Protein AF-A0A950IDM9-F1 (afdb_monomer)

Secondary structure (DSSP, 8-state):
-PPPHHHHHHHHHHHHHHHHHHHHHHHHHTS-HHHHHHGGG-B-HHHHHHHHHHHHS-TTHHHHHHHHHHHHTGGGGHHHHTTHHHHHHIIIIIHHHHHHH--SSTTHHHHHHS-HHHHHHHHHHHHHIIIIIIHHHHHHHHHHHHHHHHHHHH---HHHHHHHHHHHHHHHTTS--HHHHHHHHHHHHHHHHHHHHHHHHHHHHHHTSHHHHHHHHHHHHHHHHHTT---TT-SS--TT-TTS-HHHHHHIIIIIHHHS--TT--TTS-HHHHHHHHTBSSHHHHHHHHHHHHHIIIIISHHHHHHHHHHHHHH-TT--B-TTSSB-GGGHHHHHHHHHS-HHHHHHHHHHHHHHHHHHHHHHHHHHHHIIIIIIIIIII-SS--HHHHHHHHHHHHHHHHHHHHHHHTT---HHHHHHHHHHHTTTHHHHHHHHHH-TT--HHHHHHHHHHHHHHHHHHHHS-SS-TT-TTHHHHHHHHHHHHHHHHHHHHHHHSPPPPHHHHHHHHHHH---SGGGHHHHTTSTT-----HHHHHHHHHHHHHHHHHHHHHHHHHHTT-HHHHHHHHHHHHHHHHHHHHHHHHTS---HHHHHHHHTTS-S---S-TT-SSEEEEEES-EEEEETTEEEEEPTT-EEEPPTT-EEEE-TT-EEEEE-TTS-EEEE-TT-EEEEEEEE-SSS-EEEEEEEEEEEEEE-----SSS-SEEEE-SSEEEEESSEEEEEEEETTEEEEEEEEESSTTSPEEEEE-SSSSTT-EEEE-TTEEEEEEEETTEEEEEEEEPPHHHHHTTGGG-S---HHHHHHHHHHHHHTTSPPPTTS--

pLDDT: mean 84.62, std 14.33, range [27.47, 98.56]

Solvent-accessible surface area (backbone atoms only — not comparable to full-atom values): 41173 Å² total; per-residue (Å²): 92,87,77,50,74,67,15,53,50,46,32,51,49,51,50,50,51,50,50,50,47,16,57,58,37,41,77,67,24,78,81,46,72,53,34,24,70,30,43,62,30,58,39,52,27,71,47,37,12,38,23,50,33,23,38,65,48,27,49,29,52,50,27,36,50,7,28,30,31,63,74,47,10,55,22,36,48,49,83,58,58,35,31,52,59,17,30,35,42,18,23,58,74,23,22,40,46,53,34,52,58,66,56,92,46,74,58,55,44,38,61,51,63,28,58,69,70,53,15,54,49,33,33,33,53,47,18,47,46,48,28,44,55,54,36,25,54,53,44,9,37,41,48,42,35,49,24,53,47,38,29,66,44,63,66,36,56,64,68,64,29,45,52,49,54,52,51,57,50,62,66,56,74,78,61,48,26,39,56,23,52,38,52,47,26,42,57,42,34,54,49,35,53,51,43,40,44,53,48,18,53,38,33,32,53,72,58,64,29,64,70,42,44,58,57,58,43,48,61,57,28,53,56,33,41,74,73,35,37,40,54,42,85,30,78,60,68,39,68,74,11,48,79,40,27,50,68,32,48,50,38,34,74,72,42,43,20,47,20,14,43,46,95,85,20,32,26,50,52,39,66,76,49,42,50,38,25,41,13,17,54,41,44,67,31,12,24,51,10,43,44,51,19,48,37,42,56,63,29,62,58,47,53,30,36,49,43,24,17,59,32,24,52,66,77,36,73,85,52,37,71,38,100,87,73,44,71,31,53,36,44,32,44,54,51,49,46,72,77,55,51,56,73,84,50,46,18,52,42,53,37,24,42,51,44,13,41,49,45,30,50,50,50,47,41,52,52,19,14,45,25,45,32,54,44,31,36,33,65,73,73,48,75,86,65,54,72,70,53,52,55,53,49,24,53,52,43,34,52,51,46,51,52,52,10,52,60,48,23,78,74,56,88,51,53,55,59,52,49,56,48,43,35,22,32,35,8,23,32,13,55,57,49,42,38,55,66,38,29,63,59,56,36,38,59,23,53,45,43,11,53,52,40,4,41,52,47,20,49,43,41,72,74,66,55,83,48,50,86,84,43,51,47,31,71,42,51,42,28,51,54,11,25,52,54,11,44,53,50,16,50,53,42,34,73,75,43,79,65,61,56,64,70,40,48,44,55,33,41,72,57,43,30,60,43,63,76,43,35,54,83,50,49,76,77,41,89,85,61,44,91,57,52,68,69,58,31,49,54,39,30,56,26,42,48,39,24,34,52,16,36,28,51,7,52,49,29,41,71,71,67,40,51,72,62,8,51,52,26,37,49,45,13,51,52,21,47,50,52,43,51,50,60,53,42,78,76,54,80,87,73,70,66,65,60,58,55,52,57,70,65,73,72,65,89,79,63,99,65,91,63,37,80,29,37,39,30,23,68,31,50,48,30,34,39,33,54,88,93,45,76,49,76,42,55,62,72,39,68,45,68,44,43,69,60,24,36,38,40,23,34,78,84,6,28,35,35,38,42,40,86,78,70,22,37,40,38,36,35,43,56,16,36,38,31,37,61,43,77,46,94,54,106,63,56,44,38,37,37,36,45,74,36,28,36,38,40,39,41,40,66,60,79,84,72,98,64,65,37,33,35,43,35,44,85,49,30,38,37,35,37,52,17,29,31,35,38,42,38,34,58,90,59,32,42,38,42,40,32,59,43,45,80,44,81,91,58,59,34,40,37,31,27,69,44,51,77,60,57,67,46,71,48,77,41,46,67,45,26,23,39,45,34,36,58,54,98,56,35,68,49,72,49,80,48,68,62,44,65,75,66,52,58,78,51,56,86,73,74,70,90,92,52,72,64,64,50,54,52,53,56,49,52,58,52,57,74,69,53,81,87,64,93,89,66,87,132

Structure (mmCIF, N/CA/C/O backbone):
data_AF-A0A950IDM9-F1
#
_entry.id   AF-A0A950IDM9-F1
#
loop_
_atom_site.group_PDB
_atom_site.id
_atom_site.type_symbol
_atom_site.label_atom_id
_atom_site.label_alt_id
_atom_site.label_comp_id
_atom_site.label_asym_id
_atom_site.label_entity_id
_atom_site.label_seq_id
_atom_site.pdbx_PDB_ins_code
_atom_site.Cartn_x
_atom_site.Cartn_y
_atom_site.Cartn_z
_atom_site.occupancy
_atom_site.B_iso_or_equiv
_atom_site.auth_seq_id
_atom_site.auth_comp_id
_atom_site.auth_asym_id
_atom_site.auth_atom_id
_atom_site.pdbx_PDB_model_num
ATOM 1 N N . MET A 1 1 ? 24.814 12.265 -7.233 1.00 74.56 1 MET A N 1
ATOM 2 C CA . MET A 1 1 ? 24.294 12.995 -8.412 1.00 74.56 1 MET A CA 1
ATOM 3 C C . MET A 1 1 ? 24.211 14.490 -8.111 1.00 74.56 1 MET A C 1
ATOM 5 O O . MET A 1 1 ? 23.792 14.846 -7.018 1.00 74.56 1 MET A O 1
ATOM 9 N N . ALA A 1 2 ? 24.593 15.370 -9.041 1.00 73.69 2 ALA A N 1
ATOM 10 C CA . ALA A 1 2 ? 24.375 16.811 -8.876 1.00 73.69 2 ALA A CA 1
ATOM 11 C C . ALA A 1 2 ? 22.932 17.178 -9.269 1.00 73.69 2 ALA A C 1
ATOM 13 O O . ALA A 1 2 ? 22.480 16.802 -10.351 1.00 73.69 2 ALA A O 1
ATOM 14 N N . LEU A 1 3 ? 22.216 17.890 -8.394 1.00 81.38 3 LEU A N 1
ATOM 15 C CA . LEU A 1 3 ? 20.917 18.484 -8.717 1.00 81.38 3 LEU A CA 1
ATOM 16 C C . LEU A 1 3 ? 21.143 19.775 -9.506 1.00 81.38 3 LEU A C 1
ATOM 18 O O . LEU A 1 3 ? 21.951 20.615 -9.106 1.00 81.38 3 LEU A O 1
ATOM 22 N N . SER A 1 4 ? 20.434 19.940 -10.61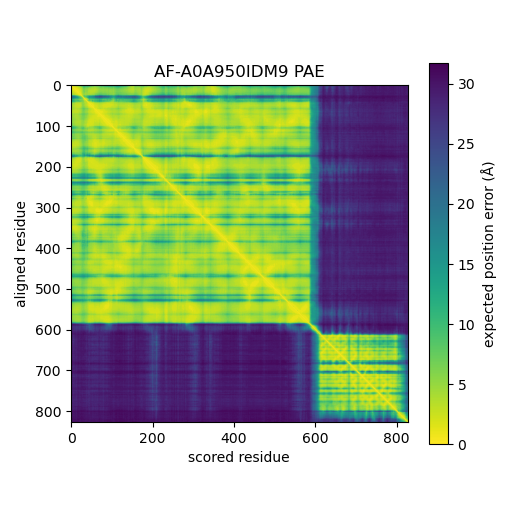9 1.00 86.81 4 SER A N 1
ATOM 23 C CA . SER A 1 4 ? 20.464 21.192 -11.375 1.00 86.81 4 SER A CA 1
ATOM 24 C C . SER A 1 4 ? 19.738 22.313 -10.611 1.00 86.81 4 SER A C 1
ATOM 26 O O . SER A 1 4 ? 18.906 22.039 -9.741 1.00 86.81 4 SER A O 1
ATOM 28 N N . PRO A 1 5 ? 19.972 23.596 -10.943 1.00 88.62 5 PRO A N 1
ATOM 29 C CA . PRO A 1 5 ? 19.190 24.695 -10.375 1.00 88.62 5 PRO A CA 1
ATOM 30 C C . PRO A 1 5 ? 17.678 24.535 -10.596 1.00 88.62 5 PRO A C 1
ATOM 32 O O . PRO A 1 5 ? 16.890 24.896 -9.724 1.00 88.62 5 PRO A O 1
ATOM 35 N N . LEU A 1 6 ? 17.276 23.943 -11.729 1.00 88.00 6 LEU A N 1
ATOM 36 C CA . LEU A 1 6 ? 15.880 23.616 -12.015 1.00 88.00 6 LEU A CA 1
ATOM 37 C C . LEU A 1 6 ? 15.341 22.562 -11.040 1.00 88.00 6 LEU A C 1
ATOM 39 O O . LEU A 1 6 ? 14.243 22.727 -10.517 1.00 88.00 6 LEU A O 1
ATOM 43 N N . ASP A 1 7 ? 16.122 21.522 -10.744 1.00 87.38 7 ASP A N 1
ATOM 44 C CA . ASP A 1 7 ? 15.729 20.488 -9.782 1.00 87.38 7 ASP A CA 1
ATOM 45 C C . ASP A 1 7 ? 15.487 21.072 -8.392 1.00 87.38 7 ASP A C 1
ATOM 47 O O . ASP A 1 7 ? 14.482 20.771 -7.747 1.00 87.38 7 ASP A O 1
ATOM 51 N N . ILE A 1 8 ? 16.391 21.947 -7.949 1.00 88.38 8 ILE A N 1
ATOM 52 C CA . ILE A 1 8 ? 16.271 22.641 -6.666 1.00 88.38 8 ILE A CA 1
ATOM 53 C C . ILE A 1 8 ? 15.031 23.542 -6.673 1.00 88.38 8 ILE A C 1
ATOM 55 O O . ILE A 1 8 ? 14.255 23.511 -5.719 1.00 88.38 8 ILE A O 1
ATOM 59 N N . ALA A 1 9 ? 14.801 24.299 -7.750 1.00 89.94 9 ALA A N 1
ATOM 60 C CA . ALA A 1 9 ? 13.622 25.150 -7.885 1.00 89.94 9 ALA A CA 1
ATOM 61 C C . ALA A 1 9 ? 12.314 24.345 -7.808 1.00 89.94 9 ALA A C 1
ATOM 63 O O . ALA A 1 9 ? 11.381 24.769 -7.127 1.00 89.94 9 ALA A O 1
ATOM 64 N N . VAL A 1 10 ? 12.254 23.162 -8.432 1.00 89.56 10 VAL A N 1
ATOM 65 C CA . VAL A 1 10 ? 11.094 22.255 -8.359 1.00 89.56 10 VAL A CA 1
ATOM 66 C C . VAL A 1 10 ? 10.861 21.763 -6.931 1.00 89.56 10 VAL A C 1
ATOM 68 O O . VAL A 1 10 ? 9.726 21.795 -6.453 1.00 89.56 10 VAL A O 1
ATOM 71 N N . VAL A 1 11 ? 11.918 21.355 -6.222 1.00 88.12 11 VAL A N 1
ATOM 72 C CA . VAL A 1 11 ? 11.815 20.933 -4.815 1.00 88.12 11 VAL A CA 1
ATOM 73 C C . VAL A 1 11 ? 11.315 22.086 -3.937 1.00 88.12 11 VAL A C 1
ATOM 75 O O . VAL A 1 11 ? 10.381 21.905 -3.156 1.00 88.12 11 VAL A O 1
ATOM 78 N N . VAL A 1 12 ? 11.877 23.288 -4.093 1.00 89.06 12 VAL A N 1
ATOM 79 C CA . VAL A 1 12 ? 11.458 24.486 -3.343 1.00 89.06 12 VAL A CA 1
ATOM 80 C C . VAL A 1 12 ? 10.000 24.840 -3.635 1.00 89.06 12 VAL A C 1
ATOM 82 O O . VAL A 1 12 ? 9.232 25.075 -2.700 1.00 89.06 12 VAL A O 1
ATOM 85 N N . LEU A 1 13 ? 9.588 24.825 -4.906 1.00 90.06 13 LEU A N 1
ATOM 86 C CA . LEU A 1 13 ? 8.205 25.078 -5.309 1.00 90.06 13 LEU A CA 1
ATOM 87 C C . LEU A 1 13 ? 7.248 24.049 -4.697 1.00 90.06 13 LEU A C 1
ATOM 89 O O . LEU A 1 13 ? 6.192 24.419 -4.187 1.00 90.06 13 LEU A O 1
ATOM 93 N N . PHE A 1 14 ? 7.629 22.771 -4.687 1.00 87.44 14 PHE A N 1
ATOM 94 C CA . PHE A 1 14 ? 6.850 21.717 -4.045 1.00 87.44 14 PHE A CA 1
ATOM 95 C C . PHE A 1 14 ? 6.633 22.001 -2.549 1.00 87.44 14 PHE A C 1
ATOM 97 O O . PHE A 1 14 ? 5.497 21.932 -2.067 1.00 87.44 14 PHE A O 1
ATOM 104 N N . PHE A 1 15 ? 7.679 22.378 -1.807 1.00 85.06 15 PHE A N 1
ATOM 105 C CA . PHE A 1 15 ? 7.534 22.769 -0.400 1.00 85.06 15 PHE A CA 1
ATOM 106 C C . PHE A 1 15 ? 6.670 24.019 -0.230 1.00 85.06 15 PHE A C 1
ATOM 108 O O . PHE A 1 15 ? 5.808 24.041 0.649 1.00 85.06 15 PHE A O 1
ATOM 115 N N . ALA A 1 16 ? 6.850 25.031 -1.082 1.00 87.81 16 ALA A N 1
ATOM 116 C CA . ALA A 1 16 ? 6.069 26.263 -1.040 1.00 87.81 16 ALA A CA 1
ATOM 117 C C . ALA A 1 16 ? 4.569 26.003 -1.262 1.00 87.81 16 ALA A C 1
ATOM 119 O O . ALA A 1 16 ? 3.741 26.565 -0.547 1.00 87.81 16 ALA A O 1
ATOM 120 N N . ILE A 1 17 ? 4.212 25.105 -2.188 1.00 88.00 17 ILE A N 1
ATOM 121 C CA . ILE A 1 17 ? 2.821 24.693 -2.431 1.00 88.00 17 ILE A CA 1
ATOM 122 C C . ILE A 1 17 ? 2.241 23.990 -1.198 1.00 88.00 17 ILE A C 1
ATOM 124 O O . ILE A 1 17 ? 1.163 24.363 -0.734 1.00 88.00 17 ILE A O 1
ATOM 128 N N . ASN A 1 18 ? 2.952 23.009 -0.629 1.00 83.50 18 ASN A N 1
ATOM 129 C CA . ASN A 1 18 ? 2.478 22.295 0.565 1.00 83.50 18 ASN A CA 1
ATOM 130 C C . ASN A 1 18 ? 2.300 23.241 1.759 1.00 83.50 18 ASN A C 1
ATOM 132 O O . ASN A 1 18 ? 1.276 23.195 2.443 1.00 83.50 18 ASN A O 1
ATOM 136 N N . LEU A 1 19 ? 3.267 24.134 1.976 1.00 83.25 19 LEU A N 1
ATOM 137 C CA . LEU A 1 19 ? 3.205 25.154 3.015 1.00 83.25 19 LEU A CA 1
ATOM 138 C C . LEU A 1 19 ? 2.025 26.108 2.791 1.00 83.25 19 LEU A C 1
ATOM 140 O O . LEU A 1 19 ? 1.273 26.387 3.723 1.00 83.25 19 LEU A O 1
ATOM 144 N N . GLY A 1 20 ? 1.826 26.571 1.555 1.00 85.69 20 GLY A N 1
ATOM 145 C CA . GLY A 1 20 ? 0.717 27.446 1.179 1.00 85.69 20 GLY A CA 1
ATOM 146 C C . GLY A 1 20 ? -0.648 26.820 1.468 1.00 85.69 20 GLY A C 1
ATOM 147 O O . GLY A 1 20 ? -1.512 27.479 2.047 1.00 85.69 20 GLY A O 1
ATOM 148 N N . ILE A 1 21 ? -0.823 25.534 1.152 1.00 84.19 21 ILE A N 1
ATOM 149 C CA . ILE A 1 21 ? -2.041 24.772 1.473 1.00 84.19 21 ILE A CA 1
ATOM 150 C C . ILE A 1 21 ? -2.223 24.662 2.989 1.00 84.19 21 ILE A C 1
ATOM 152 O O . ILE A 1 21 ? -3.313 24.933 3.499 1.00 84.19 21 ILE A O 1
ATOM 156 N N . GLY A 1 22 ? -1.151 24.339 3.718 1.00 78.69 22 GLY A N 1
ATOM 157 C CA . GLY A 1 22 ? -1.169 24.278 5.177 1.00 78.69 22 GLY A CA 1
ATOM 158 C C . GLY A 1 22 ? -1.623 25.579 5.825 1.00 78.69 22 GLY A C 1
ATOM 159 O O . GLY A 1 22 ? -2.523 25.576 6.669 1.00 78.69 22 GLY A O 1
ATOM 160 N N . LEU A 1 23 ? -1.068 26.706 5.379 1.00 81.44 23 LEU A N 1
ATOM 161 C CA . LEU A 1 23 ? -1.433 28.039 5.858 1.00 81.44 23 LEU A CA 1
ATOM 162 C C . LEU A 1 23 ? -2.858 28.441 5.452 1.00 81.44 23 LEU A C 1
ATOM 164 O O . LEU A 1 23 ? -3.564 29.073 6.242 1.00 81.44 23 LEU A O 1
ATOM 168 N N . TRP A 1 24 ? -3.305 28.063 4.252 1.00 82.12 24 TRP A N 1
ATOM 169 C CA . TRP A 1 24 ? -4.666 28.327 3.783 1.00 82.12 24 TRP A CA 1
ATOM 170 C C . TRP A 1 24 ? -5.703 27.646 4.679 1.00 82.12 24 TRP A C 1
ATOM 172 O O . TRP A 1 24 ? -6.623 28.298 5.178 1.00 82.12 24 TRP A O 1
ATOM 182 N N . PHE A 1 25 ? -5.545 26.344 4.928 1.00 76.25 25 PHE A N 1
ATOM 183 C CA . PHE A 1 25 ? -6.496 25.577 5.737 1.00 76.25 25 PHE A CA 1
ATOM 184 C C . PHE A 1 25 ? -6.369 25.849 7.242 1.00 76.25 25 PHE A C 1
ATOM 186 O O . PHE A 1 25 ? -7.366 25.733 7.960 1.00 76.25 25 PHE A O 1
ATOM 193 N N . ALA A 1 26 ? -5.205 26.304 7.721 1.00 68.19 26 ALA A N 1
ATOM 194 C CA . ALA A 1 26 ? -5.020 26.736 9.109 1.00 68.19 26 ALA A CA 1
ATOM 195 C C . ALA A 1 26 ? -5.969 27.881 9.517 1.00 68.19 26 ALA A C 1
ATOM 197 O O . ALA A 1 26 ? -6.395 27.949 10.670 1.00 68.19 26 ALA A O 1
ATOM 198 N N . ARG A 1 27 ? -6.369 28.747 8.571 1.00 64.38 27 ARG A N 1
ATOM 199 C CA . ARG A 1 27 ? -7.307 29.862 8.815 1.00 64.38 27 ARG A CA 1
ATOM 200 C C . ARG A 1 27 ? -8.738 29.404 9.137 1.00 64.38 27 ARG A C 1
ATOM 202 O O . ARG A 1 27 ? -9.500 30.168 9.723 1.00 64.38 27 ARG A O 1
ATOM 209 N N . GLY A 1 28 ? -9.111 28.173 8.770 1.00 58.16 28 GLY A N 1
ATOM 210 C CA . GLY A 1 28 ? -10.451 27.612 8.986 1.00 58.16 28 GLY A CA 1
ATOM 211 C C . GLY A 1 28 ? -10.545 26.561 10.099 1.00 58.16 28 GLY A C 1
ATOM 212 O O . GLY A 1 28 ? -11.626 26.366 10.652 1.00 58.16 28 GLY A O 1
ATOM 213 N N . SER A 1 29 ? -9.435 25.904 10.452 1.00 54.28 29 SER A N 1
ATOM 214 C CA . SER A 1 29 ? -9.416 24.703 11.307 1.00 54.28 29 SER A CA 1
ATOM 215 C C . SER A 1 29 ? -9.444 24.955 12.820 1.00 54.28 29 SER A C 1
ATOM 217 O O . SER A 1 29 ? -9.597 24.010 13.583 1.00 54.28 29 SER A O 1
ATOM 219 N N . GLY A 1 30 ? -9.291 26.202 13.278 1.00 54.12 30 GLY A N 1
ATOM 220 C CA . GLY A 1 30 ? -9.226 26.540 14.711 1.00 54.12 30 GLY A CA 1
ATOM 221 C C . GLY A 1 30 ? -10.576 26.700 15.425 1.00 54.12 30 GLY A C 1
ATOM 222 O O . GLY A 1 30 ? -10.595 27.098 16.584 1.00 54.12 30 GLY A O 1
ATOM 223 N N . LYS A 1 31 ? -11.708 26.456 14.749 1.00 56.03 31 LYS A N 1
ATOM 224 C CA . LYS A 1 31 ? -13.041 26.819 15.269 1.00 56.03 31 LYS A CA 1
ATOM 225 C C . LYS A 1 31 ? -13.604 25.835 16.305 1.00 56.03 31 LYS A C 1
ATOM 227 O O . LYS A 1 31 ? -14.348 26.269 17.177 1.00 56.03 31 LYS A O 1
ATOM 232 N N . ASN A 1 32 ? -13.267 24.543 16.231 1.00 63.88 32 ASN A N 1
ATOM 233 C CA . ASN A 1 32 ? -13.561 23.535 17.261 1.00 63.88 32 ASN A CA 1
ATOM 234 C C . ASN A 1 32 ? -12.676 22.270 17.069 1.00 63.88 32 ASN A C 1
ATOM 236 O O . ASN A 1 32 ? -12.057 22.090 16.019 1.00 63.88 32 ASN A O 1
ATOM 240 N N . ILE A 1 33 ? -12.621 21.384 18.075 1.00 59.75 33 ILE A N 1
ATOM 241 C CA . ILE A 1 33 ? -11.788 20.157 18.084 1.00 59.75 33 ILE A CA 1
ATOM 242 C C . ILE A 1 33 ? -12.168 19.172 16.959 1.00 59.75 33 ILE A C 1
ATOM 244 O O . ILE A 1 33 ? -11.288 18.555 16.356 1.00 59.75 33 ILE A O 1
ATOM 248 N N . GLY A 1 34 ? -13.460 19.028 16.650 1.00 56.38 34 GLY A N 1
ATOM 249 C CA . GLY A 1 34 ? -13.947 18.147 15.582 1.00 56.38 34 GLY A CA 1
ATOM 250 C C . GLY A 1 34 ? -13.526 18.618 14.187 1.00 56.38 34 GLY A C 1
ATOM 251 O O . GLY A 1 34 ? -13.164 17.808 13.334 1.00 56.38 34 GLY A O 1
ATOM 252 N N . GLU A 1 35 ? -13.483 19.926 13.967 1.00 63.25 35 GLU A N 1
ATOM 253 C CA . GLU A 1 35 ? -12.983 20.544 12.741 1.00 63.25 35 GLU A CA 1
ATOM 254 C C . GLU A 1 35 ? -11.470 20.359 12.591 1.00 63.25 35 GLU A C 1
ATOM 256 O O . GLU A 1 35 ? -10.993 20.103 11.483 1.00 63.25 35 GLU A O 1
ATOM 261 N N . TYR A 1 36 ? -10.720 20.431 13.696 1.00 61.34 36 TYR A N 1
ATOM 262 C CA . TYR A 1 36 ? -9.267 20.275 13.681 1.00 61.34 36 TYR A CA 1
ATOM 263 C C . TYR A 1 36 ? -8.819 18.831 13.426 1.00 61.34 36 TYR A C 1
ATOM 265 O O . TYR A 1 36 ? -7.934 18.623 12.598 1.00 61.34 36 TYR A O 1
ATOM 273 N N . PHE A 1 37 ? -9.425 17.838 14.092 1.00 62.28 37 PHE A N 1
ATOM 274 C CA . PHE A 1 37 ? -8.994 16.434 13.999 1.00 62.28 37 PHE A CA 1
ATOM 275 C C . PHE A 1 37 ? -9.761 15.596 12.973 1.00 62.28 37 PHE A C 1
ATOM 277 O O . PHE A 1 37 ? -9.208 14.612 12.483 1.00 62.28 37 PHE A O 1
ATOM 284 N N . LEU A 1 38 ? -11.021 15.940 12.672 1.00 64.50 38 LEU A N 1
ATOM 285 C CA . LEU A 1 38 ? -11.913 15.125 11.831 1.00 64.50 38 LEU A CA 1
ATOM 286 C C . LEU A 1 38 ? -12.442 15.843 10.598 1.00 64.50 38 LEU A C 1
ATOM 288 O O . LEU A 1 38 ? -13.308 15.293 9.911 1.00 64.50 38 LEU A O 1
ATOM 292 N N . SER A 1 39 ? -12.010 17.079 10.335 1.00 68.94 39 SER A N 1
ATOM 293 C CA . SER A 1 39 ? -12.541 17.854 9.212 1.00 68.94 39 SER A CA 1
ATOM 294 C C . SER A 1 39 ? -14.072 18.030 9.275 1.00 68.94 39 SER A C 1
ATOM 296 O O . SER A 1 39 ? -14.753 18.044 8.247 1.00 68.94 39 SER A O 1
ATOM 298 N N . GLY A 1 40 ? -14.644 18.085 10.486 1.00 70.44 40 GLY A N 1
ATOM 299 C CA . GLY A 1 40 ? -16.097 18.165 10.689 1.00 70.44 40 GLY A CA 1
ATOM 300 C C . GLY A 1 40 ? -16.860 16.910 10.233 1.00 70.44 40 GLY A C 1
ATOM 301 O O . GLY A 1 40 ? -18.071 16.960 10.039 1.00 70.44 40 GLY A O 1
ATOM 302 N N . ARG A 1 41 ? -16.165 15.780 10.021 1.00 81.69 41 ARG A N 1
ATOM 303 C CA . ARG A 1 41 ? -16.716 14.530 9.463 1.00 81.69 41 ARG A CA 1
ATOM 304 C C . ARG A 1 41 ? -17.452 14.730 8.140 1.00 81.69 41 ARG A C 1
ATOM 306 O O . ARG A 1 41 ? -18.527 14.178 7.927 1.00 81.69 41 ARG A O 1
ATOM 313 N N . SER A 1 42 ? -16.887 15.557 7.271 1.00 85.44 42 SER A N 1
ATOM 314 C CA . SER A 1 42 ? -17.486 15.928 5.985 1.00 85.44 42 SER A CA 1
ATOM 315 C C . SER A 1 42 ? -16.619 15.533 4.787 1.00 85.44 42 SER A C 1
ATOM 317 O O . SER A 1 42 ? -16.972 15.828 3.644 1.00 85.44 42 SER A O 1
ATOM 319 N N . ALA A 1 43 ? -15.506 14.829 5.026 1.00 86.81 43 ALA A N 1
ATOM 320 C CA . ALA A 1 43 ? -14.564 14.479 3.978 1.00 86.81 43 ALA A CA 1
ATOM 321 C C . ALA A 1 43 ? -15.171 13.438 3.008 1.00 86.81 43 ALA A C 1
ATOM 323 O O . ALA A 1 43 ? -15.755 12.439 3.453 1.00 86.81 43 ALA A O 1
ATOM 324 N N . PRO A 1 44 ? -15.070 13.656 1.682 1.00 90.88 44 PRO A N 1
ATOM 325 C CA . PRO A 1 44 ? -15.589 12.725 0.688 1.00 90.88 44 PRO A CA 1
ATOM 326 C C . PRO A 1 44 ? -14.701 11.478 0.573 1.00 90.88 44 PRO A C 1
ATOM 328 O O . PRO A 1 44 ? -13.492 11.543 0.802 1.00 90.88 44 PRO A O 1
ATOM 331 N N . TRP A 1 45 ? -15.295 10.356 0.154 1.00 92.81 45 TRP A N 1
ATOM 332 C CA . TRP A 1 45 ? -14.630 9.045 0.127 1.00 92.81 45 TRP A CA 1
ATOM 333 C C . TRP A 1 45 ? -13.330 9.013 -0.690 1.00 92.81 45 TRP A C 1
ATOM 335 O O . TRP A 1 45 ? -12.375 8.337 -0.316 1.00 92.81 45 TRP A O 1
ATOM 345 N N . TRP A 1 46 ? -13.276 9.743 -1.809 1.00 92.31 46 TRP A N 1
ATOM 346 C CA . TRP A 1 46 ? -12.110 9.746 -2.694 1.00 92.31 46 TRP A CA 1
ATOM 347 C C . TRP A 1 46 ? -10.923 10.450 -2.037 1.00 92.31 46 TRP A C 1
ATOM 349 O O . TRP A 1 46 ? -9.781 10.048 -2.243 1.00 92.31 46 TRP A O 1
ATOM 359 N N . LEU A 1 47 ? -11.183 11.459 -1.202 1.00 91.38 47 LEU A N 1
ATOM 360 C CA . LEU A 1 47 ? -10.146 12.216 -0.514 1.00 91.38 47 LEU A CA 1
ATOM 361 C C . LEU A 1 47 ? -9.615 11.441 0.695 1.00 91.38 47 LEU A C 1
ATOM 363 O O . LEU A 1 47 ? -8.403 11.305 0.851 1.00 91.38 47 LEU A O 1
ATOM 367 N N . THR A 1 48 ? -10.507 10.881 1.522 1.00 91.62 48 THR A N 1
ATOM 368 C CA . THR A 1 48 ? -10.099 10.057 2.672 1.00 91.62 48 THR A CA 1
ATOM 369 C C . THR A 1 48 ? -9.392 8.786 2.218 1.00 91.62 48 THR A C 1
ATOM 371 O O . THR A 1 48 ? -8.334 8.464 2.754 1.00 91.62 48 THR A O 1
ATOM 374 N N . GLY A 1 49 ? -9.914 8.115 1.188 1.00 93.75 49 GLY A N 1
ATOM 375 C CA . GLY A 1 49 ? -9.290 6.942 0.585 1.00 93.75 49 GLY A CA 1
ATOM 376 C C . GLY A 1 49 ? -7.923 7.257 -0.025 1.00 93.75 49 GLY A C 1
ATOM 377 O O . GLY A 1 49 ? -6.956 6.568 0.285 1.00 93.75 49 GLY A O 1
ATOM 378 N N . THR A 1 50 ? -7.788 8.339 -0.806 1.00 93.31 50 THR A N 1
ATOM 379 C CA . THR A 1 50 ? -6.476 8.734 -1.359 1.00 93.31 50 THR A CA 1
ATOM 380 C C . THR A 1 50 ? -5.482 9.084 -0.259 1.00 93.31 50 THR A C 1
ATOM 382 O O . THR A 1 50 ? -4.329 8.680 -0.345 1.00 93.31 50 THR A O 1
ATOM 385 N N . SER A 1 51 ? -5.913 9.763 0.807 1.00 90.88 51 SER A N 1
ATOM 386 C CA . SER A 1 51 ? -5.038 10.064 1.942 1.00 90.88 51 SER A CA 1
ATOM 387 C C . SER A 1 51 ? -4.546 8.796 2.653 1.00 90.88 51 SER A C 1
ATOM 389 O O . SER A 1 51 ? -3.368 8.716 2.988 1.00 90.88 51 SER A O 1
ATOM 391 N N . MET A 1 52 ? -5.379 7.754 2.800 1.00 92.06 52 MET A N 1
ATOM 392 C CA . MET A 1 52 ? -4.915 6.452 3.318 1.00 92.06 52 MET A CA 1
ATOM 393 C C . MET A 1 52 ? -3.809 5.854 2.425 1.00 92.06 52 MET A C 1
ATOM 395 O O . MET A 1 52 ? -2.793 5.355 2.919 1.00 92.06 52 MET A O 1
ATOM 399 N N . VAL A 1 53 ? -3.973 5.935 1.099 1.00 92.31 53 VAL A N 1
ATOM 400 C CA . VAL A 1 53 ? -2.968 5.447 0.137 1.00 92.31 53 VAL A CA 1
ATOM 401 C C . VAL A 1 53 ? -1.698 6.297 0.201 1.00 92.31 53 VAL A C 1
ATOM 403 O O . VAL A 1 53 ? -0.602 5.752 0.223 1.00 92.31 53 VAL A O 1
ATOM 406 N N . ALA A 1 54 ? -1.826 7.621 0.278 1.00 90.88 54 ALA A N 1
ATOM 407 C CA . ALA A 1 54 ? -0.709 8.559 0.314 1.00 90.88 54 ALA A CA 1
ATOM 408 C C . ALA A 1 54 ? 0.185 8.368 1.546 1.00 90.88 54 ALA A C 1
ATOM 410 O O . ALA A 1 54 ? 1.408 8.419 1.416 1.00 90.88 54 ALA A O 1
ATOM 411 N N . THR A 1 55 ? -0.427 8.124 2.710 1.00 89.56 55 THR A N 1
ATOM 412 C CA . THR A 1 55 ? 0.276 7.863 3.974 1.00 89.56 55 THR A CA 1
ATOM 413 C C . THR A 1 55 ? 0.972 6.510 3.972 1.00 89.56 55 THR A C 1
ATOM 415 O O . THR A 1 55 ? 2.079 6.388 4.480 1.00 89.56 55 THR A O 1
ATOM 418 N N . THR A 1 56 ? 0.353 5.485 3.380 1.00 91.12 56 THR A N 1
ATOM 419 C CA . THR A 1 56 ? 1.007 4.174 3.241 1.00 91.12 56 THR A CA 1
ATOM 420 C C . THR A 1 56 ? 2.035 4.148 2.113 1.00 91.12 56 THR A C 1
ATOM 422 O O . THR A 1 56 ? 2.874 3.251 2.084 1.00 91.12 56 THR A O 1
ATOM 425 N N . PHE A 1 57 ? 1.978 5.078 1.150 1.00 92.25 57 PHE A N 1
ATOM 426 C CA . PHE A 1 57 ? 2.996 5.295 0.113 1.00 92.25 57 PHE A CA 1
ATOM 427 C C . PHE A 1 57 ? 4.163 6.073 0.724 1.00 92.25 57 PHE A C 1
ATOM 429 O O . PHE A 1 57 ? 4.437 7.231 0.391 1.00 92.25 57 PHE A O 1
ATOM 436 N N . ALA A 1 58 ? 4.822 5.391 1.652 1.00 91.19 58 ALA A N 1
ATOM 437 C CA . ALA A 1 58 ? 5.967 5.866 2.391 1.00 91.19 58 ALA A CA 1
ATOM 438 C C . ALA A 1 58 ? 7.262 5.644 1.598 1.00 91.19 58 ALA A C 1
ATOM 440 O O . ALA A 1 58 ? 7.315 4.839 0.665 1.00 91.19 58 ALA A O 1
ATOM 441 N N . VAL A 1 59 ? 8.303 6.395 1.951 1.00 93.31 59 VAL A N 1
ATOM 442 C CA . VAL A 1 59 ? 9.584 6.420 1.226 1.00 93.31 59 VAL A CA 1
ATOM 443 C C . VAL A 1 59 ? 10.333 5.080 1.271 1.00 93.31 59 VAL A C 1
ATOM 445 O O . VAL A 1 59 ? 11.103 4.773 0.369 1.00 93.31 59 VAL A O 1
ATOM 448 N N . ASP A 1 60 ? 10.071 4.262 2.285 1.00 93.31 60 ASP A N 1
ATOM 449 C CA . ASP A 1 60 ? 10.640 2.932 2.494 1.00 93.31 60 ASP A CA 1
ATOM 450 C C . ASP A 1 60 ? 10.010 1.857 1.607 1.00 93.31 60 ASP A C 1
ATOM 452 O O . ASP A 1 60 ? 10.688 0.915 1.206 1.00 93.31 60 ASP A O 1
ATOM 456 N N . THR A 1 61 ? 8.732 2.007 1.250 1.00 93.56 61 THR A N 1
ATOM 457 C CA . THR A 1 61 ? 7.986 0.957 0.540 1.00 93.56 61 THR A CA 1
ATOM 458 C C . THR A 1 61 ? 8.581 0.554 -0.819 1.00 93.56 61 THR A C 1
ATOM 460 O O . THR A 1 61 ? 8.699 -0.652 -1.044 1.00 93.56 61 THR A O 1
ATOM 463 N N . PRO A 1 62 ? 9.039 1.464 -1.708 1.00 95.12 62 PRO A N 1
ATOM 464 C CA . PRO A 1 62 ? 9.655 1.059 -2.973 1.00 95.12 62 PRO A CA 1
ATOM 465 C C . PRO A 1 62 ? 11.001 0.349 -2.768 1.00 95.12 62 PRO A C 1
ATOM 467 O O . PRO A 1 62 ? 11.323 -0.581 -3.506 1.00 95.12 62 PRO A O 1
ATOM 470 N N . LEU A 1 63 ? 11.769 0.759 -1.751 1.00 94.75 63 LEU A N 1
ATOM 471 C CA . LEU A 1 63 ? 13.060 0.162 -1.395 1.00 94.75 63 LEU A CA 1
ATOM 472 C C . LEU A 1 63 ? 12.861 -1.256 -0.844 1.00 94.75 63 LEU A C 1
ATOM 474 O O . LEU A 1 63 ? 13.511 -2.188 -1.309 1.00 94.75 63 LEU A O 1
ATOM 478 N N . ALA A 1 64 ? 11.906 -1.439 0.073 1.00 93.94 64 ALA A N 1
ATOM 479 C CA . ALA A 1 64 ? 11.555 -2.748 0.622 1.00 93.94 64 ALA A CA 1
ATOM 480 C C . ALA A 1 64 ? 11.053 -3.707 -0.466 1.00 93.94 64 ALA A C 1
ATOM 482 O O . ALA A 1 64 ? 11.532 -4.834 -0.560 1.00 93.94 64 ALA A O 1
ATOM 483 N N . VAL A 1 65 ? 10.140 -3.249 -1.335 1.00 95.94 65 VAL A N 1
ATOM 484 C CA . VAL A 1 65 ? 9.645 -4.042 -2.475 1.00 95.94 65 VAL A CA 1
ATOM 485 C C . VAL A 1 65 ? 10.783 -4.423 -3.415 1.00 95.94 65 VAL A C 1
ATOM 487 O O . VAL A 1 65 ? 10.836 -5.563 -3.871 1.00 95.94 65 VAL A O 1
ATOM 490 N N . THR A 1 66 ? 11.729 -3.514 -3.650 1.00 95.94 66 THR A N 1
ATOM 491 C CA . THR A 1 66 ? 12.909 -3.817 -4.465 1.00 95.94 66 THR A CA 1
ATOM 492 C C . THR A 1 66 ? 13.801 -4.861 -3.809 1.00 95.94 66 THR A C 1
ATOM 494 O O . THR A 1 66 ? 14.188 -5.817 -4.474 1.00 95.94 66 THR A O 1
ATOM 497 N N . GLY A 1 67 ? 14.022 -4.765 -2.496 1.00 93.94 67 GLY A N 1
ATOM 498 C CA . GLY A 1 67 ? 14.718 -5.792 -1.724 1.00 93.94 67 GLY A CA 1
ATOM 499 C C . GLY A 1 67 ? 14.033 -7.161 -1.801 1.00 93.94 67 GLY A C 1
ATOM 500 O O . GLY A 1 67 ? 14.699 -8.165 -2.042 1.00 93.94 67 GLY A O 1
ATOM 501 N N . PHE A 1 68 ? 12.704 -7.216 -1.663 1.00 93.44 68 PHE A N 1
ATOM 502 C CA . PHE A 1 68 ? 11.948 -8.472 -1.748 1.00 93.44 68 PHE A CA 1
ATOM 503 C C . PHE A 1 68 ? 12.019 -9.106 -3.136 1.00 93.44 68 PHE A C 1
ATOM 505 O O . PHE A 1 68 ? 12.210 -10.317 -3.232 1.00 93.44 68 PHE A O 1
ATOM 512 N N . VAL A 1 69 ? 11.891 -8.301 -4.195 1.00 95.06 69 VAL A N 1
ATOM 513 C CA . VAL A 1 69 ? 11.973 -8.785 -5.580 1.00 95.06 69 VAL A CA 1
ATOM 514 C C . VAL A 1 69 ? 13.386 -9.228 -5.930 1.00 95.06 69 VAL A C 1
ATOM 516 O O . VAL A 1 69 ? 13.549 -10.264 -6.567 1.00 95.06 69 VAL A O 1
ATOM 519 N N . ALA A 1 70 ? 14.403 -8.499 -5.475 1.00 92.25 70 ALA A N 1
ATOM 520 C CA . ALA A 1 70 ? 15.786 -8.879 -5.711 1.00 92.25 70 ALA A CA 1
ATOM 521 C C . ALA A 1 70 ? 16.154 -10.201 -5.020 1.00 92.25 70 ALA A C 1
ATOM 523 O O . ALA A 1 70 ? 16.886 -11.009 -5.581 1.00 92.25 70 ALA A O 1
ATOM 524 N N . GLN A 1 71 ? 15.629 -10.431 -3.813 1.00 88.75 71 GLN A N 1
ATOM 525 C CA . GLN A 1 71 ? 15.921 -11.638 -3.039 1.00 88.75 71 GLN A CA 1
ATOM 526 C C . GLN A 1 71 ? 15.089 -12.852 -3.452 1.00 88.75 71 GLN A C 1
ATOM 528 O O . GLN A 1 71 ? 15.592 -13.959 -3.345 1.00 88.75 71 GLN A O 1
ATOM 533 N N . ASN A 1 72 ? 13.821 -12.664 -3.834 1.00 89.56 72 ASN A N 1
ATOM 534 C CA . ASN A 1 72 ? 12.838 -13.755 -3.918 1.00 89.56 72 ASN A CA 1
ATOM 535 C C . ASN A 1 72 ? 11.865 -13.623 -5.108 1.00 89.56 72 ASN A C 1
ATOM 537 O O . ASN A 1 72 ? 10.829 -14.294 -5.154 1.00 89.56 72 ASN A O 1
ATOM 541 N N . GLY A 1 73 ? 12.131 -12.706 -6.041 1.00 92.69 73 GLY A N 1
ATOM 542 C CA . GLY A 1 73 ? 11.244 -12.423 -7.164 1.00 92.69 73 GLY A CA 1
ATOM 543 C C . GLY A 1 73 ? 9.924 -11.752 -6.784 1.00 92.69 73 GLY A C 1
ATOM 544 O O . GLY A 1 73 ? 9.708 -11.294 -5.659 1.00 92.69 73 GLY A O 1
ATOM 545 N N . ILE A 1 74 ? 8.991 -11.706 -7.739 1.00 95.62 74 ILE A N 1
ATOM 546 C CA . ILE A 1 74 ? 7.655 -11.116 -7.555 1.00 95.62 74 ILE A CA 1
ATOM 547 C C . ILE A 1 74 ? 6.952 -11.740 -6.340 1.00 95.62 74 ILE A C 1
ATOM 549 O O . ILE A 1 74 ? 6.369 -11.011 -5.531 1.00 95.62 74 ILE A O 1
ATOM 553 N N . ALA A 1 75 ? 7.069 -13.060 -6.174 1.00 93.50 75 ALA A N 1
ATOM 554 C CA . ALA A 1 75 ? 6.498 -13.814 -5.064 1.00 93.50 75 ALA A CA 1
ATOM 555 C C . ALA A 1 75 ? 6.972 -13.333 -3.680 1.00 93.50 75 ALA A C 1
ATOM 557 O O . ALA A 1 75 ? 6.203 -13.439 -2.723 1.00 93.50 75 ALA A O 1
ATOM 558 N N . GLY A 1 76 ? 8.163 -12.733 -3.559 1.00 92.25 76 GLY A N 1
ATOM 559 C CA . GLY A 1 76 ? 8.653 -12.132 -2.311 1.00 92.25 76 GLY A CA 1
ATOM 560 C C . GLY A 1 76 ? 7.680 -11.124 -1.684 1.00 92.25 76 GLY A C 1
ATOM 561 O O . GLY A 1 76 ? 7.626 -10.963 -0.463 1.00 92.25 76 GLY A O 1
ATOM 562 N N . ASN A 1 77 ? 6.828 -10.498 -2.502 1.00 94.94 77 ASN A N 1
ATOM 563 C CA . ASN A 1 77 ? 5.805 -9.562 -2.041 1.00 94.94 77 ASN A CA 1
ATOM 564 C C . ASN A 1 77 ? 4.686 -10.208 -1.214 1.00 94.94 77 ASN A C 1
ATOM 566 O O . ASN A 1 77 ? 3.964 -9.489 -0.523 1.00 94.94 77 ASN A O 1
ATOM 570 N N . TRP A 1 78 ? 4.564 -11.540 -1.180 1.00 93.56 78 TRP A N 1
ATOM 571 C CA . TRP A 1 78 ? 3.631 -12.217 -0.272 1.00 93.56 78 TRP A CA 1
ATOM 572 C C . TRP A 1 78 ? 3.891 -11.935 1.204 1.00 93.56 78 TRP A C 1
ATOM 574 O O . TRP A 1 78 ? 2.961 -12.077 2.002 1.00 93.56 78 TRP A O 1
ATOM 584 N N . LEU A 1 79 ? 5.077 -11.418 1.556 1.00 89.25 79 LEU A N 1
ATOM 585 C CA . LEU A 1 79 ? 5.349 -10.894 2.892 1.00 89.25 79 LEU A CA 1
ATOM 586 C C . LEU A 1 79 ? 4.310 -9.846 3.335 1.00 89.25 79 LEU A C 1
ATOM 588 O O . LEU A 1 79 ? 3.915 -9.829 4.500 1.00 89.25 79 LEU A O 1
ATOM 592 N N . TRP A 1 80 ? 3.829 -9.017 2.404 1.00 92.06 80 TRP A N 1
ATOM 593 C CA . TRP A 1 80 ? 2.858 -7.956 2.681 1.00 92.06 80 TRP A CA 1
ATOM 594 C C . TRP A 1 80 ? 1.554 -8.085 1.881 1.00 92.06 80 TRP A C 1
ATOM 596 O O . TRP A 1 80 ? 0.515 -7.650 2.370 1.00 92.06 80 TRP A O 1
ATOM 606 N N . TRP A 1 81 ? 1.543 -8.731 0.707 1.00 95.25 81 TRP A N 1
ATOM 607 C CA . TRP A 1 81 ? 0.315 -8.950 -0.074 1.00 95.25 81 TRP A CA 1
ATOM 608 C C . TRP A 1 81 ? -0.743 -9.751 0.683 1.00 95.25 81 TRP A C 1
ATOM 610 O O . TRP A 1 81 ? -1.925 -9.459 0.536 1.00 95.25 81 TRP A O 1
ATOM 620 N N . ASN A 1 82 ? -0.342 -10.685 1.555 1.00 93.75 82 ASN A N 1
ATOM 621 C CA . ASN A 1 82 ? -1.285 -11.433 2.394 1.00 93.75 82 ASN A CA 1
ATOM 622 C C . ASN A 1 82 ? -2.173 -10.507 3.259 1.00 93.75 82 ASN A C 1
ATOM 624 O O . ASN A 1 82 ? -3.339 -10.816 3.506 1.00 93.75 82 ASN A O 1
ATOM 628 N N . MET A 1 83 ? -1.662 -9.329 3.641 1.00 94.19 83 MET A N 1
ATOM 629 C CA . MET A 1 83 ? -2.375 -8.350 4.467 1.00 94.19 83 MET A CA 1
ATOM 630 C C . MET A 1 83 ? -3.580 -7.725 3.749 1.00 94.19 83 MET A C 1
ATOM 632 O O . MET A 1 83 ? -4.444 -7.146 4.411 1.00 94.19 83 MET A O 1
ATOM 636 N N . ALA A 1 84 ? -3.717 -7.914 2.428 1.00 95.12 84 ALA A N 1
ATOM 637 C CA . ALA A 1 84 ? -4.919 -7.532 1.689 1.00 95.12 84 ALA A CA 1
ATOM 638 C C . ALA A 1 84 ? -6.182 -8.183 2.273 1.00 95.12 84 ALA A C 1
ATOM 640 O O . ALA A 1 84 ? -7.241 -7.559 2.296 1.00 95.12 84 ALA A O 1
ATOM 641 N N . ALA A 1 85 ? -6.074 -9.396 2.825 1.00 94.81 85 ALA A N 1
ATOM 642 C CA . ALA A 1 85 ? -7.182 -10.046 3.521 1.00 94.81 85 ALA A CA 1
ATOM 643 C C . ALA A 1 85 ? -7.641 -9.265 4.762 1.00 94.81 85 ALA A C 1
ATOM 645 O O . ALA A 1 85 ? -8.846 -9.086 4.953 1.00 94.81 85 ALA A O 1
ATOM 646 N N . SER A 1 86 ? -6.704 -8.725 5.548 1.00 94.38 86 SER A N 1
ATOM 647 C CA . SER A 1 86 ? -6.991 -7.864 6.708 1.00 94.38 86 SER A CA 1
ATOM 648 C C . SER A 1 86 ? -7.613 -6.535 6.289 1.00 94.38 86 SER A C 1
ATOM 650 O O . SER A 1 86 ? -8.624 -6.085 6.840 1.00 94.38 86 SER A O 1
ATOM 652 N N . GLY A 1 87 ? -7.045 -5.918 5.254 1.00 94.19 87 GLY A N 1
ATOM 653 C CA . GLY A 1 87 ? -7.526 -4.651 4.728 1.00 94.19 87 GLY A CA 1
ATOM 654 C C . GLY A 1 87 ? -8.942 -4.753 4.156 1.00 94.19 87 GLY A C 1
ATOM 655 O O . GLY A 1 87 ? -9.799 -3.938 4.500 1.00 94.19 87 GLY A O 1
ATOM 656 N N . ILE A 1 88 ? -9.241 -5.800 3.380 1.00 95.38 88 ILE A N 1
ATOM 657 C CA . ILE A 1 88 ? -10.594 -6.069 2.868 1.00 95.38 88 ILE A CA 1
ATOM 658 C C . ILE A 1 88 ? -11.549 -6.495 3.988 1.00 95.38 88 ILE A C 1
ATOM 660 O O . ILE A 1 88 ? -12.728 -6.138 3.947 1.00 95.38 88 ILE A O 1
ATOM 664 N N . LEU A 1 89 ? -11.066 -7.169 5.039 1.00 94.50 89 LEU A N 1
ATOM 665 C CA . LEU A 1 89 ? -11.880 -7.427 6.233 1.00 94.50 89 LEU A CA 1
ATOM 666 C C . LEU A 1 89 ? -12.300 -6.098 6.881 1.00 94.50 89 LEU A C 1
ATOM 668 O O . LEU A 1 89 ? -13.468 -5.909 7.220 1.00 94.50 89 LEU A O 1
ATOM 672 N N . THR A 1 90 ? -11.375 -5.137 6.963 1.00 94.88 90 THR A N 1
ATOM 673 C CA . THR A 1 90 ? -11.638 -3.775 7.456 1.00 94.88 90 THR A CA 1
ATOM 674 C C . THR A 1 90 ? -12.722 -3.061 6.653 1.00 94.88 90 THR A C 1
ATOM 676 O O . THR A 1 90 ? -13.585 -2.421 7.256 1.00 94.88 90 THR A O 1
ATOM 679 N N . VAL A 1 91 ? -12.745 -3.218 5.325 1.00 94.62 91 VAL A N 1
ATOM 680 C CA . VAL A 1 91 ? -13.764 -2.610 4.450 1.00 94.62 91 VAL A CA 1
ATOM 681 C C . VAL A 1 91 ? -15.180 -3.008 4.867 1.00 94.62 91 VAL A C 1
ATOM 683 O O . VAL A 1 91 ? -16.009 -2.135 5.117 1.00 94.62 91 VAL A O 1
ATOM 686 N N . PHE A 1 92 ? -15.459 -4.310 4.937 1.00 93.75 92 PHE A N 1
ATOM 687 C CA . PHE A 1 92 ? -16.840 -4.801 5.002 1.00 93.75 92 PHE A CA 1
ATOM 688 C C . PHE A 1 92 ? -17.326 -5.111 6.416 1.00 93.75 92 PHE A C 1
ATOM 690 O O . PHE A 1 92 ? -18.527 -5.052 6.666 1.00 93.75 92 PHE A O 1
ATOM 697 N N . PHE A 1 93 ? -16.418 -5.385 7.355 1.00 92.81 93 PHE A N 1
ATOM 698 C CA . PHE A 1 93 ? -16.786 -5.708 8.736 1.00 92.81 93 PHE A CA 1
ATOM 699 C C . PHE A 1 93 ? -16.596 -4.540 9.703 1.00 92.81 93 PHE A C 1
ATOM 701 O O . PHE A 1 93 ? -17.208 -4.543 10.767 1.00 92.81 93 PHE A O 1
ATOM 708 N N . PHE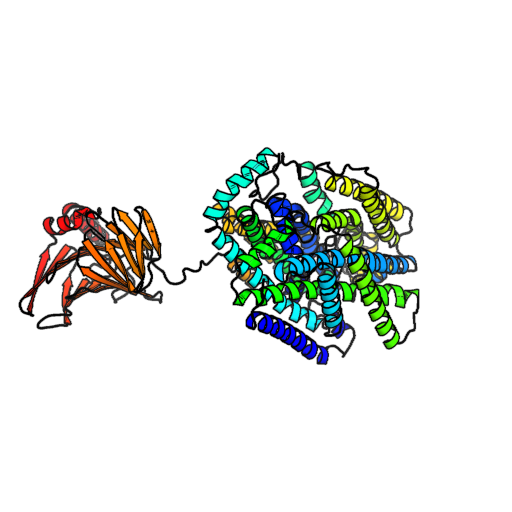 A 1 94 ? -15.750 -3.553 9.393 1.00 94.00 94 PHE A N 1
ATOM 709 C CA . PHE A 1 94 ? -15.328 -2.578 10.407 1.00 94.00 94 PHE A CA 1
ATOM 710 C C . PHE A 1 94 ? -15.503 -1.118 9.998 1.00 94.00 94 PHE A C 1
ATOM 712 O O . PHE A 1 94 ? -15.798 -0.302 10.867 1.00 94.00 94 PHE A O 1
ATOM 719 N N . ALA A 1 95 ? -15.373 -0.754 8.719 1.00 94.25 95 ALA A N 1
ATOM 720 C CA . ALA A 1 95 ? -15.410 0.650 8.298 1.00 94.25 95 ALA A CA 1
ATOM 721 C C . ALA A 1 95 ? -16.721 1.360 8.693 1.00 94.25 95 ALA A C 1
ATOM 723 O O . ALA A 1 95 ? -16.687 2.470 9.234 1.00 94.25 95 ALA A O 1
ATOM 724 N N . ALA A 1 96 ? -17.868 0.698 8.511 1.00 93.06 96 ALA A N 1
ATOM 725 C CA . ALA A 1 96 ? -19.164 1.217 8.953 1.00 93.06 96 ALA A CA 1
ATOM 726 C C . ALA A 1 96 ? -19.238 1.349 10.485 1.00 93.06 96 ALA A C 1
ATOM 728 O O . ALA A 1 96 ? -19.588 2.414 10.993 1.00 93.06 96 ALA A O 1
ATOM 729 N N . LEU A 1 97 ? -18.818 0.320 11.232 1.00 93.88 97 LEU A N 1
ATOM 730 C CA . LEU A 1 97 ? -18.842 0.315 12.702 1.00 93.88 97 LEU A CA 1
ATOM 731 C C . LEU A 1 97 ? -17.943 1.404 13.305 1.00 93.88 97 LEU A C 1
ATOM 733 O O . LEU A 1 97 ? -18.346 2.115 14.230 1.00 93.88 97 LEU A O 1
ATOM 737 N N . TRP A 1 98 ? -16.745 1.587 12.746 1.00 93.62 98 TRP A N 1
ATOM 738 C CA . TRP A 1 98 ? -15.831 2.668 13.104 1.00 93.62 98 TRP A CA 1
ATOM 739 C C . TRP A 1 98 ? -16.480 4.031 12.884 1.00 93.62 98 TRP A C 1
ATOM 741 O O . TRP A 1 98 ? -16.473 4.866 13.793 1.00 93.62 98 TRP A O 1
ATOM 751 N N . ARG A 1 99 ? -17.106 4.251 11.721 1.00 93.06 99 ARG A N 1
ATOM 752 C CA . ARG A 1 99 ? -17.794 5.512 11.423 1.00 93.06 99 ARG A CA 1
ATOM 753 C C . ARG A 1 99 ? -19.000 5.761 12.337 1.00 93.06 99 ARG A C 1
ATOM 755 O O . ARG A 1 99 ? -19.212 6.912 12.740 1.00 93.06 99 ARG A O 1
ATOM 762 N N . ARG A 1 100 ? -19.752 4.709 12.674 1.00 92.75 100 ARG A N 1
ATOM 763 C CA . ARG A 1 100 ? -20.949 4.734 13.534 1.00 92.75 100 ARG A CA 1
ATOM 764 C C . ARG A 1 100 ? -20.624 4.990 15.004 1.00 92.75 100 ARG A C 1
ATOM 766 O O . ARG A 1 100 ? -21.380 5.673 15.692 1.00 92.75 100 ARG A O 1
ATOM 773 N N . SER A 1 101 ? -19.474 4.503 15.480 1.00 92.69 101 SER A N 1
ATOM 774 C CA . SER A 1 101 ? -19.026 4.699 16.868 1.00 92.69 101 SER A CA 1
ATOM 775 C C . SER A 1 101 ? -19.010 6.181 17.272 1.00 92.69 101 SER A C 1
ATOM 777 O O . SER A 1 101 ? -19.426 6.540 18.376 1.00 92.69 101 SER A O 1
ATOM 779 N N . GLY A 1 102 ? -18.628 7.063 16.341 1.00 87.44 102 GLY A N 1
ATOM 780 C CA . GLY A 1 102 ? -18.567 8.507 16.555 1.00 87.44 102 GLY A CA 1
ATOM 781 C C . GLY A 1 102 ? -17.439 8.949 17.490 1.00 87.44 102 GLY A C 1
ATOM 782 O O . GLY A 1 102 ? -17.498 10.070 17.994 1.00 87.44 102 GLY A O 1
ATOM 783 N N . VAL A 1 103 ? -16.430 8.101 17.697 1.00 86.38 103 VAL A N 1
ATOM 784 C CA . VAL A 1 103 ? -15.209 8.440 18.444 1.00 86.38 103 VAL A CA 1
ATOM 785 C C . VAL A 1 103 ? -14.336 9.432 17.666 1.00 86.38 103 VAL A C 1
ATOM 787 O O . VAL A 1 103 ? -14.489 9.592 16.446 1.00 86.38 103 VAL A O 1
ATOM 790 N N . LEU A 1 104 ? -13.455 10.133 18.377 1.00 73.12 104 LEU A N 1
ATOM 791 C CA . LEU A 1 104 ? -12.430 11.019 17.821 1.00 73.12 104 LEU A CA 1
ATOM 792 C C . LEU A 1 104 ? -11.092 10.302 17.621 1.00 73.12 104 LEU A C 1
ATOM 794 O O . LEU A 1 104 ? -10.332 10.694 16.740 1.00 73.12 104 LEU A O 1
ATOM 798 N N . THR A 1 105 ? -10.791 9.282 18.428 1.00 75.56 105 THR A N 1
ATOM 799 C CA . THR A 1 105 ? -9.585 8.450 18.294 1.00 75.56 105 THR A CA 1
ATOM 800 C C . THR A 1 105 ? -9.915 6.970 18.456 1.00 75.56 105 THR A C 1
ATOM 802 O O . THR A 1 105 ? -10.904 6.587 19.085 1.00 75.56 105 THR A O 1
ATOM 805 N N . ASP A 1 106 ? -9.065 6.106 17.905 1.00 81.94 106 ASP A N 1
ATOM 806 C CA . ASP A 1 106 ? -9.186 4.655 18.074 1.00 81.94 106 ASP A CA 1
ATOM 807 C C . ASP A 1 106 ? -8.897 4.193 19.515 1.00 81.94 106 ASP A C 1
ATOM 809 O O . ASP A 1 106 ? -9.269 3.084 19.899 1.00 81.94 106 ASP A O 1
ATOM 813 N N . VAL A 1 107 ? -8.259 5.045 20.319 1.00 80.25 107 VAL A N 1
ATOM 814 C CA . VAL A 1 107 ? -8.022 4.826 21.747 1.00 80.25 107 VAL A CA 1
ATOM 815 C C . VAL A 1 107 ? -9.237 5.234 22.588 1.00 80.25 107 VAL A C 1
ATOM 817 O O . VAL A 1 107 ? -9.563 4.540 23.547 1.00 80.25 107 VAL A O 1
ATOM 820 N N . GLU A 1 108 ? -9.979 6.282 22.217 1.00 78.75 108 GLU A N 1
ATOM 821 C CA . GLU A 1 108 ? -11.248 6.646 22.874 1.00 78.75 108 GLU A CA 1
ATOM 822 C C . GLU A 1 108 ? -12.282 5.512 22.784 1.00 78.75 108 GLU A C 1
ATOM 824 O O . GLU A 1 108 ? -13.047 5.275 23.722 1.00 78.75 108 GLU A O 1
ATOM 829 N N . PHE A 1 109 ? -12.242 4.737 21.697 1.00 89.69 109 PHE A N 1
ATOM 830 C CA . PHE A 1 109 ? -13.054 3.531 21.534 1.00 89.69 109 PHE A CA 1
ATOM 831 C C . PHE A 1 109 ? -12.932 2.548 22.710 1.00 89.69 109 PHE A C 1
ATOM 833 O O . PHE A 1 109 ? -13.906 1.871 23.035 1.00 89.69 109 PHE A O 1
ATOM 840 N N . ILE A 1 110 ? -11.782 2.486 23.391 1.00 92.06 110 ILE A N 1
ATOM 841 C CA . ILE A 1 110 ? -11.577 1.605 24.550 1.00 92.06 110 ILE A CA 1
ATOM 842 C C . ILE A 1 110 ? -12.555 1.933 25.679 1.00 92.06 110 ILE A C 1
ATOM 844 O O . ILE A 1 110 ? -13.166 1.023 26.230 1.00 92.06 110 ILE A O 1
ATOM 848 N N . GLU A 1 111 ? -12.739 3.211 26.011 1.00 90.06 111 GLU A N 1
ATOM 849 C CA . GLU A 1 111 ? -13.652 3.629 27.087 1.00 90.06 111 GLU A CA 1
ATOM 850 C C . GLU A 1 111 ? -15.122 3.670 26.619 1.00 90.06 111 GLU A C 1
ATOM 852 O O . GLU A 1 111 ? -16.047 3.674 27.437 1.00 90.06 111 GLU A O 1
ATOM 857 N N . LEU A 1 112 ? -15.363 3.619 25.302 1.00 92.19 112 LEU A N 1
ATOM 858 C CA . LEU A 1 112 ? -16.684 3.317 24.751 1.00 92.19 112 LEU A CA 1
ATOM 859 C C . LEU A 1 112 ? -17.032 1.827 24.931 1.00 92.19 112 LEU A C 1
ATOM 861 O O . LEU A 1 112 ? -18.151 1.514 25.345 1.00 92.19 112 LEU A O 1
ATOM 865 N N . ARG A 1 113 ? -16.088 0.926 24.624 1.00 95.31 113 ARG A N 1
ATOM 866 C CA . ARG A 1 113 ? -16.274 -0.536 24.603 1.00 95.31 113 ARG A CA 1
ATOM 867 C C . ARG A 1 113 ? -16.163 -1.200 25.978 1.00 95.31 113 ARG A C 1
ATOM 869 O O . ARG A 1 113 ? -16.856 -2.192 26.214 1.00 95.31 113 ARG A O 1
ATOM 876 N N . TYR A 1 114 ? -15.318 -0.685 26.864 1.00 95.94 114 TYR A N 1
ATOM 877 C CA . TYR A 1 114 ? -15.026 -1.240 28.188 1.00 95.94 114 TYR A CA 1
ATOM 878 C C . TYR A 1 114 ? -15.266 -0.202 29.290 1.00 95.94 114 TYR A C 1
ATOM 880 O O . TYR A 1 114 ? -15.280 1.003 29.036 1.00 95.94 114 TYR A O 1
ATOM 888 N N . GLY A 1 115 ? -15.472 -0.656 30.529 1.00 93.50 115 GLY A N 1
ATOM 889 C CA . GLY A 1 115 ? -15.764 0.202 31.677 1.00 93.50 115 GLY A CA 1
ATOM 890 C C . GLY A 1 115 ? -14.686 0.213 32.765 1.00 93.50 115 GLY A C 1
ATOM 891 O O . GLY A 1 115 ? -13.881 -0.703 32.919 1.00 93.50 115 GLY A O 1
ATOM 892 N N . GLY A 1 116 ? -14.722 1.262 33.588 1.00 93.31 116 GLY A N 1
ATOM 893 C CA . GLY A 1 116 ? -13.981 1.335 34.849 1.00 93.31 116 GLY A CA 1
ATOM 894 C C . GLY A 1 116 ? -12.455 1.406 34.716 1.00 93.31 116 GLY A C 1
ATOM 895 O O . GLY A 1 116 ? -11.903 1.778 33.683 1.00 93.31 116 GLY A O 1
ATOM 896 N N . LYS A 1 117 ? -11.762 1.055 35.810 1.00 92.44 117 LYS A N 1
ATOM 897 C CA . LYS A 1 117 ? -10.291 1.095 35.898 1.00 92.44 117 LYS A CA 1
ATOM 898 C C . LYS A 1 117 ? -9.587 0.232 34.833 1.00 92.44 117 LYS A C 1
ATOM 900 O O . LYS A 1 117 ? -8.590 0.718 34.302 1.00 92.44 117 LYS A O 1
ATOM 905 N N . PRO A 1 118 ? -10.063 -0.987 34.487 1.00 94.06 118 PRO A N 1
ATOM 906 C CA . PRO A 1 118 ? -9.432 -1.793 33.440 1.00 94.06 118 PRO A CA 1
ATOM 907 C C . PRO A 1 118 ? -9.429 -1.110 32.067 1.00 94.06 118 PRO A C 1
ATOM 909 O O . PRO A 1 118 ? -8.407 -1.129 31.388 1.00 94.06 118 PRO A O 1
ATOM 912 N N . ALA A 1 119 ? -10.526 -0.446 31.683 1.00 93.31 119 ALA A N 1
ATOM 913 C CA . ALA A 1 119 ? -10.607 0.294 30.422 1.00 93.31 119 ALA A CA 1
ATOM 914 C C . ALA A 1 119 ? -9.582 1.434 30.365 1.00 93.31 119 ALA A C 1
ATOM 916 O O . ALA A 1 119 ? -8.851 1.575 29.386 1.00 93.31 119 ALA A O 1
ATOM 917 N N . SER A 1 120 ? -9.456 2.204 31.449 1.00 91.69 120 SER A N 1
ATOM 918 C CA . SER A 1 120 ? -8.421 3.234 31.537 1.00 91.69 120 SER A CA 1
ATOM 919 C C . SER A 1 120 ? -7.010 2.629 31.508 1.00 91.69 120 SER A C 1
ATOM 921 O O . SER A 1 120 ? -6.149 3.133 30.794 1.00 91.69 120 SER A O 1
ATOM 923 N N . ALA A 1 121 ? -6.758 1.512 32.194 1.00 93.12 121 ALA A N 1
ATOM 924 C CA . ALA A 1 121 ? -5.459 0.839 32.122 1.00 93.12 121 ALA A CA 1
ATOM 925 C C . ALA A 1 121 ? -5.107 0.419 30.683 1.00 93.12 121 ALA A C 1
ATOM 927 O O . ALA A 1 121 ? -4.005 0.705 30.220 1.00 93.12 121 ALA A O 1
ATOM 928 N N . LEU A 1 122 ? -6.054 -0.170 29.945 1.00 94.25 122 LEU A N 1
ATOM 929 C CA . LEU A 1 122 ? -5.865 -0.531 28.537 1.00 94.25 122 LEU A CA 1
ATOM 930 C C . LEU A 1 122 ? -5.603 0.702 27.661 1.00 94.25 122 LEU A C 1
ATOM 932 O O . LEU A 1 122 ? -4.727 0.656 26.801 1.00 94.25 122 LEU A O 1
ATOM 936 N N . ARG A 1 123 ? -6.299 1.818 27.910 1.00 91.19 123 ARG A N 1
ATOM 937 C CA . ARG A 1 123 ? -6.045 3.104 27.241 1.00 91.19 123 ARG A CA 1
ATOM 938 C C . ARG A 1 123 ? -4.594 3.562 27.428 1.00 91.19 123 ARG A C 1
ATOM 940 O O . ARG A 1 123 ? -3.942 3.896 26.443 1.00 91.19 123 ARG A O 1
ATOM 947 N N . GLY A 1 124 ? -4.060 3.490 28.649 1.00 91.00 124 GLY A N 1
ATOM 948 C CA . GLY A 1 124 ? -2.656 3.811 28.936 1.00 91.00 124 GLY A CA 1
ATOM 949 C C . GLY A 1 124 ? -1.659 2.824 28.314 1.00 91.00 124 GLY A C 1
ATOM 950 O O . GLY A 1 124 ? -0.702 3.244 27.664 1.00 91.00 124 GLY A O 1
ATOM 951 N N . VAL A 1 125 ? -1.900 1.514 28.451 1.00 92.50 125 VAL A N 1
ATOM 952 C CA . VAL A 1 125 ? -1.047 0.460 27.864 1.00 92.50 125 VAL A CA 1
ATOM 953 C C . VAL A 1 125 ? -0.973 0.610 26.348 1.00 92.50 125 VAL A C 1
ATOM 955 O O . VAL A 1 125 ? 0.118 0.586 25.781 1.00 92.50 125 VAL A O 1
ATOM 958 N N . ARG A 1 126 ? -2.112 0.825 25.685 1.00 90.00 126 ARG A N 1
ATOM 959 C CA . ARG A 1 126 ? -2.164 1.002 24.233 1.00 90.00 126 ARG A CA 1
ATOM 960 C C . ARG A 1 126 ? -1.498 2.300 23.791 1.00 90.00 126 ARG A C 1
ATOM 962 O O . ARG A 1 126 ? -0.804 2.280 22.781 1.00 90.00 126 ARG A O 1
ATOM 969 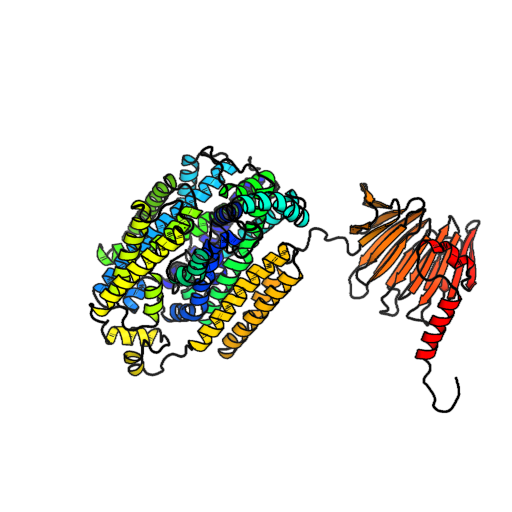N N . ALA A 1 127 ? -1.637 3.384 24.555 1.00 89.25 127 ALA A N 1
ATOM 970 C CA . ALA A 1 127 ? -0.946 4.639 24.268 1.00 89.25 127 ALA A CA 1
ATOM 971 C C . ALA A 1 127 ? 0.583 4.472 24.270 1.00 89.25 127 ALA A C 1
ATOM 973 O O . ALA A 1 127 ? 1.253 4.995 23.385 1.00 89.25 127 ALA A O 1
ATOM 974 N N . VAL A 1 128 ? 1.138 3.696 25.209 1.00 91.06 128 VAL A N 1
ATOM 975 C CA . VAL A 1 128 ? 2.581 3.392 25.242 1.00 91.06 128 VAL A CA 1
ATOM 976 C C . VAL A 1 128 ? 2.970 2.409 24.136 1.00 91.06 128 VAL A C 1
ATOM 978 O O . VAL A 1 128 ? 3.929 2.649 23.405 1.00 91.06 128 VAL A O 1
ATOM 981 N N . TYR A 1 129 ? 2.216 1.319 23.977 1.00 90.12 129 TYR A N 1
ATOM 982 C CA . TYR A 1 129 ? 2.492 0.287 22.976 1.00 90.12 129 TYR A CA 1
ATOM 983 C C . TYR A 1 129 ? 2.467 0.851 21.550 1.00 90.12 129 TYR A C 1
ATOM 985 O O . TYR A 1 129 ? 3.404 0.653 20.780 1.00 90.12 129 TYR A O 1
ATOM 993 N N . GLN A 1 130 ? 1.419 1.595 21.196 1.00 86.06 130 GLN A N 1
ATOM 994 C CA . GLN A 1 130 ? 1.298 2.195 19.871 1.00 86.06 130 GLN A CA 1
ATOM 995 C C . GLN A 1 130 ? 2.149 3.457 19.754 1.00 86.06 130 GLN A C 1
ATOM 997 O O . GLN A 1 130 ? 2.911 3.563 18.803 1.00 86.06 130 GLN A O 1
ATOM 1002 N N . GLY A 1 131 ? 2.065 4.382 20.716 1.00 85.25 131 GLY A N 1
ATOM 1003 C CA . GLY A 1 131 ? 2.710 5.697 20.637 1.00 85.25 131 GLY A CA 1
ATOM 1004 C C . GLY A 1 131 ? 4.229 5.689 20.811 1.00 85.25 131 GLY A C 1
ATOM 1005 O O . GLY A 1 131 ? 4.889 6.565 20.250 1.00 85.25 131 GLY A O 1
ATOM 1006 N N . VAL A 1 132 ? 4.785 4.705 21.531 1.00 89.88 132 VAL A N 1
ATOM 1007 C CA . VAL A 1 132 ? 6.238 4.521 21.683 1.00 89.88 132 VAL A CA 1
ATOM 1008 C C . VAL A 1 132 ? 6.718 3.346 20.848 1.00 89.88 132 VAL A C 1
ATOM 1010 O O . VAL A 1 132 ? 7.419 3.569 19.869 1.00 89.88 132 VAL A O 1
ATOM 1013 N N . LEU A 1 133 ? 6.357 2.109 21.203 1.00 90.44 133 LEU A N 1
ATOM 1014 C CA . LEU A 1 133 ? 7.002 0.916 20.644 1.00 90.44 133 LEU A CA 1
ATOM 1015 C C . LEU A 1 133 ? 6.770 0.797 19.132 1.00 90.44 133 LEU A C 1
ATOM 1017 O O . LEU A 1 133 ? 7.722 0.871 18.361 1.00 90.44 133 LEU A O 1
ATOM 1021 N N . VAL A 1 134 ? 5.515 0.662 18.699 1.00 90.25 134 VAL A N 1
ATOM 1022 C CA . VAL A 1 134 ? 5.189 0.478 17.275 1.00 90.25 134 VAL A CA 1
ATOM 1023 C C . VAL A 1 134 ? 5.593 1.707 16.459 1.00 90.25 134 VAL A C 1
ATOM 1025 O O . VAL A 1 134 ? 6.265 1.579 15.436 1.00 90.25 134 VAL A O 1
ATOM 1028 N N . ASN A 1 135 ? 5.244 2.900 16.942 1.00 89.75 135 ASN A N 1
ATOM 1029 C CA . ASN A 1 135 ? 5.522 4.160 16.260 1.00 89.75 135 ASN A CA 1
ATOM 1030 C C . ASN A 1 135 ? 7.024 4.410 16.038 1.00 89.75 135 ASN A C 1
ATOM 1032 O O . ASN A 1 135 ? 7.440 4.783 14.942 1.00 89.75 135 ASN A O 1
ATOM 1036 N N . THR A 1 136 ? 7.857 4.155 17.052 1.00 91.75 136 THR A N 1
ATOM 1037 C CA . THR A 1 136 ? 9.315 4.339 16.963 1.00 91.75 136 THR A CA 1
ATOM 1038 C C . THR A 1 136 ? 9.936 3.394 15.943 1.00 91.75 136 THR A C 1
ATOM 1040 O O . THR A 1 136 ? 10.792 3.822 15.172 1.00 91.75 136 THR A O 1
ATOM 1043 N N . ILE A 1 137 ? 9.496 2.130 15.900 1.00 93.00 137 ILE A N 1
ATOM 1044 C CA . ILE A 1 137 ? 9.998 1.158 14.920 1.00 93.00 137 ILE A CA 1
ATOM 1045 C C . ILE A 1 137 ? 9.620 1.603 13.502 1.00 93.00 137 ILE A C 1
ATOM 1047 O O . ILE A 1 137 ? 10.498 1.631 12.640 1.00 93.00 137 ILE A O 1
ATOM 1051 N N . ILE A 1 138 ? 8.372 2.045 13.286 1.00 92.50 138 ILE A N 1
ATOM 1052 C CA . ILE A 1 138 ? 7.932 2.547 11.976 1.00 92.50 138 ILE A CA 1
ATOM 1053 C C . ILE A 1 138 ? 8.772 3.746 11.536 1.00 92.50 138 ILE A C 1
ATOM 1055 O O . ILE A 1 138 ? 9.333 3.749 10.442 1.00 92.50 138 ILE A O 1
ATOM 1059 N N . MET A 1 139 ? 8.902 4.761 12.392 1.00 92.56 139 MET A N 1
ATOM 1060 C CA . MET A 1 139 ? 9.715 5.935 12.069 1.00 92.56 139 MET A CA 1
ATOM 1061 C C . MET A 1 139 ? 11.191 5.576 11.857 1.00 92.56 139 MET A C 1
ATOM 1063 O O . MET A 1 139 ? 11.833 6.172 10.998 1.00 92.56 139 MET A O 1
ATOM 1067 N N . GLY A 1 140 ? 11.716 4.589 12.587 1.00 94.38 140 GLY A N 1
ATOM 1068 C CA . GLY A 1 140 ? 13.090 4.109 12.451 1.00 94.38 140 GLY A CA 1
ATOM 1069 C C . GLY A 1 140 ? 13.409 3.596 11.046 1.00 94.38 140 GLY A C 1
ATOM 1070 O O . GLY A 1 140 ? 14.374 4.048 10.430 1.00 94.38 140 GLY A O 1
ATOM 1071 N N . TRP A 1 141 ? 12.579 2.711 10.482 1.00 94.12 141 TRP A N 1
ATOM 1072 C CA . TRP A 1 141 ? 12.839 2.197 9.131 1.00 94.12 141 TRP A CA 1
ATOM 1073 C C . TRP A 1 141 ? 12.516 3.221 8.033 1.00 94.12 141 TRP A C 1
ATOM 1075 O O . TRP A 1 141 ? 13.158 3.220 6.983 1.00 94.12 141 TRP A O 1
ATOM 1085 N N . VAL A 1 142 ? 11.562 4.129 8.268 1.00 94.44 142 VAL A N 1
ATOM 1086 C CA . VAL A 1 142 ? 11.260 5.236 7.343 1.00 94.44 142 VAL A CA 1
ATOM 1087 C C . VAL A 1 142 ? 12.440 6.212 7.273 1.00 94.44 142 VAL A C 1
ATOM 1089 O O . VAL A 1 142 ? 12.835 6.629 6.181 1.00 94.44 142 VAL A O 1
ATOM 1092 N N . ASN A 1 143 ? 13.052 6.529 8.419 1.00 94.69 143 ASN A N 1
ATOM 1093 C CA . ASN A 1 143 ? 14.291 7.303 8.486 1.00 94.69 143 ASN A CA 1
ATOM 1094 C C . ASN A 1 143 ? 15.434 6.573 7.776 1.00 94.69 143 ASN A C 1
ATOM 1096 O O . ASN A 1 143 ? 16.138 7.194 6.984 1.00 94.69 143 ASN A O 1
ATOM 1100 N N . LEU A 1 144 ? 15.597 5.265 8.011 1.00 93.62 144 LEU A N 1
ATOM 1101 C CA . LEU A 1 144 ? 16.627 4.461 7.348 1.00 93.62 144 LEU A CA 1
ATOM 1102 C C . LEU A 1 144 ? 16.501 4.538 5.821 1.00 93.62 144 LEU A C 1
ATOM 1104 O O . LEU A 1 144 ? 17.491 4.785 5.136 1.00 93.62 144 LEU A O 1
ATOM 1108 N N . ALA A 1 145 ? 15.290 4.381 5.285 1.00 94.69 145 ALA A N 1
ATOM 1109 C CA . ALA A 1 145 ? 15.043 4.483 3.850 1.00 94.69 145 ALA A CA 1
ATOM 1110 C C . ALA A 1 145 ? 15.395 5.868 3.287 1.00 94.69 145 ALA A C 1
ATOM 1112 O O . ALA A 1 145 ? 16.052 5.969 2.250 1.00 94.69 145 ALA A O 1
ATOM 1113 N N . MET A 1 146 ? 15.009 6.942 3.984 1.00 94.75 146 MET A N 1
ATOM 1114 C CA . MET A 1 146 ? 15.353 8.299 3.558 1.00 94.75 146 MET A CA 1
ATOM 1115 C C . MET A 1 146 ? 16.865 8.547 3.617 1.00 94.75 146 MET A C 1
ATOM 1117 O O . MET A 1 146 ? 17.426 9.148 2.702 1.00 94.75 146 MET A O 1
ATOM 1121 N N . VAL A 1 147 ? 17.547 8.033 4.644 1.00 93.44 147 VAL A N 1
ATOM 1122 C CA . VAL A 1 147 ? 19.010 8.082 4.750 1.00 93.44 147 VAL A CA 1
ATOM 1123 C C . VAL A 1 147 ? 19.662 7.350 3.578 1.00 93.44 147 VAL A C 1
ATOM 1125 O O . VAL A 1 147 ? 20.517 7.936 2.922 1.00 93.44 147 VAL A O 1
ATOM 1128 N N . LYS A 1 148 ? 19.213 6.133 3.241 1.00 92.31 148 LYS A N 1
ATOM 1129 C CA . LYS A 1 148 ? 19.689 5.381 2.064 1.00 92.31 148 LYS A CA 1
ATOM 1130 C C . LYS A 1 148 ? 19.547 6.192 0.771 1.00 92.31 148 LYS A C 1
ATOM 1132 O O . LYS A 1 148 ? 20.496 6.281 -0.008 1.00 92.31 148 LYS A O 1
ATOM 1137 N N . ILE A 1 149 ? 18.401 6.847 0.573 1.00 93.56 149 ILE A N 1
ATOM 1138 C CA . ILE A 1 149 ? 18.164 7.709 -0.595 1.00 93.56 149 ILE A CA 1
ATOM 1139 C C . ILE A 1 149 ? 19.123 8.898 -0.615 1.00 93.56 149 ILE A C 1
ATOM 1141 O O . ILE A 1 149 ? 19.754 9.152 -1.639 1.00 93.56 149 ILE A O 1
ATOM 1145 N N . LEU A 1 150 ? 19.247 9.634 0.490 1.00 92.75 150 LEU A N 1
ATOM 1146 C CA . LEU A 1 150 ? 20.111 10.816 0.575 1.00 92.75 150 LEU A CA 1
ATOM 1147 C C . LEU A 1 150 ? 21.589 10.457 0.395 1.00 92.75 150 LEU A C 1
ATOM 1149 O O . LEU A 1 150 ? 22.315 11.171 -0.300 1.00 92.75 150 LEU A O 1
ATOM 1153 N N . SER A 1 151 ? 22.027 9.341 0.974 1.00 90.62 151 SER A N 1
ATOM 1154 C CA . SER A 1 151 ? 23.394 8.856 0.831 1.00 90.62 151 SER A CA 1
ATOM 1155 C C . SER A 1 151 ? 23.715 8.459 -0.603 1.00 90.62 151 SER A C 1
ATOM 1157 O O . SER A 1 151 ? 24.776 8.834 -1.090 1.00 90.62 151 SER A O 1
ATOM 1159 N N . LEU A 1 152 ? 22.807 7.794 -1.320 1.00 90.25 152 LEU A N 1
ATOM 1160 C CA . LEU A 1 152 ? 23.072 7.402 -2.707 1.00 90.25 152 LEU A CA 1
ATOM 1161 C C . LEU A 1 152 ? 22.912 8.571 -3.699 1.00 90.25 152 LEU A C 1
ATOM 1163 O O . LEU A 1 152 ? 23.714 8.751 -4.612 1.00 90.25 152 LEU A O 1
ATOM 1167 N N . THR A 1 153 ? 21.892 9.412 -3.516 1.00 90.38 153 THR A N 1
ATOM 1168 C CA . THR A 1 153 ? 21.580 10.499 -4.463 1.00 90.38 153 THR A CA 1
ATOM 1169 C C . THR A 1 153 ? 22.463 11.725 -4.277 1.00 90.38 153 THR A C 1
ATOM 1171 O O . THR A 1 153 ? 22.923 12.292 -5.270 1.00 90.38 153 THR A O 1
ATOM 1174 N N . LEU A 1 154 ? 22.721 12.139 -3.035 1.00 88.50 154 LEU A N 1
ATOM 1175 C CA . LEU A 1 154 ? 23.456 13.366 -2.709 1.00 88.50 154 LEU A CA 1
ATOM 1176 C C . LEU A 1 154 ? 24.857 13.093 -2.149 1.00 88.50 154 LEU A C 1
ATOM 1178 O O . LEU A 1 154 ? 25.580 14.046 -1.868 1.00 88.50 154 LEU A O 1
ATOM 1182 N N . HIS A 1 155 ? 25.251 11.824 -1.996 1.00 87.81 155 HIS A N 1
ATOM 1183 C CA . HIS A 1 155 ? 26.527 11.424 -1.386 1.00 87.81 155 HIS A CA 1
ATOM 1184 C C . HIS A 1 155 ? 26.710 11.979 0.036 1.00 87.81 155 HIS A C 1
ATOM 1186 O O . HIS A 1 155 ? 27.819 12.284 0.470 1.00 87.81 155 HIS A O 1
ATOM 1192 N N . VAL A 1 156 ? 25.600 12.129 0.766 1.00 88.81 156 VAL A N 1
ATOM 1193 C CA . VAL A 1 156 ? 25.598 12.622 2.146 1.00 88.81 156 VAL A CA 1
ATOM 1194 C C . VAL A 1 156 ? 25.819 11.442 3.102 1.00 88.81 156 VAL A C 1
ATOM 1196 O O . VAL A 1 156 ? 25.063 10.471 3.036 1.00 88.81 156 VAL A O 1
ATOM 1199 N N . PRO A 1 157 ? 26.804 11.492 4.018 1.00 88.94 157 PRO A N 1
ATOM 1200 C CA . PRO A 1 157 ? 27.007 10.415 4.986 1.00 88.94 157 PRO A CA 1
ATOM 1201 C C . PRO A 1 157 ? 25.784 10.197 5.893 1.00 88.94 157 PRO A C 1
ATOM 1203 O O . PRO A 1 157 ? 24.978 11.107 6.103 1.00 88.94 157 PRO A O 1
ATOM 1206 N N . THR A 1 158 ? 25.677 9.006 6.487 1.00 87.56 158 THR A N 1
ATOM 1207 C CA . THR A 1 158 ? 24.516 8.550 7.277 1.00 87.56 158 THR A CA 1
ATOM 1208 C C . THR A 1 158 ? 24.076 9.540 8.361 1.00 87.56 158 THR A C 1
ATOM 1210 O O . THR A 1 158 ? 22.898 9.880 8.445 1.00 87.56 158 THR A O 1
ATOM 1213 N N . LEU A 1 159 ? 25.008 10.032 9.188 1.00 89.69 159 LEU A N 1
ATOM 1214 C CA . LEU A 1 159 ? 24.681 10.925 10.309 1.00 89.69 159 LEU A CA 1
ATOM 1215 C C . LEU A 1 159 ? 24.154 12.298 9.845 1.00 89.69 159 LEU A C 1
ATOM 1217 O O . LEU A 1 159 ? 23.063 12.676 10.274 1.00 89.69 159 LEU A O 1
ATOM 1221 N N . PRO A 1 160 ? 24.836 13.034 8.942 1.00 91.44 160 PRO A N 1
ATOM 1222 C CA . PRO A 1 160 ? 24.277 14.248 8.348 1.00 91.44 160 PRO A CA 1
ATOM 1223 C C . PRO A 1 160 ? 22.925 14.037 7.654 1.00 91.44 160 PRO A C 1
ATOM 1225 O O . PRO A 1 160 ? 22.034 14.873 7.803 1.00 91.44 160 PRO A O 1
ATOM 1228 N N . ALA A 1 161 ? 22.739 12.922 6.938 1.00 89.94 161 ALA A N 1
ATOM 1229 C CA . ALA A 1 161 ? 21.461 12.597 6.305 1.00 89.94 161 ALA A CA 1
ATOM 1230 C C . ALA A 1 161 ? 20.346 12.412 7.348 1.00 89.94 161 ALA A C 1
ATOM 1232 O O . ALA A 1 161 ? 19.241 12.927 7.168 1.00 89.94 161 ALA A O 1
ATOM 1233 N N . LEU A 1 162 ? 20.642 11.751 8.469 1.00 89.19 162 LEU A N 1
ATOM 1234 C CA . LEU A 1 162 ? 19.703 11.590 9.578 1.00 89.19 162 LEU A CA 1
ATOM 1235 C C . LEU A 1 162 ? 19.381 12.932 10.253 1.00 89.19 162 LEU A C 1
ATOM 1237 O O . LEU A 1 162 ? 18.216 13.209 10.529 1.00 89.19 162 LEU A O 1
ATOM 1241 N N . TYR A 1 163 ? 20.368 13.807 10.466 1.00 89.25 163 TYR A N 1
ATOM 1242 C CA . TYR A 1 163 ? 20.110 15.155 10.989 1.00 89.25 163 TYR A CA 1
ATOM 1243 C C . TYR A 1 163 ? 19.240 15.989 10.045 1.00 89.25 163 TYR A C 1
ATOM 1245 O O . TYR A 1 163 ? 18.350 16.700 10.512 1.00 89.25 163 TYR A O 1
ATOM 1253 N N . LEU A 1 164 ? 19.430 15.859 8.728 1.00 87.69 164 LEU A N 1
ATOM 1254 C CA . LEU A 1 164 ? 18.555 16.487 7.738 1.00 87.69 164 LEU A CA 1
ATOM 1255 C C . LEU A 1 164 ? 17.123 15.942 7.840 1.00 87.69 164 LEU A C 1
ATOM 1257 O O . LEU A 1 164 ? 16.174 16.724 7.864 1.00 87.69 164 LEU A O 1
ATOM 1261 N N . CYS A 1 165 ? 16.969 14.622 7.964 1.00 87.25 165 CYS A N 1
ATOM 1262 C CA . CYS A 1 165 ? 15.677 13.967 8.173 1.00 87.25 165 CYS A CA 1
ATOM 1263 C C . CYS A 1 165 ? 14.967 14.515 9.421 1.00 87.25 165 CYS A C 1
ATOM 1265 O O . CYS A 1 165 ? 13.792 14.875 9.348 1.00 87.25 165 CYS A O 1
ATOM 1267 N N . LEU A 1 166 ? 15.682 14.655 10.542 1.00 84.06 166 LEU A N 1
ATOM 1268 C CA . LEU A 1 166 ? 15.148 15.225 11.783 1.00 84.06 166 LEU A CA 1
ATOM 1269 C C . LEU A 1 166 ? 14.786 16.710 11.643 1.00 84.06 166 LEU A C 1
ATOM 1271 O O . LEU A 1 166 ? 13.734 17.129 12.126 1.00 84.06 166 LEU A O 1
ATOM 1275 N N . GLY A 1 167 ? 15.618 17.500 10.960 1.00 83.12 167 GLY A N 1
ATOM 1276 C CA . GLY A 1 167 ? 15.375 18.925 10.725 1.00 83.12 167 GLY A CA 1
ATOM 1277 C C . GLY A 1 167 ? 14.150 19.184 9.845 1.00 83.12 167 GLY A C 1
ATOM 1278 O O . GLY A 1 167 ? 13.293 19.995 10.202 1.00 83.12 167 GLY A O 1
ATOM 1279 N N . LEU A 1 168 ? 14.021 18.449 8.735 1.00 78.25 168 LEU A N 1
ATOM 1280 C CA . LEU A 1 168 ? 12.850 18.508 7.849 1.00 78.25 168 LEU A CA 1
ATOM 1281 C C . LEU A 1 168 ? 11.569 18.145 8.597 1.00 78.25 168 LEU A C 1
ATOM 1283 O O . LEU A 1 168 ? 10.542 18.814 8.472 1.00 78.25 168 LEU A O 1
ATOM 1287 N N . THR A 1 169 ? 11.653 17.109 9.423 1.00 75.56 169 THR A N 1
ATOM 1288 C CA . THR A 1 169 ? 10.544 16.672 10.254 1.00 75.56 169 THR A CA 1
ATOM 1289 C C . THR A 1 169 ? 10.142 17.727 11.285 1.00 75.56 169 THR A C 1
ATOM 1291 O O . THR A 1 169 ? 8.958 18.038 11.407 1.00 75.56 169 THR A O 1
ATOM 1294 N N . ALA A 1 170 ? 11.102 18.331 11.991 1.00 70.19 170 ALA A N 1
ATOM 1295 C CA . ALA A 1 170 ? 10.830 19.385 12.968 1.00 70.19 170 ALA A CA 1
ATOM 1296 C C . ALA A 1 170 ? 10.165 20.618 12.330 1.00 70.19 170 ALA A C 1
ATOM 1298 O O . ALA A 1 170 ? 9.259 21.204 12.926 1.00 70.19 170 ALA A O 1
ATOM 1299 N N . LEU A 1 171 ? 10.567 20.980 11.106 1.00 68.06 171 LEU A N 1
ATOM 1300 C CA . LEU A 1 171 ? 9.982 22.095 10.359 1.00 68.06 171 LEU A CA 1
ATOM 1301 C C . LEU A 1 171 ? 8.509 21.835 9.994 1.00 68.06 171 LEU A C 1
ATOM 1303 O O . LEU A 1 171 ? 7.672 22.731 10.109 1.00 68.06 171 LEU A O 1
ATOM 1307 N N . TYR A 1 172 ? 8.176 20.602 9.603 1.00 64.94 172 TYR A N 1
ATOM 1308 C CA . TYR A 1 172 ? 6.837 20.240 9.128 1.00 64.94 172 TYR A CA 1
ATOM 1309 C C . TYR A 1 172 ? 5.788 20.078 10.244 1.00 64.94 172 TYR A C 1
ATOM 1311 O O . TYR A 1 172 ? 4.606 20.323 10.014 1.00 64.94 172 TYR A O 1
ATOM 1319 N N . VAL A 1 173 ? 6.192 19.733 11.473 1.00 60.75 173 VAL A N 1
ATOM 1320 C CA . VAL A 1 173 ? 5.278 19.442 12.607 1.00 60.75 173 VAL A CA 1
ATOM 1321 C C . VAL A 1 173 ? 4.369 20.625 13.008 1.00 60.75 173 VAL A C 1
ATOM 1323 O O . VAL A 1 173 ? 3.441 20.458 13.798 1.00 60.75 173 VAL A O 1
ATOM 1326 N N . THR A 1 174 ? 4.567 21.828 12.466 1.00 55.00 174 THR A N 1
ATOM 1327 C CA . THR A 1 174 ? 3.913 23.045 12.971 1.00 55.00 174 THR A CA 1
ATOM 1328 C C . THR A 1 174 ? 2.744 23.593 12.148 1.00 55.00 174 THR A C 1
ATOM 1330 O O . THR A 1 174 ? 2.205 24.633 12.532 1.00 55.00 174 THR A O 1
ATOM 1333 N N . ILE A 1 175 ? 2.296 22.952 11.056 1.00 56.09 175 ILE A N 1
ATOM 1334 C CA . ILE A 1 175 ? 1.346 23.611 10.135 1.00 56.09 175 ILE A CA 1
ATOM 1335 C C . ILE A 1 175 ? 0.234 22.677 9.625 1.00 56.09 175 ILE A C 1
ATOM 1337 O O . ILE A 1 175 ? 0.482 21.739 8.877 1.00 56.09 175 ILE A O 1
ATOM 1341 N N . GLY A 1 176 ? -1.016 23.019 9.971 1.00 57.03 176 GLY A N 1
ATOM 1342 C CA . GLY A 1 176 ? -2.242 22.529 9.321 1.00 57.03 176 GLY A CA 1
ATOM 1343 C C . GLY A 1 176 ? -3.131 21.616 10.181 1.00 57.03 176 GLY A C 1
ATOM 1344 O O . GLY A 1 176 ? -2.651 20.718 10.863 1.00 57.03 176 GLY A O 1
ATOM 1345 N N . GLY A 1 177 ? -4.451 21.844 10.154 1.00 65.62 177 GLY A N 1
ATOM 1346 C CA . GLY A 1 177 ? -5.447 20.894 10.684 1.00 65.62 177 GLY A CA 1
ATOM 1347 C C . GLY A 1 177 ? -5.671 19.699 9.744 1.00 65.62 177 GLY A C 1
ATOM 1348 O O . GLY A 1 177 ? -5.109 19.655 8.651 1.00 65.62 177 GLY A O 1
ATOM 1349 N N . PHE A 1 178 ? -6.535 18.749 10.114 1.00 73.56 178 PHE A N 1
ATOM 1350 C CA . PHE A 1 178 ? -6.750 17.502 9.359 1.00 73.56 178 PHE A CA 1
ATOM 1351 C C . PHE A 1 178 ? -7.136 17.722 7.882 1.00 73.56 178 PHE A C 1
ATOM 1353 O O . PHE A 1 178 ? -6.669 16.992 7.013 1.00 73.56 178 PHE A O 1
ATOM 1360 N N . TRP A 1 179 ? -7.876 18.793 7.559 1.00 79.88 179 TRP A N 1
ATOM 1361 C CA . TRP A 1 179 ? -8.166 19.183 6.168 1.00 79.88 179 TRP A CA 1
ATOM 1362 C C . TRP A 1 179 ? -6.912 19.473 5.341 1.00 79.88 179 TRP A C 1
ATOM 1364 O O . TRP A 1 179 ? -6.852 19.088 4.176 1.00 79.88 179 TRP A O 1
ATOM 1374 N N . SER A 1 180 ? -5.912 20.122 5.943 1.00 80.06 180 SER A N 1
ATOM 1375 C CA . SER A 1 180 ? -4.626 20.347 5.286 1.00 80.06 180 SER A CA 1
ATOM 1376 C C . SER A 1 180 ? -3.981 19.018 4.928 1.00 80.06 180 SER A C 1
ATOM 1378 O O . SER A 1 180 ? -3.554 18.859 3.794 1.00 80.06 180 SER A O 1
ATOM 1380 N N . ILE A 1 181 ? -3.949 18.075 5.877 1.00 80.75 181 ILE A N 1
ATOM 1381 C CA . ILE A 1 181 ? -3.333 16.754 5.699 1.00 80.75 181 ILE A CA 1
ATOM 1382 C C . ILE A 1 181 ? -4.001 16.012 4.542 1.00 80.75 181 ILE A C 1
ATOM 1384 O O . ILE A 1 181 ? -3.317 15.523 3.653 1.00 80.75 181 ILE A O 1
ATOM 1388 N N . LEU A 1 182 ? -5.337 15.982 4.508 1.00 85.56 182 LEU A N 1
ATOM 1389 C CA . LEU A 1 182 ? -6.077 15.303 3.444 1.00 85.56 182 LEU A CA 1
ATOM 1390 C C . LEU A 1 182 ? -5.760 15.869 2.047 1.00 85.56 182 LEU A C 1
ATOM 1392 O O . LEU A 1 182 ? -5.587 15.108 1.095 1.00 85.56 182 LEU A O 1
ATOM 1396 N N . VAL A 1 183 ? -5.686 17.198 1.914 1.00 87.50 183 VAL A N 1
ATOM 1397 C CA . VAL A 1 183 ? -5.446 17.865 0.623 1.00 87.50 183 VAL A CA 1
ATOM 1398 C C . VAL A 1 183 ? -3.984 17.759 0.193 1.00 87.50 183 VAL A C 1
ATOM 1400 O O . VAL A 1 183 ? -3.718 17.481 -0.978 1.00 87.50 183 VAL A O 1
ATOM 1403 N N . THR A 1 184 ? -3.033 17.946 1.113 1.00 87.00 184 THR A N 1
ATOM 1404 C CA . THR A 1 184 ? -1.613 17.760 0.796 1.00 87.00 184 THR A CA 1
ATOM 1405 C C . THR A 1 184 ? -1.341 16.309 0.422 1.00 87.00 184 THR A C 1
ATOM 1407 O O . THR A 1 184 ? -0.714 16.075 -0.606 1.00 87.00 184 THR A O 1
ATOM 1410 N N . ASP A 1 185 ? -1.892 15.336 1.151 1.00 89.25 185 ASP A N 1
ATOM 1411 C CA . ASP A 1 185 ? -1.776 13.913 0.823 1.00 89.25 185 ASP A CA 1
ATOM 1412 C C . ASP A 1 185 ? -2.280 13.598 -0.594 1.00 89.25 185 ASP A C 1
ATOM 1414 O O . ASP A 1 185 ? -1.628 12.851 -1.324 1.00 89.25 185 ASP A O 1
ATOM 1418 N N . PHE A 1 186 ? -3.406 14.184 -1.014 1.00 91.06 186 PHE A N 1
ATOM 1419 C CA . PHE A 1 186 ? -3.945 13.995 -2.363 1.00 91.06 186 PHE A CA 1
ATOM 1420 C C . PHE A 1 186 ? -2.980 14.481 -3.453 1.00 91.06 186 PHE A C 1
ATOM 1422 O O . PHE A 1 186 ? -2.673 13.741 -4.390 1.00 91.06 186 PHE A O 1
ATOM 1429 N N . LEU A 1 187 ? -2.444 15.697 -3.318 1.00 90.62 187 LEU A N 1
ATOM 1430 C CA . LEU A 1 187 ? -1.480 16.240 -4.282 1.00 90.62 187 LEU A CA 1
ATOM 1431 C C . LEU A 1 187 ? -0.165 15.460 -4.272 1.00 90.62 187 LEU A C 1
ATOM 1433 O O . LEU A 1 187 ? 0.397 15.146 -5.321 1.00 90.62 187 LEU A O 1
ATOM 1437 N N . GLN A 1 188 ? 0.313 15.108 -3.082 1.00 90.88 188 GLN A N 1
ATOM 1438 C CA . GLN A 1 188 ? 1.518 14.312 -2.907 1.00 90.88 188 GLN A CA 1
ATOM 1439 C C . GLN A 1 188 ? 1.365 12.920 -3.520 1.00 90.88 188 GLN A C 1
ATOM 1441 O O . GLN A 1 188 ? 2.311 12.423 -4.123 1.00 90.88 188 GLN A O 1
ATOM 1446 N N . PHE A 1 189 ? 0.189 12.299 -3.410 1.00 92.56 189 PHE A N 1
ATOM 1447 C CA . PHE A 1 189 ? -0.100 11.022 -4.054 1.00 92.56 189 PHE A CA 1
ATOM 1448 C C . PHE A 1 189 ? 0.021 11.113 -5.578 1.00 92.56 189 PHE A C 1
ATOM 1450 O O . PHE A 1 189 ? 0.673 10.257 -6.171 1.00 92.56 189 PHE A O 1
ATOM 1457 N N . ILE A 1 190 ? -0.518 12.167 -6.203 1.00 92.75 190 ILE A N 1
ATOM 1458 C CA . ILE A 1 190 ? -0.396 12.383 -7.655 1.00 92.75 190 ILE A CA 1
ATOM 1459 C C . ILE A 1 190 ? 1.078 12.452 -8.066 1.00 92.75 190 ILE A C 1
ATOM 1461 O O . ILE A 1 190 ? 1.491 11.748 -8.989 1.00 92.75 190 ILE A O 1
ATOM 1465 N N . VAL A 1 191 ? 1.886 13.248 -7.358 1.00 92.31 191 VAL A N 1
ATOM 1466 C CA . VAL A 1 191 ? 3.321 13.394 -7.655 1.00 92.31 191 VAL A CA 1
ATOM 1467 C C . VAL A 1 191 ? 4.061 12.065 -7.475 1.00 92.31 191 VAL A C 1
ATOM 1469 O O . VAL A 1 191 ? 4.750 11.623 -8.393 1.00 92.31 191 VAL A O 1
ATOM 1472 N N . LYS A 1 192 ? 3.884 11.390 -6.330 1.00 93.19 192 LYS A N 1
ATOM 1473 C CA . LYS A 1 192 ? 4.531 10.099 -6.026 1.00 93.19 192 LYS A CA 1
ATOM 1474 C C . LYS A 1 192 ? 4.175 9.028 -7.054 1.00 93.19 192 LYS A C 1
ATOM 1476 O O . LYS A 1 192 ? 5.058 8.336 -7.553 1.00 93.19 192 LYS A O 1
ATOM 1481 N N . MET A 1 193 ? 2.889 8.899 -7.377 1.00 95.00 193 MET A N 1
ATOM 1482 C CA . MET A 1 193 ? 2.394 7.880 -8.299 1.00 95.00 193 MET A CA 1
ATOM 1483 C C . MET A 1 193 ? 2.889 8.139 -9.723 1.00 95.00 193 MET A C 1
ATOM 1485 O O . MET A 1 193 ? 3.393 7.222 -10.367 1.00 95.00 193 MET A O 1
ATOM 1489 N N . THR A 1 194 ? 2.826 9.394 -10.182 1.00 94.81 194 THR A N 1
ATOM 1490 C CA . THR A 1 194 ? 3.348 9.792 -11.499 1.00 94.81 194 THR A CA 1
ATOM 1491 C C . THR A 1 194 ? 4.833 9.472 -11.604 1.00 94.81 194 THR A C 1
ATOM 1493 O O . THR A 1 194 ? 5.257 8.809 -12.546 1.00 94.81 194 THR A O 1
ATOM 1496 N N . MET A 1 195 ? 5.628 9.874 -10.609 1.00 95.31 195 MET A N 1
ATOM 1497 C CA . MET A 1 195 ? 7.071 9.654 -10.646 1.00 95.31 195 MET A CA 1
ATOM 1498 C C . MET A 1 195 ? 7.457 8.178 -10.525 1.00 95.31 195 MET A C 1
ATOM 1500 O O . MET A 1 195 ? 8.397 7.754 -11.194 1.00 95.31 195 MET A O 1
ATOM 1504 N N . ALA A 1 196 ? 6.719 7.373 -9.757 1.00 96.12 196 ALA A N 1
ATOM 1505 C CA . ALA A 1 196 ? 6.926 5.927 -9.720 1.00 96.12 196 ALA A CA 1
ATOM 1506 C C . ALA A 1 196 ? 6.679 5.280 -11.093 1.00 96.12 196 ALA A C 1
ATOM 1508 O O . ALA A 1 196 ? 7.496 4.478 -11.542 1.00 96.12 196 ALA A O 1
ATOM 1509 N N . VAL A 1 197 ? 5.602 5.663 -11.793 1.00 96.69 197 VAL A N 1
ATOM 1510 C CA . VAL A 1 197 ? 5.318 5.183 -13.159 1.00 96.69 197 VAL A CA 1
ATOM 1511 C C . VAL A 1 197 ? 6.401 5.634 -14.137 1.00 96.69 197 VAL A C 1
ATOM 1513 O O . VAL A 1 197 ? 6.905 4.817 -14.903 1.00 96.69 197 VAL A O 1
ATOM 1516 N N . VAL A 1 198 ? 6.802 6.907 -14.093 1.00 96.75 198 VAL A N 1
ATOM 1517 C CA . VAL A 1 198 ? 7.875 7.445 -14.945 1.00 96.75 198 VAL A CA 1
ATOM 1518 C C . VAL A 1 198 ? 9.179 6.674 -14.742 1.00 96.75 198 VAL A C 1
ATOM 1520 O O . VAL A 1 198 ? 9.814 6.293 -15.723 1.00 96.75 198 VAL A O 1
ATOM 1523 N N . LEU A 1 199 ? 9.566 6.402 -13.491 1.00 97.25 199 LEU A N 1
ATOM 1524 C CA . LEU A 1 199 ? 10.774 5.632 -13.204 1.00 97.25 199 LEU A CA 1
ATOM 1525 C C . LEU A 1 199 ? 10.660 4.192 -13.714 1.00 97.25 199 LEU A C 1
ATOM 1527 O O . LEU A 1 199 ? 11.612 3.694 -14.301 1.00 97.25 199 LEU A O 1
ATOM 1531 N N . ALA A 1 200 ? 9.503 3.546 -13.559 1.00 97.81 200 ALA A N 1
ATOM 1532 C CA . ALA A 1 200 ? 9.272 2.206 -14.098 1.00 97.81 200 ALA A CA 1
ATOM 1533 C C . ALA A 1 200 ? 9.405 2.161 -15.625 1.00 97.81 200 ALA A C 1
ATOM 1535 O O . ALA A 1 200 ? 10.049 1.261 -16.163 1.00 97.81 200 ALA A O 1
ATOM 1536 N N . VAL A 1 201 ? 8.851 3.154 -16.327 1.00 96.75 201 VAL A N 1
ATOM 1537 C CA . VAL A 1 201 ? 8.991 3.278 -17.784 1.00 96.75 201 VAL A CA 1
ATOM 1538 C C . VAL A 1 201 ? 10.453 3.496 -18.174 1.00 96.75 201 VAL A C 1
ATOM 1540 O O . VAL A 1 201 ? 10.940 2.814 -19.073 1.00 96.75 201 VAL A O 1
ATOM 1543 N N . ALA A 1 202 ? 11.166 4.393 -17.487 1.00 96.62 202 ALA A N 1
ATOM 1544 C CA . ALA A 1 202 ? 12.583 4.654 -17.740 1.00 96.62 202 ALA A CA 1
ATOM 1545 C C . ALA A 1 202 ? 13.456 3.411 -17.487 1.00 96.62 202 ALA A C 1
ATOM 1547 O O . ALA A 1 202 ? 14.311 3.089 -18.308 1.00 96.62 202 ALA A O 1
ATOM 1548 N N . ALA A 1 203 ? 13.196 2.677 -16.404 1.00 97.38 203 ALA A N 1
ATOM 1549 C CA . ALA A 1 203 ? 13.908 1.455 -16.040 1.00 97.38 203 ALA A CA 1
ATOM 1550 C C . ALA A 1 203 ? 13.722 0.347 -17.087 1.00 97.38 203 ALA A C 1
ATOM 1552 O O . ALA A 1 203 ? 14.687 -0.239 -17.572 1.00 97.38 203 ALA A O 1
ATOM 1553 N N . VAL A 1 204 ? 12.476 0.099 -17.500 1.00 97.25 204 VAL A N 1
ATOM 1554 C CA . VAL A 1 204 ? 12.163 -0.886 -18.544 1.00 97.25 204 VAL A CA 1
ATOM 1555 C C . VAL A 1 204 ? 12.756 -0.464 -19.891 1.00 97.25 204 VAL A C 1
ATOM 1557 O O . VAL A 1 204 ? 13.253 -1.311 -20.631 1.00 97.25 204 VAL A O 1
ATOM 1560 N N . ALA A 1 205 ? 12.730 0.831 -20.218 1.00 96.12 205 ALA A N 1
ATOM 1561 C CA . ALA A 1 205 ? 13.350 1.351 -21.433 1.00 96.12 205 ALA A CA 1
ATOM 1562 C C . ALA A 1 205 ? 14.877 1.176 -21.424 1.00 96.12 205 ALA A C 1
ATOM 1564 O O . ALA A 1 205 ? 15.433 0.796 -22.452 1.00 96.12 205 ALA A O 1
ATOM 1565 N N . ALA A 1 206 ? 15.536 1.375 -20.278 1.00 95.75 206 ALA A N 1
ATOM 1566 C CA . ALA A 1 206 ? 16.978 1.180 -20.123 1.00 95.75 206 ALA A CA 1
ATOM 1567 C C . ALA A 1 206 ? 17.417 -0.275 -20.362 1.00 95.75 206 ALA A C 1
ATOM 1569 O O . ALA A 1 206 ? 18.493 -0.503 -20.903 1.00 95.75 206 ALA A O 1
ATOM 1570 N N . VAL A 1 207 ? 16.561 -1.250 -20.036 1.00 95.12 207 VAL A N 1
ATOM 1571 C CA . VAL A 1 207 ? 16.790 -2.675 -20.345 1.00 95.12 207 VAL A CA 1
ATOM 1572 C C . VAL A 1 207 ? 16.483 -3.010 -21.819 1.00 95.12 207 VAL A C 1
ATOM 1574 O O . VAL A 1 207 ? 16.880 -4.053 -22.326 1.00 95.12 207 VAL A O 1
ATOM 1577 N N . GLY A 1 208 ? 15.791 -2.132 -22.553 1.00 91.75 208 GLY A N 1
ATOM 1578 C CA . GLY A 1 208 ? 15.379 -2.368 -23.946 1.00 91.75 208 GLY A CA 1
ATOM 1579 C C . GLY A 1 208 ? 13.950 -2.904 -24.106 1.00 91.75 208 GLY A C 1
ATOM 1580 O O . GLY A 1 208 ? 13.601 -3.465 -25.146 1.00 91.75 208 GLY A O 1
ATOM 1581 N N . GLY A 1 209 ? 13.097 -2.727 -23.092 1.00 94.69 209 GLY A N 1
ATOM 1582 C CA . GLY A 1 209 ? 11.680 -3.098 -23.105 1.00 94.69 209 GLY A CA 1
ATOM 1583 C C . GLY A 1 209 ? 11.362 -4.395 -22.354 1.00 94.69 209 GLY A C 1
ATOM 1584 O O . GLY A 1 209 ? 12.244 -5.155 -21.970 1.00 94.69 209 GLY A O 1
ATOM 1585 N N . ILE A 1 210 ? 10.066 -4.683 -22.174 1.00 94.69 210 ILE A N 1
ATOM 1586 C CA . ILE A 1 210 ? 9.589 -5.856 -21.410 1.00 94.69 210 ILE A CA 1
ATOM 1587 C C . ILE A 1 210 ? 10.080 -7.186 -22.001 1.00 94.69 210 ILE A C 1
ATOM 1589 O O . ILE A 1 210 ? 10.388 -8.112 -21.256 1.00 94.69 210 ILE A O 1
ATOM 1593 N N . ALA A 1 211 ? 10.180 -7.296 -23.329 1.00 92.88 211 ALA A N 1
ATOM 1594 C CA . ALA A 1 211 ? 10.671 -8.515 -23.972 1.00 92.88 211 ALA A CA 1
ATOM 1595 C C . ALA A 1 211 ? 12.156 -8.772 -23.664 1.00 92.88 211 ALA A C 1
ATOM 1597 O O . ALA A 1 211 ? 12.524 -9.903 -23.352 1.00 92.88 211 ALA A O 1
ATOM 1598 N N . ALA A 1 212 ? 12.987 -7.723 -23.709 1.00 94.00 212 ALA A N 1
ATOM 1599 C CA . ALA A 1 212 ? 14.391 -7.801 -23.319 1.00 94.00 212 ALA A CA 1
ATOM 1600 C C . ALA A 1 212 ? 14.525 -8.125 -21.828 1.00 94.00 212 ALA A C 1
ATOM 1602 O O . ALA A 1 212 ? 15.215 -9.074 -21.477 1.00 94.00 212 ALA A O 1
ATOM 1603 N N . LEU A 1 213 ? 13.747 -7.443 -20.980 1.00 94.81 213 LEU A N 1
ATOM 1604 C CA . LEU A 1 213 ? 13.705 -7.693 -19.542 1.00 94.81 213 LEU A CA 1
ATOM 1605 C C . LEU A 1 213 ? 13.426 -9.165 -19.215 1.00 94.81 213 LEU A C 1
ATOM 1607 O O . LEU A 1 213 ? 14.172 -9.768 -18.456 1.00 94.81 213 LEU A O 1
ATOM 1611 N N . LYS A 1 214 ? 12.390 -9.774 -19.808 1.00 94.44 214 LYS A N 1
ATOM 1612 C CA . LYS A 1 214 ? 12.066 -11.193 -19.559 1.00 94.44 214 LYS A CA 1
ATOM 1613 C C . LYS A 1 214 ? 13.165 -12.141 -20.036 1.00 94.44 214 LYS A C 1
ATOM 1615 O O . LYS A 1 214 ? 13.430 -13.133 -19.367 1.00 94.44 214 LYS A O 1
ATOM 1620 N N . ARG A 1 215 ? 13.777 -11.854 -21.188 1.00 93.31 215 ARG A N 1
ATOM 1621 C CA . ARG A 1 215 ? 14.875 -12.662 -21.731 1.00 93.31 215 ARG A CA 1
ATOM 1622 C C . ARG A 1 215 ? 16.098 -12.598 -20.818 1.00 93.31 215 ARG A C 1
ATOM 1624 O O . ARG A 1 215 ? 16.656 -13.638 -20.498 1.00 93.31 215 ARG A O 1
ATOM 1631 N N . ASP A 1 216 ? 16.489 -11.405 -20.391 1.00 91.81 216 ASP A N 1
ATOM 1632 C CA . ASP A 1 216 ? 17.716 -11.207 -19.614 1.00 91.81 216 ASP A CA 1
ATOM 1633 C C . ASP A 1 216 ? 17.531 -11.675 -18.160 1.00 91.81 216 ASP A C 1
ATOM 1635 O O . ASP A 1 216 ? 18.448 -12.234 -17.560 1.00 91.81 216 ASP A O 1
ATOM 1639 N N . LEU A 1 217 ? 16.302 -11.591 -17.633 1.00 93.56 217 LEU A N 1
ATOM 1640 C CA . LEU A 1 217 ? 15.933 -12.229 -16.369 1.00 93.56 217 LEU A CA 1
ATOM 1641 C C . LEU A 1 217 ? 16.017 -13.757 -16.412 1.00 93.56 217 LEU A C 1
ATOM 1643 O O . LEU A 1 217 ? 16.178 -14.344 -15.353 1.00 93.56 217 LEU A O 1
ATOM 1647 N N . ALA A 1 218 ? 15.950 -14.417 -17.574 1.00 88.06 218 ALA A N 1
ATOM 1648 C CA . ALA A 1 218 ? 16.055 -15.878 -17.638 1.00 88.06 218 ALA A CA 1
ATOM 1649 C C . ALA A 1 218 ? 17.415 -16.392 -17.125 1.00 88.06 218 ALA A C 1
ATOM 1651 O O . ALA A 1 218 ? 17.486 -17.483 -16.562 1.00 88.06 218 ALA A O 1
ATOM 1652 N N . GLY A 1 219 ? 18.483 -15.596 -17.274 1.00 82.19 219 GLY A N 1
ATOM 1653 C CA . GLY A 1 219 ? 19.794 -15.902 -16.694 1.00 82.19 219 GLY A CA 1
ATOM 1654 C C . GLY A 1 219 ? 19.793 -15.807 -15.166 1.00 82.19 219 GLY A C 1
ATOM 1655 O O . GLY A 1 219 ? 20.292 -16.708 -14.497 1.00 82.19 219 GLY A O 1
ATOM 1656 N N . VAL A 1 220 ? 19.157 -14.764 -14.620 1.00 85.06 220 VAL A N 1
ATOM 1657 C CA . VAL A 1 220 ? 18.957 -14.592 -13.169 1.00 85.06 220 VAL A CA 1
ATOM 1658 C C . VAL A 1 220 ? 18.076 -15.714 -12.609 1.00 85.06 220 VAL A C 1
ATOM 1660 O O . VAL A 1 220 ? 18.351 -16.253 -11.541 1.00 85.06 220 VAL A O 1
ATOM 1663 N N . ASP A 1 221 ? 17.044 -16.108 -13.357 1.00 86.44 221 ASP A N 1
ATOM 1664 C CA . ASP A 1 221 ? 16.105 -17.170 -12.995 1.00 86.44 221 ASP A CA 1
ATOM 1665 C C . ASP A 1 221 ? 16.806 -18.523 -12.849 1.00 86.44 221 ASP A C 1
ATOM 1667 O O . ASP A 1 221 ? 16.567 -19.249 -11.886 1.00 86.44 221 ASP A O 1
ATOM 1671 N N . ALA A 1 222 ? 17.713 -18.843 -13.777 1.00 83.06 222 ALA A N 1
ATOM 1672 C CA . ALA A 1 222 ? 18.484 -20.081 -13.745 1.00 83.06 222 ALA A CA 1
ATOM 1673 C C . ALA A 1 222 ? 19.364 -20.183 -12.488 1.00 83.06 222 ALA A C 1
ATOM 1675 O O . ALA A 1 222 ? 19.421 -21.244 -11.865 1.00 83.06 222 ALA A O 1
ATOM 1676 N N . GLU A 1 223 ? 20.009 -19.086 -12.083 1.00 81.62 223 GLU A N 1
ATOM 1677 C CA . GLU A 1 223 ? 20.795 -19.034 -10.846 1.00 81.62 223 GLU A CA 1
ATOM 1678 C C . GLU A 1 223 ? 19.903 -19.153 -9.604 1.00 81.62 223 GLU A C 1
ATOM 1680 O O . GLU A 1 223 ? 20.235 -19.886 -8.669 1.00 81.62 223 GLU A O 1
ATOM 1685 N N . HIS A 1 224 ? 18.750 -18.482 -9.604 1.00 81.69 224 HIS A N 1
ATOM 1686 C CA . HIS A 1 224 ? 17.796 -18.535 -8.499 1.00 81.69 224 HIS A CA 1
ATOM 1687 C C . HIS A 1 224 ? 17.273 -19.959 -8.279 1.00 81.69 224 HIS A C 1
ATOM 1689 O O . HIS A 1 224 ? 17.304 -20.467 -7.159 1.00 81.69 224 HIS A O 1
ATOM 1695 N N . LEU A 1 225 ? 16.872 -20.633 -9.360 1.00 82.50 225 LEU A N 1
ATOM 1696 C CA . LEU A 1 225 ? 16.418 -22.024 -9.341 1.00 82.50 225 LEU A CA 1
ATOM 1697 C C . LEU A 1 225 ? 17.529 -22.983 -8.882 1.00 82.50 225 LEU A C 1
ATOM 1699 O O . LEU A 1 225 ? 17.268 -23.894 -8.097 1.00 82.50 225 LEU A O 1
ATOM 1703 N N . ALA A 1 226 ? 18.778 -22.763 -9.310 1.00 80.19 226 ALA A N 1
ATOM 1704 C CA . ALA A 1 226 ? 19.917 -23.597 -8.916 1.00 80.19 226 ALA A CA 1
ATOM 1705 C C . ALA A 1 226 ? 20.206 -23.556 -7.403 1.00 80.19 226 ALA A C 1
ATOM 1707 O O . ALA A 1 226 ? 20.654 -24.553 -6.837 1.00 80.19 226 ALA A O 1
ATOM 1708 N N . HIS A 1 227 ? 19.901 -22.440 -6.735 1.00 77.44 227 HIS A N 1
ATOM 1709 C CA . HIS A 1 227 ? 20.041 -22.282 -5.282 1.00 77.44 227 HIS A CA 1
ATOM 1710 C C . HIS A 1 227 ? 18.747 -22.609 -4.509 1.00 77.44 227 HIS A C 1
ATOM 1712 O O . HIS A 1 227 ? 18.594 -22.243 -3.340 1.00 77.44 227 HIS A O 1
ATOM 1718 N N . GLY A 1 228 ? 17.803 -23.311 -5.148 1.00 71.12 228 GLY A N 1
ATOM 1719 C CA . GLY A 1 228 ? 16.534 -23.719 -4.543 1.00 71.12 228 GLY A CA 1
ATOM 1720 C C . GLY A 1 228 ? 15.526 -22.579 -4.388 1.00 71.12 228 GLY A C 1
ATOM 1721 O O . GLY A 1 228 ? 14.583 -22.698 -3.611 1.00 71.12 228 GLY A O 1
ATOM 1722 N N . GLY A 1 229 ? 15.724 -21.457 -5.077 1.00 73.25 229 GLY A N 1
ATOM 1723 C CA . GLY A 1 229 ? 14.727 -20.404 -5.221 1.00 73.25 229 GLY A CA 1
ATOM 1724 C C . GLY A 1 229 ? 13.646 -20.778 -6.240 1.00 73.25 229 GLY A C 1
ATOM 1725 O O . GLY A 1 229 ? 13.792 -21.718 -7.013 1.00 73.25 229 GLY A O 1
ATOM 1726 N N . GLY A 1 230 ? 12.540 -20.035 -6.234 1.00 80.94 230 GLY A N 1
ATOM 1727 C CA . GLY A 1 230 ? 11.518 -20.123 -7.282 1.00 80.94 230 GLY A CA 1
ATOM 1728 C C . GLY A 1 230 ? 11.825 -19.179 -8.445 1.00 80.94 230 GLY A C 1
ATOM 1729 O O . GLY A 1 230 ? 12.742 -18.365 -8.359 1.00 80.94 230 GLY A O 1
ATOM 1730 N N . SER A 1 231 ? 11.020 -19.237 -9.511 1.00 89.06 231 SER A N 1
ATOM 1731 C CA . SER A 1 231 ? 11.175 -18.283 -10.615 1.00 89.06 231 SER A CA 1
ATOM 1732 C C . SER A 1 231 ? 10.932 -16.839 -10.151 1.00 89.06 231 SER A C 1
ATOM 1734 O O . SER A 1 231 ? 9.926 -16.548 -9.497 1.00 89.06 231 SER A O 1
ATOM 1736 N N . ILE A 1 232 ? 11.804 -15.913 -10.548 1.00 91.31 232 ILE A N 1
ATOM 1737 C CA . ILE A 1 232 ? 11.742 -14.473 -10.279 1.00 91.31 232 ILE A CA 1
ATOM 1738 C C . ILE A 1 232 ? 10.421 -13.870 -10.762 1.00 91.31 232 ILE A C 1
ATOM 1740 O O . ILE A 1 232 ? 9.879 -12.957 -10.133 1.00 91.31 232 ILE A O 1
ATOM 1744 N N . LEU A 1 233 ? 9.874 -14.385 -11.865 1.00 93.81 233 LEU A N 1
ATOM 1745 C CA . LEU A 1 233 ? 8.615 -13.917 -12.446 1.00 93.81 233 LEU A CA 1
ATOM 1746 C C . LEU A 1 233 ? 7.381 -14.646 -11.893 1.00 93.81 233 LEU A C 1
ATOM 1748 O O . LEU A 1 233 ? 6.258 -14.351 -12.312 1.00 93.81 233 LEU A O 1
ATOM 1752 N N . ALA A 1 234 ? 7.544 -15.587 -10.958 1.00 92.38 234 ALA A N 1
ATOM 1753 C CA . ALA A 1 234 ? 6.420 -16.275 -10.339 1.00 92.38 234 ALA A CA 1
ATOM 1754 C C . ALA A 1 234 ? 5.661 -15.342 -9.384 1.00 92.38 234 ALA A C 1
ATOM 1756 O O . ALA A 1 234 ? 6.236 -14.685 -8.521 1.00 92.38 234 ALA A O 1
ATOM 1757 N N . PHE A 1 235 ? 4.334 -15.300 -9.520 1.00 93.25 235 PHE A N 1
ATOM 1758 C CA . PHE A 1 235 ? 3.460 -14.485 -8.664 1.00 93.25 235 PHE A CA 1
ATOM 1759 C C . PHE A 1 235 ? 3.110 -15.204 -7.360 1.00 93.25 235 PHE A C 1
ATOM 1761 O O . PHE A 1 235 ? 2.672 -14.575 -6.403 1.00 93.25 235 PHE A O 1
ATOM 1768 N N . ILE A 1 236 ? 3.268 -16.526 -7.337 1.00 91.31 236 ILE A N 1
ATOM 1769 C CA . ILE A 1 236 ? 3.040 -17.401 -6.190 1.00 91.31 236 ILE A CA 1
ATOM 1770 C C . ILE A 1 236 ? 4.340 -18.189 -5.996 1.00 91.31 236 ILE A C 1
ATOM 1772 O O . ILE A 1 236 ? 4.886 -18.649 -7.003 1.00 91.31 236 ILE A O 1
ATOM 1776 N N . PRO A 1 237 ? 4.846 -18.335 -4.758 1.00 85.44 237 PRO A N 1
ATOM 1777 C CA . PRO A 1 237 ? 6.034 -19.140 -4.497 1.00 85.44 237 PRO A CA 1
ATOM 1778 C C . PRO A 1 237 ? 5.848 -20.567 -5.020 1.00 85.44 237 PRO A C 1
ATOM 1780 O O . PRO A 1 237 ? 4.772 -21.153 -4.866 1.00 85.44 237 PRO A O 1
ATOM 1783 N N . SER A 1 238 ? 6.885 -21.134 -5.634 1.00 78.62 238 SER A N 1
ATOM 1784 C CA . SER A 1 238 ? 6.882 -22.558 -5.962 1.00 78.62 238 SER A CA 1
ATOM 1785 C C . SER A 1 238 ? 6.957 -23.376 -4.670 1.00 78.62 238 SER A C 1
ATOM 1787 O O . SER A 1 238 ? 7.508 -22.929 -3.666 1.00 78.62 238 SER A O 1
ATOM 1789 N N . GLY A 1 239 ? 6.347 -24.564 -4.651 1.00 71.94 239 GLY A N 1
ATOM 1790 C CA . GLY A 1 239 ? 6.246 -25.343 -3.412 1.00 71.94 239 GLY A CA 1
ATOM 1791 C C . GLY A 1 239 ? 7.589 -25.846 -2.865 1.00 71.94 239 GLY A C 1
ATOM 1792 O O . GLY A 1 239 ? 7.690 -26.180 -1.686 1.00 71.94 239 GLY A O 1
ATOM 1793 N N . ASP A 1 240 ? 8.602 -25.872 -3.720 1.00 69.69 240 ASP A N 1
ATOM 1794 C CA . ASP A 1 240 ? 9.993 -26.227 -3.460 1.00 69.69 240 ASP A CA 1
ATOM 1795 C C . ASP A 1 240 ? 10.894 -25.016 -3.160 1.00 69.69 240 ASP A C 1
ATOM 1797 O O . ASP A 1 240 ? 12.066 -25.212 -2.845 1.00 69.69 240 ASP A O 1
ATOM 1801 N N . ALA A 1 241 ? 10.370 -23.784 -3.212 1.00 76.56 241 ALA A N 1
ATOM 1802 C CA . ALA A 1 241 ? 11.147 -22.584 -2.926 1.00 76.56 241 ALA A CA 1
ATOM 1803 C C . ALA A 1 241 ? 11.655 -22.598 -1.479 1.00 76.56 241 ALA A C 1
ATOM 1805 O O . ALA A 1 241 ? 10.874 -22.556 -0.523 1.00 76.56 241 ALA A O 1
ATOM 1806 N N . SER A 1 242 ? 12.976 -22.602 -1.320 1.00 77.00 242 SER A N 1
ATOM 1807 C CA . SER A 1 242 ? 13.645 -22.668 -0.025 1.00 77.00 242 SER A CA 1
ATOM 1808 C C . SER A 1 242 ? 13.231 -21.502 0.870 1.00 77.00 242 SER A C 1
ATOM 1810 O O . SER A 1 242 ? 12.818 -21.732 1.994 1.00 77.00 242 SER A O 1
ATOM 1812 N N . TRP A 1 243 ? 13.226 -20.267 0.365 1.00 77.06 243 TRP A N 1
ATOM 1813 C CA . TRP A 1 243 ? 12.922 -19.050 1.132 1.00 77.06 243 TRP A CA 1
ATOM 1814 C C . TRP A 1 243 ? 11.466 -18.935 1.628 1.00 77.06 243 TRP A C 1
ATOM 1816 O O . TRP A 1 243 ? 11.192 -18.213 2.590 1.00 77.06 243 TRP A O 1
ATOM 1826 N N . MET A 1 244 ? 10.519 -19.621 0.980 1.00 82.25 244 MET A N 1
ATOM 1827 C CA . MET A 1 244 ? 9.115 -19.668 1.393 1.00 82.25 244 MET A CA 1
ATOM 1828 C C . MET A 1 244 ? 8.497 -21.011 1.002 1.00 82.25 244 MET A C 1
ATOM 1830 O O . MET A 1 244 ? 7.750 -21.093 0.024 1.00 82.25 244 MET A O 1
ATOM 1834 N N . PRO A 1 245 ? 8.754 -22.060 1.802 1.00 84.44 245 PRO A N 1
ATOM 1835 C CA . PRO A 1 245 ? 8.147 -23.360 1.577 1.00 84.44 245 PRO A CA 1
ATOM 1836 C C . PRO A 1 245 ? 6.621 -23.260 1.663 1.00 84.44 245 PRO A C 1
ATOM 1838 O O . PRO A 1 245 ? 6.085 -22.344 2.300 1.00 84.44 245 PRO A O 1
ATOM 1841 N N . VAL A 1 246 ? 5.905 -24.242 1.102 1.00 85.69 246 VAL A N 1
ATOM 1842 C CA . VAL A 1 246 ? 4.425 -24.288 1.138 1.00 85.69 246 VAL A CA 1
ATOM 1843 C C . VAL A 1 246 ? 3.882 -24.042 2.546 1.00 85.69 246 VAL A C 1
ATOM 1845 O O . VAL A 1 246 ? 2.908 -23.316 2.715 1.00 85.69 246 VAL A O 1
ATOM 1848 N N . THR A 1 247 ? 4.528 -24.591 3.574 1.00 85.00 247 THR A N 1
ATOM 1849 C CA . THR A 1 247 ? 4.166 -24.378 4.981 1.00 85.00 247 THR A CA 1
ATOM 1850 C C . THR A 1 247 ? 4.203 -22.907 5.382 1.00 85.00 247 THR A C 1
ATOM 1852 O O . THR A 1 247 ? 3.226 -22.407 5.937 1.00 85.00 247 THR A O 1
ATOM 1855 N N . THR A 1 248 ? 5.287 -22.194 5.069 1.00 87.88 248 THR A N 1
ATOM 1856 C CA . THR A 1 248 ? 5.392 -20.750 5.309 1.00 87.88 248 THR A CA 1
ATOM 1857 C C . THR A 1 248 ? 4.323 -20.010 4.520 1.00 87.88 248 THR A C 1
ATOM 1859 O O . THR A 1 248 ? 3.593 -19.208 5.098 1.00 87.88 248 THR A O 1
ATOM 1862 N N . PHE A 1 249 ? 4.152 -20.320 3.235 1.00 91.12 249 PHE A N 1
ATOM 1863 C CA . PHE A 1 249 ? 3.141 -19.666 2.408 1.00 91.12 249 PHE A CA 1
ATOM 1864 C C . PHE A 1 249 ? 1.717 -19.833 2.974 1.00 91.12 249 PHE A C 1
ATOM 1866 O O . PHE A 1 249 ? 0.982 -18.852 3.109 1.00 91.12 249 PHE A O 1
ATOM 1873 N N . LEU A 1 250 ? 1.355 -21.047 3.406 1.00 91.75 250 LEU A N 1
ATOM 1874 C CA . LEU A 1 250 ? 0.073 -21.348 4.050 1.00 91.75 250 LEU A CA 1
ATOM 1875 C C . LEU A 1 250 ? -0.118 -20.584 5.367 1.00 91.75 250 LEU A C 1
ATOM 1877 O O . LEU A 1 250 ? -1.220 -20.111 5.644 1.00 91.75 250 LEU A O 1
ATOM 1881 N N . VAL A 1 251 ? 0.937 -20.410 6.167 1.00 92.69 251 VAL A N 1
ATOM 1882 C CA . VAL A 1 251 ? 0.882 -19.585 7.388 1.00 92.69 251 VAL A CA 1
ATOM 1883 C C . VAL A 1 251 ? 0.622 -18.118 7.048 1.00 92.69 251 VAL A C 1
ATOM 1885 O O . VAL A 1 251 ? -0.144 -17.459 7.749 1.00 92.69 251 VAL A O 1
ATOM 1888 N N . PHE A 1 252 ? 1.193 -17.601 5.962 1.00 91.19 252 PHE A N 1
ATOM 1889 C CA . PHE A 1 252 ? 0.978 -16.217 5.543 1.00 91.19 252 PHE A CA 1
ATOM 1890 C C . PHE A 1 252 ? -0.470 -15.972 5.107 1.00 91.19 252 PHE A C 1
ATOM 1892 O O . PHE A 1 252 ? -1.121 -15.055 5.611 1.00 91.19 252 PHE A O 1
ATOM 1899 N N . ILE A 1 253 ? -1.010 -16.825 4.235 1.00 93.25 253 ILE A N 1
ATOM 1900 C CA . ILE A 1 253 ? -2.388 -16.672 3.739 1.00 93.25 253 ILE A CA 1
ATOM 1901 C C . ILE A 1 253 ? -3.454 -17.153 4.740 1.00 93.25 253 ILE A C 1
ATOM 1903 O O . ILE A 1 253 ? -4.613 -16.756 4.638 1.00 93.25 253 ILE A O 1
ATOM 1907 N N . GLY A 1 254 ? -3.084 -17.991 5.715 1.00 92.94 254 GLY A N 1
ATOM 1908 C CA . GLY A 1 254 ? -4.008 -18.590 6.684 1.00 92.94 254 GLY A CA 1
ATOM 1909 C C . GLY A 1 254 ? -3.993 -17.965 8.082 1.00 92.94 254 GLY A C 1
ATOM 1910 O O . GLY A 1 254 ? -5.017 -17.996 8.765 1.00 92.94 254 GLY A O 1
ATOM 1911 N N . VAL A 1 255 ? -2.863 -17.401 8.525 1.00 94.56 255 VAL A N 1
ATOM 1912 C CA . VAL A 1 255 ? -2.671 -16.914 9.907 1.00 94.56 255 VAL A CA 1
ATOM 1913 C C . VAL A 1 255 ? -2.176 -15.471 9.957 1.00 94.56 255 VAL A C 1
ATOM 1915 O O . VAL A 1 255 ? -2.759 -14.657 10.670 1.00 94.56 255 VAL A O 1
ATOM 1918 N N . ALA A 1 256 ? -1.116 -15.137 9.217 1.00 93.31 256 ALA A N 1
ATOM 1919 C CA . ALA A 1 256 ? -0.398 -13.873 9.399 1.00 93.31 256 ALA A CA 1
ATOM 1920 C C . ALA A 1 256 ? -1.302 -12.642 9.244 1.00 93.31 256 ALA A C 1
ATOM 1922 O O . ALA A 1 256 ? -1.251 -11.740 10.080 1.00 93.31 256 ALA A O 1
ATOM 1923 N N . TRP A 1 257 ? -2.168 -12.639 8.228 1.00 92.75 257 TRP A N 1
ATOM 1924 C CA . TRP A 1 257 ? -3.004 -11.486 7.901 1.00 92.75 257 TRP A CA 1
ATOM 1925 C C . TRP A 1 257 ? -3.985 -11.090 9.013 1.00 92.75 257 TRP A C 1
ATOM 1927 O O . TRP A 1 257 ? -4.227 -9.905 9.207 1.00 92.75 257 TRP A O 1
ATOM 1937 N N . TRP A 1 258 ? -4.559 -12.043 9.757 1.00 93.00 258 TRP A N 1
ATOM 1938 C CA . TRP A 1 258 ? -5.478 -11.718 10.856 1.00 93.00 258 TRP A CA 1
ATOM 1939 C C . TRP A 1 258 ? -4.781 -11.668 12.205 1.00 93.00 258 TRP A C 1
ATOM 1941 O O . TRP A 1 258 ? -5.339 -11.096 13.137 1.00 93.00 258 TRP A O 1
ATOM 1951 N N . ALA A 1 259 ? -3.614 -12.296 12.347 1.00 93.44 259 ALA A N 1
ATOM 1952 C CA . ALA A 1 259 ? -2.943 -12.426 13.630 1.00 93.44 259 ALA A CA 1
ATOM 1953 C C . ALA A 1 259 ? -1.989 -11.267 13.928 1.00 93.44 259 ALA A C 1
ATOM 1955 O O . ALA A 1 259 ? -1.820 -10.928 15.101 1.00 93.44 259 ALA A O 1
ATOM 1956 N N . SER A 1 260 ? -1.389 -10.670 12.900 1.00 90.88 260 SER A N 1
ATOM 1957 C CA . SER A 1 260 ? -0.353 -9.642 13.013 1.00 90.88 260 SER A CA 1
ATOM 1958 C C . SER A 1 260 ? -0.844 -8.283 12.529 1.00 90.88 260 SER A C 1
ATOM 1960 O O . SER A 1 260 ? -1.801 -8.182 11.768 1.00 90.88 260 SER A O 1
ATOM 1962 N N . SER A 1 261 ? -0.179 -7.219 12.973 1.00 84.50 261 SER A N 1
ATOM 1963 C CA . SER A 1 261 ? -0.442 -5.854 12.515 1.00 84.50 261 SER A CA 1
ATOM 1964 C C . SER A 1 261 ? 0.633 -5.397 11.537 1.00 84.50 261 SER A C 1
ATOM 1966 O O . SER A 1 261 ? 1.829 -5.544 11.786 1.00 84.50 261 SER A O 1
ATOM 1968 N N . TYR A 1 262 ? 0.189 -4.785 10.446 1.00 81.50 262 TYR A N 1
ATOM 1969 C CA . TYR A 1 262 ? 1.018 -4.069 9.484 1.00 81.50 262 TYR A CA 1
ATOM 1970 C C . TYR A 1 262 ? 0.462 -2.645 9.346 1.00 81.50 262 TYR A C 1
ATOM 1972 O O . TYR A 1 262 ? -0.763 -2.494 9.381 1.00 81.50 262 TYR A O 1
ATOM 1980 N N . PRO A 1 263 ? 1.298 -1.596 9.211 1.00 78.12 263 PRO A N 1
ATOM 1981 C CA . PRO A 1 263 ? 0.800 -0.235 9.046 1.00 78.12 263 PRO A CA 1
ATOM 1982 C C . PRO A 1 263 ? -0.186 -0.133 7.878 1.00 78.12 263 PRO A C 1
ATOM 1984 O O . PRO A 1 263 ? 0.176 -0.343 6.723 1.00 78.12 263 PRO A O 1
ATOM 1987 N N . GLY A 1 264 ? -1.433 0.221 8.182 1.00 77.31 264 GLY A N 1
ATOM 1988 C CA . GLY A 1 264 ? -2.489 0.336 7.178 1.00 77.31 264 GLY A CA 1
ATOM 1989 C C . GLY A 1 264 ? -3.325 -0.934 6.984 1.00 77.31 264 GLY A C 1
ATOM 1990 O O . GLY A 1 264 ? -4.287 -0.910 6.219 1.00 77.31 264 GLY A O 1
ATOM 1991 N N . ALA A 1 265 ? -2.986 -2.020 7.680 1.00 84.12 265 ALA A N 1
ATOM 1992 C CA . ALA A 1 265 ? -3.702 -3.293 7.677 1.00 84.12 265 ALA A CA 1
ATOM 1993 C C . ALA A 1 265 ? -3.776 -3.904 9.091 1.00 84.12 265 ALA A C 1
ATOM 1995 O O . ALA A 1 265 ? -3.552 -5.100 9.288 1.00 84.12 265 ALA A O 1
ATOM 1996 N N . GLU A 1 266 ? -4.077 -3.084 10.100 1.00 85.31 266 GLU A N 1
ATOM 1997 C CA . GLU A 1 266 ? -4.315 -3.566 11.459 1.00 85.31 266 GLU A CA 1
ATOM 1998 C C . GLU A 1 266 ? -5.587 -4.440 11.526 1.00 85.31 266 GLU A C 1
ATOM 2000 O O . GLU A 1 266 ? -6.645 -4.020 11.041 1.00 85.31 266 GLU A O 1
ATOM 2005 N N . PRO A 1 267 ? -5.542 -5.623 12.169 1.00 81.12 267 PRO A N 1
ATOM 2006 C CA . PRO A 1 267 ? -6.716 -6.476 12.324 1.00 81.12 267 PRO A CA 1
ATOM 2007 C C . PRO A 1 267 ? -7.867 -5.743 13.025 1.00 81.12 267 PRO A C 1
ATOM 2009 O O . PRO A 1 267 ? -7.726 -5.246 14.145 1.00 81.12 267 PRO A O 1
ATOM 2012 N N . GLY A 1 268 ? -9.026 -5.676 12.365 1.00 72.75 268 GLY A N 1
ATOM 2013 C CA . GLY A 1 268 ? -10.200 -4.955 12.870 1.00 72.75 268 GLY A CA 1
ATOM 2014 C C . GLY A 1 268 ? -10.244 -3.457 12.541 1.00 72.75 268 GLY A C 1
ATOM 2015 O O . GLY A 1 268 ? -11.157 -2.765 13.003 1.00 72.75 268 GLY A O 1
ATOM 2016 N N . GLY A 1 269 ? -9.280 -2.946 11.770 1.00 68.94 269 GLY A N 1
ATOM 2017 C CA . GLY A 1 269 ? -9.081 -1.520 11.519 1.00 68.94 269 GLY A CA 1
ATOM 2018 C C . GLY A 1 269 ? -8.576 -0.778 12.762 1.00 68.94 269 GLY A C 1
ATOM 2019 O O . GLY A 1 269 ? -8.938 -1.095 13.896 1.00 68.94 269 GLY A O 1
ATOM 2020 N N . GLY A 1 270 ? -7.721 0.225 12.580 1.00 80.19 270 GLY A N 1
ATOM 2021 C CA . GLY A 1 270 ? -7.163 0.995 13.692 1.00 80.19 270 GLY A CA 1
ATOM 2022 C C . GLY A 1 270 ? -6.266 2.134 13.229 1.00 80.19 270 GLY A C 1
ATOM 2023 O O . GLY A 1 270 ? -6.176 2.403 12.028 1.00 80.19 270 GLY A O 1
ATOM 2024 N N . SER A 1 271 ? -5.606 2.801 14.182 1.00 82.06 271 SER A N 1
ATOM 2025 C CA . SER A 1 271 ? -4.544 3.769 13.890 1.00 82.06 271 SER A CA 1
ATOM 2026 C C . SER A 1 271 ? -5.007 4.893 12.938 1.00 82.06 271 SER A C 1
ATOM 2028 O O . SER A 1 271 ? -6.167 5.322 12.938 1.00 82.06 271 SER A O 1
ATOM 2030 N N . TYR A 1 272 ? -4.104 5.382 12.093 1.00 81.81 272 TYR A N 1
ATOM 2031 C CA . TYR A 1 272 ? -4.341 6.458 11.136 1.00 81.81 272 TYR A CA 1
ATOM 2032 C C . TYR A 1 272 ? -5.366 6.107 10.040 1.00 81.81 272 TYR A C 1
ATOM 2034 O O . TYR A 1 272 ? -5.928 7.022 9.425 1.00 81.81 272 TYR A O 1
ATOM 2042 N N . ILE A 1 273 ? -5.637 4.820 9.779 1.00 87.88 273 ILE A N 1
ATOM 2043 C CA . ILE A 1 273 ? -6.694 4.393 8.846 1.00 87.88 273 ILE A CA 1
ATOM 2044 C C . ILE A 1 273 ? -8.062 4.627 9.469 1.00 87.88 273 ILE A C 1
ATOM 2046 O O . ILE A 1 273 ? -8.904 5.284 8.850 1.00 87.88 273 ILE A O 1
ATOM 2050 N N . ALA A 1 274 ? -8.263 4.179 10.715 1.00 87.25 274 ALA A N 1
ATOM 2051 C CA . ALA A 1 274 ? -9.486 4.471 11.461 1.00 87.25 274 ALA A CA 1
ATOM 2052 C C . ALA A 1 274 ? -9.751 5.982 11.487 1.00 87.25 274 ALA A C 1
ATOM 2054 O O . ALA A 1 274 ? -10.895 6.401 11.307 1.00 87.25 274 ALA A O 1
ATOM 2055 N N . GLN A 1 275 ? -8.688 6.795 11.561 1.00 84.06 275 GLN A N 1
ATOM 2056 C CA . GLN A 1 275 ? -8.813 8.247 11.511 1.00 84.06 275 GLN A CA 1
ATOM 2057 C C . GLN A 1 275 ? -9.484 8.804 10.262 1.00 84.06 275 GLN A C 1
ATOM 2059 O O . GLN A 1 275 ? -10.381 9.649 10.324 1.00 84.06 275 GLN A O 1
ATOM 2064 N N . ARG A 1 276 ? -9.104 8.282 9.106 1.00 89.62 276 ARG A N 1
ATOM 2065 C CA . ARG A 1 276 ? -9.687 8.691 7.826 1.00 89.62 276 ARG A CA 1
ATOM 2066 C C . ARG A 1 276 ? -11.090 8.092 7.636 1.00 89.62 276 ARG A C 1
ATOM 2068 O O . ARG A 1 276 ? -11.948 8.725 7.019 1.00 89.62 276 ARG A O 1
ATOM 2075 N N . ILE A 1 277 ? -11.367 6.930 8.236 1.00 92.00 277 ILE A N 1
ATOM 2076 C CA . ILE A 1 277 ? -12.703 6.310 8.267 1.00 92.00 277 ILE A CA 1
ATOM 2077 C C . ILE A 1 277 ? -13.688 7.191 9.047 1.00 92.00 277 ILE A C 1
ATOM 2079 O O . ILE A 1 277 ? -14.730 7.564 8.506 1.00 92.00 277 ILE A O 1
ATOM 2083 N N . PHE A 1 278 ? -13.373 7.596 10.282 1.00 88.00 278 PHE A N 1
ATOM 2084 C CA . PHE A 1 278 ? -14.313 8.394 11.081 1.00 88.00 278 PHE A CA 1
ATOM 2085 C C . PHE A 1 278 ? -14.478 9.845 10.604 1.00 88.00 278 PHE A C 1
ATOM 2087 O O . PHE A 1 278 ? -15.493 10.469 10.922 1.00 88.00 278 PHE A O 1
ATOM 2094 N N . ALA A 1 279 ? -13.534 10.366 9.815 1.00 87.31 279 ALA A N 1
ATOM 2095 C CA . ALA A 1 279 ? -13.640 11.668 9.153 1.00 87.31 279 ALA A CA 1
ATOM 2096 C C . ALA A 1 279 ? -14.518 11.650 7.886 1.00 87.31 279 ALA A C 1
ATOM 2098 O O . ALA A 1 279 ? -14.890 12.709 7.372 1.00 87.31 279 ALA A O 1
ATOM 2099 N N . SER A 1 280 ? -14.856 10.462 7.375 1.00 91.00 280 SER A N 1
ATOM 2100 C CA . SER A 1 280 ? -15.689 10.317 6.180 1.00 91.00 280 SER A CA 1
ATOM 2101 C C . SER A 1 280 ? -17.109 10.829 6.429 1.00 91.00 280 SER A C 1
ATOM 2103 O O . SER A 1 280 ? -17.646 10.718 7.531 1.00 91.00 280 SER A O 1
ATOM 2105 N N . ARG A 1 281 ? -17.758 11.370 5.397 1.00 89.75 281 ARG A N 1
ATOM 2106 C CA . ARG A 1 281 ? -19.095 11.974 5.521 1.00 89.75 281 ARG A CA 1
ATOM 2107 C C . ARG A 1 281 ? -20.174 11.005 6.019 1.00 89.75 281 ARG A C 1
ATOM 2109 O O . ARG A 1 281 ? -20.958 11.360 6.897 1.00 89.75 281 ARG A O 1
ATOM 2116 N N . SER A 1 282 ? -20.184 9.774 5.518 1.00 91.50 282 SER A N 1
ATOM 2117 C CA . SER A 1 282 ? -21.173 8.737 5.845 1.00 91.50 282 SER A CA 1
ATOM 2118 C C . SER A 1 282 ? -20.519 7.363 6.037 1.00 91.50 282 SER A C 1
ATOM 2120 O O . SER A 1 282 ? -19.356 7.186 5.677 1.00 91.50 282 SER A O 1
ATOM 2122 N N . GLU A 1 283 ? -21.252 6.379 6.575 1.00 92.31 283 GLU A N 1
ATOM 2123 C CA . GLU A 1 283 ? -20.784 4.979 6.654 1.00 92.31 283 GLU A CA 1
ATOM 2124 C C . GLU A 1 283 ? -20.452 4.421 5.266 1.00 92.31 283 GLU A C 1
ATOM 2126 O O . GLU A 1 283 ? -19.416 3.791 5.078 1.00 92.31 283 GLU A O 1
ATOM 2131 N N . LYS A 1 284 ? -21.278 4.741 4.265 1.00 90.62 284 LYS A N 1
ATOM 2132 C CA . LYS A 1 284 ? -21.041 4.365 2.870 1.00 90.62 284 LYS A CA 1
ATOM 2133 C C . LYS A 1 284 ? -19.772 5.004 2.305 1.00 90.62 284 LYS A C 1
ATOM 2135 O O . LYS A 1 284 ? -18.986 4.314 1.663 1.00 90.62 284 LYS A O 1
ATOM 2140 N N . ASP A 1 285 ? -19.560 6.299 2.551 1.00 91.81 285 ASP A N 1
ATOM 2141 C CA . ASP A 1 285 ? -18.321 6.974 2.145 1.00 91.81 285 ASP A CA 1
ATOM 2142 C C . ASP A 1 285 ? -17.104 6.330 2.833 1.00 91.81 285 ASP A C 1
ATOM 2144 O O . ASP A 1 285 ? -16.075 6.155 2.191 1.00 91.81 285 ASP A O 1
ATOM 2148 N N . ALA A 1 286 ? -17.236 5.915 4.097 1.00 93.75 286 ALA A N 1
ATOM 2149 C CA . ALA A 1 286 ? -16.177 5.238 4.836 1.00 93.75 286 ALA A CA 1
ATOM 2150 C C . ALA A 1 286 ? -15.832 3.861 4.235 1.00 93.75 286 ALA A C 1
ATOM 2152 O O . ALA A 1 286 ? -14.663 3.586 3.977 1.00 93.75 286 ALA A O 1
ATOM 2153 N N . VAL A 1 287 ? -16.838 3.032 3.930 1.00 94.44 287 VAL A N 1
ATOM 2154 C CA . VAL A 1 287 ? -16.656 1.721 3.274 1.00 94.44 287 VAL A CA 1
ATOM 2155 C C . VAL A 1 287 ? -16.001 1.880 1.898 1.00 94.44 287 VAL A C 1
ATOM 2157 O O . VAL A 1 287 ? -15.013 1.209 1.601 1.00 94.44 287 VAL A O 1
ATOM 2160 N N . ILE A 1 288 ? -16.501 2.796 1.061 1.00 94.50 288 ILE A N 1
ATOM 2161 C CA . ILE A 1 288 ? -15.958 3.017 -0.290 1.00 94.50 288 ILE A CA 1
ATOM 2162 C C . ILE A 1 288 ? -14.534 3.585 -0.222 1.00 94.50 288 ILE A C 1
ATOM 2164 O O . ILE A 1 288 ? -13.682 3.163 -1.003 1.00 94.50 288 ILE A O 1
ATOM 2168 N N . ALA A 1 289 ? -14.252 4.498 0.713 1.00 93.94 289 ALA A N 1
ATOM 2169 C CA . ALA A 1 289 ? -12.911 5.039 0.925 1.00 93.94 289 ALA A CA 1
ATOM 2170 C C . ALA A 1 289 ? -11.908 3.937 1.274 1.00 93.94 289 ALA A C 1
ATOM 2172 O O . ALA A 1 289 ? -10.846 3.858 0.657 1.00 93.94 289 ALA A O 1
ATOM 2173 N N . THR A 1 290 ? -12.258 3.057 2.219 1.00 95.06 290 THR A N 1
ATOM 2174 C CA . THR A 1 290 ? -11.402 1.934 2.620 1.00 95.06 290 THR A CA 1
ATOM 2175 C C . THR A 1 290 ? -11.257 0.903 1.496 1.00 95.06 290 THR A C 1
ATOM 2177 O O . THR A 1 290 ? -10.173 0.346 1.320 1.00 95.06 290 THR A O 1
ATOM 2180 N N . LEU A 1 291 ? -12.302 0.660 0.694 1.00 96.06 291 LEU A N 1
ATOM 2181 C CA . LEU A 1 291 ? -12.215 -0.231 -0.470 1.00 96.06 291 LEU A CA 1
ATOM 2182 C C . LEU A 1 291 ? -11.266 0.332 -1.532 1.00 96.06 291 LEU A C 1
ATOM 2184 O O . LEU A 1 291 ? -10.370 -0.374 -1.993 1.00 96.06 291 LEU A O 1
ATOM 2188 N N . PHE A 1 292 ? -11.432 1.610 -1.884 1.00 95.50 292 PHE A N 1
ATOM 2189 C CA . PHE A 1 292 ? -10.546 2.301 -2.818 1.00 95.50 292 PHE A CA 1
ATOM 2190 C C . PHE A 1 292 ? -9.099 2.292 -2.320 1.00 95.50 292 PHE A C 1
ATOM 2192 O O . PHE A 1 292 ? -8.197 1.978 -3.094 1.00 95.50 292 PHE A O 1
ATOM 2199 N N . PHE A 1 293 ? -8.890 2.558 -1.026 1.00 94.88 293 PHE A N 1
ATOM 2200 C CA . PHE A 1 293 ? -7.581 2.456 -0.392 1.00 94.88 293 PHE A CA 1
ATOM 2201 C C . PHE A 1 293 ? -6.939 1.090 -0.639 1.00 94.88 293 PHE A C 1
ATOM 2203 O O . PHE A 1 293 ? -5.822 1.043 -1.141 1.00 94.88 293 PHE A O 1
ATOM 2210 N N . ASN A 1 294 ? -7.642 -0.010 -0.358 1.00 95.25 294 ASN A N 1
ATOM 2211 C CA . ASN A 1 294 ? -7.095 -1.355 -0.538 1.00 95.25 294 ASN A CA 1
ATOM 2212 C C . ASN A 1 294 ? -6.775 -1.668 -2.005 1.00 95.25 294 ASN A C 1
ATOM 2214 O O . ASN A 1 294 ? -5.694 -2.173 -2.304 1.00 95.25 294 ASN A O 1
ATOM 2218 N N . VAL A 1 295 ? -7.667 -1.320 -2.936 1.00 95.38 295 VAL A N 1
ATOM 2219 C CA . VAL A 1 295 ? -7.415 -1.511 -4.375 1.00 95.38 295 VAL A CA 1
ATOM 2220 C C . VAL A 1 295 ? -6.183 -0.716 -4.817 1.00 95.38 295 VAL A C 1
ATOM 2222 O O . VAL A 1 295 ? -5.292 -1.259 -5.466 1.00 95.38 295 VAL A O 1
ATOM 2225 N N . ALA A 1 296 ? -6.071 0.554 -4.433 1.00 94.44 296 ALA A N 1
ATOM 2226 C CA . ALA A 1 296 ? -4.932 1.381 -4.816 1.00 94.44 296 ALA A CA 1
ATOM 2227 C C . ALA A 1 296 ? -3.620 0.953 -4.122 1.00 94.44 296 ALA A C 1
ATOM 2229 O O . ALA A 1 296 ? -2.558 0.946 -4.747 1.00 94.44 296 ALA A O 1
ATOM 2230 N N . HIS A 1 297 ? -3.687 0.556 -2.850 1.00 93.94 297 HIS A N 1
ATOM 2231 C CA . HIS A 1 297 ? -2.541 0.140 -2.042 1.00 93.94 297 HIS A CA 1
ATOM 2232 C C . HIS A 1 297 ? -1.914 -1.165 -2.550 1.00 93.94 297 HIS A C 1
ATOM 2234 O O . HIS A 1 297 ? -0.683 -1.256 -2.612 1.00 93.94 297 HIS A O 1
ATOM 2240 N N . TYR A 1 298 ? -2.747 -2.144 -2.928 1.00 95.00 298 TYR A N 1
ATOM 2241 C CA . TYR A 1 298 ? -2.307 -3.482 -3.333 1.00 95.00 298 TYR A CA 1
ATOM 2242 C C . TYR A 1 298 ? -2.247 -3.704 -4.846 1.00 95.00 298 TYR A C 1
ATOM 2244 O O . TYR A 1 298 ? -1.423 -4.498 -5.273 1.00 95.00 298 TYR A O 1
ATOM 2252 N N . ALA A 1 299 ? -3.065 -3.037 -5.668 1.00 93.19 299 ALA A N 1
ATOM 2253 C CA . ALA A 1 299 ? -3.085 -3.278 -7.117 1.00 93.19 299 ALA A CA 1
ATOM 2254 C C . ALA A 1 299 ? -2.443 -2.152 -7.937 1.00 93.19 299 ALA A C 1
ATOM 2256 O O . ALA A 1 299 ? -1.670 -2.432 -8.846 1.00 93.19 299 ALA A O 1
ATOM 2257 N N . LEU A 1 300 ? -2.723 -0.881 -7.627 1.00 91.31 300 LEU A N 1
ATOM 2258 C CA . LEU A 1 300 ? -2.239 0.246 -8.440 1.00 91.31 300 LEU A CA 1
ATOM 2259 C C . LEU A 1 300 ? -0.751 0.541 -8.208 1.00 91.31 300 LEU A C 1
ATOM 2261 O O . LEU A 1 300 ? 0.043 0.642 -9.139 1.00 91.31 300 LEU A O 1
ATOM 2265 N N . ARG A 1 301 ? -0.386 0.713 -6.941 1.00 93.00 301 ARG A N 1
ATOM 2266 C CA . ARG A 1 301 ? 0.915 1.237 -6.528 1.00 93.00 301 ARG A CA 1
ATOM 2267 C C . ARG A 1 301 ? 2.109 0.276 -6.688 1.00 93.00 301 ARG A C 1
ATOM 2269 O O . ARG A 1 301 ? 3.173 0.772 -7.051 1.00 93.00 301 ARG A O 1
ATOM 2276 N N . PRO A 1 302 ? 2.008 -1.044 -6.421 1.00 95.50 302 PRO A N 1
ATOM 2277 C CA . PRO A 1 302 ? 3.205 -1.884 -6.398 1.00 95.50 302 PRO A CA 1
ATOM 2278 C C . PRO A 1 302 ? 3.810 -2.210 -7.765 1.00 95.50 302 PRO A C 1
ATOM 2280 O O . PRO A 1 302 ? 5.014 -2.436 -7.831 1.00 95.50 302 PRO A O 1
ATOM 2283 N N . TRP A 1 303 ? 3.042 -2.202 -8.860 1.00 96.12 303 TRP A N 1
ATOM 2284 C CA . TRP A 1 303 ? 3.571 -2.586 -10.178 1.00 96.12 303 TRP A CA 1
ATOM 2285 C C . TRP A 1 303 ? 4.715 -1.711 -10.685 1.00 96.12 303 TRP A C 1
ATOM 2287 O O . TRP A 1 303 ? 5.718 -2.275 -11.123 1.00 96.12 303 TRP A O 1
ATOM 2297 N N . PRO A 1 304 ? 4.642 -0.372 -10.589 1.00 97.50 304 PRO A N 1
ATOM 2298 C CA . PRO A 1 304 ? 5.790 0.463 -10.915 1.00 97.50 304 PRO A CA 1
ATOM 2299 C C . PRO A 1 304 ? 7.044 0.102 -10.115 1.00 97.50 304 PRO A C 1
ATOM 2301 O O . PRO A 1 304 ? 8.126 0.025 -10.685 1.00 97.50 304 PRO A O 1
ATOM 2304 N N . TRP A 1 305 ? 6.918 -0.196 -8.821 1.00 97.56 305 TRP A N 1
ATOM 2305 C CA . TRP A 1 305 ? 8.069 -0.581 -8.001 1.00 97.56 305 TRP A CA 1
ATOM 2306 C C . TRP A 1 305 ? 8.628 -1.950 -8.375 1.00 97.56 305 TRP A C 1
ATOM 2308 O O . TRP A 1 305 ? 9.839 -2.098 -8.490 1.00 97.56 305 TRP A O 1
ATOM 2318 N N . ILE A 1 306 ? 7.754 -2.932 -8.607 1.00 98.19 306 ILE A N 1
ATOM 2319 C CA . ILE A 1 306 ? 8.145 -4.282 -9.026 1.00 98.19 306 ILE A CA 1
ATOM 2320 C C . ILE A 1 306 ? 8.874 -4.229 -10.370 1.00 98.19 306 ILE A C 1
ATOM 2322 O O . ILE A 1 306 ? 9.904 -4.873 -10.524 1.00 98.19 306 ILE A O 1
ATOM 2326 N N . LEU A 1 307 ? 8.394 -3.428 -11.324 1.00 98.06 307 LEU A N 1
ATOM 2327 C CA . LEU A 1 307 ? 9.072 -3.237 -12.607 1.00 98.06 307 LEU A CA 1
ATOM 2328 C C . LEU A 1 307 ? 10.469 -2.636 -12.452 1.00 98.06 307 LEU A C 1
ATOM 2330 O O . LEU A 1 307 ? 11.407 -3.129 -13.074 1.00 98.06 307 LEU A O 1
ATOM 2334 N N . VAL A 1 308 ? 10.612 -1.593 -11.628 1.00 98.12 308 VAL A N 1
ATOM 2335 C CA . VAL A 1 308 ? 11.926 -1.000 -11.342 1.00 98.12 308 VAL A CA 1
ATOM 2336 C C . VAL A 1 308 ? 12.844 -2.033 -10.694 1.00 98.12 308 VAL A C 1
ATOM 2338 O O . VAL A 1 308 ? 14.000 -2.136 -11.081 1.00 98.12 308 VAL A O 1
ATOM 2341 N N . ALA A 1 309 ? 12.333 -2.837 -9.764 1.00 97.81 309 ALA A N 1
ATOM 2342 C CA . ALA A 1 309 ? 13.112 -3.871 -9.096 1.00 97.81 309 ALA A CA 1
ATOM 2343 C C . ALA A 1 309 ? 13.582 -4.983 -10.047 1.00 97.81 309 ALA A C 1
ATOM 2345 O O . ALA A 1 309 ? 14.746 -5.372 -10.019 1.00 97.81 309 ALA A O 1
ATOM 2346 N N . LEU A 1 310 ? 12.696 -5.458 -10.927 1.00 97.62 310 LEU A N 1
ATOM 2347 C CA . LEU A 1 310 ? 13.034 -6.434 -11.964 1.00 97.62 310 LEU A CA 1
ATOM 2348 C C . LEU A 1 310 ? 14.072 -5.875 -12.943 1.00 97.62 310 LEU A C 1
ATOM 2350 O O . LEU A 1 310 ? 15.010 -6.575 -13.310 1.00 97.62 310 LEU A O 1
ATOM 2354 N N . ALA A 1 311 ? 13.931 -4.611 -13.350 1.00 97.44 311 ALA A N 1
ATOM 2355 C CA . ALA A 1 311 ? 14.921 -3.951 -14.195 1.00 97.44 311 ALA A CA 1
ATOM 2356 C C . ALA A 1 311 ? 16.265 -3.789 -13.471 1.00 97.44 311 ALA A C 1
ATOM 2358 O O . ALA A 1 311 ? 17.306 -4.045 -14.066 1.00 97.44 311 ALA A O 1
ATOM 2359 N N . ALA A 1 312 ? 16.255 -3.440 -12.182 1.00 97.25 312 ALA A N 1
ATOM 2360 C CA . ALA A 1 312 ? 17.463 -3.296 -11.376 1.00 97.25 312 ALA A CA 1
ATOM 2361 C C . ALA A 1 312 ? 18.267 -4.604 -11.271 1.00 97.25 312 ALA A C 1
ATOM 2363 O O . ALA A 1 312 ? 19.492 -4.547 -11.289 1.00 97.25 312 ALA A O 1
ATOM 2364 N N . LEU A 1 313 ? 17.609 -5.770 -11.232 1.00 95.38 313 LEU A N 1
ATOM 2365 C CA . LEU A 1 313 ? 18.290 -7.074 -11.278 1.00 95.38 313 LEU A CA 1
ATOM 2366 C C . LEU A 1 313 ? 19.105 -7.280 -12.564 1.00 95.38 313 LEU A C 1
ATOM 2368 O O . LEU A 1 313 ? 20.159 -7.907 -12.527 1.00 95.38 313 LEU A O 1
ATOM 2372 N N . VAL A 1 314 ? 18.629 -6.747 -13.692 1.00 95.19 314 VAL A N 1
ATOM 2373 C CA . VAL A 1 314 ? 19.318 -6.845 -14.988 1.00 95.19 314 VAL A CA 1
ATOM 2374 C C . VAL A 1 314 ? 20.370 -5.748 -15.149 1.00 95.19 314 VAL A C 1
ATOM 2376 O O . VAL A 1 314 ? 21.459 -6.004 -15.652 1.00 95.19 314 VAL A O 1
ATOM 2379 N N . LEU A 1 315 ? 20.059 -4.524 -14.715 1.00 95.25 315 LEU A N 1
ATOM 2380 C CA . LEU A 1 315 ? 20.943 -3.360 -14.846 1.00 95.25 315 LEU A CA 1
ATOM 2381 C C . LEU A 1 315 ? 22.128 -3.408 -13.868 1.00 95.25 315 LEU A C 1
ATOM 2383 O O . LEU A 1 315 ? 23.203 -2.903 -14.186 1.00 95.25 315 LEU A O 1
ATOM 2387 N N . TYR A 1 316 ? 21.948 -4.029 -12.698 1.00 95.25 316 TYR A N 1
ATOM 2388 C CA . TYR A 1 316 ? 22.938 -4.082 -11.619 1.00 95.25 316 TYR A CA 1
ATOM 2389 C C . TYR A 1 316 ? 23.168 -5.525 -11.132 1.00 95.25 316 TYR A C 1
ATOM 2391 O O . TYR A 1 316 ? 22.898 -5.834 -9.969 1.00 95.25 316 TYR A O 1
ATOM 2399 N N . PRO A 1 317 ? 23.701 -6.425 -11.982 1.00 89.06 317 PRO A N 1
ATOM 2400 C CA . PRO A 1 317 ? 23.830 -7.853 -11.665 1.00 89.06 317 PRO A CA 1
ATOM 2401 C C . PRO A 1 317 ? 24.778 -8.144 -10.489 1.00 89.06 317 PRO A C 1
ATOM 2403 O O . PRO A 1 317 ? 24.676 -9.184 -9.850 1.00 89.06 317 PRO A O 1
ATOM 2406 N N . HIS A 1 318 ? 25.686 -7.220 -10.165 1.00 87.50 318 HIS A N 1
ATOM 2407 C CA . HIS A 1 318 ? 26.586 -7.324 -9.008 1.00 87.50 318 HIS A CA 1
ATOM 2408 C C . HIS A 1 318 ? 26.033 -6.650 -7.739 1.00 87.50 318 HIS A C 1
ATOM 2410 O O . HIS A 1 318 ? 26.742 -6.526 -6.740 1.00 87.50 318 HIS A O 1
ATOM 2416 N N . GLY A 1 319 ? 24.773 -6.210 -7.774 1.00 89.00 319 GLY A N 1
ATOM 2417 C CA . GLY A 1 319 ? 24.146 -5.435 -6.713 1.00 89.00 319 GLY A CA 1
ATOM 2418 C C . GLY A 1 319 ? 24.634 -3.985 -6.653 1.00 89.00 319 GLY A C 1
ATOM 2419 O O . GLY A 1 319 ? 25.548 -3.564 -7.362 1.00 89.00 319 GLY A O 1
ATOM 2420 N N . VAL A 1 320 ? 23.993 -3.204 -5.785 1.00 92.94 320 VAL A N 1
ATOM 2421 C CA . VAL A 1 320 ? 24.340 -1.800 -5.531 1.00 92.94 320 VAL A CA 1
ATOM 2422 C C . VAL A 1 320 ? 24.999 -1.706 -4.164 1.00 92.94 320 VAL A C 1
ATOM 2424 O O . VAL A 1 320 ? 24.453 -2.191 -3.174 1.00 92.94 320 VAL A O 1
ATOM 2427 N N . ILE A 1 321 ? 26.177 -1.089 -4.100 1.00 89.75 321 ILE A N 1
ATOM 2428 C CA . ILE A 1 321 ? 26.930 -0.957 -2.852 1.00 89.75 321 ILE A CA 1
ATOM 2429 C C . ILE A 1 321 ? 26.335 0.165 -2.001 1.00 89.75 321 ILE A C 1
ATOM 2431 O O . ILE A 1 321 ? 26.231 1.311 -2.442 1.00 89.75 321 ILE A O 1
ATOM 2435 N N . GLY A 1 322 ? 25.952 -0.167 -0.770 1.00 84.31 322 GLY A N 1
ATOM 2436 C CA . GLY A 1 322 ? 25.450 0.799 0.196 1.00 84.31 322 GLY A CA 1
ATOM 2437 C C . GLY A 1 322 ? 26.541 1.620 0.870 1.00 84.31 322 GLY A C 1
ATOM 2438 O O . GLY A 1 322 ? 27.737 1.375 0.728 1.00 84.31 322 GLY A O 1
ATOM 2439 N N . ALA A 1 323 ? 26.119 2.599 1.673 1.00 77.19 323 ALA A N 1
ATOM 2440 C CA . ALA A 1 323 ? 27.026 3.495 2.399 1.00 77.19 323 ALA A CA 1
ATOM 2441 C C . ALA A 1 323 ? 27.957 2.769 3.395 1.00 77.19 323 ALA A C 1
ATOM 2443 O O . ALA A 1 323 ? 28.976 3.319 3.802 1.00 77.19 323 ALA A O 1
ATOM 2444 N N . ASN A 1 324 ? 27.612 1.541 3.788 1.00 76.12 324 ASN A N 1
ATOM 2445 C CA . ASN A 1 324 ? 28.418 0.660 4.636 1.00 76.12 324 ASN A CA 1
ATOM 2446 C C . ASN A 1 324 ? 29.431 -0.199 3.848 1.00 76.12 324 ASN A C 1
ATOM 2448 O O . ASN A 1 324 ? 30.125 -1.008 4.456 1.00 76.12 324 ASN A O 1
ATOM 2452 N N . GLY A 1 325 ? 29.503 -0.055 2.521 1.00 81.56 325 GLY A N 1
ATOM 2453 C CA . GLY A 1 325 ? 30.409 -0.821 1.662 1.00 81.56 325 GLY A CA 1
ATOM 2454 C C . GLY A 1 325 ? 29.939 -2.241 1.331 1.00 81.56 325 GLY A C 1
ATOM 2455 O O . GLY A 1 325 ? 30.707 -3.003 0.753 1.00 81.56 325 GLY A O 1
ATOM 2456 N N . VAL A 1 326 ? 28.700 -2.607 1.674 1.00 85.81 326 VAL A N 1
ATOM 2457 C CA . VAL A 1 326 ? 28.126 -3.939 1.421 1.00 85.81 326 VAL A CA 1
ATOM 2458 C C . VAL A 1 326 ? 27.028 -3.833 0.353 1.00 85.81 326 VAL A C 1
ATOM 2460 O O . VAL A 1 326 ? 26.319 -2.821 0.333 1.00 85.81 326 VAL A O 1
ATOM 2463 N N . PRO A 1 327 ? 26.859 -4.835 -0.535 1.00 89.69 327 PRO A N 1
ATOM 2464 C CA . PRO A 1 327 ? 25.714 -4.890 -1.437 1.00 89.69 327 PRO A CA 1
ATOM 2465 C C . PRO A 1 327 ? 24.389 -4.812 -0.674 1.00 89.69 327 PRO A C 1
ATOM 2467 O O . PRO A 1 327 ? 24.151 -5.575 0.263 1.00 89.69 327 PRO A O 1
ATOM 2470 N N . ASP A 1 328 ? 23.523 -3.897 -1.090 1.00 91.75 328 ASP A N 1
ATOM 2471 C CA . ASP A 1 328 ? 22.201 -3.700 -0.512 1.00 91.75 328 ASP A CA 1
ATOM 2472 C C . ASP A 1 328 ? 21.140 -3.780 -1.620 1.00 91.75 328 ASP A C 1
ATOM 2474 O O . ASP A 1 328 ? 21.031 -2.864 -2.446 1.00 91.75 328 ASP A O 1
ATOM 2478 N N . PRO A 1 329 ? 20.339 -4.860 -1.662 1.00 91.19 329 PRO A N 1
ATOM 2479 C CA . PRO A 1 329 ? 19.341 -5.046 -2.707 1.00 91.19 329 PRO A CA 1
ATOM 2480 C C . PRO A 1 329 ? 18.233 -3.982 -2.669 1.00 91.19 329 PRO A C 1
ATOM 2482 O O . PRO A 1 329 ? 17.595 -3.737 -3.690 1.00 91.19 329 PRO A O 1
ATOM 2485 N N . GLU A 1 330 ? 18.010 -3.303 -1.537 1.00 93.88 330 GLU A N 1
ATOM 2486 C CA . GLU A 1 330 ? 17.004 -2.236 -1.430 1.00 93.88 330 GLU A CA 1
ATOM 2487 C C . GLU A 1 330 ? 17.397 -0.987 -2.249 1.00 93.88 330 GLU A C 1
ATOM 2489 O O . GLU A 1 330 ? 16.531 -0.202 -2.647 1.00 93.88 330 GLU A O 1
ATOM 2494 N N . LEU A 1 331 ? 18.690 -0.802 -2.551 1.00 95.25 331 LEU A N 1
ATOM 2495 C CA . LEU A 1 331 ? 19.201 0.380 -3.256 1.00 95.25 331 LEU A CA 1
ATOM 2496 C C . LEU A 1 331 ? 18.980 0.355 -4.770 1.00 95.25 331 LEU A C 1
ATOM 2498 O O . LEU A 1 331 ? 19.085 1.409 -5.399 1.00 95.25 331 LEU A O 1
ATOM 2502 N N . GLY A 1 332 ? 18.612 -0.792 -5.354 1.00 95.69 332 GLY A N 1
ATOM 2503 C CA . GLY A 1 332 ? 18.365 -0.917 -6.796 1.00 95.69 332 GLY A CA 1
ATOM 2504 C C . GLY A 1 332 ? 17.346 0.101 -7.323 1.00 95.69 332 GLY A C 1
ATOM 2505 O O . GLY A 1 332 ? 17.525 0.669 -8.401 1.00 95.69 332 GLY A O 1
ATOM 2506 N N . TYR A 1 333 ? 16.325 0.426 -6.520 1.00 95.75 333 TYR A N 1
ATOM 2507 C CA . TYR A 1 333 ? 15.316 1.430 -6.871 1.00 95.75 333 TYR A CA 1
ATOM 2508 C C . TYR A 1 333 ? 15.921 2.827 -7.029 1.00 95.75 333 TYR A C 1
ATOM 2510 O O . TYR A 1 333 ? 15.632 3.552 -7.982 1.00 95.75 333 TYR A O 1
ATOM 2518 N N . VAL A 1 334 ? 16.773 3.209 -6.077 1.00 95.00 334 VAL A N 1
ATOM 2519 C CA . VAL A 1 334 ? 17.385 4.538 -6.022 1.00 95.00 334 VAL A CA 1
ATOM 2520 C C . VAL A 1 334 ? 18.487 4.655 -7.072 1.00 95.00 334 VAL A C 1
ATOM 2522 O O . VAL A 1 334 ? 18.573 5.683 -7.740 1.00 95.00 334 VAL A O 1
ATOM 2525 N N . GLN A 1 335 ? 19.275 3.597 -7.275 1.00 95.38 335 GLN A N 1
ATOM 2526 C CA . GLN A 1 335 ? 20.314 3.558 -8.303 1.00 95.38 335 GLN A CA 1
ATOM 2527 C C . GLN A 1 335 ? 19.714 3.731 -9.704 1.00 95.38 335 GLN A C 1
ATOM 2529 O O . GLN A 1 335 ? 20.173 4.580 -10.466 1.00 95.38 335 GLN A O 1
ATOM 2534 N N . THR A 1 336 ? 18.605 3.040 -9.990 1.00 95.69 336 THR A N 1
ATOM 2535 C CA . THR A 1 336 ? 17.879 3.181 -11.265 1.00 95.69 336 THR A CA 1
ATOM 2536 C C . THR A 1 336 ? 17.451 4.628 -11.520 1.00 95.69 336 THR A C 1
ATOM 2538 O O . THR A 1 336 ? 17.532 5.122 -12.644 1.00 95.69 336 THR A O 1
ATOM 2541 N N . LEU A 1 337 ? 17.023 5.346 -10.475 1.00 94.19 337 LEU A N 1
ATOM 2542 C CA . LEU A 1 337 ? 16.732 6.776 -10.576 1.00 94.19 337 LEU A CA 1
ATOM 2543 C C . LEU A 1 337 ? 17.975 7.588 -10.947 1.00 94.19 337 LEU A C 1
ATOM 2545 O O . LEU A 1 337 ? 17.883 8.450 -11.823 1.00 94.19 337 LEU A O 1
ATOM 2549 N N . VAL A 1 338 ? 19.095 7.363 -10.257 1.00 92.19 338 VAL A N 1
ATOM 2550 C CA . VAL A 1 338 ? 20.324 8.145 -10.455 1.00 92.19 338 VAL A CA 1
ATOM 2551 C C . VAL A 1 338 ? 20.798 8.025 -11.903 1.00 92.19 338 VAL A C 1
ATOM 2553 O O . VAL A 1 338 ? 21.136 9.039 -12.523 1.00 92.19 338 VAL A O 1
ATOM 2556 N N . ASP A 1 339 ? 20.756 6.810 -12.444 1.00 93.19 339 ASP A N 1
ATOM 2557 C CA . ASP A 1 339 ? 21.351 6.500 -13.741 1.00 93.19 339 ASP A CA 1
ATOM 2558 C C . ASP A 1 339 ? 20.408 6.796 -14.913 1.00 93.19 339 ASP A C 1
ATOM 2560 O O . ASP A 1 339 ? 20.854 7.289 -15.951 1.00 93.19 339 ASP A O 1
ATOM 2564 N N . HIS A 1 340 ? 19.101 6.552 -14.759 1.00 93.62 340 HIS A N 1
ATOM 2565 C CA . HIS A 1 340 ? 18.173 6.523 -15.898 1.00 93.62 340 HIS A CA 1
ATOM 2566 C C . HIS A 1 340 ? 17.110 7.623 -15.902 1.00 93.62 340 HIS A C 1
ATOM 2568 O O . HIS A 1 340 ? 16.433 7.808 -16.917 1.00 93.62 340 HIS A O 1
ATOM 2574 N N . LEU A 1 341 ? 16.951 8.393 -14.820 1.00 91.38 341 LEU A N 1
ATOM 2575 C CA . LEU A 1 341 ? 15.984 9.490 -14.807 1.00 91.38 341 LEU A CA 1
ATOM 2576 C C . LEU A 1 341 ? 16.593 10.772 -15.424 1.00 91.38 341 LEU A C 1
ATOM 2578 O O . LEU A 1 341 ? 17.688 11.174 -15.017 1.00 91.38 341 LEU A O 1
ATOM 2582 N N . PRO A 1 342 ? 15.913 11.457 -16.370 1.00 85.62 342 PRO A N 1
ATOM 2583 C CA . PRO A 1 342 ? 16.395 12.703 -16.974 1.00 85.62 342 PRO A CA 1
ATOM 2584 C C . PRO A 1 342 ? 16.590 13.835 -15.965 1.00 85.62 342 PRO A C 1
ATOM 2586 O O . PRO A 1 342 ? 15.889 13.889 -14.953 1.00 85.62 342 PRO A O 1
ATOM 2589 N N . VAL A 1 343 ? 17.475 14.791 -16.294 1.00 79.19 343 VAL A N 1
ATOM 2590 C CA . VAL A 1 343 ? 17.840 15.896 -15.391 1.00 79.19 343 VAL A CA 1
ATOM 2591 C C . VAL A 1 343 ? 16.611 16.603 -14.824 1.00 79.19 343 VAL A C 1
ATOM 2593 O O . VAL A 1 343 ? 16.441 16.593 -13.620 1.00 79.19 343 VAL A O 1
ATOM 2596 N N . ALA A 1 344 ? 15.690 17.073 -15.668 1.00 77.62 344 ALA A N 1
ATOM 2597 C CA . ALA A 1 344 ? 14.511 17.838 -15.245 1.00 77.62 344 ALA A CA 1
ATOM 2598 C C . ALA A 1 344 ? 13.493 17.081 -14.361 1.00 77.62 344 ALA A C 1
ATOM 2600 O O . ALA A 1 344 ? 12.610 17.702 -13.771 1.00 77.62 344 ALA A O 1
ATOM 2601 N N . LEU A 1 345 ? 13.572 15.749 -14.288 1.00 89.25 345 LEU A N 1
ATOM 2602 C CA . LEU A 1 345 ? 12.637 14.917 -13.521 1.00 89.25 345 LEU A CA 1
ATOM 2603 C C . LEU A 1 345 ? 13.222 14.461 -12.181 1.00 89.25 345 LEU A C 1
ATOM 2605 O O . LEU A 1 345 ? 12.481 14.001 -11.309 1.00 89.25 345 LEU A O 1
ATOM 2609 N N . ARG A 1 346 ? 14.534 14.623 -11.982 1.00 90.12 346 ARG A N 1
ATOM 2610 C CA . ARG A 1 346 ? 15.223 14.245 -10.745 1.00 90.12 346 ARG A CA 1
ATOM 2611 C C . ARG A 1 346 ? 14.743 15.071 -9.562 1.00 90.12 346 ARG A C 1
ATOM 2613 O O . ARG A 1 346 ? 14.408 14.493 -8.532 1.00 90.12 346 ARG A O 1
ATOM 2620 N N . GLY A 1 347 ? 14.626 16.390 -9.713 1.00 89.56 347 GLY A N 1
ATOM 2621 C CA . GLY A 1 347 ? 14.079 17.271 -8.680 1.00 89.56 347 GLY A CA 1
ATOM 2622 C C . GLY A 1 347 ? 12.645 16.910 -8.303 1.00 89.56 347 GLY A C 1
ATOM 2623 O O . GLY A 1 347 ? 12.312 16.859 -7.121 1.00 89.56 347 GLY A O 1
ATOM 2624 N N . LEU A 1 348 ? 11.812 16.563 -9.290 1.00 91.56 348 LEU A N 1
ATOM 2625 C CA . LEU A 1 348 ? 10.433 16.141 -9.042 1.00 91.56 348 LEU A CA 1
ATOM 2626 C C . LEU A 1 348 ? 10.358 14.787 -8.320 1.00 91.56 348 LEU A C 1
ATOM 2628 O O . LEU A 1 348 ? 9.535 14.624 -7.420 1.00 91.56 348 LEU A O 1
ATOM 2632 N N . MET A 1 349 ? 11.235 13.831 -8.644 1.00 94.00 349 MET A N 1
ATOM 2633 C CA . MET A 1 349 ? 11.311 12.582 -7.880 1.00 94.00 349 MET A CA 1
ATOM 2634 C C . MET A 1 349 ? 11.832 12.813 -6.457 1.00 94.00 349 MET A C 1
ATOM 2636 O O . MET A 1 349 ? 11.268 12.261 -5.515 1.00 94.00 349 MET A O 1
ATOM 2640 N N . MET A 1 350 ? 12.851 13.658 -6.268 1.00 92.00 350 MET A N 1
ATOM 2641 C CA . MET A 1 350 ? 13.329 14.014 -4.925 1.00 92.00 350 MET A CA 1
ATOM 2642 C C . MET A 1 350 ? 12.221 14.679 -4.103 1.00 92.00 350 MET A C 1
ATOM 2644 O O . MET A 1 350 ? 12.027 14.329 -2.938 1.00 92.00 350 MET A O 1
ATOM 2648 N N . ALA A 1 351 ? 11.435 15.568 -4.716 1.00 90.44 351 ALA A N 1
ATOM 2649 C CA . ALA A 1 351 ? 10.235 16.127 -4.105 1.00 90.44 351 ALA A CA 1
ATOM 2650 C C . ALA A 1 351 ? 9.211 15.032 -3.753 1.00 90.44 351 ALA A C 1
ATOM 2652 O O . ALA A 1 351 ? 8.657 15.050 -2.658 1.00 90.44 351 ALA A O 1
ATOM 2653 N N . GLY A 1 352 ? 9.009 14.038 -4.624 1.00 92.44 352 GLY A N 1
ATOM 2654 C CA . GLY A 1 352 ? 8.163 12.868 -4.368 1.00 92.44 352 GLY A CA 1
ATOM 2655 C C . GLY A 1 352 ? 8.626 12.014 -3.179 1.00 92.44 352 GLY A C 1
ATOM 2656 O O . GLY A 1 352 ? 7.803 11.641 -2.340 1.00 92.44 352 GLY A O 1
ATOM 2657 N N . PHE A 1 353 ? 9.929 11.753 -3.041 1.00 93.25 353 PHE A N 1
ATOM 2658 C CA . PHE A 1 353 ? 10.481 11.054 -1.874 1.00 93.25 353 PHE A CA 1
ATOM 2659 C C . PHE A 1 353 ? 10.319 11.865 -0.589 1.00 93.25 353 PHE A C 1
ATOM 2661 O O . PHE A 1 353 ? 9.870 11.327 0.423 1.00 93.25 353 PHE A O 1
ATOM 2668 N N . LEU A 1 354 ? 10.598 13.169 -0.636 1.00 89.38 354 LEU A N 1
ATOM 2669 C CA . LEU A 1 354 ? 10.383 14.072 0.496 1.00 89.38 354 LEU A CA 1
ATOM 2670 C C . LEU A 1 354 ? 8.901 14.128 0.888 1.00 89.38 354 LEU A C 1
ATOM 2672 O O . LEU A 1 354 ? 8.575 14.078 2.071 1.00 89.38 354 LEU A O 1
ATOM 2676 N N . ALA A 1 355 ? 7.992 14.139 -0.088 1.00 87.94 355 ALA A N 1
ATOM 2677 C CA . ALA A 1 355 ? 6.554 14.020 0.134 1.00 87.94 355 ALA A CA 1
ATOM 2678 C C . ALA A 1 355 ? 6.182 12.708 0.844 1.00 87.94 355 ALA A C 1
ATOM 2680 O O . ALA A 1 355 ? 5.315 12.678 1.718 1.00 87.94 355 ALA A O 1
ATOM 2681 N N . ALA A 1 356 ? 6.801 11.596 0.438 1.00 91.31 356 ALA A N 1
ATOM 2682 C CA . ALA A 1 356 ? 6.528 10.263 0.981 1.00 91.31 356 ALA A CA 1
ATOM 2683 C C . ALA A 1 356 ? 7.010 10.153 2.424 1.00 91.31 356 ALA A C 1
ATOM 2685 O O . ALA A 1 356 ? 6.272 9.697 3.302 1.00 91.31 356 ALA A O 1
ATOM 2686 N N . TYR A 1 357 ? 8.207 10.670 2.674 1.00 91.12 357 TYR A N 1
ATOM 2687 C CA . TYR A 1 357 ? 8.793 10.782 3.997 1.00 91.12 357 TYR A CA 1
ATOM 2688 C C . TYR A 1 357 ? 7.941 11.669 4.925 1.00 91.12 357 TYR A C 1
ATOM 2690 O O . TYR A 1 357 ? 7.522 11.217 5.990 1.00 91.12 357 TYR A O 1
ATOM 2698 N N . MET A 1 358 ? 7.589 12.890 4.500 1.00 84.38 358 MET A N 1
ATOM 2699 C CA . MET A 1 358 ? 6.829 13.841 5.326 1.00 84.38 358 MET A CA 1
ATOM 2700 C C . MET A 1 358 ? 5.412 13.369 5.670 1.00 84.38 358 MET A C 1
ATOM 2702 O O . MET A 1 358 ? 5.002 13.509 6.821 1.00 84.38 358 MET A O 1
ATOM 2706 N N . SER A 1 359 ? 4.663 12.804 4.713 1.00 83.31 359 SER A N 1
ATOM 2707 C CA . SER A 1 359 ? 3.298 12.302 4.971 1.00 83.31 359 SER A CA 1
ATOM 2708 C C . SER A 1 359 ? 3.301 11.203 6.042 1.00 83.31 359 SER A C 1
ATOM 2710 O O . SER A 1 359 ? 2.463 11.193 6.950 1.00 83.31 359 SER A O 1
ATOM 2712 N N . THR A 1 360 ? 4.306 10.325 5.993 1.00 87.81 360 THR A N 1
ATOM 2713 C CA . THR A 1 360 ? 4.433 9.190 6.913 1.00 87.81 360 THR A CA 1
ATOM 2714 C C . THR A 1 360 ? 4.907 9.639 8.287 1.00 87.81 360 THR A C 1
ATOM 2716 O O . THR A 1 360 ? 4.206 9.432 9.276 1.00 87.81 360 THR A O 1
ATOM 2719 N N . ILE A 1 361 ? 6.061 10.312 8.361 1.00 87.19 361 ILE A N 1
ATOM 2720 C CA . ILE A 1 361 ? 6.631 10.777 9.630 1.00 87.19 361 ILE A CA 1
ATOM 2721 C C . ILE A 1 361 ? 5.698 11.783 10.311 1.00 87.19 361 ILE A C 1
ATOM 2723 O O . ILE A 1 361 ? 5.468 11.688 11.514 1.00 87.19 361 ILE A O 1
ATOM 2727 N N . GLY A 1 362 ? 5.093 12.702 9.555 1.00 80.50 362 GLY A N 1
ATOM 2728 C CA . GLY A 1 362 ? 4.119 13.652 10.090 1.00 80.50 362 GLY A CA 1
ATOM 2729 C C . GLY A 1 362 ? 2.904 12.962 10.715 1.00 80.50 362 GLY A C 1
ATOM 2730 O O . GLY A 1 362 ? 2.492 13.327 11.816 1.00 80.50 362 GLY A O 1
ATOM 2731 N N . THR A 1 363 ? 2.367 11.923 10.064 1.00 81.88 363 THR A N 1
ATOM 2732 C CA . THR A 1 363 ? 1.260 11.123 10.617 1.00 81.88 363 THR A CA 1
ATOM 2733 C C . THR A 1 363 ? 1.678 10.402 11.900 1.00 81.88 363 THR A C 1
ATOM 2735 O O . THR A 1 363 ? 0.974 10.478 12.906 1.00 81.88 363 THR A O 1
ATOM 2738 N N . GLN A 1 364 ? 2.836 9.744 11.881 1.00 86.06 364 GLN A N 1
ATOM 2739 C CA . GLN A 1 364 ? 3.367 8.973 13.008 1.00 86.06 364 GLN A CA 1
ATOM 2740 C C . GLN A 1 364 ? 3.673 9.845 14.233 1.00 86.06 364 GLN A C 1
ATOM 2742 O O . GLN A 1 364 ? 3.342 9.495 15.368 1.00 86.06 364 GLN A O 1
ATOM 2747 N N . LEU A 1 365 ? 4.224 11.039 14.021 1.00 83.25 365 LEU A N 1
ATOM 2748 C CA . LEU A 1 365 ? 4.473 11.990 15.102 1.00 83.25 365 LEU A CA 1
ATOM 2749 C C . LEU A 1 365 ? 3.197 12.583 15.669 1.00 83.25 365 LEU A C 1
ATOM 2751 O O . LEU A 1 365 ? 3.099 12.731 16.884 1.00 83.25 365 LEU A O 1
ATOM 2755 N N . ASN A 1 366 ? 2.226 12.917 14.818 1.00 77.19 366 ASN A N 1
ATOM 2756 C CA . ASN A 1 366 ? 0.948 13.451 15.275 1.00 77.19 366 ASN A CA 1
ATOM 2757 C C . ASN A 1 366 ? 0.206 12.411 16.129 1.00 77.19 366 ASN A C 1
ATOM 2759 O O . ASN A 1 366 ? -0.169 12.698 17.267 1.00 77.19 366 ASN A O 1
ATOM 2763 N N . LEU A 1 367 ? 0.096 11.175 15.632 1.00 79.06 367 LEU A N 1
ATOM 2764 C CA . LEU A 1 367 ? -0.505 10.075 16.382 1.00 79.06 367 LEU A CA 1
ATOM 2765 C C . LEU A 1 367 ? 0.246 9.784 17.681 1.00 79.06 367 LEU A C 1
ATOM 2767 O O . LEU A 1 367 ? -0.363 9.788 18.748 1.00 79.06 367 LEU A O 1
ATOM 2771 N N . GLY A 1 368 ? 1.564 9.583 17.610 1.00 85.00 368 GLY A N 1
ATOM 2772 C CA . GLY A 1 368 ? 2.387 9.277 18.778 1.00 85.00 368 GLY A CA 1
ATOM 2773 C C . GLY A 1 368 ? 2.312 10.358 19.849 1.00 85.00 368 GLY A C 1
ATOM 2774 O O . GLY A 1 368 ? 2.057 10.058 21.015 1.00 85.00 368 GLY A O 1
ATOM 2775 N N . ALA A 1 369 ? 2.456 11.627 19.462 1.00 82.88 369 ALA A N 1
ATOM 2776 C CA . ALA A 1 369 ? 2.357 12.741 20.396 1.00 82.88 369 ALA A CA 1
ATOM 2777 C C . ALA A 1 369 ? 0.948 12.863 20.990 1.00 82.88 369 ALA A C 1
ATOM 2779 O O . ALA A 1 369 ? 0.822 13.116 22.191 1.00 82.88 369 ALA A O 1
ATOM 2780 N N . SER A 1 370 ? -0.106 12.633 20.198 1.00 78.31 370 SER A N 1
ATOM 2781 C CA . SER A 1 370 ? -1.484 12.631 20.696 1.00 78.31 370 SER A CA 1
ATOM 2782 C C . SER A 1 370 ? -1.717 11.507 21.706 1.00 78.31 370 SER A C 1
ATOM 2784 O O . SER A 1 370 ? -2.232 11.780 22.790 1.00 78.31 370 SER A O 1
ATOM 2786 N N . TYR A 1 371 ? -1.279 10.279 21.415 1.00 86.56 371 TYR A N 1
ATOM 2787 C CA . TYR A 1 371 ? -1.401 9.148 22.338 1.00 86.56 371 TYR A CA 1
ATOM 2788 C C . TYR A 1 371 ? -0.666 9.413 23.656 1.00 86.56 371 TYR A C 1
ATOM 2790 O O . TYR A 1 371 ? -1.229 9.265 24.741 1.00 86.56 371 TYR A O 1
ATOM 2798 N N . LEU A 1 372 ? 0.578 9.885 23.590 1.00 90.38 372 LEU A N 1
ATOM 2799 C CA . LEU A 1 372 ? 1.367 10.155 24.793 1.00 90.38 372 LEU A CA 1
ATOM 2800 C C . LEU A 1 372 ? 0.841 11.352 25.591 1.00 90.38 372 LEU A C 1
ATOM 2802 O O . LEU A 1 372 ? 0.873 11.335 26.820 1.00 90.38 372 LEU A O 1
ATOM 2806 N N . THR A 1 373 ? 0.310 12.374 24.925 1.00 87.06 373 THR A N 1
ATOM 2807 C CA . THR A 1 373 ? -0.176 13.580 25.609 1.00 87.06 373 THR A CA 1
ATOM 2808 C C . THR A 1 373 ? -1.583 13.405 26.148 1.00 87.06 373 THR A C 1
ATOM 2810 O O . THR A 1 373 ? -1.825 13.689 27.315 1.00 87.06 373 THR A O 1
ATOM 2813 N N . ASN A 1 374 ? -2.526 12.948 25.328 1.00 83.75 374 ASN A N 1
ATOM 2814 C CA . ASN A 1 374 ? -3.939 12.897 25.695 1.00 83.75 374 ASN A CA 1
ATOM 2815 C C . ASN A 1 374 ? -4.282 11.611 26.445 1.00 83.75 374 ASN A C 1
ATOM 2817 O O . ASN A 1 374 ? -4.960 11.654 27.474 1.00 83.75 374 ASN A O 1
ATOM 2821 N N . ASP A 1 375 ? -3.803 10.474 25.946 1.00 85.75 375 ASP A N 1
ATOM 2822 C CA . ASP A 1 375 ? -4.215 9.162 26.441 1.00 85.75 375 ASP A CA 1
ATOM 2823 C C . ASP A 1 375 ? -3.346 8.655 27.593 1.00 85.75 375 ASP A C 1
ATOM 2825 O O . ASP A 1 375 ? -3.833 7.877 28.410 1.00 85.75 375 ASP A O 1
ATOM 2829 N N . LEU A 1 376 ? -2.106 9.139 27.711 1.00 89.69 376 LEU A N 1
ATOM 2830 C CA . LEU A 1 376 ? -1.213 8.827 28.826 1.00 89.69 376 LEU A CA 1
ATOM 2831 C C . LEU A 1 376 ? -1.074 10.007 29.801 1.00 89.69 376 LEU A C 1
ATOM 2833 O O . LEU A 1 376 ? -1.524 9.928 30.946 1.00 89.69 376 LEU A O 1
ATOM 2837 N N . TYR A 1 377 ? -0.486 11.119 29.358 1.00 92.12 377 TYR A N 1
ATOM 2838 C CA . TYR A 1 377 ? -0.101 12.215 30.247 1.00 92.12 377 TYR A CA 1
ATOM 2839 C C . TYR A 1 377 ? -1.299 12.944 30.866 1.00 92.12 377 TYR A C 1
ATOM 2841 O O . TYR A 1 377 ? -1.435 13.001 32.089 1.00 92.12 377 TYR A O 1
ATOM 2849 N N . ARG A 1 378 ? -2.210 13.449 30.033 1.00 88.56 378 ARG A N 1
ATOM 2850 C CA . ARG A 1 378 ? -3.420 14.153 30.468 1.00 88.56 378 ARG A CA 1
ATOM 2851 C C . ARG A 1 378 ? -4.341 13.247 31.272 1.00 88.56 378 ARG A C 1
ATOM 2853 O O . ARG A 1 378 ? -4.955 13.674 32.242 1.00 88.56 378 ARG A O 1
ATOM 2860 N N . ARG A 1 379 ? -4.444 11.976 30.887 1.00 86.69 379 ARG A N 1
ATOM 2861 C CA . ARG A 1 379 ? -5.346 11.029 31.546 1.00 86.69 379 ARG A CA 1
ATOM 2862 C C . ARG A 1 379 ? -4.842 10.585 32.923 1.00 86.69 379 ARG A C 1
ATOM 2864 O O . ARG A 1 379 ? -5.647 10.491 33.859 1.00 86.69 379 ARG A O 1
ATOM 2871 N N . PHE A 1 380 ? -3.546 10.299 33.062 1.00 91.00 380 PHE A N 1
ATOM 2872 C CA . PHE A 1 380 ? -2.999 9.638 34.254 1.00 91.00 380 PHE A CA 1
ATOM 2873 C C . PHE A 1 380 ? -2.072 10.499 35.108 1.00 91.00 380 PHE A C 1
ATOM 2875 O O . PHE A 1 380 ? -2.037 10.265 36.313 1.00 91.00 380 PHE A O 1
ATOM 2882 N N . LEU A 1 381 ? -1.362 11.473 34.531 1.00 93.50 381 LEU A N 1
ATOM 2883 C CA . LEU A 1 381 ? -0.375 12.275 35.260 1.00 93.50 381 LEU A CA 1
ATOM 2884 C C . LEU A 1 381 ? -0.922 13.645 35.675 1.00 93.50 381 LEU A C 1
ATOM 2886 O O . LEU A 1 381 ? -0.979 13.941 36.864 1.00 93.50 381 LEU A O 1
ATOM 2890 N N . VAL A 1 382 ? -1.357 14.471 34.718 1.00 93.56 382 VAL A N 1
ATOM 2891 C CA . VAL A 1 382 ? -1.848 15.836 34.987 1.00 93.56 382 VAL A CA 1
ATOM 2892 C C . VAL A 1 382 ? -3.202 16.016 34.317 1.00 93.56 382 VAL A C 1
ATOM 2894 O O . VAL A 1 382 ? -3.257 16.152 33.100 1.00 93.56 382 VAL A O 1
ATOM 2897 N N . ARG A 1 383 ? -4.296 16.008 35.091 1.00 88.19 383 ARG A N 1
ATOM 2898 C CA . ARG A 1 383 ? -5.679 15.943 34.567 1.00 88.19 383 ARG A CA 1
ATOM 2899 C C . ARG A 1 383 ? -6.324 17.290 34.247 1.00 88.19 383 ARG A C 1
ATOM 2901 O O . ARG A 1 383 ? -7.108 17.364 33.306 1.00 88.19 383 ARG A O 1
ATOM 2908 N N . ASP A 1 384 ? -5.925 18.331 34.969 1.00 89.06 384 ASP A N 1
ATOM 2909 C CA . ASP A 1 384 ? -6.546 19.660 34.914 1.00 89.06 384 ASP A CA 1
ATOM 2910 C C . ASP A 1 384 ? -5.532 20.742 34.504 1.00 89.06 384 ASP A C 1
ATOM 2912 O O . ASP A 1 384 ? -5.508 21.857 35.022 1.00 89.06 384 ASP A O 1
ATOM 2916 N N . GLY A 1 385 ? -4.635 20.390 33.581 1.00 86.94 385 GLY A N 1
ATOM 2917 C CA . GLY A 1 385 ? -3.700 21.332 32.977 1.00 86.94 385 GLY A CA 1
ATOM 2918 C C . GLY A 1 385 ? -4.406 22.290 32.016 1.00 86.94 385 GLY A C 1
ATOM 2919 O O . GLY A 1 385 ? -5.430 21.965 31.417 1.00 86.94 385 GLY A O 1
ATOM 2920 N N . SER A 1 386 ? -3.835 23.478 31.822 1.00 87.00 386 SER A N 1
ATOM 2921 C CA . SER A 1 386 ? -4.302 24.378 30.760 1.00 87.00 386 SER A CA 1
ATOM 2922 C C . SER A 1 386 ? -4.001 23.800 29.370 1.00 87.00 386 SER A C 1
ATOM 2924 O O . SER A 1 386 ? -3.027 23.067 29.191 1.00 87.00 386 SER A O 1
ATOM 2926 N N . ASP A 1 387 ? -4.760 24.195 28.347 1.00 77.56 387 ASP A N 1
ATOM 2927 C CA . ASP A 1 387 ? -4.483 23.771 26.964 1.00 77.56 387 ASP A CA 1
ATOM 2928 C C . ASP A 1 387 ? -3.056 24.134 26.521 1.00 77.56 387 ASP A C 1
ATOM 2930 O O . ASP A 1 387 ? -2.380 23.344 25.863 1.00 77.56 387 ASP A O 1
ATOM 2934 N N . LYS A 1 388 ? -2.541 25.292 26.963 1.00 77.81 388 LYS A N 1
ATOM 2935 C CA . LYS A 1 388 ? -1.147 25.704 26.719 1.00 77.81 388 LYS A CA 1
ATOM 2936 C C . LYS A 1 388 ? -0.143 24.700 27.289 1.00 77.81 388 LYS A C 1
ATOM 2938 O O . LYS A 1 388 ? 0.858 24.409 26.638 1.00 77.81 388 LYS A O 1
ATOM 2943 N N . HIS A 1 389 ? -0.406 24.165 28.479 1.00 86.94 389 HIS A N 1
ATOM 2944 C CA . HIS A 1 389 ? 0.442 23.149 29.094 1.00 86.94 389 HIS A CA 1
ATOM 2945 C C . HIS A 1 389 ? 0.456 21.860 28.262 1.00 86.94 389 HIS A C 1
ATOM 2947 O O . HIS A 1 389 ? 1.534 21.370 27.929 1.00 86.94 389 HIS A O 1
ATOM 2953 N N . TYR A 1 390 ? -0.709 21.356 27.841 1.00 76.94 390 TYR A N 1
ATOM 2954 C CA . TYR A 1 390 ? -0.768 20.143 27.017 1.00 76.94 390 TYR A CA 1
ATOM 2955 C C . TYR A 1 390 ? -0.129 20.319 25.639 1.00 76.94 390 TYR A C 1
ATOM 2957 O O . TYR A 1 390 ? 0.510 19.391 25.150 1.00 76.94 390 TYR A O 1
ATOM 2965 N N . VAL A 1 391 ? -0.203 21.509 25.037 1.00 76.25 391 VAL A N 1
ATOM 2966 C CA . VAL A 1 391 ? 0.534 21.808 23.797 1.00 76.25 391 VAL A CA 1
ATOM 2967 C C . VAL A 1 391 ? 2.047 21.720 24.015 1.00 76.25 391 VAL A C 1
ATOM 2969 O O . VAL A 1 391 ? 2.753 21.141 23.189 1.00 76.25 391 VAL A O 1
ATOM 2972 N N . VAL A 1 392 ? 2.564 22.259 25.124 1.00 82.00 392 VAL A N 1
ATOM 2973 C CA . VAL A 1 392 ? 3.997 22.166 25.456 1.00 82.00 392 VAL A CA 1
ATOM 2974 C C . VAL A 1 392 ? 4.412 20.714 25.688 1.00 82.00 392 VAL A C 1
ATOM 2976 O O . VAL A 1 392 ? 5.418 20.277 25.133 1.00 82.00 392 VAL A O 1
ATOM 2979 N N . VAL A 1 393 ? 3.627 19.946 26.447 1.00 88.06 393 VAL A N 1
ATOM 2980 C CA . VAL A 1 393 ? 3.890 18.517 26.675 1.00 88.06 393 VAL A CA 1
ATOM 2981 C C . VAL A 1 393 ? 3.874 17.743 25.359 1.00 88.06 393 VAL A C 1
ATOM 2983 O O . VAL A 1 393 ? 4.792 16.969 25.108 1.00 88.06 393 VAL A O 1
ATOM 2986 N N . SER A 1 394 ? 2.908 18.006 24.476 1.00 80.00 394 SER A N 1
ATOM 2987 C CA . SER A 1 394 ? 2.846 17.371 23.158 1.00 80.00 394 SER A CA 1
ATOM 2988 C C . SER A 1 394 ? 4.100 17.616 22.332 1.00 80.00 394 SER A C 1
ATOM 2990 O O . SER A 1 394 ? 4.581 16.680 21.703 1.00 80.00 394 SER A O 1
ATOM 2992 N N . ARG A 1 395 ? 4.669 18.827 22.367 1.00 82.31 395 ARG A N 1
ATOM 2993 C CA . ARG A 1 395 ? 5.935 19.128 21.678 1.00 82.31 395 ARG A CA 1
ATOM 2994 C C . ARG A 1 395 ? 7.097 18.314 22.247 1.00 82.31 395 ARG A C 1
ATOM 2996 O O . ARG A 1 395 ? 7.887 17.776 21.479 1.00 82.31 395 ARG A O 1
ATOM 3003 N N . TRP A 1 396 ? 7.179 18.174 23.570 1.00 87.94 396 TRP A N 1
ATOM 3004 C CA . TRP A 1 396 ? 8.193 17.327 24.206 1.00 87.94 396 TRP A CA 1
ATOM 3005 C C . TRP A 1 396 ? 8.023 15.846 23.860 1.00 87.94 396 TRP A C 1
ATOM 3007 O O . TRP A 1 396 ? 9.015 15.178 23.578 1.00 87.94 396 TRP A O 1
ATOM 3017 N N . MET A 1 397 ? 6.787 15.342 23.806 1.00 88.75 397 MET A N 1
ATOM 3018 C CA . MET A 1 397 ? 6.508 13.962 23.389 1.00 88.75 397 MET A CA 1
ATOM 3019 C C . MET A 1 397 ? 6.889 13.719 21.925 1.00 88.75 397 MET A C 1
ATOM 3021 O O . MET A 1 397 ? 7.453 12.672 21.612 1.00 88.75 397 MET A O 1
ATOM 3025 N N . THR A 1 398 ? 6.668 14.695 21.036 1.00 84.19 398 THR A N 1
ATOM 3026 C CA . THR A 1 398 ? 7.163 14.642 19.652 1.00 84.19 398 THR A CA 1
ATOM 3027 C C . THR A 1 398 ? 8.689 14.541 19.609 1.00 84.19 398 THR A C 1
ATOM 3029 O O . THR A 1 398 ? 9.221 13.678 18.915 1.00 84.19 398 THR A O 1
ATOM 3032 N N . VAL A 1 399 ? 9.402 15.391 20.358 1.00 86.38 399 VAL A N 1
ATOM 3033 C CA . VAL A 1 399 ? 10.877 15.371 20.411 1.00 86.38 399 VAL A CA 1
ATOM 3034 C C . VAL A 1 399 ? 11.388 14.037 20.953 1.00 86.38 399 VAL A C 1
ATOM 3036 O O . VAL A 1 399 ? 12.308 13.460 20.378 1.00 86.38 399 VAL A O 1
ATOM 3039 N N . LEU A 1 400 ? 10.768 13.507 22.009 1.00 89.62 400 LEU A N 1
ATOM 3040 C CA . LEU A 1 400 ? 11.111 12.195 22.557 1.00 89.62 400 LEU A CA 1
ATOM 3041 C C . LEU A 1 400 ? 10.959 11.091 21.502 1.00 89.62 400 LEU A C 1
ATOM 3043 O O . LEU A 1 400 ? 11.884 10.307 21.298 1.00 89.62 400 LEU A O 1
ATOM 3047 N N . ALA A 1 401 ? 9.824 11.055 20.801 1.00 89.12 401 ALA A N 1
ATOM 3048 C CA . ALA A 1 401 ? 9.561 10.057 19.769 1.00 89.12 401 ALA A CA 1
ATOM 3049 C C . ALA A 1 401 ? 10.568 10.150 18.604 1.00 89.12 401 ALA A C 1
ATOM 3051 O O . ALA A 1 401 ? 11.037 9.124 18.111 1.00 89.12 401 ALA A O 1
ATOM 3052 N N . LEU A 1 402 ? 10.965 11.369 18.217 1.00 87.94 402 LEU A N 1
ATOM 3053 C CA . LEU A 1 402 ? 12.009 11.604 17.214 1.00 87.94 402 LEU A CA 1
ATOM 3054 C C . LEU A 1 402 ? 13.374 11.070 17.640 1.00 87.94 402 LEU A C 1
ATOM 3056 O O . LEU A 1 402 ? 14.042 10.408 16.847 1.00 87.94 402 LEU A O 1
ATOM 3060 N N . VAL A 1 403 ? 13.785 11.343 18.880 1.00 90.69 403 VAL A N 1
ATOM 3061 C CA . VAL A 1 403 ? 15.071 10.872 19.411 1.00 90.69 403 VAL A CA 1
ATOM 3062 C C . VAL A 1 403 ? 15.096 9.348 19.464 1.00 90.69 403 VAL A C 1
ATOM 3064 O O . VAL A 1 403 ? 16.054 8.741 18.991 1.00 90.69 403 VAL A O 1
ATOM 3067 N N . LEU A 1 404 ? 14.033 8.715 19.966 1.00 93.12 404 LEU A N 1
ATOM 3068 C CA . LEU A 1 404 ? 13.939 7.254 20.008 1.00 93.12 404 LEU A CA 1
ATOM 3069 C C . LEU A 1 404 ? 13.991 6.643 18.601 1.00 93.12 404 LEU A C 1
ATOM 3071 O O . LEU A 1 404 ? 14.701 5.660 18.387 1.00 93.12 404 LEU A O 1
ATOM 3075 N N . ALA A 1 405 ? 13.297 7.243 17.628 1.00 92.69 405 ALA A N 1
ATOM 3076 C CA . ALA A 1 405 ? 13.304 6.759 16.250 1.00 92.69 405 ALA A CA 1
ATOM 3077 C C . ALA A 1 405 ? 14.683 6.907 15.604 1.00 92.69 405 ALA A C 1
ATOM 3079 O O . ALA A 1 405 ? 15.141 5.994 14.919 1.00 92.69 405 ALA A O 1
ATOM 3080 N N . ALA A 1 406 ? 15.373 8.025 15.848 1.00 91.62 406 ALA A N 1
ATOM 3081 C CA . ALA A 1 406 ? 16.733 8.252 15.370 1.00 91.62 406 ALA A CA 1
ATOM 3082 C C . ALA A 1 406 ? 17.716 7.226 15.947 1.00 91.62 406 ALA A C 1
ATOM 3084 O O . ALA A 1 406 ? 18.477 6.629 15.192 1.00 91.62 406 ALA A O 1
ATOM 3085 N N . LEU A 1 407 ? 17.661 6.964 17.257 1.00 93.25 407 LEU A N 1
ATOM 3086 C CA . LEU A 1 407 ? 18.502 5.950 17.903 1.00 93.25 407 LEU A CA 1
ATOM 3087 C C . LEU A 1 407 ? 18.259 4.559 17.317 1.00 93.25 407 LEU A C 1
ATOM 3089 O O . LEU A 1 407 ? 19.210 3.838 17.025 1.00 93.25 407 LEU A O 1
ATOM 3093 N N . LEU A 1 408 ? 16.994 4.202 17.092 1.00 92.50 408 LEU A N 1
ATOM 3094 C CA . LEU A 1 408 ? 16.647 2.921 16.489 1.00 92.50 408 LEU A CA 1
ATOM 3095 C C . LEU A 1 408 ? 17.097 2.829 15.021 1.00 92.50 408 LEU A C 1
ATOM 3097 O O . LEU A 1 408 ? 17.548 1.776 14.584 1.00 92.50 408 LEU A O 1
ATOM 3101 N N . THR A 1 409 ? 17.053 3.939 14.279 1.00 92.94 409 THR A N 1
ATOM 3102 C CA . THR A 1 409 ? 17.552 4.012 12.892 1.00 92.94 409 THR A CA 1
ATOM 3103 C C . THR A 1 409 ? 19.029 3.617 12.810 1.00 92.94 409 THR A C 1
ATOM 3105 O O . THR A 1 409 ? 19.421 2.918 11.882 1.00 92.94 409 THR A O 1
ATOM 3108 N N . LEU A 1 410 ? 19.847 4.023 13.790 1.00 90.06 410 LEU A N 1
ATOM 3109 C CA . LEU A 1 410 ? 21.293 3.758 13.802 1.00 90.06 410 LEU A CA 1
ATOM 3110 C C . LEU A 1 410 ? 21.652 2.274 13.959 1.00 90.06 410 LEU A C 1
ATOM 3112 O O . LEU A 1 410 ? 22.772 1.890 13.631 1.00 90.06 410 LEU A O 1
ATOM 3116 N N . VAL A 1 411 ? 20.727 1.451 14.459 1.00 90.19 411 VAL A N 1
ATOM 3117 C CA . VAL A 1 411 ? 20.938 0.007 14.652 1.00 90.19 411 VAL A CA 1
ATOM 3118 C C . VAL A 1 411 ? 20.186 -0.851 13.629 1.00 90.19 411 VAL A C 1
ATOM 3120 O O . VAL A 1 411 ? 20.340 -2.069 13.624 1.00 90.19 411 VAL A O 1
ATOM 3123 N N . MET A 1 412 ? 19.375 -0.243 12.759 1.00 90.69 412 MET A N 1
ATOM 3124 C CA . MET A 1 412 ? 18.649 -0.941 11.696 1.00 90.69 412 MET A CA 1
ATOM 3125 C C . MET A 1 412 ? 19.500 -1.042 10.426 1.00 90.69 412 MET A C 1
ATOM 3127 O O . MET A 1 412 ? 20.068 -0.055 9.968 1.00 90.69 412 MET A O 1
ATOM 3131 N N . SER A 1 413 ? 19.544 -2.230 9.818 1.00 84.69 413 SER A N 1
ATOM 3132 C CA . SER A 1 413 ? 20.299 -2.473 8.574 1.00 84.69 413 SER A CA 1
ATOM 3133 C C . SER A 1 413 ? 19.399 -2.672 7.346 1.00 84.69 413 SER A C 1
ATOM 3135 O O . SER A 1 413 ? 19.737 -2.226 6.249 1.00 84.69 413 SER A O 1
ATOM 3137 N N . SER A 1 414 ? 18.227 -3.286 7.527 1.00 89.31 414 SER A N 1
ATOM 3138 C CA . SER A 1 414 ? 17.243 -3.542 6.468 1.00 89.31 414 SER A CA 1
ATOM 3139 C C . SER A 1 414 ? 15.850 -3.083 6.890 1.00 89.31 414 SER A C 1
ATOM 3141 O O . SER A 1 414 ? 15.427 -3.303 8.030 1.00 89.31 414 SER A O 1
ATOM 3143 N N . VAL A 1 415 ? 15.122 -2.482 5.946 1.00 88.44 415 VAL A N 1
ATOM 3144 C CA . VAL A 1 415 ? 13.698 -2.165 6.105 1.00 88.44 415 VAL A CA 1
ATOM 3145 C C . VAL A 1 415 ? 12.881 -3.459 6.128 1.00 88.44 415 VAL A C 1
ATOM 3147 O O . VAL A 1 415 ? 12.011 -3.631 6.983 1.00 88.44 415 VAL A O 1
ATOM 3150 N N . GLY A 1 416 ? 13.187 -4.397 5.226 1.00 88.19 416 GLY A N 1
ATOM 3151 C CA . GLY A 1 416 ? 12.478 -5.672 5.110 1.00 88.19 416 GLY A CA 1
ATOM 3152 C C . GLY A 1 416 ? 12.525 -6.526 6.381 1.00 88.19 416 GLY A C 1
ATOM 3153 O O . GLY A 1 416 ? 11.510 -7.093 6.790 1.00 88.19 416 GLY A O 1
ATOM 3154 N N . ASP A 1 417 ? 13.669 -6.582 7.063 1.00 88.62 417 ASP A N 1
ATOM 3155 C CA . ASP A 1 417 ? 13.779 -7.327 8.324 1.00 88.62 417 ASP A CA 1
ATOM 3156 C C . ASP A 1 417 ? 13.051 -6.640 9.482 1.00 88.62 417 ASP A C 1
ATOM 3158 O O . ASP A 1 417 ? 12.435 -7.317 10.314 1.00 88.62 417 ASP A O 1
ATOM 3162 N N . ALA A 1 418 ? 13.025 -5.304 9.500 1.00 91.50 418 ALA A N 1
ATOM 3163 C CA . ALA A 1 418 ? 12.215 -4.553 10.454 1.00 91.50 418 ALA A CA 1
ATOM 3164 C C . ALA A 1 418 ? 10.712 -4.842 10.272 1.00 91.50 418 ALA A C 1
ATOM 3166 O O . ALA A 1 418 ? 9.982 -4.969 11.260 1.00 91.50 418 ALA A O 1
ATOM 3167 N N . TRP A 1 419 ? 10.253 -5.041 9.028 1.00 90.75 419 TRP A N 1
ATOM 3168 C CA . TRP A 1 419 ? 8.879 -5.471 8.742 1.00 90.75 419 TRP A CA 1
ATOM 3169 C C . TRP A 1 419 ? 8.600 -6.884 9.271 1.00 90.75 419 TRP A C 1
ATOM 3171 O O . TRP A 1 419 ? 7.601 -7.087 9.963 1.00 90.75 419 TRP A O 1
ATOM 3181 N N . LYS A 1 420 ? 9.491 -7.856 9.023 1.00 89.50 420 LYS A N 1
ATOM 3182 C CA . LYS A 1 420 ? 9.358 -9.229 9.562 1.00 89.50 420 LYS A CA 1
ATOM 3183 C C . LYS A 1 420 ? 9.289 -9.230 11.095 1.00 89.50 420 LYS A C 1
ATOM 3185 O O . LYS A 1 420 ? 8.477 -9.951 11.684 1.00 89.50 420 LYS A O 1
ATOM 3190 N N . TYR A 1 421 ? 10.111 -8.399 11.738 1.00 91.56 421 TYR A N 1
ATOM 3191 C CA . TYR A 1 421 ? 10.093 -8.228 13.189 1.00 91.56 421 TYR A CA 1
ATOM 3192 C C . TYR A 1 421 ? 8.758 -7.654 13.675 1.00 91.56 421 TYR A C 1
ATOM 3194 O O . TYR A 1 421 ? 8.147 -8.231 14.574 1.00 91.56 421 TYR A O 1
ATOM 3202 N N . MET A 1 422 ? 8.250 -6.589 13.043 1.00 91.69 422 MET A N 1
ATOM 3203 C CA . MET A 1 422 ? 6.953 -5.991 13.389 1.00 91.69 422 MET A CA 1
ATOM 3204 C C . MET A 1 422 ? 5.794 -6.994 13.272 1.00 91.69 422 MET A C 1
ATOM 3206 O O . MET A 1 422 ? 4.933 -7.059 14.157 1.00 91.69 422 MET A O 1
ATOM 3210 N N . LEU A 1 423 ? 5.794 -7.820 12.218 1.00 91.31 423 LEU A N 1
ATOM 3211 C CA . LEU A 1 423 ? 4.793 -8.874 12.033 1.00 91.31 423 LEU A CA 1
ATOM 3212 C C . LEU A 1 423 ? 4.797 -9.872 13.194 1.00 91.31 423 LEU A C 1
ATOM 3214 O O . LEU A 1 423 ? 3.735 -10.270 13.664 1.00 91.31 423 LEU A O 1
ATOM 3218 N N . THR A 1 424 ? 5.974 -10.247 13.693 1.00 92.44 424 THR A N 1
ATOM 3219 C CA . THR A 1 424 ? 6.092 -11.185 14.820 1.00 92.44 424 THR A CA 1
ATOM 3220 C C . THR A 1 424 ? 5.762 -10.514 16.156 1.00 92.44 424 THR A C 1
ATOM 3222 O O . THR A 1 424 ? 5.043 -11.087 16.966 1.00 92.44 424 THR A O 1
ATOM 3225 N N . LEU A 1 425 ? 6.226 -9.282 16.379 1.00 93.19 425 LEU A N 1
ATOM 3226 C CA . LEU A 1 425 ? 6.005 -8.504 17.609 1.00 93.19 425 LEU A CA 1
ATOM 3227 C C . LEU A 1 425 ? 4.513 -8.317 17.939 1.00 93.19 425 LEU A C 1
ATOM 3229 O O . LEU A 1 425 ? 4.101 -8.263 19.102 1.00 93.19 425 LEU A O 1
ATOM 3233 N N . THR A 1 426 ? 3.702 -8.194 16.894 1.00 91.94 426 THR A N 1
ATOM 3234 C CA . THR A 1 426 ? 2.257 -7.955 16.979 1.00 91.94 426 THR A CA 1
ATOM 3235 C C . THR A 1 426 ? 1.434 -9.232 16.771 1.00 91.94 426 THR A C 1
ATOM 3237 O O . THR A 1 426 ? 0.203 -9.179 16.807 1.00 91.94 426 THR A O 1
ATOM 3240 N N . ALA A 1 427 ? 2.085 -10.381 16.558 1.00 93.38 427 ALA A N 1
ATOM 3241 C CA . ALA A 1 427 ? 1.420 -11.636 16.236 1.00 93.38 427 ALA A CA 1
ATOM 3242 C C . ALA A 1 427 ? 0.563 -12.151 17.404 1.00 93.38 427 ALA A C 1
ATOM 3244 O O . ALA A 1 427 ? 1.007 -12.244 18.544 1.00 93.38 427 ALA A O 1
ATOM 3245 N N . GLY A 1 428 ? -0.682 -12.522 17.116 1.00 90.88 428 GLY A N 1
ATOM 3246 C CA . GLY A 1 428 ? -1.637 -13.063 18.088 1.00 90.88 428 GLY A CA 1
ATOM 3247 C C . GLY A 1 428 ? -2.542 -12.009 18.724 1.00 90.88 428 GLY A C 1
ATOM 3248 O O . GLY A 1 428 ? -3.556 -12.365 19.325 1.00 90.88 428 GLY A O 1
ATOM 3249 N N . VAL A 1 429 ? -2.246 -10.720 18.533 1.00 92.56 429 VAL A N 1
ATOM 3250 C CA . VAL A 1 429 ? -3.112 -9.615 18.976 1.00 92.56 429 VAL A CA 1
ATOM 3251 C C . VAL A 1 429 ? -4.356 -9.507 18.094 1.00 92.56 429 VAL A C 1
ATOM 3253 O O . VAL A 1 429 ? -5.422 -9.094 18.549 1.00 92.56 429 VAL A O 1
ATOM 3256 N N . GLY A 1 430 ? -4.262 -9.885 16.822 1.00 92.56 430 GLY A N 1
ATOM 3257 C CA . GLY A 1 430 ? -5.312 -9.546 15.872 1.00 92.56 430 GLY A CA 1
ATOM 3258 C C . GLY A 1 430 ? -6.665 -10.229 16.109 1.00 92.56 430 GLY A C 1
ATOM 3259 O O . GLY A 1 430 ? -7.702 -9.583 15.963 1.00 92.56 430 GLY A O 1
ATOM 3260 N N . LEU A 1 431 ? -6.694 -11.476 16.596 1.00 93.44 431 LEU A N 1
ATOM 3261 C CA . LEU A 1 431 ? -7.963 -12.160 16.882 1.00 93.44 431 LEU A CA 1
ATOM 3262 C C . LEU A 1 431 ? -8.750 -11.485 18.010 1.00 93.44 431 LEU A C 1
ATOM 3264 O O . LEU A 1 431 ? -9.963 -11.326 17.888 1.00 93.44 431 LEU A O 1
ATOM 3268 N N . VAL A 1 432 ? -8.085 -11.031 19.080 1.00 94.69 432 VAL A N 1
ATOM 3269 C CA . VAL A 1 432 ? -8.771 -10.289 20.151 1.00 94.69 432 VAL A CA 1
ATOM 3270 C C . VAL A 1 432 ? -9.274 -8.927 19.646 1.00 94.69 432 VAL A C 1
ATOM 3272 O O . VAL A 1 432 ? -10.379 -8.513 20.003 1.00 94.69 432 VAL A O 1
ATOM 3275 N N . MET A 1 433 ? -8.538 -8.275 18.735 1.00 92.25 433 MET A N 1
ATOM 3276 C CA . MET A 1 433 ? -8.949 -7.010 18.102 1.00 92.25 433 MET A CA 1
ATOM 3277 C C . MET A 1 433 ? -10.131 -7.164 17.140 1.00 92.25 433 MET A C 1
ATOM 3279 O O . MET A 1 433 ? -10.925 -6.234 17.000 1.00 92.25 433 MET A O 1
ATOM 3283 N N . ILE A 1 434 ? -10.282 -8.327 16.507 1.00 93.50 434 ILE A N 1
ATOM 3284 C CA . ILE A 1 434 ? -11.456 -8.683 15.700 1.00 93.50 434 ILE A CA 1
ATOM 3285 C C . ILE A 1 434 ? -12.636 -9.017 16.623 1.00 93.50 434 ILE A C 1
ATOM 3287 O O . ILE A 1 434 ? -13.718 -8.440 16.497 1.00 93.50 434 ILE A O 1
ATOM 3291 N N . LEU A 1 435 ? -12.428 -9.910 17.596 1.00 94.06 435 LEU A N 1
ATOM 3292 C CA . LEU A 1 435 ? -13.491 -10.420 18.463 1.00 94.06 435 LEU A CA 1
ATOM 3293 C C . LEU A 1 435 ? -14.077 -9.361 19.395 1.00 94.06 435 LEU A C 1
ATOM 3295 O O . LEU A 1 435 ? -15.250 -9.475 19.742 1.00 94.06 435 LEU A O 1
ATOM 3299 N N . ARG A 1 436 ? -13.349 -8.299 19.761 1.00 94.06 436 ARG A N 1
ATOM 3300 C CA . ARG A 1 436 ? -13.918 -7.222 20.597 1.00 94.06 436 ARG A CA 1
ATOM 3301 C C . ARG A 1 436 ? -15.178 -6.582 20.007 1.00 94.06 436 ARG A C 1
ATOM 3303 O O . ARG A 1 436 ? -16.014 -6.084 20.761 1.00 94.06 436 ARG A O 1
ATOM 3310 N N . TRP A 1 437 ? -15.312 -6.594 18.681 1.00 93.81 437 TRP A N 1
ATOM 3311 C CA . TRP A 1 437 ? -16.471 -6.054 17.969 1.00 93.81 437 TRP A CA 1
ATOM 3312 C C . TRP A 1 437 ? -17.656 -7.009 17.963 1.00 93.81 437 TRP A C 1
ATOM 3314 O O . TRP A 1 437 ? -18.795 -6.556 17.954 1.00 93.81 437 TRP A O 1
ATOM 3324 N N . TYR A 1 438 ? -17.395 -8.314 17.991 1.00 93.69 438 TYR A N 1
ATOM 3325 C CA . TYR A 1 438 ? -18.380 -9.357 17.699 1.00 93.69 438 TYR A CA 1
ATOM 3326 C C . TYR A 1 438 ? -18.688 -10.276 18.882 1.00 93.69 438 TYR A C 1
ATOM 3328 O O . TYR A 1 438 ? -19.645 -11.045 18.826 1.00 93.69 438 TYR A O 1
ATOM 3336 N N . TRP A 1 439 ? -17.910 -10.190 19.961 1.00 94.94 439 TRP A N 1
ATOM 3337 C CA . TRP A 1 439 ? -18.054 -11.018 21.147 1.00 94.94 439 TRP A CA 1
ATOM 3338 C C . TRP A 1 439 ? -18.112 -10.167 22.416 1.00 94.94 439 TRP A C 1
ATOM 3340 O O . TRP A 1 439 ? -17.147 -9.501 22.805 1.00 94.94 439 TRP A O 1
ATOM 3350 N N . TRP A 1 440 ? -19.257 -10.231 23.102 1.00 95.06 440 TRP A N 1
ATOM 3351 C CA . TRP A 1 440 ? -19.533 -9.471 24.325 1.00 95.06 440 TRP A CA 1
ATOM 3352 C C . TRP A 1 440 ? -18.539 -9.771 25.459 1.00 95.06 440 TRP A C 1
ATOM 3354 O O . TRP A 1 440 ? -18.308 -8.916 26.315 1.00 95.06 440 TRP A O 1
ATOM 3364 N N . ARG A 1 441 ? -17.939 -10.973 25.467 1.00 95.50 441 ARG A N 1
ATOM 3365 C CA . ARG A 1 441 ? -17.111 -11.466 26.576 1.00 95.50 441 ARG A CA 1
ATOM 3366 C C . ARG A 1 441 ? -15.705 -10.875 26.623 1.00 95.50 441 ARG A C 1
ATOM 3368 O O . ARG A 1 441 ? -15.111 -10.880 27.703 1.00 95.50 441 ARG A O 1
ATOM 3375 N N . ILE A 1 442 ? -15.197 -10.377 25.492 1.00 96.50 442 ILE A N 1
ATOM 3376 C CA . ILE A 1 442 ? -13.913 -9.673 25.457 1.00 96.50 442 ILE A CA 1
ATOM 3377 C C . ILE A 1 442 ? -13.996 -8.464 26.391 1.00 96.50 442 ILE A C 1
ATOM 3379 O O . ILE A 1 442 ? -14.994 -7.731 26.381 1.00 96.50 442 ILE A O 1
ATOM 3383 N N . ASN A 1 443 ? -12.955 -8.283 27.198 1.00 96.44 443 ASN A N 1
ATOM 3384 C CA . ASN A 1 443 ? -12.815 -7.179 28.139 1.00 96.44 443 ASN A CA 1
ATOM 3385 C C . ASN A 1 443 ? -11.411 -6.563 28.045 1.00 96.44 443 ASN A C 1
ATOM 3387 O O . ASN A 1 443 ? -10.550 -7.032 27.295 1.00 96.44 443 ASN A O 1
ATOM 3391 N N . ALA A 1 444 ? -11.166 -5.511 28.824 1.00 96.62 444 ALA A N 1
ATOM 3392 C CA . ALA A 1 444 ? -9.895 -4.796 28.764 1.00 96.62 444 ALA A CA 1
ATOM 3393 C C . ALA A 1 444 ? -8.667 -5.676 29.089 1.00 96.62 444 ALA A C 1
ATOM 3395 O O . ALA A 1 444 ? -7.600 -5.485 28.507 1.00 96.62 444 ALA A O 1
ATOM 3396 N N . TRP A 1 445 ? -8.803 -6.665 29.980 1.00 97.50 445 TRP A N 1
ATOM 3397 C CA . TRP A 1 445 ? -7.703 -7.563 30.350 1.00 97.50 445 TRP A CA 1
ATOM 3398 C C . TRP A 1 445 ? -7.354 -8.554 29.239 1.00 97.50 445 TRP A C 1
ATOM 3400 O O . TRP A 1 445 ? -6.178 -8.887 29.077 1.00 97.50 445 TRP A O 1
ATOM 3410 N N . SER A 1 446 ? -8.340 -8.977 28.443 1.00 97.62 446 SER A N 1
ATOM 3411 C CA . SER A 1 446 ? -8.112 -9.762 27.225 1.00 97.62 446 SER A CA 1
ATOM 3412 C C . SER A 1 446 ? -7.149 -9.037 26.279 1.00 97.62 446 SER A C 1
ATOM 3414 O O . SER A 1 446 ? -6.161 -9.614 25.841 1.00 97.62 446 SER A O 1
ATOM 3416 N N . GLU A 1 447 ? -7.386 -7.749 26.007 1.00 96.00 447 GLU A N 1
ATOM 3417 C CA . GLU A 1 447 ? -6.520 -6.971 25.110 1.00 96.00 447 GLU A CA 1
ATOM 3418 C C . GLU A 1 447 ? -5.142 -6.685 25.727 1.00 96.00 447 GLU A C 1
ATOM 3420 O O . GLU A 1 447 ? -4.132 -6.844 25.044 1.00 96.00 447 GLU A O 1
ATOM 3425 N N . ILE A 1 448 ? -5.075 -6.305 27.013 1.00 96.31 448 ILE A N 1
ATOM 3426 C CA . ILE A 1 448 ? -3.793 -6.040 27.698 1.00 96.31 448 ILE A CA 1
ATOM 3427 C C . ILE A 1 448 ? -2.905 -7.285 27.670 1.00 96.31 448 ILE A C 1
ATOM 3429 O O . ILE A 1 448 ? -1.734 -7.200 27.305 1.00 96.31 448 ILE A O 1
ATOM 3433 N N . SER A 1 449 ? -3.459 -8.436 28.055 1.00 97.44 449 SER A N 1
ATOM 3434 C CA . SER A 1 449 ? -2.701 -9.687 28.093 1.00 97.44 449 SER A CA 1
ATOM 3435 C C . SER A 1 449 ? -2.222 -10.098 26.704 1.00 97.44 449 SER A C 1
ATOM 3437 O O . SER A 1 449 ? -1.058 -10.455 26.563 1.00 97.44 449 SER A O 1
ATOM 3439 N N . ALA A 1 450 ? -3.049 -9.940 25.665 1.00 96.81 450 ALA A N 1
ATOM 3440 C CA . ALA A 1 450 ? -2.631 -10.207 24.293 1.00 96.81 450 ALA A CA 1
ATOM 3441 C C . ALA A 1 450 ? -1.457 -9.312 23.850 1.00 96.81 450 ALA A C 1
ATOM 3443 O O . ALA A 1 450 ? -0.455 -9.822 23.357 1.00 96.81 450 ALA A O 1
ATOM 3444 N N . LEU A 1 451 ? -1.555 -7.994 24.063 1.00 94.75 451 LEU A N 1
ATOM 3445 C CA . LEU A 1 451 ? -0.516 -7.028 23.674 1.00 94.75 451 LEU A CA 1
ATOM 3446 C C . LEU A 1 451 ? 0.817 -7.283 24.389 1.00 94.75 451 LEU A C 1
ATOM 3448 O O . LEU A 1 451 ? 1.882 -7.226 23.776 1.00 94.75 451 LEU A O 1
ATOM 3452 N N . VAL A 1 452 ? 0.763 -7.553 25.695 1.00 95.38 452 VAL A N 1
ATOM 3453 C CA . VAL A 1 452 ? 1.962 -7.796 26.506 1.00 95.38 452 VAL A CA 1
ATOM 3454 C C . VAL A 1 452 ? 2.595 -9.136 26.135 1.00 95.38 452 VAL A C 1
ATOM 3456 O O . VAL A 1 452 ? 3.806 -9.202 25.923 1.00 95.38 452 VAL A O 1
ATOM 3459 N N . THR A 1 453 ? 1.796 -10.199 26.013 1.00 97.12 453 THR A N 1
ATOM 3460 C CA . THR A 1 453 ? 2.310 -11.525 25.656 1.00 97.12 453 THR A CA 1
ATOM 3461 C C . THR A 1 453 ? 2.900 -11.540 24.252 1.00 97.12 453 THR A C 1
ATOM 3463 O O . THR A 1 453 ? 3.997 -12.074 24.094 1.00 97.12 453 THR A O 1
ATOM 3466 N N . SER A 1 454 ? 2.259 -10.913 23.259 1.00 95.56 454 SER A N 1
ATOM 3467 C CA . SER A 1 454 ? 2.806 -10.878 21.897 1.00 95.56 454 SER A CA 1
ATOM 3468 C C . SER A 1 454 ? 4.148 -10.151 21.849 1.00 95.56 454 SER A C 1
ATOM 3470 O O . SER A 1 454 ? 5.095 -10.644 21.242 1.00 95.56 454 SER A O 1
ATOM 3472 N N . ALA A 1 455 ? 4.261 -9.014 22.546 1.00 94.06 455 ALA A N 1
ATOM 3473 C CA . ALA A 1 455 ? 5.489 -8.231 22.588 1.00 94.06 455 ALA A CA 1
ATOM 3474 C C . ALA A 1 455 ? 6.645 -9.028 23.202 1.00 94.06 455 ALA A C 1
ATOM 3476 O O . ALA A 1 455 ? 7.745 -9.055 22.648 1.00 94.06 455 ALA A O 1
ATOM 3477 N N . ILE A 1 456 ? 6.385 -9.694 24.332 1.00 95.75 456 ILE A N 1
ATOM 3478 C CA . ILE A 1 456 ? 7.388 -10.476 25.060 1.00 95.75 456 I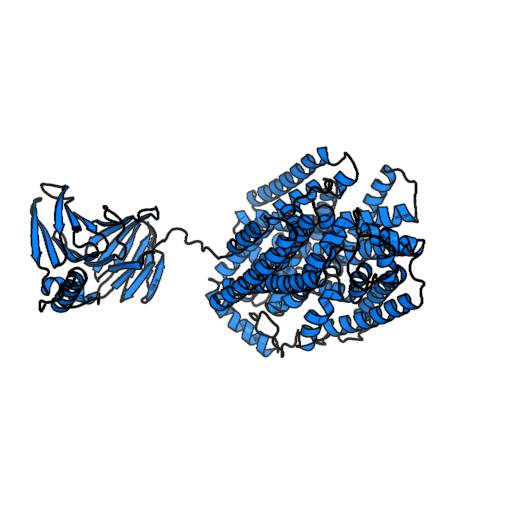LE A CA 1
ATOM 3479 C C . ILE A 1 456 ? 7.781 -11.717 24.260 1.00 95.75 456 ILE A C 1
ATOM 3481 O O . ILE A 1 456 ? 8.964 -11.915 23.999 1.00 95.75 456 ILE A O 1
ATOM 3485 N N . VAL A 1 457 ? 6.812 -12.540 23.849 1.00 96.50 457 VAL A N 1
ATOM 3486 C CA . VAL A 1 457 ? 7.081 -13.815 23.162 1.00 96.50 457 VAL A CA 1
ATOM 3487 C C . VAL A 1 457 ? 7.675 -13.572 21.776 1.00 96.50 457 VAL A C 1
ATOM 3489 O O . VAL A 1 457 ? 8.647 -14.234 21.409 1.00 96.50 457 VAL A O 1
ATOM 3492 N N . GLY A 1 458 ? 7.157 -12.583 21.043 1.00 94.06 458 GLY A N 1
ATOM 3493 C CA . GLY A 1 458 ? 7.663 -12.208 19.727 1.00 94.06 458 GLY A CA 1
ATOM 3494 C C . GLY A 1 458 ? 9.109 -11.722 19.786 1.00 94.06 458 GLY A C 1
ATOM 3495 O O . GLY A 1 458 ? 9.945 -12.207 19.026 1.00 94.06 458 GLY A O 1
ATOM 3496 N N . SER A 1 459 ? 9.442 -10.845 20.740 1.00 93.31 459 SER A N 1
ATOM 3497 C CA . SER A 1 459 ? 10.828 -10.389 20.945 1.00 93.31 459 SER A CA 1
ATOM 3498 C C . SER A 1 459 ? 11.734 -11.528 21.423 1.00 93.31 459 SER A C 1
ATOM 3500 O O . SER A 1 459 ? 12.842 -11.700 20.914 1.00 93.31 459 SER A O 1
ATOM 3502 N N . TRP A 1 460 ? 11.250 -12.359 22.354 1.00 95.06 460 TRP A N 1
ATOM 3503 C CA . TRP A 1 460 ? 11.970 -13.527 22.866 1.00 95.06 460 TRP A CA 1
ATOM 3504 C C . TRP A 1 460 ? 12.332 -14.520 21.754 1.00 95.06 460 TRP A C 1
ATOM 3506 O O . TRP A 1 460 ? 13.452 -15.025 21.726 1.00 95.06 460 TRP A O 1
ATOM 3516 N N . CYS A 1 461 ? 11.441 -14.749 20.788 1.00 93.25 461 CYS A N 1
ATOM 3517 C CA . CYS A 1 461 ? 11.697 -15.610 19.630 1.00 93.25 461 CYS A CA 1
ATOM 3518 C C . CYS A 1 461 ? 12.876 -15.143 18.756 1.00 93.25 461 CYS A C 1
ATOM 3520 O O . CYS A 1 461 ? 13.522 -15.975 18.120 1.00 93.25 461 CYS A O 1
ATOM 3522 N N . TYR A 1 462 ? 13.170 -13.840 18.724 1.00 89.06 462 TYR A N 1
ATOM 3523 C CA . TYR A 1 462 ? 14.318 -13.292 17.995 1.00 89.06 462 TYR A CA 1
ATOM 3524 C C . TYR A 1 462 ? 15.628 -13.375 18.789 1.00 89.06 462 TYR A C 1
ATOM 3526 O O . TYR A 1 462 ? 16.673 -13.604 18.189 1.00 89.06 462 TYR A O 1
ATOM 3534 N N . VAL A 1 463 ? 15.587 -13.217 20.118 1.00 90.38 463 VAL A N 1
ATOM 3535 C CA . VAL A 1 463 ? 16.808 -13.170 20.953 1.00 90.38 463 VAL A CA 1
ATOM 3536 C C . VAL A 1 463 ? 17.215 -14.517 21.556 1.00 90.38 463 VAL A C 1
ATOM 3538 O O . VAL A 1 463 ? 18.372 -14.699 21.910 1.00 90.38 463 VAL A O 1
ATOM 3541 N N . SER A 1 464 ? 16.286 -15.465 21.692 1.00 91.31 464 SER A N 1
ATOM 3542 C CA . SER A 1 464 ? 16.539 -16.756 22.356 1.00 91.31 464 SER A CA 1
ATOM 3543 C C . SER A 1 464 ? 17.226 -17.798 21.475 1.00 91.31 464 SER A C 1
ATOM 3545 O O . SER A 1 464 ? 17.695 -18.806 21.994 1.00 91.31 464 SER A O 1
ATOM 3547 N N . GLY A 1 465 ? 17.228 -17.608 20.152 1.00 85.75 465 GLY A N 1
ATOM 3548 C CA . GLY A 1 465 ? 17.689 -18.626 19.203 1.00 85.75 465 GLY A CA 1
ATOM 3549 C C . GLY A 1 465 ? 16.786 -19.865 19.115 1.00 85.75 465 GLY A C 1
ATOM 3550 O O . GLY A 1 465 ? 17.153 -20.823 18.444 1.00 85.75 465 GLY A O 1
ATOM 3551 N N . VAL A 1 466 ? 15.598 -19.856 19.745 1.00 90.56 466 VAL A N 1
ATOM 3552 C CA . VAL A 1 466 ? 14.645 -20.989 19.735 1.00 90.56 466 VAL A CA 1
ATOM 3553 C C . VAL A 1 466 ? 14.222 -21.398 18.320 1.00 90.56 466 VAL A C 1
ATOM 3555 O O . VAL A 1 466 ? 13.917 -22.560 18.062 1.00 90.56 466 VAL A O 1
ATOM 3558 N N . VAL A 1 467 ? 14.229 -20.439 17.393 1.00 89.12 467 VAL A N 1
ATOM 3559 C CA . VAL A 1 467 ? 14.102 -20.674 15.958 1.00 89.12 467 VAL A CA 1
ATOM 3560 C C . VAL A 1 467 ? 15.384 -20.185 15.299 1.00 89.12 467 VAL A C 1
ATOM 3562 O O . VAL A 1 467 ? 15.649 -18.974 15.296 1.00 89.12 467 VAL A O 1
ATOM 3565 N N . ALA A 1 468 ? 16.148 -21.128 14.746 1.00 85.75 468 ALA A N 1
ATOM 3566 C CA . ALA A 1 468 ? 17.399 -20.855 14.054 1.00 85.75 468 ALA A CA 1
ATOM 3567 C C . ALA A 1 468 ? 17.193 -19.808 12.944 1.00 85.75 468 ALA A C 1
ATOM 3569 O O . ALA A 1 468 ? 16.146 -19.768 12.296 1.00 85.75 468 ALA A O 1
ATOM 3570 N N . GLY A 1 469 ? 18.148 -18.890 12.793 1.00 79.19 469 GLY A N 1
ATOM 3571 C CA . GLY A 1 469 ? 18.015 -17.755 11.872 1.00 79.19 469 GLY A CA 1
ATOM 3572 C C . GLY A 1 469 ? 18.075 -18.144 10.395 1.00 79.19 469 GLY A C 1
ATOM 3573 O O . GLY A 1 469 ? 17.498 -17.446 9.569 1.00 79.19 469 GLY A O 1
ATOM 3574 N N . ASP A 1 470 ? 18.738 -19.254 10.097 1.00 79.38 470 ASP A N 1
ATOM 3575 C CA . ASP A 1 470 ? 18.895 -19.876 8.781 1.00 79.38 470 ASP A CA 1
ATOM 3576 C C . ASP A 1 470 ? 17.746 -20.832 8.420 1.00 79.38 470 ASP A C 1
ATOM 3578 O O . ASP A 1 470 ? 17.677 -21.311 7.290 1.00 79.38 470 ASP A O 1
ATOM 3582 N N . ASP A 1 471 ? 16.823 -21.100 9.351 1.00 82.94 471 ASP A N 1
ATOM 3583 C CA . ASP A 1 471 ? 15.644 -21.919 9.085 1.00 82.94 471 ASP A CA 1
ATOM 3584 C C . ASP A 1 471 ? 14.751 -21.228 8.039 1.00 82.94 471 ASP A C 1
ATOM 3586 O O . ASP A 1 471 ? 14.241 -20.130 8.290 1.00 82.94 471 ASP A O 1
ATOM 3590 N N . PRO A 1 472 ? 14.460 -21.868 6.897 1.00 79.06 472 PRO A N 1
ATOM 3591 C CA . PRO A 1 472 ? 13.634 -21.244 5.870 1.00 79.06 472 PRO A CA 1
ATOM 3592 C C . PRO A 1 472 ? 12.163 -21.048 6.281 1.00 79.06 472 PRO A C 1
ATOM 3594 O O . PRO A 1 472 ? 11.412 -20.289 5.669 1.00 79.06 472 PRO A O 1
ATOM 3597 N N . ASN A 1 473 ? 11.732 -21.693 7.369 1.00 86.12 473 ASN A N 1
ATOM 3598 C CA . ASN A 1 473 ? 10.435 -21.469 8.003 1.00 86.12 473 ASN A CA 1
ATOM 3599 C C . ASN A 1 473 ? 10.527 -20.541 9.224 1.00 86.12 473 ASN A C 1
ATOM 3601 O O . ASN A 1 473 ? 9.555 -20.451 9.980 1.00 86.12 473 ASN A O 1
ATOM 3605 N N . ALA A 1 474 ? 11.656 -19.858 9.452 1.00 88.44 474 ALA A N 1
ATOM 3606 C CA . ALA A 1 474 ? 11.894 -19.108 10.682 1.00 88.44 474 ALA A CA 1
ATOM 3607 C C . ALA A 1 474 ? 10.787 -18.090 10.968 1.00 88.44 474 ALA A C 1
ATOM 3609 O O . ALA A 1 474 ? 10.222 -18.067 12.063 1.00 88.44 474 ALA A O 1
ATOM 3610 N N . THR A 1 475 ? 10.421 -17.279 9.972 1.00 87.19 475 THR A N 1
ATOM 3611 C CA . THR A 1 475 ? 9.365 -16.270 10.121 1.00 87.19 475 THR A CA 1
ATOM 3612 C C . THR A 1 475 ? 8.017 -16.907 10.457 1.00 87.19 475 THR A C 1
ATOM 3614 O O . THR A 1 475 ? 7.353 -16.463 11.393 1.00 87.19 475 THR A O 1
ATOM 3617 N N . ALA A 1 476 ? 7.633 -17.982 9.763 1.00 90.44 476 ALA A N 1
ATOM 3618 C CA . ALA A 1 476 ? 6.380 -18.686 10.032 1.00 90.44 476 ALA A CA 1
ATOM 3619 C C . ALA A 1 476 ? 6.362 -19.331 11.423 1.00 90.44 476 ALA A C 1
ATOM 3621 O O . ALA A 1 476 ? 5.381 -19.186 12.149 1.00 90.44 476 ALA A O 1
ATOM 3622 N N . LYS A 1 477 ? 7.449 -19.994 11.834 1.00 93.44 477 LYS A N 1
ATOM 3623 C CA . LYS A 1 477 ? 7.568 -20.621 13.158 1.00 93.44 477 LYS A CA 1
ATOM 3624 C C . LYS A 1 477 ? 7.489 -19.590 14.279 1.00 93.44 477 LYS A C 1
ATOM 3626 O O . LYS A 1 477 ? 6.706 -19.773 15.208 1.00 93.44 477 LYS A O 1
ATOM 3631 N N . ARG A 1 478 ? 8.238 -18.485 14.180 1.00 94.06 478 ARG A N 1
ATOM 3632 C CA . ARG A 1 478 ? 8.203 -17.391 15.171 1.00 94.06 478 ARG A CA 1
ATOM 3633 C C . ARG A 1 478 ? 6.802 -16.792 15.291 1.00 94.06 478 ARG A C 1
ATOM 3635 O O . ARG A 1 478 ? 6.314 -16.590 16.405 1.00 94.06 478 ARG A O 1
ATOM 3642 N N . LEU A 1 479 ? 6.136 -16.574 14.155 1.00 93.56 479 LEU A N 1
ATOM 3643 C CA . LEU A 1 479 ? 4.753 -16.109 14.106 1.00 93.56 479 LEU A CA 1
ATOM 3644 C C . LEU A 1 479 ? 3.818 -17.110 14.792 1.00 93.56 479 LEU A C 1
ATOM 3646 O O . LEU A 1 479 ? 3.128 -16.729 15.730 1.00 93.56 479 LEU A O 1
ATOM 3650 N N . LEU A 1 480 ? 3.837 -18.390 14.413 1.00 95.69 480 LEU A N 1
ATOM 3651 C CA . LEU A 1 480 ? 2.970 -19.418 15.002 1.00 95.69 480 LEU A CA 1
ATOM 3652 C C . LEU A 1 480 ? 3.177 -19.588 16.512 1.00 95.69 480 LEU A C 1
ATOM 3654 O O . LEU A 1 480 ? 2.190 -19.662 17.243 1.00 95.69 480 LEU A O 1
ATOM 3658 N N . ILE A 1 481 ? 4.426 -19.605 16.990 1.00 96.25 481 ILE A N 1
ATOM 3659 C CA . ILE A 1 481 ? 4.742 -19.687 18.427 1.00 96.25 481 ILE A CA 1
ATOM 3660 C C . ILE A 1 481 ? 4.118 -18.501 19.166 1.00 96.25 481 ILE A C 1
ATOM 3662 O O . ILE A 1 481 ? 3.453 -18.678 20.189 1.00 96.25 481 ILE A O 1
ATOM 3666 N N . THR A 1 482 ? 4.279 -17.297 18.617 1.00 96.75 482 THR A N 1
ATOM 3667 C CA . THR A 1 482 ? 3.783 -16.072 19.244 1.00 96.75 482 THR A CA 1
ATOM 3668 C C . THR A 1 482 ? 2.257 -16.008 19.201 1.00 96.75 482 THR A C 1
ATOM 3670 O O . THR A 1 482 ? 1.635 -15.707 20.220 1.00 96.75 482 THR A O 1
ATOM 3673 N N . VAL A 1 483 ? 1.628 -16.384 18.083 1.00 97.25 483 VAL A N 1
ATOM 3674 C CA . VAL A 1 483 ? 0.165 -16.482 17.960 1.00 97.25 483 VAL A CA 1
ATOM 3675 C C . VAL A 1 483 ? -0.403 -17.490 18.951 1.00 97.25 483 VAL A C 1
ATOM 3677 O O . VAL A 1 483 ? -1.356 -17.163 19.658 1.00 97.25 483 VAL A O 1
ATOM 3680 N N . ALA A 1 484 ? 0.170 -18.692 19.032 1.00 97.69 484 ALA A N 1
ATOM 3681 C CA . ALA A 1 484 ? -0.313 -19.746 19.917 1.00 97.69 484 ALA A CA 1
ATOM 3682 C C . ALA A 1 484 ? -0.208 -19.329 21.389 1.00 97.69 484 ALA A C 1
ATOM 3684 O O . ALA A 1 484 ? -1.208 -19.363 22.107 1.00 97.69 484 ALA A O 1
ATOM 3685 N N . ALA A 1 485 ? 0.967 -18.860 21.820 1.00 98.00 485 ALA A N 1
ATOM 3686 C CA . ALA A 1 485 ? 1.191 -18.420 23.194 1.00 98.00 485 ALA A CA 1
ATOM 3687 C C . ALA A 1 485 ? 0.267 -17.254 23.571 1.00 98.00 485 ALA A C 1
ATOM 3689 O O . ALA A 1 485 ? -0.420 -17.303 24.592 1.00 98.00 485 ALA A O 1
ATOM 3690 N N . THR A 1 486 ? 0.182 -16.238 22.709 1.00 97.94 486 THR A N 1
ATOM 3691 C CA . THR A 1 486 ? -0.686 -15.073 22.922 1.00 97.94 486 THR A CA 1
ATOM 3692 C C . THR A 1 486 ? -2.152 -15.487 23.003 1.00 97.94 486 THR A C 1
ATOM 3694 O O . THR A 1 486 ? -2.858 -15.050 23.912 1.00 97.94 486 THR A O 1
ATOM 3697 N N . THR A 1 487 ? -2.602 -16.375 22.109 1.00 97.81 487 THR A N 1
ATOM 3698 C CA . THR A 1 487 ? -3.995 -16.846 22.059 1.00 97.81 487 THR A CA 1
ATOM 3699 C C . THR A 1 487 ? -4.399 -17.601 23.314 1.00 97.81 487 THR A C 1
ATOM 3701 O O . THR A 1 487 ? -5.451 -17.321 23.889 1.00 97.81 487 THR A O 1
ATOM 3704 N N . VAL A 1 488 ? -3.544 -18.512 23.782 1.00 98.38 488 VAL A N 1
ATOM 3705 C CA . VAL A 1 488 ? -3.772 -19.244 25.033 1.00 98.38 488 VAL A CA 1
ATOM 3706 C C . VAL A 1 488 ? -3.874 -18.275 26.209 1.00 98.38 488 VAL A C 1
ATOM 3708 O O . VAL A 1 488 ? -4.830 -18.350 26.981 1.00 98.38 488 VAL A O 1
ATOM 3711 N N . VAL A 1 489 ? -2.938 -17.327 26.326 1.00 98.56 489 VAL A N 1
ATOM 3712 C CA . VAL A 1 489 ? -2.913 -16.390 27.456 1.00 98.56 489 VAL A CA 1
ATOM 3713 C C . VAL A 1 489 ? -4.153 -15.498 27.476 1.00 98.56 489 VAL A C 1
ATOM 3715 O O . VAL A 1 489 ? -4.822 -15.424 28.511 1.00 98.56 489 VAL A O 1
ATOM 3718 N N . TRP A 1 490 ? -4.515 -14.851 26.362 1.00 98.00 490 TRP A N 1
ATOM 3719 C CA . TRP A 1 490 ? -5.653 -13.927 26.384 1.00 98.00 490 TRP A CA 1
ATOM 3720 C C . TRP A 1 490 ? -6.993 -14.651 26.563 1.00 98.00 490 TRP A C 1
ATOM 3722 O O . TRP A 1 490 ? -7.894 -14.102 27.203 1.00 98.00 490 TRP A O 1
ATOM 3732 N N . LEU A 1 491 ? -7.135 -15.894 26.082 1.00 98.19 491 LEU A N 1
ATOM 3733 C CA . LEU A 1 491 ? -8.321 -16.717 26.347 1.00 98.19 491 LEU A CA 1
ATOM 3734 C C . LEU A 1 491 ? -8.435 -17.076 27.831 1.00 98.19 491 LEU A C 1
ATOM 3736 O O . LEU A 1 491 ? -9.499 -16.865 28.419 1.00 98.19 491 LEU A O 1
ATOM 3740 N N . ILE A 1 492 ? -7.348 -17.541 28.459 1.00 98.38 492 ILE A N 1
ATOM 3741 C CA . ILE A 1 492 ? -7.318 -17.823 29.905 1.00 98.38 492 ILE A CA 1
ATOM 3742 C C . ILE A 1 492 ? -7.725 -16.570 30.683 1.00 98.38 492 ILE A C 1
ATOM 3744 O O . ILE A 1 492 ? -8.638 -16.619 31.510 1.00 98.38 492 ILE A O 1
ATOM 3748 N N . VAL A 1 493 ? -7.114 -15.424 30.371 1.00 98.19 493 VAL A N 1
ATOM 3749 C CA . VAL A 1 493 ? -7.434 -14.148 31.023 1.00 98.19 493 VAL A CA 1
ATOM 3750 C C . VAL A 1 493 ? -8.898 -13.768 30.806 1.00 98.19 493 VAL A C 1
ATOM 3752 O O . VAL A 1 493 ? -9.566 -13.360 31.755 1.00 98.19 493 VAL A O 1
ATOM 3755 N N . THR A 1 494 ? -9.438 -13.956 29.600 1.00 97.88 494 THR A N 1
ATOM 3756 C CA . THR A 1 494 ? -10.847 -13.664 29.287 1.00 97.88 494 THR A CA 1
ATOM 3757 C C . THR A 1 494 ? -11.798 -14.466 30.165 1.00 97.88 494 THR A C 1
ATOM 3759 O O . THR A 1 494 ? -12.744 -13.897 30.707 1.00 97.88 494 THR A O 1
ATOM 3762 N N . PHE A 1 495 ? -11.555 -15.765 30.347 1.00 97.44 495 PHE A N 1
ATOM 3763 C CA . PHE A 1 495 ? -12.443 -16.621 31.138 1.00 97.44 495 PHE A CA 1
ATOM 3764 C C . PHE A 1 495 ? -12.271 -16.449 32.650 1.00 97.44 495 PHE A C 1
ATOM 3766 O O . PHE A 1 495 ? -13.263 -16.533 33.373 1.00 97.44 495 PHE A O 1
ATOM 3773 N N . VAL A 1 496 ? -11.060 -16.141 33.126 1.00 97.94 496 VAL A N 1
ATOM 3774 C CA . VAL A 1 496 ? -10.777 -15.904 34.555 1.00 97.94 496 VAL A CA 1
ATOM 3775 C C . VAL A 1 496 ? -11.271 -14.530 35.022 1.00 97.94 496 VAL A C 1
ATOM 3777 O O . VAL A 1 496 ? -11.724 -14.374 36.156 1.00 97.94 496 VAL A O 1
ATOM 3780 N N . THR A 1 497 ? -11.211 -13.510 34.166 1.00 97.19 497 THR A N 1
ATOM 3781 C CA . THR A 1 497 ? -11.654 -12.152 34.518 1.00 97.19 497 THR A CA 1
ATOM 3782 C C . THR A 1 497 ? -13.158 -11.983 34.335 1.00 97.19 497 THR A C 1
ATOM 3784 O O . THR A 1 497 ? -13.766 -12.594 33.459 1.00 97.19 497 THR A O 1
ATOM 3787 N N . LYS A 1 498 ? -13.791 -11.132 35.152 1.00 95.19 498 LYS A N 1
ATOM 3788 C CA . LYS A 1 498 ? -15.233 -10.857 35.047 1.00 95.19 498 LYS A CA 1
ATOM 3789 C C . LYS A 1 498 ? -15.574 -10.188 33.700 1.00 95.19 498 LYS A C 1
ATOM 3791 O O . LYS A 1 498 ? -14.755 -9.428 33.178 1.00 95.19 498 LYS A O 1
ATOM 3796 N N . PRO A 1 499 ? -16.761 -10.454 33.125 1.00 95.19 499 PRO A N 1
ATOM 3797 C CA . PRO A 1 499 ? -17.233 -9.706 31.965 1.00 95.19 499 PRO A CA 1
ATOM 3798 C C . PRO A 1 499 ? -17.459 -8.227 32.307 1.00 95.19 499 PRO A C 1
ATOM 3800 O O . PRO A 1 499 ? -17.590 -7.858 33.475 1.00 95.19 499 PRO A O 1
ATOM 3803 N N . GLU A 1 500 ? -17.529 -7.390 31.273 1.00 96.50 500 GLU A N 1
ATOM 3804 C CA . GLU A 1 500 ? -17.932 -5.990 31.420 1.00 96.50 500 GLU A CA 1
ATOM 3805 C C . GLU A 1 500 ? -19.351 -5.872 31.987 1.00 96.50 500 GLU A C 1
ATOM 3807 O O . GLU A 1 500 ? -20.191 -6.753 31.791 1.00 96.50 500 GLU A O 1
ATOM 3812 N N . SER A 1 501 ? -19.628 -4.761 32.674 1.00 95.75 501 SER A N 1
ATOM 3813 C CA . SER A 1 501 ? -20.968 -4.515 33.215 1.00 95.75 501 SER A CA 1
ATOM 3814 C C . SER A 1 501 ? -22.014 -4.460 32.101 1.00 95.75 501 SER A C 1
ATOM 3816 O O . SER A 1 501 ? -21.754 -3.908 31.027 1.00 95.75 501 SER A O 1
ATOM 3818 N N . GLU A 1 502 ? -23.215 -4.968 32.380 1.00 95.69 502 GLU A N 1
ATOM 3819 C CA . GLU A 1 502 ? -24.332 -4.941 31.432 1.00 95.69 502 GLU A CA 1
ATOM 3820 C C . GLU A 1 502 ? -24.605 -3.518 30.926 1.00 95.69 502 GLU A C 1
ATOM 3822 O O . GLU A 1 502 ? -24.726 -3.311 29.727 1.00 95.69 502 GLU A O 1
ATOM 3827 N N . ALA A 1 503 ? -24.567 -2.512 31.807 1.00 95.00 503 ALA A N 1
ATOM 3828 C CA . ALA A 1 503 ? -24.750 -1.110 31.430 1.00 95.00 503 ALA A CA 1
ATOM 3829 C C . ALA A 1 503 ? -23.730 -0.627 30.378 1.00 95.00 503 ALA A C 1
ATOM 3831 O O . ALA A 1 503 ? -24.100 0.055 29.420 1.00 95.00 503 ALA A O 1
ATOM 3832 N N . THR A 1 504 ? -22.450 -0.996 30.521 1.00 96.00 504 THR A N 1
ATOM 3833 C CA . THR A 1 504 ? -21.409 -0.689 29.523 1.00 96.00 504 THR A CA 1
ATOM 3834 C C . THR A 1 504 ? -21.707 -1.376 28.194 1.00 96.00 504 THR A C 1
ATOM 3836 O O . THR A 1 504 ? -21.661 -0.730 27.146 1.00 96.00 504 THR A O 1
ATOM 3839 N N . LEU A 1 505 ? -22.027 -2.672 28.230 1.00 95.88 505 LEU A N 1
ATOM 3840 C CA . LEU A 1 505 ? -22.275 -3.471 27.030 1.00 95.88 505 LEU A CA 1
ATOM 3841 C C . LEU A 1 505 ? -23.526 -2.999 26.281 1.00 95.88 505 LEU A C 1
ATOM 3843 O O . LEU A 1 505 ? -23.477 -2.837 25.064 1.00 95.88 505 LEU A O 1
ATOM 3847 N N . THR A 1 506 ? -24.611 -2.707 26.996 1.00 95.19 506 THR A N 1
ATOM 3848 C CA . THR A 1 506 ? -25.862 -2.175 26.442 1.00 95.19 506 THR A CA 1
ATOM 3849 C C . THR A 1 506 ? -25.645 -0.799 25.818 1.00 95.19 506 THR A C 1
ATOM 3851 O O . THR A 1 506 ? -26.105 -0.558 24.70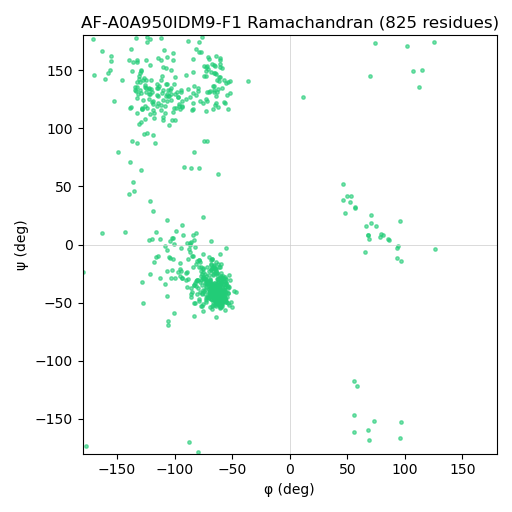3 1.00 95.19 506 THR A O 1
ATOM 3854 N N . ARG A 1 507 ? -24.871 0.089 26.464 1.00 94.81 507 ARG A N 1
ATOM 3855 C CA . ARG A 1 507 ? -24.504 1.401 25.898 1.00 94.81 507 ARG A CA 1
ATOM 3856 C C . ARG A 1 507 ? -23.695 1.259 24.609 1.00 94.81 507 ARG A C 1
ATOM 3858 O O . ARG A 1 507 ? -23.987 1.937 23.625 1.00 94.81 507 ARG A O 1
ATOM 3865 N N . PHE A 1 508 ? -22.688 0.385 24.611 1.00 95.19 508 PHE A N 1
ATOM 3866 C CA . PHE A 1 508 ? -21.880 0.107 23.425 1.00 95.19 508 PHE A CA 1
ATOM 3867 C C . PHE A 1 508 ? -22.744 -0.447 22.286 1.00 95.19 508 PHE A C 1
ATOM 3869 O O . PHE A 1 508 ? -22.714 0.079 21.171 1.00 95.19 508 PHE A O 1
ATOM 3876 N N . TYR A 1 509 ? -23.560 -1.462 22.580 1.00 94.88 509 TYR A N 1
ATOM 3877 C CA . TYR A 1 509 ? -24.420 -2.118 21.601 1.00 94.88 509 TYR A CA 1
ATOM 3878 C C . TYR A 1 509 ? -25.464 -1.158 21.024 1.00 94.88 509 TYR A C 1
ATOM 3880 O O . TYR A 1 509 ? -25.640 -1.111 19.813 1.00 94.88 509 TYR A O 1
ATOM 3888 N N . ALA A 1 510 ? -26.095 -0.320 21.850 1.00 93.06 510 ALA A N 1
ATOM 3889 C CA . ALA A 1 510 ? -27.061 0.672 21.380 1.00 93.06 510 ALA A CA 1
ATOM 3890 C C . ALA A 1 510 ? -26.446 1.706 20.423 1.00 93.06 510 ALA A C 1
ATOM 3892 O O . ALA A 1 510 ? -27.131 2.182 19.516 1.00 93.06 510 ALA A O 1
ATOM 3893 N N . ARG A 1 511 ? -25.160 2.038 20.609 1.00 92.88 511 ARG A N 1
ATOM 3894 C CA . ARG A 1 511 ? -24.432 3.016 19.791 1.00 92.88 511 ARG A CA 1
ATOM 3895 C C . ARG A 1 511 ? -23.895 2.427 18.488 1.00 92.88 511 ARG A C 1
ATOM 3897 O O . ARG A 1 511 ? -24.071 3.031 17.437 1.00 92.88 511 ARG A O 1
ATOM 3904 N N . VAL A 1 512 ? -23.196 1.297 18.571 1.00 93.50 512 VAL A N 1
ATOM 3905 C CA . VAL A 1 512 ? -22.456 0.700 17.443 1.00 93.50 512 VAL A CA 1
ATOM 3906 C C . VAL A 1 512 ? -23.302 -0.333 16.697 1.00 93.50 512 VAL A C 1
ATOM 3908 O O . VAL A 1 512 ? -23.130 -0.516 15.495 1.00 93.50 512 VAL A O 1
ATOM 3911 N N . ARG A 1 513 ? -24.240 -0.987 17.390 1.00 92.25 513 ARG A N 1
ATOM 3912 C CA . ARG A 1 513 ? -25.121 -2.039 16.860 1.00 92.25 513 ARG A CA 1
ATOM 3913 C C . ARG A 1 513 ? -24.376 -3.091 16.024 1.00 92.25 513 ARG A C 1
ATOM 3915 O O . ARG A 1 513 ? -24.775 -3.342 14.889 1.00 92.25 513 ARG A O 1
ATOM 3922 N N . PRO A 1 514 ? -23.291 -3.698 16.544 1.00 91.94 514 PRO A N 1
ATOM 3923 C CA . PRO A 1 514 ? -22.594 -4.751 15.817 1.00 91.94 514 PRO A CA 1
ATOM 3924 C C . PRO A 1 514 ? -23.517 -5.960 15.610 1.00 91.94 514 PRO A C 1
ATOM 3926 O O . PRO A 1 514 ? -24.296 -6.332 16.496 1.00 91.94 514 PRO A O 1
ATOM 3929 N N . SER A 1 515 ? -23.429 -6.583 14.441 1.00 86.12 515 SER A N 1
ATOM 3930 C CA . SER A 1 515 ? -24.149 -7.820 14.135 1.00 86.12 515 SER A CA 1
ATOM 3931 C C . SER A 1 515 ? -23.455 -9.044 14.741 1.00 86.12 515 SER A C 1
ATOM 3933 O O . SER A 1 515 ? -22.311 -8.979 15.177 1.00 86.12 515 SER A O 1
ATOM 3935 N N . GLY A 1 516 ? -24.149 -10.182 14.796 1.00 79.44 516 GLY A N 1
ATOM 3936 C CA . GLY A 1 516 ? -23.559 -11.467 15.183 1.00 79.44 516 GLY A CA 1
ATOM 3937 C C . GLY A 1 516 ? -24.092 -12.077 16.481 1.00 79.44 516 GLY A C 1
ATOM 3938 O O . GLY A 1 516 ? -24.487 -11.397 17.429 1.00 79.44 516 GLY A O 1
ATOM 3939 N N . ALA A 1 517 ? -24.068 -13.412 16.526 1.00 80.38 517 ALA A N 1
ATOM 3940 C CA . ALA A 1 517 ? -24.583 -14.206 17.644 1.00 80.38 517 ALA A CA 1
ATOM 3941 C C . ALA A 1 517 ? -23.832 -13.952 18.964 1.00 80.38 517 ALA A C 1
ATOM 3943 O O . ALA A 1 517 ? -24.399 -14.104 20.048 1.00 80.38 517 ALA A O 1
ATOM 3944 N N . GLY A 1 518 ? -22.577 -13.504 18.878 1.00 88.81 518 GLY A N 1
ATOM 3945 C CA . GLY A 1 518 ? -21.732 -13.183 20.023 1.00 88.81 518 GLY A CA 1
ATOM 3946 C C . GLY A 1 518 ? -22.165 -11.952 20.823 1.00 88.81 518 GLY A C 1
ATOM 3947 O O . GLY A 1 518 ? -21.479 -11.628 21.784 1.00 88.81 518 GLY A O 1
ATOM 3948 N N . TRP A 1 519 ? -23.286 -11.301 20.492 1.00 93.06 519 TRP A N 1
ATOM 3949 C CA . TRP A 1 519 ? -23.946 -10.277 21.318 1.00 93.06 519 TRP A CA 1
ATOM 3950 C C . TRP A 1 519 ? -25.310 -10.713 21.869 1.00 93.06 519 TRP A C 1
ATOM 3952 O O . TRP A 1 519 ? -25.975 -9.924 22.533 1.00 93.06 519 TRP A O 1
ATOM 3962 N N . GLY A 1 520 ? -25.726 -11.966 21.647 1.00 88.31 520 GLY A N 1
ATOM 3963 C CA . GLY A 1 520 ? -27.076 -12.465 21.939 1.00 88.31 520 GLY A CA 1
ATOM 3964 C C . GLY A 1 520 ? -27.673 -12.112 23.315 1.00 88.31 520 GLY A C 1
ATOM 3965 O O . GLY A 1 520 ? -28.860 -11.791 23.353 1.00 88.31 520 GLY A O 1
ATOM 3966 N N . PRO A 1 521 ? -26.923 -12.149 24.435 1.00 90.12 521 PRO A N 1
ATOM 3967 C CA . PRO A 1 521 ? -27.448 -11.739 25.743 1.00 90.12 521 PRO A CA 1
ATOM 3968 C C . PRO A 1 521 ? -27.800 -10.247 25.828 1.00 90.12 521 PRO A C 1
ATOM 3970 O O . PRO A 1 521 ? -28.809 -9.892 26.421 1.00 90.12 521 PRO A O 1
ATOM 3973 N N . ILE A 1 522 ? -26.997 -9.385 25.200 1.00 92.94 522 ILE A N 1
ATOM 3974 C CA . ILE A 1 522 ? -27.129 -7.921 25.267 1.00 92.94 522 ILE A CA 1
ATOM 3975 C C . ILE A 1 522 ? -28.052 -7.397 24.166 1.00 92.94 522 ILE A C 1
ATOM 3977 O O . ILE A 1 522 ? -28.841 -6.487 24.395 1.00 92.94 522 ILE A O 1
ATOM 3981 N N . ALA A 1 523 ? -28.010 -8.006 22.979 1.00 89.88 523 ALA A N 1
ATOM 3982 C CA . ALA A 1 523 ? -28.848 -7.632 21.844 1.00 89.88 523 ALA A CA 1
ATOM 3983 C C . ALA A 1 523 ? -30.349 -7.737 22.159 1.00 89.88 523 ALA A C 1
ATOM 3985 O O . ALA A 1 523 ? -31.137 -6.945 21.656 1.00 89.88 523 ALA A O 1
ATOM 3986 N N . ARG A 1 524 ? -30.749 -8.670 23.037 1.00 88.94 524 ARG A N 1
ATOM 3987 C CA . ARG A 1 524 ? -32.140 -8.807 23.509 1.00 88.94 524 ARG A CA 1
ATOM 3988 C C . ARG A 1 524 ? -32.607 -7.643 24.386 1.00 88.94 524 ARG A C 1
ATOM 3990 O O . ARG A 1 524 ? -33.808 -7.448 24.525 1.00 88.94 524 ARG A O 1
ATOM 3997 N N . LEU A 1 525 ? -31.676 -6.898 24.978 1.00 89.38 525 LEU A N 1
ATOM 3998 C CA . LEU A 1 525 ? -31.961 -5.780 25.879 1.00 89.38 525 LEU A CA 1
ATOM 3999 C C . LEU A 1 525 ? -32.119 -4.448 25.129 1.00 89.38 525 LEU A C 1
ATOM 4001 O O . LEU A 1 525 ? -32.579 -3.470 25.713 1.00 89.38 525 LEU A O 1
ATOM 4005 N N . VAL A 1 526 ? -31.737 -4.389 23.847 1.00 89.31 526 VAL A N 1
ATOM 4006 C CA . VAL A 1 526 ? -31.745 -3.161 23.040 1.00 89.31 526 VAL A CA 1
ATOM 4007 C C . VAL A 1 526 ? -32.695 -3.313 21.846 1.00 89.31 526 VAL A C 1
ATOM 4009 O O . VAL A 1 526 ? -32.420 -4.107 20.945 1.00 89.31 526 VAL A O 1
ATOM 4012 N N . PRO A 1 527 ? -33.787 -2.528 21.776 1.00 82.44 527 PRO A N 1
ATOM 4013 C CA . PRO A 1 527 ? -34.695 -2.545 20.632 1.00 82.44 527 PRO A CA 1
ATOM 4014 C C . PRO A 1 527 ? -34.007 -2.139 19.318 1.00 82.44 527 PRO A C 1
ATOM 4016 O O . PRO A 1 527 ? -33.171 -1.234 19.292 1.00 82.44 527 PRO A O 1
ATOM 4019 N N . GLY A 1 528 ? -34.407 -2.768 18.210 1.00 77.75 528 GLY A N 1
ATOM 4020 C CA . GLY A 1 528 ? -33.976 -2.409 16.851 1.00 77.75 528 GLY A CA 1
ATOM 4021 C C . GLY A 1 528 ? -32.814 -3.226 16.276 1.00 77.75 528 GLY A C 1
ATOM 4022 O O . GLY A 1 528 ? -32.636 -3.201 15.065 1.00 77.75 528 GLY A O 1
ATOM 4023 N N . GLY A 1 529 ? -32.079 -3.994 17.092 1.00 81.06 529 GLY A N 1
ATOM 4024 C CA . GLY A 1 529 ? -31.034 -4.913 16.616 1.00 81.06 529 GLY A CA 1
ATOM 4025 C C . GLY A 1 529 ? -29.938 -4.256 15.758 1.00 81.06 529 GLY A C 1
ATOM 4026 O O . GLY A 1 529 ? -29.738 -3.042 15.793 1.00 81.06 529 GLY A O 1
ATOM 4027 N N . SER A 1 530 ? -29.203 -5.080 15.007 1.00 83.50 530 SER A N 1
ATOM 4028 C CA . SER A 1 530 ? -28.230 -4.626 14.006 1.00 83.50 530 SER A CA 1
ATOM 4029 C C . SER A 1 530 ? -28.828 -4.723 12.605 1.00 83.50 530 SER A C 1
ATOM 4031 O O . SER A 1 530 ? -29.466 -5.723 12.280 1.00 83.50 530 SER A O 1
ATOM 4033 N N . GLU A 1 531 ? -28.587 -3.705 11.779 1.00 81.25 531 GLU A N 1
ATOM 4034 C CA . GLU A 1 531 ? -28.918 -3.712 10.347 1.00 81.25 531 GLU A CA 1
ATOM 4035 C C . GLU A 1 531 ? -27.814 -4.376 9.502 1.00 81.25 531 GLU A C 1
ATOM 4037 O O . GLU A 1 531 ? -28.012 -4.656 8.319 1.00 81.25 531 GLU A O 1
ATOM 4042 N N . ASP A 1 532 ? -26.652 -4.661 10.101 1.00 84.75 532 ASP A N 1
ATOM 4043 C CA . ASP A 1 532 ? -25.499 -5.211 9.395 1.00 84.75 532 ASP A CA 1
ATOM 4044 C C . ASP A 1 532 ? -25.671 -6.727 9.177 1.00 84.75 532 ASP A C 1
ATOM 4046 O O . ASP A 1 532 ? -26.011 -7.482 10.092 1.00 84.75 532 ASP A O 1
ATOM 4050 N N . ASN A 1 533 ? -25.380 -7.212 7.968 1.00 85.62 533 ASN A N 1
ATOM 4051 C CA . ASN A 1 533 ? -25.506 -8.627 7.617 1.00 85.62 533 ASN A CA 1
ATOM 4052 C C . ASN A 1 533 ? -24.127 -9.270 7.411 1.00 85.62 533 ASN A C 1
ATOM 4054 O O . ASN A 1 533 ? -23.483 -9.052 6.385 1.00 85.62 533 ASN A O 1
ATOM 4058 N N . LEU A 1 534 ? -23.702 -10.111 8.362 1.00 86.00 534 LEU A N 1
ATOM 4059 C CA . LEU A 1 534 ? -22.407 -10.804 8.299 1.00 86.00 534 LEU A CA 1
ATOM 4060 C C . LEU A 1 534 ? -22.276 -11.746 7.096 1.00 86.00 534 LEU A C 1
ATOM 4062 O O . LEU A 1 534 ? -21.171 -11.935 6.598 1.00 86.00 534 LEU A O 1
ATOM 4066 N N . GLY A 1 535 ? -23.380 -12.326 6.616 1.00 84.75 535 GLY A N 1
ATOM 4067 C CA . GLY A 1 535 ? -23.371 -13.175 5.425 1.00 84.75 535 GLY A CA 1
ATOM 4068 C C . GLY A 1 535 ? -23.056 -12.375 4.162 1.00 84.75 535 GLY A C 1
ATOM 4069 O O . GLY A 1 535 ? -22.217 -12.789 3.368 1.00 84.75 535 GLY A O 1
ATOM 4070 N N . ILE A 1 536 ? -23.665 -11.193 4.012 1.00 88.00 536 ILE A N 1
ATOM 4071 C CA . ILE A 1 536 ? -23.350 -10.272 2.908 1.00 88.00 536 ILE A CA 1
ATOM 4072 C C . ILE A 1 536 ? -21.917 -9.751 3.049 1.00 88.00 536 ILE A C 1
ATOM 4074 O O . ILE A 1 536 ? -21.173 -9.793 2.077 1.00 88.00 536 ILE A O 1
ATOM 4078 N N . ALA A 1 537 ? -21.497 -9.355 4.256 1.00 89.19 537 ALA A N 1
ATOM 4079 C CA . ALA A 1 537 ? -20.127 -8.907 4.506 1.00 89.19 537 ALA A CA 1
ATOM 4080 C C . ALA A 1 537 ? -19.085 -9.987 4.164 1.00 89.19 537 ALA A C 1
ATOM 4082 O O . ALA A 1 537 ? -18.026 -9.665 3.634 1.00 89.19 537 ALA A O 1
ATOM 4083 N N . LEU A 1 538 ? -19.384 -11.269 4.410 1.00 91.06 538 LEU A N 1
ATOM 4084 C CA . LEU A 1 538 ? -18.519 -12.387 4.027 1.00 91.06 538 LEU A CA 1
ATOM 4085 C C . LEU A 1 538 ? -18.441 -12.562 2.503 1.00 91.06 538 LEU A C 1
ATOM 4087 O O . LEU A 1 538 ? -17.348 -12.739 1.968 1.00 91.06 538 LEU A O 1
ATOM 4091 N N . VAL A 1 539 ? -19.578 -12.485 1.803 1.00 91.69 539 VAL A N 1
ATOM 4092 C CA . VAL A 1 539 ? -19.613 -12.521 0.329 1.00 91.69 539 VAL A CA 1
ATOM 4093 C C . VAL A 1 539 ? -18.810 -11.359 -0.251 1.00 91.69 539 VAL A C 1
ATOM 4095 O O . VAL A 1 539 ? -17.972 -11.571 -1.127 1.00 91.69 539 VAL A O 1
ATOM 4098 N N . ASP A 1 540 ? -19.012 -10.152 0.274 1.00 93.31 540 ASP A N 1
ATOM 4099 C CA . ASP A 1 540 ? -18.291 -8.954 -0.148 1.00 93.31 540 ASP A CA 1
ATOM 4100 C C . ASP A 1 540 ? -16.801 -9.027 0.193 1.00 93.31 540 ASP A C 1
ATOM 4102 O O . ASP A 1 540 ? -15.979 -8.554 -0.584 1.00 93.31 540 ASP A O 1
ATOM 4106 N N . TRP A 1 541 ? -16.420 -9.671 1.298 1.00 94.75 541 TRP A N 1
ATOM 4107 C CA . TRP A 1 541 ? -15.020 -9.899 1.656 1.00 94.75 541 TRP A CA 1
ATOM 4108 C C . TRP A 1 541 ? -14.318 -10.835 0.673 1.00 94.75 541 TRP A C 1
ATOM 4110 O O . TRP A 1 541 ? -13.255 -10.491 0.155 1.00 94.75 541 TRP A O 1
ATOM 4120 N N . VAL A 1 542 ? -14.936 -11.972 0.340 1.00 95.94 542 VAL A N 1
ATOM 4121 C CA . VAL A 1 542 ? -14.407 -12.905 -0.670 1.00 95.94 542 VAL A CA 1
ATOM 4122 C C . VAL A 1 542 ? -14.347 -12.237 -2.045 1.00 95.94 542 VAL A C 1
ATOM 4124 O O . VAL A 1 542 ? -13.328 -12.320 -2.732 1.00 95.94 542 VAL A O 1
ATOM 4127 N N . ALA A 1 543 ? -15.401 -11.517 -2.436 1.00 96.06 543 ALA A N 1
ATOM 4128 C CA . ALA A 1 543 ? -15.397 -10.740 -3.669 1.00 96.06 543 ALA A CA 1
ATOM 4129 C C . ALA A 1 543 ? -14.322 -9.641 -3.632 1.00 96.06 543 ALA A C 1
ATOM 4131 O O . ALA A 1 543 ? -13.628 -9.433 -4.618 1.00 96.06 543 ALA A O 1
ATOM 4132 N N . GLY A 1 544 ? -14.111 -8.971 -2.503 1.00 96.50 544 GLY A N 1
ATOM 4133 C CA . GLY A 1 544 ? -13.094 -7.934 -2.340 1.00 96.50 544 GLY A CA 1
ATOM 4134 C C . GLY A 1 544 ? -11.676 -8.478 -2.492 1.00 96.50 544 GLY A C 1
ATOM 4135 O O . GLY A 1 544 ? -10.846 -7.841 -3.138 1.00 96.50 544 GLY A O 1
ATOM 4136 N N . LEU A 1 545 ? -11.415 -9.686 -1.985 1.00 96.81 545 LEU A N 1
ATOM 4137 C CA . LEU A 1 545 ? -10.162 -10.400 -2.229 1.00 96.81 545 LEU A CA 1
ATOM 4138 C C . LEU A 1 545 ? -9.984 -10.728 -3.715 1.00 96.81 545 LEU A C 1
ATOM 4140 O O . LEU A 1 545 ? -8.920 -10.463 -4.270 1.00 96.81 545 LEU A O 1
ATOM 4144 N N . GLY A 1 546 ? -11.028 -11.239 -4.376 1.00 97.31 546 GLY A N 1
ATOM 4145 C CA . GLY A 1 546 ? -11.010 -11.497 -5.820 1.00 97.31 546 GLY A CA 1
ATOM 4146 C C . GLY A 1 546 ? -10.816 -10.227 -6.658 1.00 97.31 546 GLY A C 1
ATOM 4147 O O . GLY A 1 546 ? -10.088 -10.250 -7.646 1.00 97.31 546 GLY A O 1
ATOM 4148 N N . LEU A 1 547 ? -11.381 -9.097 -6.224 1.00 97.94 547 LEU A N 1
ATOM 4149 C CA . LEU A 1 547 ? -11.169 -7.779 -6.823 1.00 97.94 547 LEU A CA 1
ATOM 4150 C C . LEU A 1 547 ? -9.712 -7.329 -6.678 1.00 97.94 547 LEU A C 1
ATOM 4152 O O . LEU A 1 547 ? -9.095 -6.962 -7.675 1.00 97.94 547 LEU A O 1
ATOM 4156 N N . VAL A 1 548 ? -9.157 -7.358 -5.463 1.00 97.06 548 VAL A N 1
ATOM 4157 C CA . VAL A 1 548 ? -7.788 -6.886 -5.203 1.00 97.06 548 VAL A CA 1
ATOM 4158 C C . VAL A 1 548 ? -6.753 -7.783 -5.869 1.00 97.06 548 VAL A C 1
ATOM 4160 O O . VAL A 1 548 ? -5.925 -7.275 -6.622 1.00 97.06 548 VAL A O 1
ATOM 4163 N N . TYR A 1 549 ? -6.801 -9.097 -5.641 1.00 97.56 549 TYR A N 1
ATOM 4164 C CA . TYR A 1 549 ? -5.838 -10.022 -6.242 1.00 97.56 549 TYR A CA 1
ATOM 4165 C C . TYR A 1 549 ? -6.041 -10.154 -7.750 1.00 97.56 549 TYR A C 1
ATOM 4167 O O . TYR A 1 549 ? -5.058 -10.215 -8.480 1.00 97.56 549 TYR A O 1
ATOM 4175 N N . GLY A 1 550 ? -7.283 -10.119 -8.243 1.00 97.75 550 GLY A N 1
ATOM 4176 C CA . GLY A 1 550 ? -7.557 -10.099 -9.679 1.00 97.75 550 GLY A CA 1
ATOM 4177 C C . GLY A 1 550 ? -7.021 -8.840 -10.358 1.00 97.75 550 GLY A C 1
ATOM 4178 O O . GLY A 1 550 ? -6.414 -8.933 -11.420 1.00 97.75 550 GLY A O 1
ATOM 4179 N N . ALA A 1 551 ? -7.162 -7.667 -9.734 1.00 97.56 551 ALA A N 1
ATOM 4180 C CA . ALA A 1 551 ? -6.584 -6.433 -10.261 1.00 97.56 551 ALA A CA 1
ATOM 4181 C C . ALA A 1 551 ? -5.051 -6.452 -10.184 1.00 97.56 551 ALA A C 1
ATOM 4183 O O . ALA A 1 551 ? -4.389 -6.159 -11.176 1.00 97.56 551 ALA A O 1
ATOM 4184 N N . LEU A 1 552 ? -4.480 -6.845 -9.042 1.00 97.62 552 LEU A N 1
ATOM 4185 C CA . LEU A 1 552 ? -3.034 -6.953 -8.855 1.00 97.62 552 LEU A CA 1
ATOM 4186 C C . LEU A 1 552 ? -2.423 -7.933 -9.868 1.00 97.62 552 LEU A C 1
ATOM 4188 O O . LEU A 1 552 ? -1.504 -7.565 -10.592 1.00 97.62 552 LEU A O 1
ATOM 4192 N N . PHE A 1 553 ? -2.934 -9.158 -9.974 1.00 97.69 553 PHE A N 1
ATOM 4193 C CA . PHE A 1 553 ? -2.376 -10.159 -10.886 1.00 97.69 553 PHE A CA 1
ATOM 4194 C C . PHE A 1 553 ? -2.688 -9.850 -12.348 1.00 97.69 553 PHE A C 1
ATOM 4196 O O . PHE A 1 553 ? -1.828 -10.049 -13.205 1.00 97.69 553 PHE A O 1
ATOM 4203 N N . GLY A 1 554 ? -3.869 -9.299 -12.631 1.00 97.56 554 GLY A N 1
ATOM 4204 C CA . GLY A 1 554 ? -4.264 -8.863 -13.966 1.00 97.56 554 GLY A CA 1
ATOM 4205 C C . GLY A 1 554 ? -3.345 -7.781 -14.514 1.00 97.56 554 GLY A C 1
ATOM 4206 O O . GLY A 1 554 ? -2.727 -7.991 -15.557 1.00 97.56 554 GLY A O 1
ATOM 4207 N N . ILE A 1 555 ? -3.169 -6.677 -13.777 1.00 96.19 555 ILE A N 1
ATOM 4208 C CA . ILE A 1 555 ? -2.262 -5.583 -14.167 1.00 96.19 555 ILE A CA 1
ATOM 4209 C C . ILE A 1 555 ? -0.845 -6.123 -14.369 1.00 96.19 555 ILE A C 1
ATOM 4211 O O . ILE A 1 555 ? -0.217 -5.831 -15.383 1.00 96.19 555 ILE A O 1
ATOM 4215 N N . GLY A 1 556 ? -0.364 -6.972 -13.462 1.00 95.50 556 GLY A N 1
ATOM 4216 C CA . GLY A 1 556 ? 0.960 -7.574 -13.569 1.00 95.50 556 GLY A CA 1
ATOM 4217 C C . GLY A 1 556 ? 1.191 -8.383 -14.824 1.00 95.50 556 GLY A C 1
ATOM 4218 O O . GLY A 1 556 ? 2.165 -8.169 -15.541 1.00 95.50 556 GLY A O 1
ATOM 4219 N N . ARG A 1 557 ? 0.277 -9.311 -15.106 1.00 95.81 557 ARG A N 1
ATOM 4220 C CA . ARG A 1 557 ? 0.353 -10.162 -16.296 1.00 95.81 557 ARG A CA 1
ATOM 4221 C C . ARG A 1 557 ? 0.259 -9.323 -17.570 1.00 95.81 557 ARG A C 1
ATOM 4223 O O . ARG A 1 557 ? 1.035 -9.559 -18.489 1.00 95.81 557 ARG A O 1
ATOM 4230 N N . LEU A 1 558 ? -0.609 -8.307 -17.610 1.00 95.50 558 LEU A N 1
ATOM 4231 C CA . LEU A 1 558 ? -0.696 -7.373 -18.740 1.00 95.50 558 LEU A CA 1
ATOM 4232 C C . LEU A 1 558 ? 0.622 -6.620 -18.960 1.00 95.50 558 LEU A C 1
ATOM 4234 O O . LEU A 1 558 ? 1.135 -6.577 -20.077 1.00 95.50 558 LEU A O 1
ATOM 4238 N N . VAL A 1 559 ? 1.193 -6.071 -17.889 1.00 94.81 559 VAL A N 1
ATOM 4239 C CA . VAL A 1 559 ? 2.457 -5.326 -17.918 1.00 94.81 559 VAL A CA 1
ATOM 4240 C C . VAL A 1 559 ? 3.634 -6.214 -18.343 1.00 94.81 559 VAL A C 1
ATOM 4242 O O . VAL A 1 559 ? 4.518 -5.754 -19.063 1.00 94.81 559 VAL A O 1
ATOM 4245 N N . LEU A 1 560 ? 3.623 -7.500 -17.980 1.00 93.75 560 LEU A N 1
ATOM 4246 C CA . LEU A 1 560 ? 4.618 -8.500 -18.394 1.00 93.75 560 LEU A CA 1
ATOM 4247 C C . LEU A 1 560 ? 4.338 -9.128 -19.778 1.00 93.75 560 LEU A C 1
ATOM 4249 O O . LEU A 1 560 ? 5.017 -10.082 -20.179 1.00 93.75 560 LEU A O 1
ATOM 4253 N N . GLY A 1 561 ? 3.354 -8.607 -20.518 1.00 91.81 561 GLY A N 1
ATOM 4254 C CA . GLY A 1 561 ? 3.021 -9.024 -21.885 1.00 91.81 561 GLY A CA 1
ATOM 4255 C C . GLY A 1 561 ? 2.172 -10.297 -21.996 1.00 91.81 561 GLY A C 1
ATOM 4256 O O . GLY A 1 561 ? 1.955 -10.799 -23.095 1.00 91.81 561 GLY A O 1
ATOM 4257 N N . GLU A 1 562 ? 1.661 -10.828 -20.889 1.00 92.81 562 GLU A N 1
ATOM 4258 C CA . GLU A 1 562 ? 0.840 -12.044 -20.830 1.00 92.81 562 GLU A CA 1
ATOM 4259 C C . GLU A 1 562 ? -0.650 -11.704 -20.927 1.00 92.81 562 GLU A C 1
ATOM 4261 O O . GLU A 1 562 ? -1.427 -11.872 -19.984 1.00 92.81 562 GLU A O 1
ATOM 4266 N N . VAL A 1 563 ? -1.046 -11.201 -22.100 1.00 93.06 563 VAL A N 1
ATOM 4267 C CA . VAL A 1 563 ? -2.356 -10.568 -22.325 1.00 93.06 563 VAL A CA 1
ATOM 4268 C C . VAL A 1 563 ? -3.528 -11.483 -21.964 1.00 93.06 563 VAL A C 1
ATOM 4270 O O . VAL A 1 563 ? -4.434 -11.050 -21.261 1.00 93.06 563 VAL A O 1
ATOM 4273 N N . GLY A 1 564 ? -3.507 -12.754 -22.379 1.00 94.69 564 GLY A N 1
ATOM 4274 C CA . GLY A 1 564 ? -4.612 -13.686 -22.116 1.00 94.69 564 GLY A CA 1
ATOM 4275 C C . GLY A 1 564 ? -4.867 -13.921 -20.622 1.00 94.69 564 GLY A C 1
ATOM 4276 O O . GLY A 1 564 ? -5.999 -13.793 -20.158 1.00 94.69 564 GLY A O 1
ATOM 4277 N N . GLN A 1 565 ? -3.809 -14.200 -19.851 1.00 93.81 565 GLN A N 1
ATOM 4278 C CA . GLN A 1 565 ? -3.924 -14.372 -18.398 1.00 93.81 565 GLN A CA 1
ATOM 4279 C C . GLN A 1 565 ? -4.275 -13.052 -17.707 1.00 93.81 565 GLN A C 1
ATOM 4281 O O . GLN A 1 565 ? -5.099 -13.036 -16.794 1.00 93.81 565 GLN A O 1
ATOM 4286 N N . GLY A 1 566 ? -3.683 -11.943 -18.159 1.00 95.56 566 GLY A N 1
ATOM 4287 C CA . GLY A 1 566 ? -3.968 -10.612 -17.632 1.00 95.56 566 GLY A CA 1
ATOM 4288 C C . GLY A 1 566 ? -5.436 -10.228 -17.773 1.00 95.56 566 GLY A C 1
ATOM 4289 O O . GLY A 1 566 ? -6.071 -9.863 -16.786 1.00 95.56 566 GLY A O 1
ATOM 4290 N N . LEU A 1 567 ? -6.011 -10.407 -18.965 1.00 95.75 567 LEU A N 1
ATOM 4291 C CA . LEU A 1 567 ? -7.429 -10.153 -19.214 1.00 95.75 567 LEU A CA 1
ATOM 4292 C C . LEU A 1 567 ? -8.341 -11.068 -18.388 1.00 95.75 567 LEU A C 1
ATOM 4294 O O . LEU A 1 567 ? -9.359 -10.597 -17.889 1.00 95.75 567 LEU A O 1
ATOM 4298 N N . ALA A 1 568 ? -7.977 -12.339 -18.186 1.00 96.94 568 ALA A N 1
ATOM 4299 C CA . ALA A 1 568 ? -8.753 -13.259 -17.352 1.00 96.94 568 ALA A CA 1
ATOM 4300 C C . ALA A 1 568 ? -8.805 -12.812 -15.878 1.00 96.94 568 ALA A C 1
ATOM 4302 O O . ALA A 1 568 ? -9.879 -12.777 -15.273 1.00 96.94 568 ALA A O 1
ATOM 4303 N N . TRP A 1 569 ? -7.670 -12.401 -15.307 1.00 97.44 569 TRP A N 1
ATOM 4304 C CA . TRP A 1 569 ? -7.612 -11.866 -13.942 1.00 97.44 569 TRP A CA 1
ATOM 4305 C C . TRP A 1 569 ? -8.334 -10.519 -13.807 1.00 97.44 569 TRP A C 1
ATOM 4307 O O . TRP A 1 569 ? -9.064 -10.307 -12.836 1.00 97.44 569 TRP A O 1
ATOM 4317 N N . CYS A 1 570 ? -8.214 -9.632 -14.800 1.00 95.50 570 CYS A N 1
ATOM 4318 C CA . CYS A 1 570 ? -8.994 -8.395 -14.846 1.00 95.50 570 CYS A CA 1
ATOM 4319 C C . CYS A 1 570 ? -10.501 -8.675 -14.950 1.00 95.50 570 CYS A C 1
ATOM 4321 O O . CYS A 1 570 ? -11.291 -8.002 -14.291 1.00 95.50 570 CYS A O 1
ATOM 4323 N N . ALA A 1 571 ? -10.917 -9.686 -15.716 1.00 95.81 571 ALA A N 1
ATOM 4324 C CA . ALA A 1 571 ? -12.315 -10.100 -15.796 1.00 95.81 571 ALA A CA 1
ATOM 4325 C C . ALA A 1 571 ? -12.830 -10.615 -14.444 1.00 95.81 571 ALA A C 1
ATOM 4327 O O . ALA A 1 571 ? -13.914 -10.211 -14.021 1.00 95.81 571 ALA A O 1
ATOM 4328 N N . LEU A 1 572 ? -12.042 -11.423 -13.720 1.00 96.62 572 LEU A N 1
ATOM 4329 C CA . LEU A 1 572 ? -12.367 -11.817 -12.343 1.00 96.62 572 LEU A CA 1
ATOM 4330 C C . LEU A 1 572 ? -12.551 -10.585 -11.449 1.00 96.62 572 LEU A C 1
ATOM 4332 O O . LEU A 1 572 ? -13.555 -10.482 -10.743 1.00 96.62 572 LEU A O 1
ATOM 4336 N N . ALA A 1 573 ? -11.626 -9.626 -11.525 1.00 97.31 573 ALA A N 1
ATOM 4337 C CA . ALA A 1 573 ? -11.702 -8.396 -10.747 1.00 97.31 573 ALA A CA 1
ATOM 4338 C C . ALA A 1 573 ? -12.987 -7.604 -11.048 1.00 97.31 573 ALA A C 1
ATOM 4340 O O . ALA A 1 573 ? -13.663 -7.142 -10.128 1.00 97.31 573 ALA A O 1
ATOM 4341 N N . LEU A 1 574 ? -13.373 -7.504 -12.324 1.00 95.88 574 LEU A N 1
ATOM 4342 C CA . LEU A 1 574 ? -14.608 -6.847 -12.758 1.00 95.88 574 LEU A CA 1
ATOM 4343 C C . LEU A 1 574 ? -15.863 -7.570 -12.253 1.00 95.88 574 LEU A C 1
ATOM 4345 O O . LEU A 1 574 ? -16.784 -6.913 -11.766 1.00 95.88 574 LEU A O 1
ATOM 4349 N N . VAL A 1 575 ? -15.899 -8.905 -12.321 1.00 96.00 575 VAL A N 1
ATOM 4350 C CA . VAL A 1 575 ? -17.015 -9.716 -11.803 1.00 96.00 575 VAL A CA 1
ATOM 4351 C C . VAL A 1 575 ? -17.161 -9.522 -10.296 1.00 96.00 575 VAL A C 1
ATOM 4353 O O . VAL A 1 575 ? -18.248 -9.208 -9.811 1.00 96.00 575 VAL A O 1
ATOM 4356 N N . CYS A 1 576 ? -16.062 -9.625 -9.553 1.00 96.31 576 CYS A N 1
ATOM 4357 C CA . CYS A 1 576 ? -16.032 -9.377 -8.117 1.00 96.31 576 CYS A CA 1
ATOM 4358 C C . CYS A 1 576 ? -16.466 -7.946 -7.759 1.00 96.31 576 CYS A C 1
ATOM 4360 O O . CYS A 1 576 ? -17.285 -7.746 -6.861 1.00 96.31 576 CYS A O 1
ATOM 4362 N N . GLY A 1 577 ? -15.994 -6.947 -8.510 1.00 94.81 577 GLY A N 1
ATOM 4363 C CA . GLY A 1 577 ? -16.426 -5.557 -8.367 1.00 94.81 577 GLY A CA 1
ATOM 4364 C C . GLY A 1 577 ? -17.921 -5.365 -8.645 1.00 94.81 577 GLY A C 1
ATOM 4365 O O . GLY A 1 577 ? -18.580 -4.589 -7.953 1.00 94.81 577 GLY A O 1
ATOM 4366 N N . ALA A 1 578 ? -18.489 -6.098 -9.607 1.00 91.94 578 ALA A N 1
ATOM 4367 C CA . ALA A 1 578 ? -19.920 -6.075 -9.901 1.00 91.94 578 ALA A CA 1
ATOM 4368 C C . ALA A 1 578 ? -20.763 -6.706 -8.779 1.00 91.94 578 ALA A C 1
ATOM 4370 O O . ALA A 1 578 ? -21.834 -6.179 -8.465 1.00 91.94 578 ALA A O 1
ATOM 4371 N N . VAL A 1 579 ? -20.275 -7.779 -8.142 1.00 91.69 579 VAL A N 1
ATOM 4372 C CA . VAL A 1 579 ? -20.904 -8.385 -6.952 1.00 91.69 579 VAL A CA 1
ATOM 4373 C C . VAL A 1 579 ? -20.978 -7.364 -5.817 1.00 91.69 579 VAL A C 1
ATOM 4375 O O . VAL A 1 579 ? -22.081 -7.055 -5.365 1.00 91.69 579 VAL A O 1
ATOM 4378 N N . ILE A 1 580 ? -19.844 -6.750 -5.458 1.00 92.56 580 ILE A N 1
ATOM 4379 C CA . ILE A 1 580 ? -19.767 -5.711 -4.413 1.00 92.56 580 ILE A CA 1
ATOM 4380 C C . ILE A 1 580 ? -20.654 -4.509 -4.770 1.00 92.56 580 ILE A C 1
ATOM 4382 O O . ILE A 1 580 ? -21.357 -3.938 -3.941 1.00 92.56 580 ILE A O 1
ATOM 4386 N N . ALA A 1 581 ? -20.662 -4.092 -6.037 1.00 88.31 581 ALA A N 1
ATOM 4387 C CA . ALA A 1 581 ? -21.505 -2.984 -6.467 1.00 88.31 581 ALA A CA 1
ATOM 4388 C C . ALA A 1 581 ? -22.998 -3.306 -6.325 1.00 88.31 581 ALA A C 1
ATOM 4390 O O . ALA A 1 581 ? -23.789 -2.403 -6.051 1.00 88.31 581 ALA A O 1
ATOM 4391 N N . ARG A 1 582 ? -23.406 -4.561 -6.533 1.00 86.19 582 ARG A N 1
ATOM 4392 C CA . ARG A 1 582 ? -24.798 -4.996 -6.394 1.00 86.19 582 ARG A CA 1
ATOM 4393 C C . ARG A 1 582 ? -25.227 -5.024 -4.929 1.00 86.19 582 ARG A C 1
ATOM 4395 O O . ARG A 1 582 ? -26.301 -4.507 -4.623 1.00 86.19 582 ARG A O 1
ATOM 4402 N N . THR A 1 583 ? -24.398 -5.561 -4.040 1.00 83.75 583 THR A N 1
ATOM 4403 C CA . THR A 1 583 ? -24.659 -5.609 -2.592 1.00 83.75 583 THR A CA 1
ATOM 4404 C C . THR A 1 583 ? -24.678 -4.206 -1.981 1.00 83.75 583 THR A C 1
ATOM 4406 O O . THR A 1 583 ? -25.628 -3.862 -1.280 1.00 83.75 583 THR A O 1
ATOM 4409 N N . LEU A 1 584 ? -23.743 -3.326 -2.367 1.00 80.50 584 LEU A N 1
ATOM 4410 C CA . LEU A 1 584 ? -23.731 -1.914 -1.949 1.00 80.50 584 LEU A CA 1
ATOM 4411 C C . LEU A 1 584 ? -24.863 -1.067 -2.565 1.00 80.50 584 LEU A C 1
ATOM 4413 O O . LEU A 1 584 ? -25.200 -0.009 -2.036 1.00 80.50 584 LEU A O 1
ATOM 4417 N N . ARG A 1 585 ? -25.447 -1.470 -3.706 1.00 63.88 585 ARG A N 1
ATOM 4418 C CA . ARG A 1 585 ? -26.615 -0.790 -4.315 1.00 63.88 585 ARG A CA 1
ATOM 4419 C C . ARG A 1 585 ? -27.932 -1.199 -3.666 1.00 63.88 585 ARG A C 1
ATOM 4421 O O . ARG A 1 585 ? -28.838 -0.367 -3.610 1.00 63.88 585 ARG A O 1
ATOM 4428 N N . ALA A 1 586 ? -28.033 -2.433 -3.172 1.00 54.75 586 ALA A N 1
ATOM 4429 C CA . ALA A 1 586 ? -29.185 -2.896 -2.400 1.00 54.75 586 ALA A CA 1
ATOM 4430 C C . ALA A 1 586 ? -29.368 -2.104 -1.086 1.00 54.75 586 ALA A C 1
ATOM 4432 O O . ALA A 1 586 ? -30.464 -2.084 -0.538 1.00 54.75 586 ALA A O 1
ATOM 4433 N N . SER A 1 587 ? -28.333 -1.380 -0.640 1.00 48.31 587 SER A N 1
ATOM 4434 C CA . SER A 1 587 ? -28.327 -0.500 0.534 1.00 48.31 587 SER A CA 1
ATOM 4435 C C . SER A 1 587 ? -28.334 1.012 0.217 1.00 48.31 587 SER A C 1
ATOM 4437 O O . SER A 1 587 ? -28.024 1.805 1.101 1.00 48.31 587 SER A O 1
ATOM 4439 N N . SER A 1 588 ? -28.771 1.423 -0.992 1.00 31.81 588 SER A N 1
ATOM 4440 C CA . SER A 1 588 ? -29.023 2.802 -1.506 1.00 31.81 588 SER A CA 1
ATOM 4441 C C . SER A 1 588 ? -28.013 3.386 -2.527 1.00 31.81 588 SER A C 1
ATOM 4443 O O . SER A 1 588 ? -26.826 3.069 -2.569 1.00 31.81 588 SER A O 1
ATOM 4445 N N . ALA A 1 589 ? -28.528 4.243 -3.420 1.00 32.25 589 ALA A N 1
ATOM 4446 C CA . ALA A 1 589 ? -28.126 4.471 -4.817 1.00 32.25 589 ALA A CA 1
ATOM 4447 C C . ALA A 1 589 ? -26.717 5.051 -5.147 1.00 32.25 589 ALA A C 1
ATOM 4449 O O . ALA A 1 589 ? -26.083 5.753 -4.364 1.00 32.25 589 ALA A O 1
ATOM 4450 N N . LYS A 1 590 ? -26.275 4.684 -6.368 1.00 35.81 590 LYS A N 1
ATOM 4451 C CA . LYS A 1 590 ? -25.203 5.126 -7.309 1.00 35.81 590 LYS A CA 1
ATOM 4452 C C . LYS A 1 590 ? -24.100 6.114 -6.853 1.00 35.81 590 LYS A C 1
ATOM 4454 O O . LYS A 1 590 ? -24.412 7.233 -6.485 1.00 35.81 590 LYS A O 1
ATOM 4459 N N . ALA A 1 591 ? -22.820 5.727 -7.051 1.00 35.84 591 ALA A N 1
ATOM 4460 C CA . ALA A 1 591 ? -21.735 6.594 -7.586 1.00 35.84 591 ALA A CA 1
ATOM 4461 C C . ALA A 1 591 ? -20.344 5.912 -7.738 1.00 35.84 591 ALA A C 1
ATOM 4463 O O . ALA A 1 591 ? -19.550 6.346 -8.561 1.00 35.84 591 ALA A O 1
ATOM 4464 N N . ALA A 1 592 ? -20.017 4.841 -7.004 1.00 41.38 592 ALA A N 1
ATOM 4465 C CA . ALA A 1 592 ? -18.615 4.382 -6.895 1.00 41.38 592 ALA A CA 1
ATOM 4466 C C . ALA A 1 592 ? -18.036 3.638 -8.122 1.00 41.38 592 ALA A C 1
ATOM 4468 O O . ALA A 1 592 ? -16.823 3.564 -8.296 1.00 41.38 592 ALA A O 1
ATOM 4469 N N . VAL A 1 593 ? -18.896 3.094 -8.989 1.00 42.00 593 VAL A N 1
ATOM 4470 C CA . VAL A 1 593 ? -18.477 2.186 -10.075 1.00 42.00 593 VAL A CA 1
ATOM 4471 C C . VAL A 1 593 ? -17.815 2.928 -11.243 1.00 42.00 593 VAL A C 1
ATOM 4473 O O . VAL A 1 593 ? -16.924 2.380 -11.878 1.00 42.00 593 VAL A O 1
ATOM 4476 N N . ALA A 1 594 ? -18.173 4.192 -11.492 1.00 37.16 594 ALA A N 1
ATOM 4477 C CA . ALA A 1 594 ? -17.573 4.972 -12.579 1.00 37.16 594 ALA A CA 1
ATOM 4478 C C . ALA A 1 594 ? -16.118 5.381 -12.280 1.00 37.16 594 ALA A C 1
ATOM 4480 O O . ALA A 1 594 ? -15.299 5.431 -13.188 1.00 37.16 594 ALA A O 1
ATOM 4481 N N . ALA A 1 595 ? -15.774 5.608 -11.007 1.00 38.88 595 ALA A N 1
ATOM 4482 C CA . ALA A 1 595 ? -14.423 6.007 -10.610 1.00 38.88 595 ALA A CA 1
ATOM 4483 C C . ALA A 1 595 ? -13.446 4.818 -10.557 1.00 38.88 595 ALA A C 1
ATOM 4485 O O . ALA A 1 595 ? -12.299 4.948 -10.971 1.00 38.88 595 ALA A O 1
ATOM 4486 N N . LEU A 1 596 ? -13.903 3.641 -10.110 1.00 39.22 596 LEU A N 1
ATOM 4487 C CA . LEU A 1 596 ? -13.078 2.424 -10.085 1.00 39.22 596 LEU A CA 1
ATOM 4488 C C . LEU A 1 596 ? -12.848 1.841 -11.491 1.00 39.22 596 LEU A C 1
ATOM 4490 O O . LEU A 1 596 ? -11.758 1.349 -11.767 1.00 39.22 596 LEU A O 1
ATOM 4494 N N . LEU A 1 597 ? -13.823 1.966 -12.402 1.00 42.12 597 LEU A N 1
ATOM 4495 C CA . LEU A 1 597 ? -13.644 1.607 -13.816 1.00 42.12 597 LEU A CA 1
ATOM 4496 C C . LEU A 1 597 ? -12.757 2.610 -14.571 1.00 42.12 597 LEU A C 1
ATOM 4498 O O . LEU A 1 597 ? -12.017 2.201 -15.459 1.00 42.12 597 LEU A O 1
ATOM 4502 N N . ALA A 1 598 ? -12.761 3.890 -14.184 1.00 38.09 598 ALA A N 1
ATOM 4503 C CA . ALA A 1 598 ? -11.845 4.884 -14.746 1.00 38.09 598 ALA A CA 1
ATOM 4504 C C . ALA A 1 598 ? -10.382 4.628 -14.340 1.00 38.09 598 ALA A C 1
ATOM 4506 O O . ALA A 1 598 ? -9.483 4.835 -15.144 1.00 38.09 598 ALA A O 1
ATOM 4507 N N . LEU A 1 599 ? -10.128 4.100 -13.136 1.00 35.16 599 LEU A N 1
ATOM 4508 C CA . LEU A 1 599 ? -8.779 3.710 -12.701 1.00 35.16 599 LEU A CA 1
ATOM 4509 C C . LEU A 1 599 ? -8.292 2.388 -13.317 1.00 35.16 599 LEU A C 1
ATOM 4511 O O . LEU A 1 599 ? -7.088 2.222 -13.500 1.00 35.16 599 LEU A O 1
ATOM 4515 N N . ALA A 1 600 ? -9.202 1.496 -13.722 1.00 34.69 600 ALA A N 1
ATOM 4516 C CA . ALA A 1 600 ? -8.865 0.314 -14.522 1.00 34.69 600 ALA A CA 1
ATOM 4517 C C . ALA A 1 600 ? -8.454 0.658 -15.973 1.00 34.69 600 ALA A C 1
ATOM 4519 O O . ALA A 1 600 ? -7.907 -0.195 -16.666 1.00 34.69 600 ALA A O 1
ATOM 4520 N N . PHE A 1 601 ? -8.645 1.910 -16.407 1.00 38.31 601 PHE A N 1
ATOM 4521 C CA . PHE A 1 601 ? -8.173 2.435 -17.694 1.00 38.31 601 PHE A CA 1
ATOM 4522 C C . PHE A 1 601 ? -6.914 3.319 -17.595 1.00 38.31 601 PHE A C 1
ATOM 4524 O O . PHE A 1 601 ? -6.462 3.845 -18.607 1.00 38.31 601 PHE A O 1
ATOM 4531 N N . VAL A 1 602 ? -6.295 3.446 -16.413 1.00 34.22 602 VAL A N 1
ATOM 4532 C CA . VAL A 1 602 ? -5.067 4.256 -16.213 1.00 34.22 602 VAL A CA 1
ATOM 4533 C C . VAL A 1 602 ? -3.787 3.398 -16.156 1.00 34.22 602 VAL A C 1
ATOM 4535 O O . VAL A 1 602 ? -2.687 3.909 -15.977 1.00 34.22 602 VAL A O 1
ATOM 4538 N N . ALA A 1 603 ? -3.887 2.089 -16.403 1.00 30.77 603 ALA A N 1
ATOM 4539 C CA . ALA A 1 603 ? -2.731 1.197 -16.525 1.00 30.77 603 ALA A CA 1
ATOM 4540 C C . ALA A 1 603 ? -2.868 0.238 -17.719 1.00 30.77 603 ALA A C 1
ATOM 4542 O O . ALA A 1 603 ? -2.756 -0.976 -17.582 1.00 30.77 603 ALA A O 1
ATOM 4543 N N . ALA A 1 604 ? -3.101 0.791 -18.909 1.00 27.47 604 ALA A N 1
ATOM 4544 C CA . ALA A 1 604 ? -2.664 0.166 -20.153 1.00 27.47 604 ALA A CA 1
ATOM 4545 C C . ALA A 1 604 ? -1.458 0.975 -20.659 1.00 27.47 604 ALA A C 1
ATOM 4547 O O . ALA A 1 604 ? -1.520 2.207 -20.644 1.00 27.47 604 ALA A O 1
ATOM 4548 N N . PRO A 1 605 ? -0.346 0.340 -21.068 1.00 30.05 605 PRO A N 1
ATOM 4549 C CA . PRO A 1 605 ? 0.828 1.060 -21.525 1.00 30.05 605 PRO A CA 1
ATOM 4550 C C . PRO A 1 605 ? 0.517 1.656 -22.897 1.00 30.05 605 PRO A C 1
ATOM 4552 O O . PRO A 1 605 ? 0.777 1.038 -23.929 1.00 30.05 605 PRO A O 1
ATOM 4555 N N . HIS A 1 606 ? -0.023 2.872 -22.932 1.00 28.02 606 HIS A N 1
ATOM 4556 C CA . HIS A 1 606 ? 0.036 3.668 -24.147 1.00 28.02 606 HIS A CA 1
ATOM 4557 C C . HIS A 1 606 ? 1.465 4.181 -24.286 1.00 28.02 606 HIS A C 1
ATOM 4559 O O . HIS A 1 606 ? 1.875 5.201 -23.738 1.00 28.02 606 HIS A O 1
ATOM 4565 N N . ARG A 1 607 ? 2.239 3.330 -24.965 1.00 31.52 607 ARG A N 1
ATOM 4566 C CA . ARG A 1 607 ? 3.565 3.569 -25.518 1.00 31.52 607 ARG A CA 1
ATOM 4567 C C . ARG A 1 607 ? 3.677 4.993 -26.053 1.00 31.52 607 ARG A C 1
ATOM 4569 O O . ARG A 1 607 ? 2.789 5.473 -26.749 1.00 31.52 607 ARG A O 1
ATOM 4576 N N . ALA A 1 608 ? 4.840 5.586 -25.816 1.00 27.62 608 ALA A N 1
ATOM 4577 C CA . ALA A 1 608 ? 5.371 6.754 -26.503 1.00 27.62 608 ALA A CA 1
ATOM 4578 C C . ALA A 1 608 ? 5.596 6.497 -28.016 1.00 27.62 608 ALA A C 1
ATOM 4580 O O . ALA A 1 608 ? 6.714 6.559 -28.516 1.00 27.62 608 ALA A O 1
ATOM 4581 N N . LEU A 1 609 ? 4.524 6.175 -28.739 1.00 31.70 609 LEU A N 1
ATOM 4582 C CA . LEU A 1 609 ? 4.422 6.099 -30.199 1.00 31.70 609 LEU A CA 1
ATOM 4583 C C . LEU A 1 609 ? 3.110 6.779 -30.628 1.00 31.70 609 LEU A C 1
ATOM 4585 O O . LEU A 1 609 ? 2.328 6.233 -31.396 1.00 31.70 609 LEU A O 1
ATOM 4589 N N . ALA A 1 610 ? 2.829 7.956 -30.072 1.00 32.41 610 ALA A N 1
ATOM 4590 C CA . ALA A 1 610 ? 1.680 8.772 -30.448 1.00 32.41 610 ALA A CA 1
ATOM 4591 C C . ALA A 1 610 ? 2.030 9.658 -31.650 1.00 32.41 610 ALA A C 1
ATOM 4593 O O . ALA A 1 610 ? 2.119 10.863 -31.492 1.00 32.41 610 ALA A O 1
ATOM 4594 N N . ASP A 1 611 ? 2.283 9.036 -32.805 1.00 41.38 611 ASP A N 1
ATOM 4595 C CA . ASP A 1 611 ? 2.223 9.722 -34.113 1.00 41.38 611 ASP A CA 1
ATOM 4596 C C . ASP A 1 611 ? 2.130 8.767 -35.325 1.00 41.38 611 ASP A C 1
ATOM 4598 O O . ASP A 1 611 ? 2.274 9.186 -36.476 1.00 41.38 611 ASP A O 1
ATOM 4602 N N . ALA A 1 612 ? 1.902 7.465 -35.119 1.00 50.72 612 ALA A N 1
ATOM 4603 C CA . ALA A 1 612 ? 1.910 6.508 -36.221 1.00 50.72 612 ALA A CA 1
ATOM 4604 C C . ALA A 1 612 ? 0.702 5.565 -36.189 1.00 50.72 612 ALA A C 1
ATOM 4606 O O . ALA A 1 612 ? 0.778 4.438 -35.704 1.00 50.72 612 ALA A O 1
ATOM 4607 N N . ASP A 1 613 ? -0.390 6.013 -36.807 1.00 66.00 613 ASP A N 1
ATOM 4608 C CA . ASP A 1 613 ? -1.629 5.249 -37.037 1.00 66.00 613 ASP A CA 1
ATOM 4609 C C . ASP A 1 613 ? -1.493 4.215 -38.169 1.00 66.00 613 ASP A C 1
ATOM 4611 O O . ASP A 1 613 ? -2.453 3.868 -38.843 1.00 66.00 613 ASP A O 1
ATOM 4615 N N . LYS A 1 614 ? -0.278 3.765 -38.472 1.00 78.12 614 LYS A N 1
ATOM 4616 C CA . LYS A 1 614 ? 0.030 2.993 -39.678 1.00 78.12 614 LYS A CA 1
ATOM 4617 C C . LYS A 1 614 ? 1.329 2.236 -39.515 1.00 78.12 614 LYS A C 1
ATOM 4619 O O . LYS A 1 614 ? 2.288 2.733 -38.924 1.00 78.12 614 LYS A O 1
ATOM 4624 N N . THR A 1 615 ? 1.366 1.030 -40.061 1.00 84.25 615 THR A N 1
ATOM 4625 C CA . THR A 1 615 ? 2.522 0.140 -39.931 1.00 84.25 615 THR A CA 1
ATOM 4626 C C . THR A 1 615 ? 3.100 -0.172 -41.301 1.00 84.25 615 THR A C 1
ATOM 4628 O O . THR A 1 615 ? 2.385 -0.682 -42.162 1.00 84.25 615 THR A O 1
ATOM 4631 N N . LEU A 1 616 ? 4.390 0.110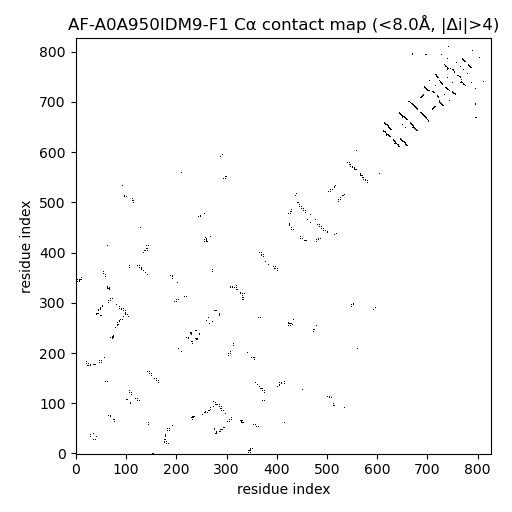 -41.486 1.00 89.19 616 LEU A N 1
ATOM 4632 C CA . LEU A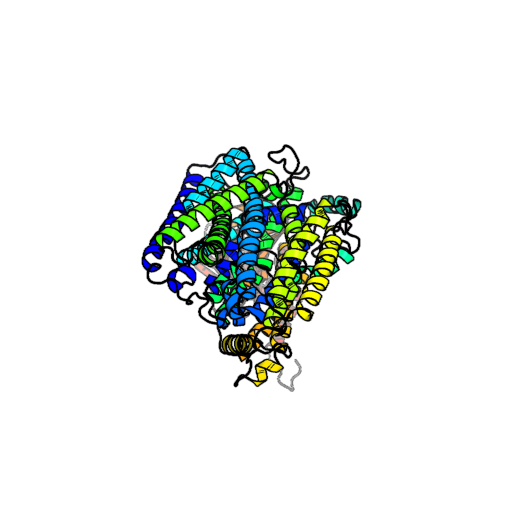 1 616 ? 5.187 -0.328 -42.627 1.00 89.19 616 LEU A CA 1
ATOM 4633 C C . LEU A 1 616 ? 5.889 -1.636 -42.270 1.00 89.19 616 LEU A C 1
ATOM 4635 O O . LEU A 1 616 ? 6.649 -1.687 -41.307 1.00 89.19 616 LEU A O 1
ATOM 4639 N N . THR A 1 617 ? 5.670 -2.672 -43.066 1.00 89.62 617 THR A N 1
ATOM 4640 C CA . THR A 1 617 ? 6.317 -3.978 -42.943 1.00 89.62 617 THR A CA 1
ATOM 4641 C C . THR A 1 617 ? 7.205 -4.225 -44.154 1.00 89.62 617 THR A C 1
ATOM 4643 O O . THR A 1 617 ? 6.721 -4.155 -45.286 1.00 89.62 617 THR A O 1
ATOM 4646 N N . ASN A 1 618 ? 8.473 -4.575 -43.933 1.00 91.19 618 ASN A N 1
ATOM 4647 C CA . ASN A 1 618 ? 9.317 -5.116 -44.997 1.00 91.19 618 ASN A CA 1
ATOM 4648 C C . ASN A 1 618 ? 8.864 -6.553 -45.298 1.00 91.19 618 ASN A C 1
ATOM 4650 O O . ASN A 1 618 ? 8.948 -7.433 -44.438 1.00 91.19 618 ASN A O 1
ATOM 4654 N N . VAL A 1 619 ? 8.357 -6.780 -46.508 1.00 88.62 619 VAL A N 1
ATOM 4655 C CA . VAL A 1 619 ? 7.916 -8.100 -46.973 1.00 88.62 619 VAL A CA 1
ATOM 4656 C C . VAL A 1 619 ? 9.100 -8.879 -47.540 1.00 88.62 619 VAL A C 1
ATOM 4658 O O . VAL A 1 619 ? 9.243 -10.067 -47.251 1.00 88.62 619 VAL A O 1
ATOM 4661 N N . LYS A 1 620 ? 9.961 -8.221 -48.322 1.00 87.50 620 LYS A N 1
ATOM 4662 C CA . LYS A 1 620 ? 11.117 -8.837 -48.979 1.00 87.50 620 LYS A CA 1
ATOM 4663 C C . LYS A 1 620 ? 12.178 -7.785 -49.323 1.00 87.50 620 LYS A C 1
ATOM 4665 O O . LYS A 1 620 ? 11.838 -6.669 -49.691 1.00 87.50 620 LYS A O 1
ATOM 4670 N N . GLY A 1 621 ? 13.453 -8.170 -49.293 1.00 87.75 621 GLY A N 1
ATOM 4671 C CA . GLY A 1 621 ? 14.556 -7.350 -49.807 1.00 87.75 621 GLY A CA 1
ATOM 4672 C C . GLY A 1 621 ? 14.907 -6.140 -48.933 1.00 87.75 621 GLY A C 1
ATOM 4673 O O . GLY A 1 621 ? 14.747 -6.177 -47.711 1.00 87.75 621 GLY A O 1
ATOM 4674 N N . SER A 1 622 ? 15.441 -5.091 -49.557 1.00 87.44 622 SER A N 1
ATOM 4675 C CA . SER A 1 622 ? 15.861 -3.845 -48.915 1.00 87.44 622 SER A CA 1
ATOM 4676 C C . SER A 1 622 ? 14.736 -2.814 -48.953 1.00 87.44 622 SER A C 1
ATOM 4678 O O . SER A 1 622 ? 14.294 -2.391 -50.023 1.00 87.44 622 SER A O 1
ATOM 4680 N N . VAL A 1 623 ? 14.286 -2.390 -47.774 1.00 90.50 623 VAL A N 1
ATOM 4681 C CA . VAL A 1 623 ? 13.255 -1.360 -47.619 1.00 90.50 623 VAL A CA 1
ATOM 4682 C C . VAL A 1 623 ? 13.802 -0.275 -46.713 1.00 90.50 623 VAL A C 1
ATOM 4684 O O . VAL A 1 623 ? 14.119 -0.541 -45.553 1.00 90.50 623 VAL A O 1
ATOM 4687 N N . THR A 1 624 ? 13.904 0.944 -47.224 1.00 90.25 624 THR A N 1
ATOM 4688 C CA . THR A 1 624 ? 14.329 2.110 -46.454 1.00 90.25 624 THR A CA 1
ATOM 4689 C C . THR A 1 624 ? 13.155 3.036 -46.183 1.00 90.25 624 THR A C 1
ATOM 4691 O O . THR A 1 624 ? 12.175 3.074 -46.928 1.00 90.25 624 THR A O 1
ATOM 4694 N N . TYR A 1 625 ? 13.244 3.773 -45.082 1.00 89.00 625 TYR A N 1
ATOM 4695 C CA . TYR A 1 625 ? 12.305 4.835 -44.757 1.00 89.00 625 TYR A CA 1
ATOM 4696 C C . TYR A 1 625 ? 13.055 6.118 -44.397 1.00 89.00 625 TYR A C 1
ATOM 4698 O O . TYR A 1 625 ? 14.152 6.071 -43.831 1.00 89.00 625 TYR A O 1
ATOM 4706 N N . GLU A 1 626 ? 12.455 7.262 -44.713 1.00 86.75 626 GLU A N 1
ATOM 4707 C CA . GLU A 1 626 ? 13.011 8.589 -44.440 1.00 86.75 626 GLU A CA 1
ATOM 4708 C C . GLU A 1 626 ? 12.031 9.390 -43.583 1.00 86.75 626 GLU A C 1
ATOM 4710 O O . GLU A 1 626 ? 10.863 9.541 -43.944 1.00 86.75 626 GLU A O 1
ATOM 4715 N N . ARG A 1 627 ? 12.515 9.898 -42.447 1.00 79.81 627 ARG A N 1
ATOM 4716 C CA . ARG A 1 627 ? 11.763 10.700 -41.476 1.00 79.81 627 ARG A CA 1
ATOM 4717 C C . ARG A 1 627 ? 12.470 12.033 -41.269 1.00 79.81 627 ARG A C 1
ATOM 4719 O O . ARG A 1 627 ? 13.408 12.128 -40.471 1.00 79.81 627 ARG A O 1
ATOM 4726 N N . GLY A 1 628 ? 12.034 13.062 -41.991 1.00 73.75 628 GLY A N 1
ATOM 4727 C CA . GLY A 1 628 ? 12.768 14.327 -42.064 1.00 73.75 628 GLY A CA 1
ATOM 4728 C C . GLY A 1 628 ? 14.185 14.086 -42.595 1.00 73.75 628 GLY A C 1
ATOM 4729 O O . GLY A 1 628 ? 14.343 13.516 -43.665 1.00 73.75 628 GLY A O 1
ATOM 4730 N N . GLU A 1 629 ? 15.211 14.452 -41.824 1.00 63.38 629 GLU A N 1
ATOM 4731 C CA . GLU A 1 629 ? 16.628 14.233 -42.178 1.00 63.38 629 GLU A CA 1
ATOM 4732 C C . GLU A 1 629 ? 17.176 12.849 -41.767 1.00 63.38 629 GLU A C 1
ATOM 4734 O O . GLU A 1 629 ? 18.354 12.551 -41.963 1.00 63.38 629 GLU A O 1
ATOM 4739 N N . ARG A 1 630 ? 16.359 11.988 -41.142 1.00 65.38 630 ARG A N 1
ATOM 4740 C CA . ARG A 1 630 ? 16.796 10.660 -40.680 1.00 65.38 630 ARG A CA 1
ATOM 4741 C C . ARG A 1 630 ? 16.437 9.583 -41.697 1.00 65.38 630 ARG A C 1
ATOM 4743 O O . ARG A 1 630 ? 15.264 9.408 -42.009 1.00 65.38 630 ARG A O 1
ATOM 4750 N N . HIS A 1 631 ? 17.426 8.793 -42.108 1.00 78.75 631 HIS A N 1
ATOM 4751 C CA . HIS A 1 631 ? 17.247 7.624 -42.973 1.00 78.75 631 HIS A CA 1
ATOM 4752 C C . HIS A 1 631 ? 17.443 6.332 -42.166 1.00 78.75 631 HIS A C 1
ATOM 4754 O O . HIS A 1 631 ? 18.353 6.245 -41.339 1.00 78.75 631 HIS A O 1
ATOM 4760 N N . GLY A 1 632 ? 16.599 5.327 -42.395 1.00 82.44 632 GLY A N 1
ATOM 4761 C CA . GLY A 1 632 ? 16.697 4.005 -41.769 1.00 82.44 632 GLY A CA 1
ATOM 4762 C C . GLY A 1 632 ? 16.398 2.882 -42.759 1.00 82.44 632 GLY A C 1
ATOM 4763 O O . GLY A 1 632 ? 15.760 3.108 -43.784 1.00 82.44 632 GLY A O 1
ATOM 4764 N N . SER A 1 633 ? 16.856 1.666 -42.458 1.00 85.50 633 SER A N 1
ATOM 4765 C CA . SER A 1 633 ? 16.565 0.459 -43.242 1.00 85.50 633 SER A CA 1
ATOM 4766 C C . SER A 1 633 ? 15.850 -0.577 -42.379 1.00 85.50 633 SER A C 1
ATOM 4768 O O . SER A 1 633 ? 16.153 -0.727 -41.193 1.00 85.50 633 SER A O 1
ATOM 4770 N N . LEU A 1 634 ? 14.881 -1.274 -42.966 1.00 85.12 634 LEU A N 1
ATOM 4771 C CA . LEU A 1 634 ? 14.125 -2.347 -42.337 1.00 85.12 634 LEU A CA 1
ATOM 4772 C C . LEU A 1 634 ? 14.688 -3.691 -42.775 1.00 85.12 634 LEU A C 1
ATOM 4774 O O . LEU A 1 634 ? 14.798 -3.970 -43.966 1.00 85.12 634 LEU A O 1
ATOM 4778 N N . VAL A 1 635 ? 14.965 -4.565 -41.811 1.00 83.12 635 VAL A N 1
ATOM 4779 C CA . VAL A 1 635 ? 15.250 -5.975 -42.101 1.00 83.12 635 VAL A CA 1
ATOM 4780 C C . VAL A 1 635 ? 13.975 -6.706 -42.553 1.00 83.12 635 VAL A C 1
ATOM 4782 O O . VAL A 1 635 ? 12.878 -6.320 -42.138 1.00 83.12 635 VAL A O 1
ATOM 4785 N N . PRO A 1 636 ? 14.080 -7.759 -43.385 1.00 83.94 636 PRO A N 1
ATOM 4786 C CA . PRO A 1 636 ? 12.924 -8.543 -43.816 1.00 83.94 636 PRO A CA 1
ATOM 4787 C C . PRO A 1 636 ? 12.062 -9.017 -42.638 1.00 83.94 636 PRO A C 1
ATOM 4789 O O . PRO A 1 636 ? 12.587 -9.395 -41.591 1.00 83.94 636 PRO A O 1
ATOM 4792 N N . ALA A 1 637 ? 10.738 -8.984 -42.806 1.00 76.25 637 ALA A N 1
ATOM 4793 C CA . ALA A 1 637 ? 9.716 -9.272 -41.792 1.00 76.25 637 ALA A CA 1
ATOM 4794 C C . ALA A 1 637 ? 9.635 -8.294 -40.599 1.00 76.25 637 ALA A C 1
ATOM 4796 O O . ALA A 1 637 ? 8.686 -8.385 -39.812 1.00 76.25 637 ALA A O 1
ATOM 4797 N N . ALA A 1 638 ? 10.547 -7.323 -40.465 1.00 71.06 638 ALA A N 1
ATOM 4798 C CA . ALA A 1 638 ? 10.392 -6.267 -39.471 1.00 71.06 638 ALA A CA 1
ATOM 4799 C C . ALA A 1 638 ? 9.296 -5.279 -39.875 1.00 71.06 638 ALA A C 1
ATOM 4801 O O . ALA A 1 638 ? 9.036 -5.023 -41.053 1.00 71.06 638 ALA A O 1
ATOM 4802 N N . SER A 1 639 ? 8.650 -4.717 -38.858 1.00 84.12 639 SER A N 1
ATOM 4803 C CA . SER A 1 639 ? 7.618 -3.700 -3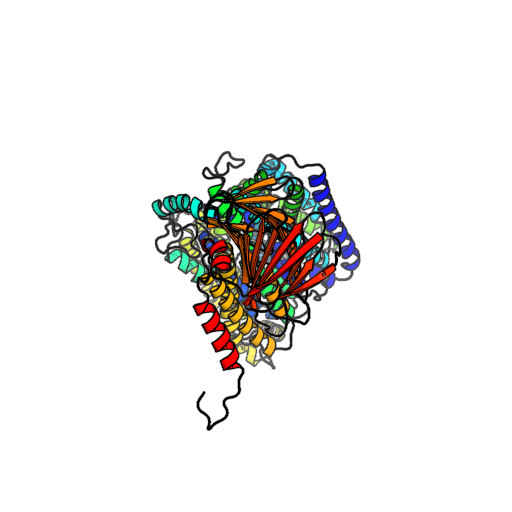9.012 1.00 84.12 639 SER A CA 1
ATOM 4804 C C . SER A 1 639 ? 7.938 -2.484 -38.156 1.00 84.12 639 SER A C 1
ATOM 4806 O O . SER A 1 639 ? 8.398 -2.628 -37.023 1.00 84.12 639 SER A O 1
ATOM 4808 N N . ILE A 1 640 ? 7.668 -1.294 -38.683 1.00 84.75 640 ILE A N 1
ATOM 4809 C CA . ILE A 1 640 ? 7.819 -0.017 -37.988 1.00 84.75 640 ILE A CA 1
ATOM 4810 C C . ILE A 1 640 ? 6.534 0.797 -38.108 1.00 84.75 640 ILE A C 1
ATOM 4812 O O . ILE A 1 640 ? 5.798 0.696 -39.088 1.00 84.75 640 ILE A O 1
ATOM 4816 N N . ALA A 1 641 ? 6.272 1.625 -37.105 1.00 81.88 641 ALA A N 1
ATOM 4817 C CA . ALA A 1 641 ? 5.210 2.610 -37.167 1.00 81.88 641 ALA A CA 1
ATOM 4818 C C . ALA A 1 641 ? 5.654 3.788 -38.064 1.00 81.88 641 ALA A C 1
ATOM 4820 O O . ALA A 1 641 ? 6.694 4.409 -37.806 1.00 81.88 641 ALA A O 1
ATOM 4821 N N . LEU A 1 642 ? 4.894 4.068 -39.127 1.00 74.50 642 LEU A N 1
ATOM 4822 C CA . LEU A 1 642 ? 5.220 5.102 -40.116 1.00 74.50 642 LEU A CA 1
ATOM 4823 C C . LEU A 1 642 ? 4.593 6.443 -39.690 1.00 74.50 642 LEU A C 1
ATOM 4825 O O . LEU A 1 642 ? 3.389 6.518 -39.440 1.00 74.50 642 LEU A O 1
ATOM 4829 N N . ALA A 1 643 ? 5.380 7.512 -39.580 1.00 73.69 643 ALA A N 1
ATOM 4830 C CA . ALA A 1 643 ? 4.857 8.830 -39.222 1.00 73.69 643 ALA A CA 1
ATOM 4831 C C . ALA A 1 643 ? 4.255 9.531 -40.451 1.00 73.69 643 ALA A C 1
ATOM 4833 O O . ALA A 1 643 ? 4.359 9.064 -41.587 1.00 73.69 643 ALA A O 1
ATOM 4834 N N . THR A 1 644 ? 3.526 10.621 -40.235 1.00 74.12 644 THR A N 1
ATOM 4835 C CA . THR A 1 644 ? 3.003 11.452 -41.330 1.00 74.12 644 THR A CA 1
ATOM 4836 C C . THR A 1 644 ? 4.153 12.115 -42.091 1.00 74.12 644 THR A C 1
ATOM 4838 O O . THR A 1 644 ? 5.088 12.609 -41.472 1.00 74.12 644 THR A O 1
ATOM 4841 N N . ALA A 1 645 ? 4.070 12.118 -43.422 1.00 78.31 645 ALA A N 1
ATOM 4842 C CA . ALA A 1 645 ? 5.092 12.585 -44.362 1.00 78.31 645 ALA A CA 1
ATOM 4843 C C . ALA A 1 645 ? 6.389 11.747 -44.432 1.00 78.31 645 ALA A C 1
ATOM 4845 O O . ALA A 1 645 ? 7.311 12.142 -45.147 1.00 78.31 645 ALA A O 1
ATOM 4846 N N . ASP A 1 646 ? 6.455 10.581 -43.779 1.00 85.50 646 ASP A N 1
ATOM 4847 C CA . ASP A 1 646 ? 7.577 9.649 -43.952 1.00 85.50 646 ASP A CA 1
ATOM 4848 C C . ASP A 1 646 ? 7.574 9.074 -45.385 1.00 85.50 646 ASP A C 1
ATOM 4850 O O . ASP A 1 646 ? 6.524 8.680 -45.915 1.00 85.50 646 ASP A O 1
ATOM 4854 N N . TRP A 1 647 ? 8.756 9.003 -46.003 1.00 87.88 647 TRP A N 1
ATOM 4855 C CA . TRP A 1 647 ? 8.968 8.325 -47.285 1.00 87.88 647 TRP A CA 1
ATOM 4856 C C . TRP A 1 647 ? 9.341 6.866 -47.066 1.00 87.88 647 TRP A C 1
ATOM 4858 O O . TRP A 1 647 ? 10.040 6.534 -46.113 1.00 87.88 647 TRP A O 1
ATOM 4868 N N . THR A 1 648 ? 8.902 6.000 -47.972 1.00 90.62 648 THR A N 1
ATOM 4869 C CA . THR A 1 648 ? 9.330 4.604 -48.081 1.00 90.62 648 THR A CA 1
ATOM 4870 C C . THR A 1 648 ? 9.911 4.376 -49.463 1.00 90.62 648 THR A C 1
ATOM 4872 O O . THR A 1 648 ? 9.247 4.685 -50.452 1.00 90.62 648 THR A O 1
ATOM 4875 N N . THR A 1 649 ? 11.105 3.793 -49.526 1.00 92.12 649 THR A N 1
ATOM 4876 C CA . THR A 1 649 ? 11.766 3.415 -50.777 1.00 92.12 649 THR A CA 1
ATOM 4877 C C . THR A 1 649 ? 12.118 1.934 -50.730 1.00 92.12 649 THR A C 1
ATOM 4879 O O . THR A 1 649 ? 12.667 1.428 -49.751 1.00 92.12 649 THR A O 1
ATOM 4882 N N . THR A 1 650 ? 11.778 1.221 -51.791 1.00 92.56 650 THR A N 1
ATOM 4883 C CA . THR A 1 650 ? 12.092 -0.200 -51.983 1.00 92.56 650 THR A CA 1
ATOM 4884 C C . THR A 1 650 ? 13.199 -0.324 -53.026 1.00 92.56 650 THR A C 1
ATOM 4886 O O . THR A 1 650 ? 13.191 0.410 -54.011 1.00 92.56 650 THR A O 1
ATOM 4889 N N . GLY A 1 651 ? 14.176 -1.202 -52.794 1.00 87.75 651 GLY A N 1
ATOM 4890 C CA . GLY A 1 651 ? 15.227 -1.488 -53.778 1.00 87.75 651 GLY A CA 1
ATOM 4891 C C . GLY A 1 651 ? 14.843 -2.587 -54.773 1.00 87.75 651 GLY A C 1
ATOM 4892 O O . GLY A 1 651 ? 13.713 -3.083 -54.770 1.00 87.75 651 GLY A O 1
ATOM 4893 N N . ASP A 1 652 ? 15.827 -3.030 -55.555 1.00 86.75 652 ASP A N 1
ATOM 4894 C CA . ASP A 1 652 ? 15.676 -4.154 -56.483 1.00 86.75 652 ASP A CA 1
ATOM 4895 C C . ASP A 1 652 ? 15.227 -5.432 -55.744 1.00 86.75 652 ASP A C 1
ATOM 4897 O O . ASP A 1 652 ? 15.622 -5.691 -54.597 1.00 86.75 652 ASP A O 1
ATOM 4901 N N . ALA A 1 653 ? 14.342 -6.203 -56.375 1.00 85.31 653 ALA A N 1
ATOM 4902 C CA . ALA A 1 653 ? 13.700 -7.409 -55.841 1.00 85.31 653 ALA A CA 1
ATOM 4903 C C . ALA A 1 653 ? 13.111 -7.273 -54.412 1.00 85.31 653 ALA A C 1
ATOM 4905 O O . ALA A 1 653 ? 13.017 -8.264 -53.668 1.00 85.31 653 ALA A O 1
ATOM 4906 N N . SER A 1 654 ? 12.722 -6.057 -54.016 1.00 88.81 654 SER A N 1
ATOM 4907 C CA . SER A 1 654 ? 12.221 -5.713 -52.684 1.00 88.81 654 SER A CA 1
ATOM 4908 C C . SER A 1 654 ? 10.729 -5.386 -52.688 1.00 88.81 654 SER A C 1
ATOM 4910 O O . SER A 1 654 ? 10.168 -4.964 -53.695 1.00 88.81 654 SER A O 1
ATOM 4912 N N . GLN A 1 655 ? 10.065 -5.611 -51.557 1.00 90.38 655 GLN A N 1
ATOM 4913 C CA . GLN A 1 655 ? 8.633 -5.393 -51.387 1.00 90.38 655 GLN A CA 1
ATOM 4914 C C . GLN A 1 655 ? 8.328 -4.918 -49.976 1.00 90.38 655 GLN A C 1
ATOM 4916 O O . GLN A 1 655 ? 8.872 -5.432 -48.993 1.00 90.38 655 GLN A O 1
ATOM 4921 N N . ALA A 1 656 ? 7.384 -3.992 -49.865 1.00 91.06 656 ALA A N 1
ATOM 4922 C CA . ALA A 1 656 ? 6.895 -3.518 -48.583 1.00 91.06 656 ALA A CA 1
ATOM 4923 C C . ALA A 1 656 ? 5.368 -3.489 -48.538 1.00 91.06 656 ALA A C 1
ATOM 4925 O O . ALA A 1 656 ? 4.686 -3.467 -49.561 1.00 91.06 656 ALA A O 1
ATOM 4926 N N . ARG A 1 657 ? 4.818 -3.496 -47.327 1.00 92.31 657 ARG A N 1
ATOM 4927 C CA . ARG A 1 657 ? 3.377 -3.422 -47.089 1.00 92.31 657 ARG A CA 1
ATOM 4928 C C . ARG A 1 657 ? 3.075 -2.385 -46.028 1.00 92.31 657 ARG A C 1
ATOM 4930 O O . ARG A 1 657 ? 3.567 -2.493 -44.909 1.00 92.31 657 ARG A O 1
ATOM 4937 N N . VAL A 1 658 ? 2.194 -1.454 -46.356 1.00 89.94 658 VAL A N 1
ATOM 4938 C CA . VAL A 1 658 ? 1.587 -0.523 -45.408 1.00 89.94 658 VAL A CA 1
ATOM 4939 C C . VAL A 1 658 ? 0.222 -1.064 -44.997 1.00 89.94 658 VAL A C 1
ATOM 4941 O O . VAL A 1 658 ? -0.603 -1.389 -45.851 1.00 89.94 658 VAL A O 1
ATOM 4944 N N . THR A 1 659 ? -0.006 -1.186 -43.690 1.00 87.00 659 THR A N 1
ATOM 4945 C CA . THR A 1 659 ? -1.295 -1.586 -43.103 1.00 87.00 659 THR A CA 1
ATOM 4946 C C . THR A 1 659 ? -1.864 -0.441 -42.274 1.00 87.00 659 THR A C 1
ATOM 4948 O O . THR A 1 659 ? -1.162 0.111 -41.418 1.00 87.00 659 THR A O 1
ATOM 4951 N N . LEU A 1 660 ? -3.124 -0.100 -42.540 1.00 83.62 660 LEU A N 1
ATOM 4952 C CA . LEU A 1 660 ? -3.871 0.987 -41.901 1.00 83.62 660 LEU A CA 1
ATOM 4953 C C . LEU A 1 660 ? -4.839 0.447 -40.825 1.00 83.62 660 LEU A C 1
ATOM 4955 O O . LEU A 1 660 ? -5.116 -0.757 -40.805 1.00 83.62 660 LEU A O 1
ATOM 4959 N N . PRO A 1 661 ? -5.377 1.299 -39.928 1.00 74.62 661 PRO A N 1
ATOM 4960 C CA . PRO A 1 661 ? -6.223 0.866 -38.809 1.00 74.62 661 PRO A CA 1
ATOM 4961 C C . PRO A 1 661 ? -7.569 0.277 -39.244 1.00 74.62 661 PRO A C 1
ATOM 4963 O O . PRO A 1 661 ? -8.133 -0.557 -38.541 1.00 74.62 661 PRO A O 1
ATOM 4966 N N . ASP A 1 662 ? -8.072 0.682 -40.411 1.00 73.19 662 ASP A N 1
ATOM 4967 C CA . ASP A 1 662 ? -9.308 0.179 -41.025 1.00 73.19 662 ASP A CA 1
ATOM 4968 C C . ASP A 1 662 ? -9.107 -1.150 -41.782 1.00 73.19 662 ASP A C 1
ATOM 4970 O O . ASP A 1 662 ? -10.009 -1.612 -42.476 1.00 73.19 662 ASP A O 1
ATOM 4974 N N . SER A 1 663 ? -7.934 -1.780 -41.637 1.00 79.69 663 SER A N 1
ATOM 4975 C CA . SER A 1 663 ? -7.493 -2.980 -42.365 1.00 79.69 663 SER A CA 1
ATOM 4976 C C . SER A 1 663 ? -7.217 -2.788 -43.860 1.00 79.69 663 SER A C 1
ATOM 4978 O O . SER A 1 663 ? -6.869 -3.773 -44.519 1.00 79.69 663 SER A O 1
ATOM 4980 N N . SER A 1 664 ? -7.285 -1.560 -44.386 1.00 85.31 664 SER A N 1
ATOM 4981 C CA . SER A 1 664 ? -6.844 -1.249 -45.748 1.00 85.31 664 SER A CA 1
ATOM 4982 C C . SER A 1 664 ? -5.333 -1.464 -45.893 1.00 85.31 664 SER A C 1
ATOM 4984 O O . SER A 1 664 ? -4.553 -1.303 -44.942 1.00 85.31 664 SER A O 1
ATOM 4986 N N . ARG A 1 665 ? -4.901 -1.869 -47.090 1.00 89.25 665 ARG A N 1
ATOM 4987 C CA . ARG A 1 665 ? -3.511 -2.260 -47.368 1.00 89.25 665 ARG A CA 1
ATOM 4988 C C . ARG A 1 665 ? -2.995 -1.602 -48.636 1.00 89.25 665 ARG A C 1
ATOM 4990 O O . ARG A 1 665 ? -3.695 -1.570 -49.644 1.00 89.25 665 ARG A O 1
ATOM 4997 N N . VAL A 1 666 ? -1.741 -1.158 -48.594 1.00 91.06 666 VAL A N 1
ATOM 4998 C CA . VAL A 1 666 ? -0.989 -0.707 -49.771 1.00 91.06 666 VAL A CA 1
ATOM 4999 C C . VAL A 1 666 ? 0.302 -1.513 -49.856 1.00 91.06 666 VAL A C 1
ATOM 5001 O O . VAL A 1 666 ? 1.128 -1.484 -48.945 1.00 91.06 666 VAL A O 1
ATOM 5004 N N . LEU A 1 667 ? 0.450 -2.279 -50.929 1.00 91.50 667 LEU A N 1
ATOM 5005 C CA . LEU A 1 667 ? 1.640 -3.047 -51.266 1.00 91.50 667 LEU A CA 1
ATOM 5006 C C . LEU A 1 667 ? 2.515 -2.213 -52.203 1.00 91.50 667 LEU A C 1
ATOM 5008 O O . LEU A 1 667 ? 2.022 -1.638 -53.172 1.00 91.50 667 LEU A O 1
ATOM 5012 N N . ILE A 1 668 ? 3.805 -2.155 -51.898 1.00 93.38 668 ILE A N 1
ATOM 5013 C CA . ILE A 1 668 ? 4.813 -1.362 -52.599 1.00 93.38 668 ILE A CA 1
ATOM 5014 C C . ILE A 1 668 ? 5.748 -2.348 -53.302 1.00 93.38 668 ILE A C 1
ATOM 5016 O O . ILE A 1 668 ? 6.325 -3.216 -52.636 1.00 93.38 668 ILE A O 1
ATOM 5020 N N . ALA A 1 669 ? 5.827 -2.251 -54.630 1.00 92.25 669 ALA A N 1
ATOM 5021 C CA . ALA A 1 669 ? 6.617 -3.141 -55.483 1.00 92.25 669 ALA A CA 1
ATOM 5022 C C . ALA A 1 669 ? 8.102 -2.755 -55.484 1.00 92.25 669 ALA A C 1
ATOM 5024 O O . ALA A 1 669 ? 8.474 -1.828 -54.777 1.00 92.25 669 ALA A O 1
ATOM 5025 N N . SER A 1 670 ? 8.950 -3.462 -56.237 1.00 90.81 670 SER A N 1
ATOM 5026 C CA . SER A 1 670 ? 10.379 -3.119 -56.326 1.00 90.81 670 SER A CA 1
ATOM 5027 C C . SER A 1 670 ? 10.598 -1.761 -56.997 1.00 90.81 670 SER A C 1
ATOM 5029 O O . SER A 1 670 ? 9.750 -1.302 -57.766 1.00 90.81 670 SER A O 1
ATOM 5031 N N . ASP A 1 671 ? 11.721 -1.111 -56.679 1.00 90.88 671 ASP A N 1
ATOM 5032 C CA . ASP A 1 671 ? 12.124 0.199 -57.219 1.00 90.88 671 ASP A CA 1
ATOM 5033 C C . ASP A 1 671 ? 11.017 1.263 -57.144 1.00 90.88 671 ASP A C 1
ATOM 5035 O O . ASP A 1 671 ? 10.749 2.010 -58.086 1.00 90.88 671 ASP A O 1
ATOM 5039 N N . THR A 1 672 ? 10.316 1.288 -56.011 1.00 92.38 672 THR A N 1
ATOM 5040 C CA . THR A 1 672 ? 9.154 2.151 -55.795 1.00 92.38 672 THR A CA 1
ATOM 5041 C C . THR A 1 672 ? 9.364 3.055 -54.589 1.00 92.38 672 THR A C 1
ATOM 5043 O O . THR A 1 672 ? 9.760 2.592 -53.508 1.00 92.38 672 THR A O 1
ATOM 5046 N N . ARG A 1 673 ? 9.032 4.342 -54.759 1.00 93.00 673 ARG A N 1
ATOM 5047 C CA . ARG A 1 673 ? 9.093 5.367 -53.711 1.00 93.00 673 ARG A CA 1
ATOM 5048 C C . ARG A 1 673 ? 7.722 5.991 -53.451 1.00 93.00 673 ARG A C 1
ATOM 5050 O O . ARG A 1 673 ? 7.098 6.561 -54.346 1.00 93.00 673 ARG A O 1
ATOM 5057 N N . VAL A 1 674 ? 7.266 5.903 -52.201 1.00 90.69 674 VAL A N 1
ATOM 5058 C CA . VAL A 1 674 ? 5.936 6.364 -51.767 1.00 90.69 674 VAL A CA 1
ATOM 5059 C C . VAL A 1 674 ? 6.041 7.153 -50.467 1.00 90.69 674 VAL A C 1
ATOM 5061 O O . VAL A 1 674 ? 6.664 6.693 -49.511 1.00 90.69 674 VAL A O 1
ATOM 5064 N N . GLN A 1 675 ? 5.399 8.316 -50.400 1.00 88.12 675 GLN A N 1
ATOM 5065 C CA . GLN A 1 675 ? 5.199 9.071 -49.165 1.00 88.12 675 GLN A CA 1
ATOM 5066 C C . GLN A 1 675 ? 3.800 8.825 -48.629 1.00 88.12 675 GLN A C 1
ATOM 5068 O O . GLN A 1 675 ? 2.834 8.780 -49.397 1.00 88.12 675 GLN A O 1
ATOM 5073 N N . MET A 1 676 ? 3.656 8.773 -47.306 1.00 75.44 676 MET A N 1
ATOM 5074 C CA . MET A 1 676 ? 2.327 8.794 -46.708 1.00 75.44 676 MET A CA 1
ATOM 5075 C C . MET A 1 676 ? 2.008 10.150 -46.080 1.00 75.44 676 MET A C 1
ATOM 5077 O O . MET A 1 676 ? 2.471 10.472 -44.989 1.00 75.44 676 MET A O 1
ATOM 5081 N N . ALA A 1 677 ? 1.201 10.949 -46.776 1.00 59.34 677 ALA A N 1
ATOM 5082 C CA . ALA A 1 677 ? 1.051 12.376 -46.515 1.00 59.34 677 ALA A CA 1
ATOM 5083 C C . ALA A 1 677 ? 0.102 12.721 -45.352 1.00 59.34 677 ALA A C 1
ATOM 5085 O O . ALA A 1 677 ? 0.337 13.735 -44.698 1.00 59.34 677 ALA A O 1
ATOM 5086 N N . ARG A 1 678 ? -0.945 11.919 -45.063 1.00 62.53 678 ARG A N 1
ATOM 5087 C CA . ARG A 1 678 ? -1.883 12.158 -43.934 1.00 62.53 678 ARG A CA 1
ATOM 5088 C C . ARG A 1 678 ? -2.831 10.974 -43.672 1.00 62.53 678 ARG A C 1
ATOM 5090 O O . ARG A 1 678 ? -3.240 10.321 -44.627 1.00 62.53 678 ARG A O 1
ATOM 5097 N N . PHE A 1 679 ? -3.194 10.727 -42.408 1.00 58.94 679 PHE A N 1
ATOM 5098 C CA . PHE A 1 679 ? -4.349 9.909 -41.993 1.00 58.94 679 PHE A CA 1
ATOM 5099 C C . PHE A 1 679 ? -5.040 10.634 -40.828 1.00 58.94 679 PHE A C 1
ATOM 5101 O O . PHE A 1 679 ? -4.391 10.880 -39.817 1.00 58.94 679 PHE A O 1
ATOM 5108 N N . GLU A 1 680 ? -6.305 11.036 -40.978 1.00 56.38 680 GLU A N 1
ATOM 5109 C CA . GLU A 1 680 ? -7.077 11.702 -39.915 1.00 56.38 680 GLU A CA 1
ATOM 5110 C C . GLU A 1 680 ? -8.256 10.828 -39.476 1.00 56.38 680 GLU A C 1
ATOM 5112 O O . GLU A 1 680 ? -9.154 10.540 -40.267 1.00 56.38 680 GLU A O 1
ATOM 5117 N N . GLN A 1 681 ? -8.278 10.438 -38.198 1.00 49.34 681 GLN A N 1
ATOM 5118 C CA . GLN A 1 681 ? -9.444 9.835 -37.549 1.00 49.34 681 GLN A CA 1
ATOM 5119 C C . GLN A 1 681 ? -10.404 10.944 -37.084 1.00 49.34 681 GLN A C 1
ATOM 5121 O O . GLN A 1 681 ? -10.429 11.336 -35.920 1.00 49.34 681 GLN A O 1
ATOM 5126 N N . SER A 1 682 ? -11.190 11.476 -38.016 1.00 44.94 682 SER A N 1
ATOM 5127 C CA . SER A 1 682 ? -12.480 12.104 -37.697 1.00 44.94 682 SER A CA 1
ATOM 5128 C C . SER A 1 682 ? -13.598 11.230 -38.279 1.00 44.94 682 SER A C 1
ATOM 5130 O O . SER A 1 682 ? -13.293 10.220 -38.910 1.00 44.94 682 SER A O 1
ATOM 5132 N N . ASP A 1 683 ? -14.874 11.568 -38.072 1.00 40.41 683 ASP A N 1
ATOM 5133 C CA . ASP A 1 683 ? -16.038 10.745 -38.469 1.00 40.41 683 ASP A CA 1
ATOM 5134 C C . ASP A 1 683 ? -16.101 10.357 -39.974 1.00 40.41 683 ASP A C 1
ATOM 5136 O O . ASP A 1 683 ? -16.978 9.597 -40.383 1.00 40.41 683 ASP A O 1
ATOM 5140 N N . VAL A 1 684 ? -15.154 10.829 -40.797 1.00 49.19 684 VAL A N 1
ATOM 5141 C CA . VAL A 1 684 ? -14.832 10.338 -42.144 1.00 49.19 684 VAL A CA 1
ATOM 5142 C C . VAL A 1 684 ? -13.303 10.181 -42.241 1.00 49.19 684 VAL A C 1
ATOM 5144 O O . VAL A 1 684 ? -12.573 11.169 -42.155 1.00 49.19 684 VAL A O 1
ATOM 5147 N N . ALA A 1 685 ? -12.795 8.951 -42.370 1.00 52.03 685 ALA A N 1
ATOM 5148 C CA . ALA A 1 685 ? -11.355 8.700 -42.476 1.00 52.03 685 ALA A CA 1
ATOM 5149 C C . ALA A 1 685 ? -10.831 9.148 -43.853 1.00 52.03 685 ALA A C 1
ATOM 5151 O O . ALA A 1 685 ? -11.332 8.687 -44.876 1.00 52.03 685 ALA A O 1
ATOM 5152 N N . HIS A 1 686 ? -9.815 10.017 -43.882 1.00 67.62 686 HIS A N 1
ATOM 5153 C CA . HIS A 1 686 ? -9.149 10.455 -45.114 1.00 67.62 686 HIS A CA 1
ATOM 5154 C C . HIS A 1 686 ? -7.668 10.063 -45.099 1.00 67.62 686 HIS A C 1
ATOM 5156 O O . HIS A 1 686 ? -6.922 10.497 -44.217 1.00 67.62 686 HIS A O 1
ATOM 5162 N N . ALA A 1 687 ? -7.236 9.267 -46.081 1.00 74.12 687 ALA A N 1
ATOM 5163 C CA . ALA A 1 687 ? -5.838 8.878 -46.264 1.00 74.12 687 ALA A CA 1
ATOM 5164 C C . ALA A 1 687 ? -5.268 9.422 -47.582 1.00 74.12 687 ALA A C 1
ATOM 5166 O O . ALA A 1 687 ? -5.891 9.284 -48.636 1.00 74.12 687 ALA A O 1
ATOM 5167 N N . GLN A 1 688 ? -4.062 9.993 -47.540 1.00 84.56 688 GLN A N 1
ATOM 5168 C CA . GLN A 1 688 ? -3.363 10.465 -48.739 1.00 84.56 688 GLN A CA 1
ATOM 5169 C C . GLN A 1 688 ? -1.997 9.792 -48.909 1.00 84.56 688 GLN A C 1
ATOM 5171 O O . GLN A 1 688 ? -1.164 9.805 -47.998 1.00 84.56 688 GLN A O 1
ATOM 5176 N N . PHE A 1 689 ? -1.763 9.257 -50.106 1.00 87.75 689 PHE A N 1
ATOM 5177 C CA . PHE A 1 689 ? -0.512 8.639 -50.546 1.00 87.75 689 PHE A CA 1
ATOM 5178 C C . PHE A 1 689 ? 0.082 9.458 -51.684 1.00 87.75 689 PHE A C 1
ATOM 5180 O O . PHE A 1 689 ? -0.651 9.870 -52.575 1.00 87.75 689 PHE A O 1
ATOM 5187 N N . ILE A 1 690 ? 1.394 9.671 -51.683 1.00 90.88 690 ILE A N 1
ATOM 5188 C CA . ILE A 1 690 ? 2.110 10.281 -52.807 1.00 90.88 690 ILE A CA 1
ATOM 5189 C C . ILE A 1 690 ? 2.999 9.203 -53.414 1.00 90.88 690 ILE A C 1
ATOM 5191 O O . ILE A 1 690 ? 3.897 8.705 -52.741 1.00 90.88 690 ILE A O 1
ATOM 5195 N N . VAL A 1 691 ? 2.733 8.821 -54.659 1.00 91.88 691 VAL A N 1
ATOM 5196 C CA . VAL A 1 691 ? 3.536 7.862 -55.425 1.00 91.88 691 VAL A CA 1
ATOM 5197 C C . VAL A 1 691 ? 4.438 8.669 -56.351 1.00 91.88 691 VAL A C 1
ATOM 5199 O O . VAL A 1 691 ? 3.956 9.280 -57.303 1.00 91.88 691 VAL A O 1
ATOM 5202 N N . ASP A 1 692 ? 5.730 8.709 -56.032 1.00 91.06 692 ASP A N 1
ATOM 5203 C CA . ASP A 1 692 ? 6.725 9.483 -56.784 1.00 91.06 692 ASP A CA 1
ATOM 5204 C C . ASP A 1 692 ? 7.094 8.767 -58.091 1.00 91.06 692 ASP A C 1
ATOM 5206 O O . ASP A 1 692 ? 6.950 9.322 -59.177 1.00 91.06 692 ASP A O 1
ATOM 5210 N N . HIS A 1 693 ? 7.484 7.497 -57.980 1.00 92.06 693 HIS A N 1
ATOM 5211 C CA . HIS A 1 693 ? 7.741 6.592 -59.098 1.00 92.06 693 HIS A CA 1
ATOM 5212 C C . HIS A 1 693 ? 7.574 5.134 -58.653 1.00 92.06 693 HIS A C 1
ATOM 5214 O O . HIS A 1 693 ? 7.617 4.824 -57.456 1.00 92.06 693 HIS A O 1
ATOM 5220 N N . GLY A 1 694 ? 7.408 4.237 -59.624 1.00 92.38 694 GLY A N 1
ATOM 5221 C CA . GLY A 1 694 ? 7.282 2.801 -59.396 1.00 92.38 694 GLY A CA 1
ATOM 5222 C C . GLY A 1 694 ? 5.830 2.331 -59.349 1.00 92.38 694 GLY A C 1
ATOM 5223 O O . GLY A 1 694 ? 4.952 2.905 -59.997 1.00 92.38 694 GLY A O 1
ATOM 5224 N N . ARG A 1 695 ? 5.577 1.234 -58.632 1.00 93.38 695 ARG A N 1
ATOM 5225 C CA . ARG A 1 695 ? 4.322 0.476 -58.695 1.00 93.38 695 ARG A CA 1
ATOM 5226 C C . ARG A 1 695 ? 3.747 0.215 -57.309 1.00 93.38 695 ARG A C 1
ATOM 5228 O O . ARG A 1 695 ? 4.434 -0.265 -56.408 1.00 93.38 695 ARG A O 1
ATOM 5235 N N . VAL A 1 696 ? 2.453 0.467 -57.148 1.00 93.69 696 VAL A N 1
ATOM 5236 C CA . VAL A 1 696 ? 1.717 0.147 -55.922 1.00 93.69 696 VAL A CA 1
ATOM 5237 C C . VAL A 1 696 ? 0.430 -0.598 -56.228 1.00 93.69 696 VAL A C 1
ATOM 5239 O O . VAL A 1 696 ? -0.256 -0.304 -57.206 1.00 93.69 696 VAL A O 1
ATOM 5242 N N . ARG A 1 697 ? 0.080 -1.525 -55.339 1.00 91.75 697 ARG A N 1
ATOM 5243 C CA . ARG A 1 697 ? -1.223 -2.192 -55.304 1.00 91.75 697 ARG A CA 1
ATOM 5244 C C . ARG A 1 697 ? -1.950 -1.805 -54.037 1.00 91.75 697 ARG A C 1
ATOM 5246 O O . ARG A 1 697 ? -1.364 -1.850 -52.957 1.00 91.75 697 ARG A O 1
ATOM 5253 N N . PHE A 1 698 ? -3.225 -1.466 -54.136 1.00 90.88 698 PHE A N 1
ATOM 5254 C CA . PHE A 1 698 ? -4.024 -1.068 -52.986 1.00 90.88 698 PHE A CA 1
ATOM 5255 C C . PHE A 1 698 ? -5.312 -1.881 -52.878 1.00 90.88 698 PHE A C 1
ATOM 5257 O O . PHE A 1 698 ? -5.958 -2.218 -53.868 1.00 90.88 698 PHE A O 1
ATOM 5264 N N . GLN A 1 699 ? -5.687 -2.168 -51.636 1.00 88.38 699 GLN A N 1
ATOM 5265 C CA . GLN A 1 699 ? -6.944 -2.799 -51.263 1.00 88.38 699 GLN A CA 1
ATOM 5266 C C . GLN A 1 699 ? -7.562 -1.971 -50.137 1.00 88.38 699 GLN A C 1
ATOM 5268 O O . GLN A 1 699 ? -7.104 -2.017 -48.993 1.00 88.38 699 GLN A O 1
ATOM 5273 N N . VAL A 1 700 ? -8.576 -1.179 -50.480 1.00 86.06 700 VAL A N 1
ATOM 5274 C CA . VAL A 1 700 ? -9.286 -0.307 -49.539 1.00 86.06 700 VAL A CA 1
ATOM 5275 C C . VAL A 1 700 ? -10.547 -1.013 -49.051 1.00 86.06 700 VAL A C 1
ATOM 5277 O O . VAL A 1 700 ? -11.412 -1.382 -49.845 1.00 86.06 700 VAL A O 1
ATOM 5280 N N . GLU A 1 701 ? -10.660 -1.210 -47.738 1.00 77.81 701 GLU A N 1
ATOM 5281 C CA . GLU A 1 701 ? -11.705 -2.053 -47.146 1.00 77.81 701 GLU A CA 1
ATOM 5282 C C . GLU A 1 701 ? -12.997 -1.293 -46.798 1.00 77.81 701 GLU A C 1
ATOM 5284 O O . GLU A 1 701 ? -14.070 -1.905 -46.787 1.00 77.81 701 GLU A O 1
ATOM 5289 N N . HIS A 1 702 ? -12.944 0.020 -46.563 1.00 66.75 702 HIS A N 1
ATOM 5290 C CA . HIS A 1 702 ? -14.080 0.792 -46.046 1.00 66.75 702 HIS A CA 1
ATOM 5291 C C . HIS A 1 702 ? -14.928 1.456 -47.157 1.00 66.75 702 HIS A C 1
ATOM 5293 O O . HIS A 1 702 ? -14.372 2.123 -48.032 1.00 66.75 702 HIS A O 1
ATOM 5299 N N . PRO A 1 703 ? -16.269 1.314 -47.135 1.00 61.16 703 PRO A N 1
ATOM 5300 C CA . PRO A 1 703 ? -17.182 2.113 -47.946 1.00 61.16 703 PRO A CA 1
ATOM 5301 C C . PRO A 1 703 ? -18.131 2.908 -47.034 1.00 61.16 703 PRO A C 1
ATOM 5303 O O . PRO A 1 703 ? -19.156 2.377 -46.606 1.00 61.16 703 PRO A O 1
ATOM 5306 N N . GLN A 1 704 ? -17.824 4.164 -46.701 1.00 51.78 704 GLN A N 1
ATOM 5307 C CA . GLN A 1 704 ? -18.766 4.998 -45.936 1.00 51.78 704 GLN A CA 1
ATOM 5308 C C . GLN A 1 704 ? -18.835 6.420 -46.506 1.00 51.78 704 GLN A C 1
ATOM 5310 O O . GLN A 1 704 ? -18.156 7.328 -46.046 1.00 51.78 704 GLN A O 1
ATOM 5315 N N . GLY A 1 705 ? -19.733 6.629 -47.474 1.00 54.56 705 GLY A N 1
ATOM 5316 C CA . GLY A 1 705 ? -20.219 7.964 -47.833 1.00 54.56 705 GLY A CA 1
ATOM 5317 C C . GLY A 1 705 ? -20.087 8.367 -49.310 1.00 54.56 705 GLY A C 1
ATOM 5318 O O . GLY A 1 705 ? -19.527 7.646 -50.137 1.00 54.56 705 GLY A O 1
ATOM 5319 N N . PRO A 1 706 ? -20.637 9.542 -49.680 1.00 49.97 706 PRO A N 1
ATOM 5320 C CA . PRO A 1 706 ? -20.622 10.053 -51.051 1.00 49.97 706 PRO A CA 1
ATOM 5321 C C . PRO A 1 706 ? -19.256 10.612 -51.488 1.00 49.97 706 PRO A C 1
ATOM 5323 O O . PRO A 1 706 ? -19.067 10.871 -52.678 1.00 49.97 706 PRO A O 1
ATOM 5326 N N . ARG A 1 707 ? -18.271 10.740 -50.590 1.00 57.12 707 ARG A N 1
ATOM 5327 C CA . ARG A 1 707 ? -16.913 11.244 -50.882 1.00 57.12 707 ARG A CA 1
ATOM 5328 C C . ARG A 1 707 ? -15.876 10.114 -50.877 1.00 57.12 707 ARG A C 1
ATOM 5330 O O . ARG A 1 707 ? -16.182 9.012 -50.445 1.00 57.12 707 ARG A O 1
ATOM 5337 N N . ALA A 1 708 ? -14.720 10.355 -51.495 1.00 59.03 708 ALA A N 1
ATOM 5338 C CA . ALA A 1 708 ? -13.640 9.377 -51.551 1.00 59.03 708 ALA A CA 1
ATOM 5339 C C . ALA A 1 708 ? -12.810 9.449 -50.266 1.00 59.03 708 ALA A C 1
ATOM 5341 O O . ALA A 1 708 ? -12.468 10.543 -49.813 1.00 59.03 708 ALA A O 1
ATOM 5342 N N . ASP A 1 709 ? -12.478 8.283 -49.722 1.00 72.75 709 ASP A N 1
ATOM 5343 C CA . ASP A 1 709 ? -11.841 8.149 -48.407 1.00 72.75 709 ASP A CA 1
ATOM 5344 C C . ASP A 1 709 ? -10.307 8.035 -48.545 1.00 72.75 709 ASP A C 1
ATOM 5346 O O . ASP A 1 709 ? -9.558 8.265 -47.598 1.00 72.75 709 ASP A O 1
ATOM 5350 N N . TYR A 1 710 ? -9.819 7.738 -49.757 1.00 84.19 710 TYR A N 1
ATOM 5351 C CA . TYR A 1 710 ? -8.404 7.562 -50.083 1.00 84.19 710 TYR A CA 1
ATOM 5352 C C . TYR A 1 710 ? -8.032 8.331 -51.354 1.00 84.19 710 TYR A C 1
ATOM 5354 O O . TYR A 1 710 ? -8.743 8.258 -52.359 1.00 84.19 710 TYR A O 1
ATOM 5362 N N . VAL A 1 711 ? -6.900 9.037 -51.334 1.00 89.44 711 VAL A N 1
ATOM 5363 C CA . VAL A 1 711 ? -6.359 9.749 -52.502 1.00 89.44 711 VAL A CA 1
ATOM 5364 C C . VAL A 1 711 ? -4.907 9.345 -52.745 1.00 89.44 711 VAL A C 1
ATOM 5366 O O . VAL A 1 711 ? -4.060 9.498 -51.866 1.00 89.44 711 VAL A O 1
ATOM 5369 N N . PHE A 1 712 ? -4.614 8.869 -53.954 1.00 91.44 712 PHE A N 1
ATOM 5370 C CA . PHE A 1 712 ? -3.253 8.662 -54.443 1.00 91.44 712 PHE A CA 1
ATOM 5371 C C . PHE A 1 712 ? -2.860 9.825 -55.351 1.00 91.44 712 PHE A C 1
ATOM 5373 O O . PHE A 1 712 ? -3.473 10.053 -56.390 1.00 91.44 712 PHE A O 1
ATOM 5380 N N . THR A 1 713 ? -1.843 10.571 -54.956 1.00 90.62 713 THR A N 1
ATOM 5381 C CA . THR A 1 713 ? -1.265 11.676 -55.713 1.00 90.62 713 THR A CA 1
ATOM 5382 C C . THR A 1 713 ? -0.025 11.178 -56.444 1.00 90.62 713 THR A C 1
ATOM 5384 O O . THR A 1 713 ? 0.837 10.537 -55.853 1.00 90.62 713 THR A O 1
ATOM 5387 N N . THR A 1 714 ? 0.066 11.487 -57.728 1.00 90.00 714 THR A N 1
ATOM 5388 C CA . THR A 1 714 ? 1.225 11.224 -58.589 1.00 90.00 714 THR A CA 1
ATOM 5389 C C . THR A 1 714 ? 1.724 12.548 -59.165 1.00 90.00 714 THR A C 1
ATOM 5391 O O . THR A 1 714 ? 1.107 13.596 -58.952 1.00 90.00 714 THR A O 1
ATOM 5394 N N . THR A 1 715 ? 2.812 12.521 -59.930 1.00 84.81 715 THR A N 1
ATOM 5395 C CA . THR A 1 715 ? 3.338 13.705 -60.628 1.00 84.81 715 THR A CA 1
ATOM 5396 C C . THR A 1 715 ? 2.331 14.338 -61.596 1.00 84.81 715 THR A C 1
ATOM 5398 O O . THR A 1 715 ? 2.371 15.549 -61.807 1.00 84.81 715 THR A O 1
ATOM 5401 N N . THR A 1 716 ? 1.405 13.554 -62.162 1.00 84.94 716 THR A N 1
ATOM 5402 C CA . THR A 1 716 ? 0.493 14.003 -63.231 1.00 84.94 716 THR A CA 1
ATOM 5403 C C . THR A 1 716 ? -0.994 13.957 -62.870 1.00 84.94 716 THR A C 1
ATOM 5405 O O . THR A 1 716 ? -1.794 14.588 -63.569 1.00 84.94 716 THR A O 1
ATOM 5408 N N . ALA A 1 717 ? -1.398 13.263 -61.796 1.00 89.31 717 ALA A N 1
ATOM 5409 C CA . ALA A 1 717 ? -2.804 13.157 -61.392 1.00 89.31 717 ALA A CA 1
ATOM 5410 C C . ALA A 1 717 ? -3.039 12.859 -59.898 1.00 89.31 717 ALA A C 1
ATOM 5412 O O . ALA A 1 717 ? -2.209 12.246 -59.227 1.00 89.31 717 ALA A O 1
ATOM 5413 N N . ASN A 1 718 ? -4.238 13.209 -59.420 1.00 91.56 718 ASN A N 1
ATOM 5414 C CA . ASN A 1 718 ? -4.838 12.752 -58.164 1.00 91.56 718 ASN A CA 1
ATOM 5415 C C . ASN A 1 718 ? -5.904 11.684 -58.443 1.00 91.56 718 ASN A C 1
ATOM 5417 O O . ASN A 1 718 ? -6.808 11.909 -59.246 1.00 91.56 718 ASN A O 1
ATOM 5421 N N . ILE A 1 719 ? -5.829 10.548 -57.756 1.00 92.44 719 ILE A N 1
ATOM 5422 C CA . ILE A 1 719 ? -6.676 9.371 -57.967 1.00 92.44 719 ILE A CA 1
ATOM 5423 C C . ILE A 1 719 ? -7.468 9.117 -56.687 1.00 92.44 719 ILE A C 1
ATOM 5425 O O . ILE A 1 719 ? -6.910 8.711 -55.667 1.00 92.44 719 ILE A O 1
ATOM 5429 N N . ALA A 1 720 ? -8.767 9.385 -56.733 1.00 89.38 720 ALA A N 1
ATOM 5430 C CA . ALA A 1 720 ? -9.663 9.271 -55.592 1.00 89.38 720 ALA A CA 1
ATOM 5431 C C . ALA A 1 720 ? -10.359 7.901 -55.592 1.00 89.38 720 ALA A C 1
ATOM 5433 O O . ALA A 1 720 ? -11.131 7.593 -56.504 1.00 89.38 720 ALA A O 1
ATOM 5434 N N . VAL A 1 721 ? -10.103 7.084 -54.567 1.00 87.44 721 VAL A N 1
ATOM 5435 C CA . VAL A 1 72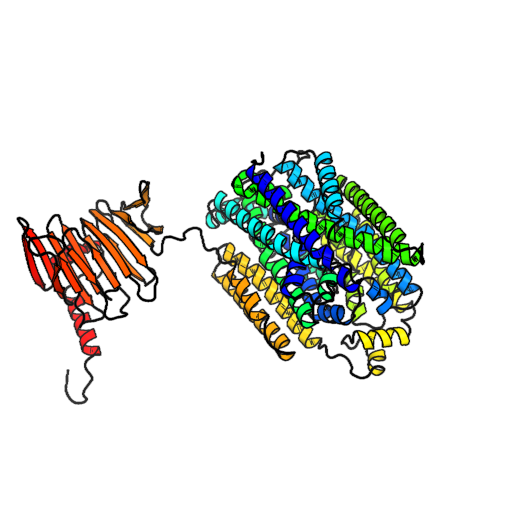1 ? -10.606 5.705 -54.459 1.00 87.44 721 VAL A CA 1
ATOM 5436 C C . VAL A 1 721 ? -11.445 5.495 -53.196 1.00 87.44 721 VAL A C 1
ATOM 5438 O O . VAL A 1 721 ? -11.298 6.200 -52.194 1.00 87.44 721 VAL A O 1
ATOM 5441 N N . ARG A 1 722 ? -12.359 4.519 -53.245 1.00 83.88 722 ARG A N 1
ATOM 5442 C CA . ARG A 1 722 ? -13.277 4.183 -52.141 1.00 83.88 722 ARG A CA 1
ATOM 5443 C C . ARG A 1 722 ? -13.684 2.718 -52.200 1.00 83.88 722 ARG A C 1
ATOM 5445 O O . ARG A 1 722 ? -14.178 2.262 -53.231 1.00 83.88 722 ARG A O 1
ATOM 5452 N N . GLY A 1 723 ? -13.445 1.957 -51.132 1.00 81.50 723 GLY A N 1
ATOM 5453 C CA . GLY A 1 723 ? -13.716 0.514 -51.129 1.00 81.50 723 GLY A CA 1
ATOM 5454 C C . GLY A 1 723 ? -13.205 -0.200 -52.393 1.00 81.50 723 GLY A C 1
ATOM 5455 O O . GLY A 1 723 ? -13.944 -0.980 -52.988 1.00 81.50 723 GLY A O 1
ATOM 5456 N N . THR A 1 724 ? -12.035 0.199 -52.900 1.00 86.50 724 THR A N 1
ATOM 5457 C CA . THR A 1 724 ? -11.525 -0.163 -54.230 1.00 86.50 724 THR A CA 1
ATOM 5458 C C . THR A 1 724 ? -10.309 -1.071 -54.100 1.00 86.50 724 THR A C 1
ATOM 5460 O O . THR A 1 724 ? -9.453 -0.851 -53.242 1.00 86.50 724 THR A O 1
ATOM 5463 N N . GLU A 1 725 ? -10.223 -2.049 -54.991 1.00 88.38 725 GLU A N 1
ATOM 5464 C CA . GLU A 1 725 ? -9.035 -2.859 -55.240 1.00 88.38 725 GLU A CA 1
ATOM 5465 C C . GLU A 1 725 ? -8.475 -2.488 -56.618 1.00 88.38 725 GLU A C 1
ATOM 5467 O O . GLU A 1 725 ? -9.202 -2.526 -57.617 1.00 88.38 725 GLU A O 1
ATOM 5472 N N . GLY A 1 726 ? -7.205 -2.095 -56.677 1.00 89.81 726 GLY A N 1
ATOM 5473 C CA . GLY A 1 726 ? -6.592 -1.589 -57.901 1.00 89.81 726 GLY A CA 1
ATOM 5474 C C . GLY A 1 726 ? -5.084 -1.398 -57.801 1.00 89.81 726 GLY A C 1
ATOM 5475 O O . GLY A 1 726 ? -4.488 -1.583 -56.738 1.00 89.81 726 GLY A O 1
ATOM 5476 N N . ASP A 1 727 ? -4.491 -0.999 -58.924 1.00 92.00 727 ASP A N 1
ATOM 5477 C CA . ASP A 1 727 ? -3.054 -0.776 -59.075 1.00 92.00 727 ASP A CA 1
ATOM 5478 C C . ASP A 1 727 ? -2.750 0.589 -59.692 1.00 92.00 727 ASP A C 1
ATOM 5480 O O . ASP A 1 727 ? -3.507 1.087 -60.530 1.00 92.00 727 ASP A O 1
ATOM 5484 N N . ILE A 1 728 ? -1.608 1.166 -59.312 1.00 93.44 728 ILE A N 1
ATOM 5485 C CA . ILE A 1 728 ? -1.056 2.392 -59.897 1.00 93.44 728 ILE A CA 1
ATOM 5486 C C . ILE A 1 728 ? 0.404 2.145 -60.276 1.00 93.44 728 ILE A C 1
ATOM 5488 O O . ILE A 1 728 ? 1.191 1.684 -59.448 1.00 93.44 728 ILE A O 1
ATOM 5492 N N . ALA A 1 729 ? 0.769 2.490 -61.511 1.00 92.75 729 ALA A N 1
ATOM 5493 C CA . ALA A 1 729 ? 2.156 2.565 -61.963 1.00 92.75 729 ALA A CA 1
ATOM 5494 C C . ALA A 1 729 ? 2.481 3.978 -62.448 1.00 92.75 729 ALA A C 1
ATOM 5496 O O . ALA A 1 729 ? 1.721 4.559 -63.227 1.00 92.75 729 ALA A O 1
ATOM 5497 N N . VAL A 1 730 ? 3.626 4.496 -62.011 1.00 92.50 730 VAL A N 1
ATOM 5498 C CA . VAL A 1 730 ? 4.196 5.770 -62.454 1.00 92.50 730 VAL A CA 1
ATOM 5499 C C . VAL A 1 730 ? 5.579 5.489 -63.031 1.00 92.50 730 VAL A C 1
ATOM 5501 O O . VAL A 1 730 ? 6.489 5.094 -62.300 1.00 92.50 730 VAL A O 1
ATOM 5504 N N . ASP A 1 731 ? 5.718 5.681 -64.341 1.00 89.44 731 ASP A N 1
ATOM 5505 C CA . ASP A 1 731 ? 6.967 5.505 -65.085 1.00 89.44 731 ASP A CA 1
ATOM 5506 C C . ASP A 1 731 ? 7.266 6.779 -65.887 1.00 89.44 731 ASP A C 1
ATOM 5508 O O . ASP A 1 731 ? 6.714 7.016 -66.967 1.00 89.44 731 ASP A O 1
ATOM 5512 N N . GLY A 1 732 ? 8.082 7.656 -65.297 1.00 85.19 732 GLY A N 1
ATOM 5513 C CA . GLY A 1 732 ? 8.357 8.992 -65.823 1.00 85.19 732 GLY A CA 1
ATOM 5514 C C . GLY A 1 732 ? 7.072 9.797 -66.040 1.00 85.19 732 GLY A C 1
ATOM 5515 O O . GLY A 1 732 ? 6.325 10.074 -65.104 1.00 85.19 732 GLY A O 1
ATOM 5516 N N . ASP A 1 733 ? 6.812 10.152 -67.297 1.00 84.31 733 ASP A N 1
ATOM 5517 C CA . ASP A 1 733 ? 5.642 10.929 -67.720 1.00 84.31 733 ASP A CA 1
ATOM 5518 C C . ASP A 1 733 ? 4.391 10.072 -67.991 1.00 84.31 733 ASP A C 1
ATOM 5520 O O . ASP A 1 733 ? 3.366 10.600 -68.436 1.00 84.31 733 ASP A O 1
ATOM 5524 N N . GLN A 1 734 ? 4.464 8.753 -67.775 1.00 89.94 734 GLN A N 1
ATOM 5525 C CA . GLN A 1 734 ? 3.360 7.821 -67.988 1.00 89.94 734 GLN A CA 1
ATOM 5526 C C . GLN A 1 734 ? 2.746 7.355 -66.661 1.00 89.94 734 GLN A C 1
ATOM 5528 O O . GLN A 1 734 ? 3.423 6.830 -65.780 1.00 89.94 734 GLN A O 1
ATOM 5533 N N . LEU A 1 735 ? 1.426 7.494 -66.558 1.00 92.50 735 LEU A N 1
ATOM 5534 C CA . LEU A 1 735 ? 0.585 7.021 -65.467 1.00 92.50 735 LEU A CA 1
ATOM 5535 C C . LEU A 1 735 ? -0.304 5.879 -65.961 1.00 92.50 735 LEU A C 1
ATOM 5537 O O . LEU A 1 735 ? -1.011 6.025 -66.958 1.00 92.50 735 LEU A O 1
ATOM 5541 N N . THR A 1 736 ? -0.323 4.770 -65.228 1.00 92.06 736 THR A N 1
ATOM 5542 C CA . THR A 1 736 ? -1.291 3.683 -65.424 1.00 92.06 736 THR A CA 1
ATOM 5543 C C . THR A 1 736 ? -2.113 3.486 -64.156 1.00 92.06 736 THR A C 1
ATOM 5545 O O . THR A 1 736 ? -1.542 3.380 -63.072 1.00 92.06 736 THR A O 1
ATOM 5548 N N . VAL A 1 737 ? -3.441 3.424 -64.280 1.00 93.25 737 VAL A N 1
ATOM 5549 C CA . VAL A 1 737 ? -4.370 3.157 -63.169 1.00 93.25 737 VAL A CA 1
ATOM 5550 C C . VAL A 1 737 ? -5.298 2.015 -63.558 1.00 93.25 737 VAL A C 1
ATOM 5552 O O . VAL A 1 737 ? -6.097 2.156 -64.481 1.00 93.25 737 VAL A O 1
ATOM 5555 N N . ASN A 1 738 ? -5.221 0.897 -62.840 1.00 91.25 738 ASN A N 1
ATOM 5556 C CA . ASN A 1 738 ? -6.090 -0.261 -63.039 1.00 91.25 738 ASN A CA 1
ATOM 5557 C C . ASN A 1 738 ? -7.096 -0.350 -61.894 1.00 91.25 738 ASN A C 1
ATOM 5559 O O . ASN A 1 738 ? -6.706 -0.345 -60.727 1.00 91.25 738 ASN A O 1
ATOM 5563 N N . VAL A 1 739 ? -8.382 -0.480 -62.217 1.00 89.69 739 VAL A N 1
ATOM 5564 C CA . VAL A 1 739 ? -9.438 -0.698 -61.223 1.00 89.69 739 VAL A CA 1
ATOM 5565 C C . VAL A 1 739 ? -9.958 -2.116 -61.385 1.00 89.69 739 VAL A C 1
ATOM 5567 O O . VAL A 1 739 ? -10.627 -2.426 -62.370 1.00 89.69 739 VAL A O 1
ATOM 5570 N N . TYR A 1 740 ? -9.663 -2.987 -60.424 1.00 84.56 740 TYR A N 1
ATOM 5571 C CA . TYR A 1 740 ? -10.138 -4.366 -60.458 1.00 84.56 740 TYR A CA 1
ATOM 5572 C C . TYR A 1 740 ? -11.549 -4.439 -59.914 1.00 84.56 740 TYR A C 1
ATOM 5574 O O . TYR A 1 740 ? -12.466 -4.777 -60.647 1.00 84.56 740 TYR A O 1
ATOM 5582 N N . ASN A 1 741 ? -11.752 -4.062 -58.657 1.00 82.00 741 ASN A N 1
ATOM 5583 C CA . ASN A 1 741 ? -13.046 -4.205 -58.006 1.00 82.00 741 ASN A CA 1
ATOM 5584 C C . ASN A 1 741 ? -13.407 -2.961 -57.200 1.00 82.00 741 ASN A C 1
ATOM 5586 O O . ASN A 1 741 ? -12.536 -2.290 -56.649 1.00 82.00 741 ASN A O 1
ATOM 5590 N N . THR A 1 742 ? -14.702 -2.675 -57.094 1.00 80.38 742 THR A N 1
ATOM 5591 C CA . THR A 1 742 ? -15.226 -1.614 -56.234 1.00 80.38 742 THR A CA 1
ATOM 5592 C C . THR A 1 742 ? -16.392 -2.157 -55.412 1.00 80.38 742 THR A C 1
ATOM 5594 O O . THR A 1 742 ? -17.344 -2.731 -55.936 1.00 80.38 742 THR A O 1
ATOM 5597 N N . LYS A 1 743 ? -16.360 -1.947 -54.092 1.00 75.19 743 LYS A N 1
ATOM 5598 C CA . LYS A 1 743 ? -17.484 -2.289 -53.198 1.00 75.19 743 LYS A CA 1
ATOM 5599 C C . LYS A 1 743 ? -18.733 -1.431 -53.479 1.00 75.19 743 LYS A C 1
ATOM 5601 O O . LYS A 1 743 ? -19.842 -1.800 -53.094 1.00 75.19 743 LYS A O 1
ATOM 5606 N N . ALA A 1 744 ? -18.560 -0.302 -54.172 1.00 70.56 744 ALA A N 1
ATOM 5607 C CA . ALA A 1 744 ? -19.612 0.583 -54.666 1.00 70.56 744 ALA A CA 1
ATOM 5608 C C . ALA A 1 744 ? -19.587 0.626 -56.214 1.00 70.56 744 ALA A C 1
ATOM 5610 O O . ALA A 1 744 ? -18.926 1.495 -56.779 1.00 70.56 744 ALA A O 1
ATOM 5611 N N . PRO A 1 745 ? -20.279 -0.295 -56.912 1.00 65.25 745 PRO A N 1
ATOM 5612 C CA . PRO A 1 745 ? -20.200 -0.414 -58.374 1.00 65.25 745 PRO A CA 1
ATOM 5613 C C . PRO A 1 745 ? -20.702 0.824 -59.137 1.00 65.25 745 PRO A C 1
ATOM 5615 O O . PRO A 1 745 ? -20.235 1.083 -60.242 1.00 65.25 745 PRO A O 1
ATOM 5618 N N . ASP A 1 746 ? -21.585 1.625 -58.531 1.00 68.44 746 ASP A N 1
ATOM 5619 C CA . ASP A 1 746 ? -22.137 2.850 -59.132 1.00 68.44 746 ASP A CA 1
ATOM 5620 C C . ASP A 1 746 ? -21.273 4.104 -58.885 1.00 68.44 746 ASP A C 1
ATOM 5622 O O . ASP A 1 746 ? -21.587 5.188 -59.381 1.00 68.44 746 ASP A O 1
ATOM 5626 N N . ALA A 1 747 ? -20.187 3.985 -58.112 1.00 73.94 747 ALA A N 1
ATOM 5627 C CA . ALA A 1 747 ? -19.280 5.086 -57.804 1.00 73.94 747 ALA A CA 1
ATOM 5628 C C . ALA A 1 747 ? -17.941 4.900 -58.547 1.00 73.94 747 ALA A C 1
ATOM 5630 O O . ALA A 1 747 ? -17.200 3.968 -58.226 1.00 73.94 747 ALA A O 1
ATOM 5631 N N . PRO A 1 748 ? -17.604 5.764 -59.523 1.00 84.50 748 PRO A N 1
ATOM 5632 C CA . PRO A 1 748 ? -16.347 5.655 -60.252 1.00 84.50 748 PRO A CA 1
ATOM 5633 C C . PRO A 1 748 ? -15.151 6.078 -59.393 1.00 84.50 748 PRO A C 1
ATOM 5635 O O . PRO A 1 748 ? -15.261 6.945 -58.523 1.00 84.50 748 PRO A O 1
ATOM 5638 N N . VAL A 1 749 ? -13.988 5.510 -59.703 1.00 87.88 749 VAL A N 1
ATOM 5639 C CA . VAL A 1 749 ? -12.686 6.061 -59.318 1.00 87.88 749 VAL A CA 1
ATOM 5640 C C . VAL A 1 749 ? -12.437 7.299 -60.173 1.00 87.88 749 VAL A C 1
ATOM 5642 O O . VAL A 1 749 ? -12.484 7.230 -61.403 1.00 87.88 749 VAL A O 1
ATOM 5645 N N . GLU A 1 750 ? -12.198 8.441 -59.535 1.00 91.19 750 GLU A N 1
ATOM 5646 C CA . GLU A 1 750 ? -11.978 9.710 -60.232 1.00 91.19 750 GLU A CA 1
ATOM 5647 C C . GLU A 1 750 ? -10.480 9.996 -60.335 1.00 91.19 750 GLU A C 1
ATOM 5649 O O . GLU A 1 750 ? -9.797 10.162 -59.324 1.00 91.19 750 GLU A O 1
ATOM 5654 N N . VAL A 1 751 ? -9.973 10.065 -61.565 1.00 92.12 751 VAL A N 1
ATOM 5655 C CA . VAL A 1 751 ? -8.600 10.465 -61.878 1.00 92.12 751 VAL A CA 1
ATOM 5656 C C . VAL A 1 751 ? -8.624 11.905 -62.366 1.00 92.12 751 VAL A C 1
ATOM 5658 O O . VAL A 1 751 ? -9.084 12.190 -63.468 1.00 92.12 751 VAL A O 1
ATOM 5661 N N . THR A 1 752 ? -8.156 12.823 -61.529 1.00 91.62 752 THR A N 1
ATOM 5662 C CA . THR A 1 752 ? -8.081 14.254 -61.833 1.00 91.62 752 THR A CA 1
ATOM 5663 C C . THR A 1 752 ? -6.656 14.615 -62.208 1.00 91.62 752 THR A C 1
ATOM 5665 O O . THR A 1 752 ? -5.767 14.560 -61.360 1.00 91.62 752 THR A O 1
ATOM 5668 N N . PHE A 1 753 ? -6.424 15.007 -63.456 1.00 89.00 753 PHE A N 1
ATOM 5669 C CA . PHE A 1 753 ? -5.092 15.404 -63.903 1.00 89.00 753 PHE A CA 1
ATOM 5670 C C . PHE A 1 753 ? -4.662 16.734 -63.278 1.00 89.00 753 PHE A C 1
ATOM 5672 O O . PHE A 1 753 ? -5.414 17.708 -63.285 1.00 89.00 753 PHE A O 1
ATOM 5679 N N . THR A 1 754 ? -3.450 16.778 -62.732 1.00 85.06 754 THR A N 1
ATOM 5680 C CA . THR A 1 754 ? -2.874 17.941 -62.033 1.00 85.06 754 THR A CA 1
ATOM 5681 C C . THR A 1 754 ? -1.827 18.683 -62.866 1.00 85.06 754 THR A C 1
ATOM 5683 O O . THR A 1 754 ? -1.455 19.799 -62.510 1.00 85.06 754 THR A O 1
ATOM 5686 N N . ALA A 1 755 ? -1.391 18.100 -63.986 1.00 75.81 755 ALA A N 1
ATOM 5687 C CA . ALA A 1 755 ? -0.434 18.669 -64.936 1.00 75.81 755 ALA A CA 1
ATOM 5688 C C . ALA A 1 755 ? -1.024 18.728 -66.364 1.00 75.81 755 ALA A C 1
ATOM 5690 O O . ALA A 1 755 ? -2.124 18.234 -66.602 1.00 75.81 755 ALA A O 1
ATOM 5691 N N . GLY A 1 756 ? -0.303 19.329 -67.318 1.00 76.94 756 GLY A N 1
ATOM 5692 C CA . GLY A 1 756 ? -0.683 19.376 -68.739 1.00 76.94 756 GLY A CA 1
ATOM 5693 C C . GLY A 1 756 ? -1.420 20.644 -69.196 1.00 76.94 756 GLY A C 1
ATOM 5694 O O . GLY A 1 756 ? -1.461 21.647 -68.487 1.00 76.94 756 GLY A O 1
ATOM 5695 N N . ASP A 1 757 ? -2.008 20.592 -70.393 1.00 70.12 757 ASP A N 1
ATOM 5696 C CA . ASP A 1 757 ? -2.667 21.706 -71.092 1.00 70.12 757 ASP A CA 1
ATOM 5697 C C . ASP A 1 757 ? -4.053 22.056 -70.522 1.00 70.12 757 ASP A C 1
ATOM 5699 O O . ASP A 1 757 ? -4.542 23.172 -70.710 1.00 70.12 757 ASP A O 1
ATOM 5703 N N . LYS A 1 758 ? -4.681 21.115 -69.803 1.00 73.69 758 LYS A N 1
ATOM 5704 C CA . LYS A 1 758 ? -5.982 21.279 -69.128 1.00 73.69 758 LYS A CA 1
ATOM 5705 C C . LYS A 1 758 ? -5.990 20.636 -67.731 1.00 73.69 758 LYS A C 1
ATOM 5707 O O . LYS A 1 758 ? -6.653 19.608 -67.531 1.00 73.69 758 LYS A O 1
ATOM 5712 N N . PRO A 1 759 ? -5.275 21.220 -66.752 1.00 78.81 759 PRO A N 1
ATOM 5713 C CA . PRO A 1 759 ? -5.293 20.734 -65.377 1.00 78.81 759 PRO A CA 1
ATOM 5714 C C . PRO A 1 759 ? -6.715 20.812 -64.799 1.00 78.81 759 PRO A C 1
ATOM 5716 O O . PRO A 1 759 ? -7.462 21.755 -65.063 1.00 78.81 759 PRO A O 1
ATOM 5719 N N . GLY A 1 760 ? -7.103 19.799 -64.026 1.00 77.31 760 GLY A N 1
ATOM 5720 C CA . GLY A 1 760 ? -8.454 19.627 -63.483 1.00 77.31 760 GLY A CA 1
ATOM 5721 C C . GLY A 1 760 ? -9.380 18.752 -64.334 1.00 77.31 760 GLY A C 1
ATOM 5722 O O . GLY A 1 760 ? -10.518 18.516 -63.934 1.00 77.31 760 GLY A O 1
ATOM 5723 N N . THR A 1 761 ? -8.918 18.241 -65.481 1.00 86.06 761 THR A N 1
ATOM 5724 C CA . THR A 1 761 ? -9.684 17.265 -66.275 1.00 86.06 761 THR A CA 1
ATOM 5725 C C . THR A 1 761 ? -9.871 15.971 -65.479 1.00 86.06 761 THR A C 1
ATOM 5727 O O . THR A 1 761 ? -8.893 15.400 -64.996 1.00 86.06 761 THR A O 1
ATOM 5730 N N . VAL A 1 762 ? -11.118 15.504 -65.355 1.00 88.50 762 VAL A N 1
ATOM 5731 C CA . VAL A 1 762 ? -11.481 14.302 -64.588 1.00 88.50 762 VAL A CA 1
ATOM 5732 C C . VAL A 1 762 ? -11.839 13.154 -65.528 1.00 88.50 762 VAL A C 1
ATOM 5734 O O . VAL A 1 762 ? -12.771 13.269 -66.325 1.00 88.50 762 VAL A O 1
ATOM 5737 N N . VAL A 1 763 ? -11.144 12.027 -65.390 1.00 91.69 763 VAL A N 1
ATOM 5738 C CA . VAL A 1 763 ? -11.486 10.745 -66.017 1.00 91.69 763 VAL A CA 1
ATOM 5739 C C . VAL A 1 763 ? -12.094 9.826 -64.964 1.00 91.69 763 VAL A C 1
ATOM 5741 O O . VAL A 1 763 ? -11.573 9.697 -63.859 1.00 91.69 763 VAL A O 1
ATOM 5744 N N . LYS A 1 764 ? -13.216 9.189 -65.298 1.00 90.50 764 LYS A N 1
ATOM 5745 C CA . LYS A 1 764 ? -13.943 8.274 -64.411 1.00 90.50 764 LYS A CA 1
ATOM 5746 C C . LYS A 1 764 ? -13.671 6.832 -64.821 1.00 90.50 764 LYS A C 1
ATOM 5748 O O . LYS A 1 764 ? -13.921 6.484 -65.971 1.00 90.50 764 LYS A O 1
ATOM 5753 N N . LEU A 1 765 ? -13.191 6.017 -63.885 1.00 89.69 765 LEU A N 1
ATOM 5754 C CA . LEU A 1 765 ? -12.907 4.596 -64.082 1.00 89.69 765 LEU A CA 1
ATOM 5755 C C . LEU A 1 765 ? -13.848 3.731 -63.249 1.00 89.69 765 LEU A C 1
ATOM 5757 O O . LEU A 1 765 ? -14.077 3.992 -62.069 1.00 89.69 765 LEU A O 1
ATOM 5761 N N . PHE A 1 766 ? -14.363 2.677 -63.863 1.00 87.06 766 PHE A N 1
ATOM 5762 C CA . PHE A 1 766 ? -15.194 1.660 -63.230 1.00 87.06 766 PHE A CA 1
ATOM 5763 C C . PHE A 1 766 ? -14.434 0.335 -63.112 1.00 87.06 766 PHE A C 1
ATOM 5765 O O . PHE A 1 766 ? -13.387 0.142 -63.731 1.00 87.06 766 PHE A O 1
ATOM 5772 N N . ALA A 1 767 ? -14.973 -0.593 -62.320 1.00 84.94 767 ALA A N 1
ATOM 5773 C CA . ALA A 1 767 ? -14.409 -1.930 -62.167 1.00 84.94 767 ALA A CA 1
ATOM 5774 C C . ALA A 1 767 ? -14.169 -2.605 -63.534 1.00 84.94 767 ALA A C 1
ATOM 5776 O O . ALA A 1 767 ? -15.050 -2.636 -64.397 1.00 84.94 767 ALA A O 1
ATOM 5777 N N . GLY A 1 768 ? -12.963 -3.136 -63.735 1.00 83.12 768 GLY A N 1
ATOM 5778 C CA . GLY A 1 768 ? -12.513 -3.752 -64.983 1.00 83.12 768 GLY A CA 1
ATOM 5779 C C . GLY A 1 768 ? -11.947 -2.785 -66.029 1.00 83.12 768 GLY A C 1
ATOM 5780 O O . GLY A 1 768 ? -11.629 -3.232 -67.135 1.00 83.12 768 GLY A O 1
ATOM 5781 N N . GLN A 1 769 ? -11.805 -1.492 -65.718 1.00 89.81 769 GLN A N 1
ATOM 5782 C CA . GLN A 1 769 ? -11.194 -0.497 -66.607 1.00 89.81 769 GLN A CA 1
ATOM 5783 C C . GLN A 1 769 ? -9.759 -0.142 -66.202 1.00 89.81 769 GLN A C 1
ATOM 5785 O O . GLN A 1 769 ? -9.385 -0.179 -65.028 1.00 89.81 769 GLN A O 1
ATOM 5790 N N . SER A 1 770 ? -8.966 0.209 -67.208 1.00 90.94 770 SER A N 1
ATOM 5791 C CA . SER A 1 770 ? -7.589 0.670 -67.096 1.00 90.94 770 SER A CA 1
ATOM 5792 C C . SER A 1 770 ? -7.454 2.021 -67.784 1.00 90.94 770 SER A C 1
ATOM 5794 O O . SER A 1 770 ? -7.961 2.207 -68.889 1.00 90.94 770 SER A O 1
ATOM 5796 N N . LEU A 1 771 ? -6.784 2.961 -67.128 1.00 93.19 771 LEU A N 1
ATOM 5797 C CA . LEU A 1 771 ? -6.366 4.230 -67.705 1.00 93.19 771 LEU A CA 1
ATOM 5798 C C . LEU A 1 771 ? -4.872 4.181 -67.967 1.00 93.19 771 LEU A C 1
ATOM 5800 O O . LEU A 1 771 ? -4.107 3.948 -67.033 1.00 93.19 771 LEU A O 1
ATOM 5804 N N . VAL A 1 772 ? -4.469 4.509 -69.188 1.00 91.25 772 VAL A N 1
ATOM 5805 C CA . VAL A 1 772 ? -3.085 4.856 -69.508 1.00 91.25 772 VAL A CA 1
ATOM 5806 C C . VAL A 1 772 ? -3.064 6.314 -69.934 1.00 91.25 772 VAL A C 1
ATOM 5808 O O . VAL A 1 772 ? -3.755 6.707 -70.874 1.00 91.25 772 VAL A O 1
ATOM 5811 N N . ALA A 1 773 ? -2.291 7.129 -69.228 1.00 89.81 773 ALA A N 1
ATOM 5812 C CA . ALA A 1 773 ? -2.112 8.541 -69.516 1.00 89.81 773 ALA A CA 1
ATOM 5813 C C . ALA A 1 773 ? -0.626 8.865 -69.659 1.00 89.81 773 ALA A C 1
ATOM 5815 O O . ALA A 1 773 ? 0.184 8.396 -68.868 1.00 89.81 773 ALA A O 1
ATOM 5816 N N . LYS A 1 774 ? -0.261 9.666 -70.658 1.00 89.25 774 LYS A N 1
ATOM 5817 C CA . LYS A 1 774 ? 1.115 10.093 -70.907 1.00 89.25 774 LYS A CA 1
ATOM 5818 C C . LYS A 1 774 ? 1.168 11.589 -71.171 1.00 89.25 774 LYS A C 1
ATOM 5820 O O . LYS A 1 774 ? 0.400 12.106 -71.985 1.00 89.25 774 LYS A O 1
ATOM 5825 N N . LEU A 1 775 ? 2.083 12.279 -70.502 1.00 83.81 775 LEU A N 1
ATOM 5826 C CA . LEU A 1 775 ? 2.362 13.686 -70.758 1.00 83.81 775 LEU A CA 1
ATOM 5827 C C . LEU A 1 775 ? 3.350 13.798 -71.929 1.00 83.81 775 LEU A C 1
ATOM 5829 O O . LEU A 1 775 ? 4.476 13.320 -71.851 1.00 83.81 775 LEU A O 1
ATOM 5833 N N . VAL A 1 776 ? 2.929 14.406 -73.041 1.00 84.31 776 VAL A N 1
ATOM 5834 C CA . VAL A 1 776 ? 3.763 14.592 -74.241 1.00 84.31 776 VAL A CA 1
ATOM 5835 C C . VAL A 1 776 ? 3.723 16.062 -74.638 1.00 84.31 776 VAL A C 1
ATOM 5837 O O . VAL A 1 776 ? 2.662 16.588 -74.966 1.00 84.31 776 VAL A O 1
ATOM 5840 N N . ASN A 1 777 ? 4.874 16.741 -74.604 1.00 81.38 777 ASN A N 1
ATOM 5841 C CA . ASN A 1 777 ? 4.998 18.174 -74.922 1.00 81.38 777 ASN A CA 1
ATOM 5842 C C . ASN A 1 777 ? 4.023 19.072 -74.132 1.00 81.38 777 ASN A C 1
ATOM 5844 O O . ASN A 1 777 ? 3.491 20.043 -74.665 1.00 81.38 777 ASN A O 1
ATOM 5848 N N . GLY A 1 778 ? 3.762 18.733 -72.866 1.00 75.44 778 GLY A N 1
ATOM 5849 C CA . GLY A 1 778 ? 2.838 19.481 -72.011 1.00 75.44 778 GLY A CA 1
ATOM 5850 C C . GLY A 1 778 ? 1.352 19.200 -72.260 1.00 75.44 778 GLY A C 1
ATOM 5851 O O . GLY A 1 778 ? 0.524 19.854 -71.641 1.00 75.44 778 GLY A O 1
ATOM 5852 N N . ILE A 1 779 ? 0.999 18.235 -73.114 1.00 81.12 779 ILE A N 1
ATOM 5853 C CA . ILE A 1 779 ? -0.384 17.802 -73.366 1.00 81.12 779 ILE A CA 1
ATOM 5854 C C . ILE A 1 779 ? -0.579 16.404 -72.779 1.00 81.12 779 ILE A C 1
ATOM 5856 O O . ILE A 1 779 ? 0.248 15.517 -73.007 1.00 81.12 779 ILE A O 1
ATOM 5860 N N . ILE A 1 780 ? -1.668 16.187 -72.037 1.00 85.31 780 ILE A N 1
ATOM 5861 C CA . ILE A 1 780 ? -2.003 14.851 -71.525 1.00 85.31 780 ILE A CA 1
ATOM 5862 C C . ILE A 1 780 ? -2.770 14.075 -72.589 1.00 85.31 780 ILE A C 1
ATOM 5864 O O . ILE A 1 780 ? -3.899 14.411 -72.945 1.00 85.31 780 ILE A O 1
ATOM 5868 N N . GLN A 1 781 ? -2.166 12.990 -73.061 1.00 87.69 781 GLN A N 1
ATOM 5869 C CA . GLN A 1 781 ? -2.835 11.989 -73.881 1.00 87.69 781 GLN A CA 1
ATOM 5870 C C . GLN A 1 781 ? -3.287 10.859 -72.965 1.00 87.69 781 GLN A C 1
ATOM 5872 O O . GLN A 1 781 ? -2.456 10.245 -72.303 1.00 87.69 781 GLN A O 1
ATOM 5877 N N . SER A 1 782 ? -4.591 10.594 -72.894 1.00 88.25 782 SER A N 1
ATOM 5878 C CA . SER A 1 782 ? -5.134 9.531 -72.047 1.00 88.25 782 SER A CA 1
ATOM 5879 C C . SER A 1 782 ? -6.107 8.640 -72.806 1.00 88.25 782 SER A C 1
ATOM 5881 O O . SER A 1 782 ? -6.868 9.116 -73.649 1.00 88.25 782 SER A O 1
ATOM 5883 N N . GLN A 1 783 ? -6.064 7.346 -72.505 1.00 90.31 783 GLN A N 1
ATOM 5884 C CA . GLN A 1 783 ? -6.927 6.324 -73.084 1.00 90.31 783 GLN A CA 1
ATOM 5885 C C . GLN A 1 783 ? -7.462 5.421 -71.970 1.00 90.31 783 GLN A C 1
ATOM 5887 O O . GLN A 1 783 ? -6.716 5.022 -71.075 1.00 90.31 783 GLN A O 1
ATOM 5892 N N . VAL A 1 784 ? -8.762 5.120 -72.026 1.00 90.88 784 VAL A N 1
ATOM 5893 C CA . VAL A 1 784 ? -9.425 4.174 -71.122 1.00 90.88 784 VAL A CA 1
ATOM 5894 C C . VAL A 1 784 ? -9.759 2.910 -71.896 1.00 90.88 784 VAL A C 1
ATOM 5896 O O . VAL A 1 784 ? -10.557 2.954 -72.830 1.00 90.88 784 VAL A O 1
ATOM 5899 N N . ASP A 1 785 ? -9.196 1.788 -71.465 1.00 89.19 785 ASP A N 1
ATOM 5900 C CA . ASP A 1 785 ? -9.423 0.464 -72.039 1.00 89.19 785 ASP A CA 1
ATOM 5901 C C . ASP A 1 785 ? -9.905 -0.521 -70.964 1.00 89.19 785 ASP A C 1
ATOM 5903 O O . ASP A 1 785 ? -10.056 -0.190 -69.785 1.00 89.19 785 ASP A O 1
ATOM 5907 N N . LYS A 1 786 ? -10.173 -1.769 -71.359 1.00 85.56 786 LYS A N 1
ATOM 5908 C CA . LYS A 1 786 ? -10.396 -2.857 -70.398 1.00 85.56 786 LYS A CA 1
ATOM 5909 C C . LYS A 1 786 ? -9.066 -3.288 -69.788 1.00 85.56 786 LYS A C 1
ATOM 5911 O O . LYS A 1 786 ? -8.062 -3.355 -70.492 1.00 85.56 786 LYS A O 1
ATOM 5916 N N . VAL A 1 787 ? -9.082 -3.660 -68.510 1.00 82.81 787 VAL A N 1
ATOM 5917 C CA . VAL A 1 787 ? -7.932 -4.303 -67.861 1.00 82.81 787 VAL A CA 1
ATOM 5918 C C . VAL A 1 787 ? -7.561 -5.564 -68.646 1.00 82.81 787 VAL A C 1
ATOM 5920 O O . VAL A 1 787 ? -8.386 -6.459 -68.845 1.00 82.81 787 VAL A O 1
ATOM 5923 N N . THR A 1 788 ? -6.316 -5.621 -69.116 1.00 81.50 788 THR A N 1
ATOM 5924 C CA . THR A 1 788 ? -5.759 -6.771 -69.837 1.00 81.50 788 THR A CA 1
ATOM 5925 C C . THR A 1 788 ? -4.868 -7.600 -68.916 1.00 81.50 788 THR A C 1
ATOM 5927 O O . THR A 1 788 ? -4.345 -7.091 -67.926 1.00 81.50 788 THR A O 1
ATOM 5930 N N . GLN A 1 789 ? -4.641 -8.870 -69.266 1.00 77.69 789 GLN A N 1
ATOM 5931 C CA . GLN A 1 789 ? -3.693 -9.719 -68.535 1.00 77.69 789 GLN A CA 1
ATOM 5932 C C . GLN A 1 789 ? -2.284 -9.101 -68.527 1.00 77.69 789 GLN A C 1
ATOM 5934 O O . GLN A 1 789 ? -1.652 -9.041 -67.483 1.00 77.69 789 GLN A O 1
ATOM 5939 N N . ALA A 1 790 ? -1.853 -8.521 -69.653 1.00 75.00 790 ALA A N 1
ATOM 5940 C CA . ALA A 1 790 ? -0.567 -7.835 -69.756 1.00 75.00 790 ALA A CA 1
ATOM 5941 C C . ALA A 1 790 ? -0.427 -6.653 -68.775 1.00 75.00 790 ALA A C 1
ATOM 5943 O O . ALA A 1 790 ? 0.667 -6.401 -68.279 1.00 75.00 790 ALA A O 1
ATOM 5944 N N . ALA A 1 791 ? -1.519 -5.943 -68.466 1.00 74.12 791 ALA A N 1
ATOM 5945 C CA . ALA A 1 791 ? -1.520 -4.881 -67.459 1.00 74.12 791 ALA A CA 1
ATOM 5946 C C . ALA A 1 791 ? -1.448 -5.433 -66.023 1.00 74.12 791 ALA A C 1
ATOM 5948 O O . ALA A 1 791 ? -0.831 -4.811 -65.164 1.00 74.12 791 ALA A O 1
ATOM 5949 N N . MET A 1 792 ? -2.041 -6.605 -65.761 1.00 74.31 792 MET A N 1
ATOM 5950 C CA . MET A 1 792 ? -1.966 -7.283 -64.458 1.00 74.31 792 MET A CA 1
ATOM 5951 C C . MET A 1 792 ? -0.586 -7.896 -64.200 1.00 74.31 792 MET A C 1
ATOM 5953 O O . MET A 1 792 ? -0.091 -7.851 -63.072 1.00 74.31 792 MET A O 1
ATOM 5957 N N . ASP A 1 793 ? 0.055 -8.429 -65.243 1.00 78.50 793 ASP A N 1
ATOM 5958 C CA . ASP A 1 793 ? 1.363 -9.084 -65.153 1.00 78.50 793 ASP A CA 1
ATOM 5959 C C . ASP A 1 793 ? 2.470 -8.111 -64.702 1.00 78.50 793 ASP A C 1
ATOM 5961 O O . ASP A 1 793 ? 3.421 -8.522 -64.038 1.00 78.50 793 ASP A O 1
ATOM 5965 N N . GLN A 1 794 ? 2.307 -6.805 -64.951 1.00 79.19 794 GLN A N 1
ATOM 5966 C CA . GLN A 1 794 ? 3.210 -5.752 -64.452 1.00 79.19 794 GLN A CA 1
ATOM 5967 C C . GLN A 1 794 ? 3.275 -5.674 -62.916 1.00 79.19 794 GLN A C 1
ATOM 5969 O O . GLN A 1 794 ? 4.229 -5.126 -62.366 1.00 79.19 794 GLN A O 1
ATOM 5974 N N . PHE A 1 795 ? 2.285 -6.233 -62.216 1.00 81.75 795 PHE A N 1
ATOM 5975 C CA . PHE A 1 795 ? 2.185 -6.241 -60.754 1.00 81.75 795 PHE A CA 1
ATOM 5976 C C . PHE A 1 795 ? 2.259 -7.660 -60.173 1.00 81.75 795 PHE A C 1
ATOM 5978 O O . PHE A 1 795 ? 1.995 -7.853 -58.983 1.00 81.75 795 PHE A O 1
ATOM 5985 N N . ALA A 1 796 ? 2.625 -8.659 -60.988 1.00 75.50 796 ALA A N 1
ATOM 5986 C CA . ALA A 1 796 ? 2.666 -10.069 -60.596 1.00 75.50 796 ALA A CA 1
ATOM 5987 C C . ALA A 1 796 ? 3.543 -10.323 -59.360 1.00 75.50 796 ALA A C 1
ATOM 5989 O O . ALA A 1 796 ? 3.257 -11.217 -58.563 1.00 75.50 796 ALA A O 1
ATOM 5990 N N . GLU A 1 797 ? 4.573 -9.498 -59.157 1.00 78.19 797 GLU A N 1
ATOM 5991 C CA . GLU A 1 797 ? 5.445 -9.587 -57.991 1.00 78.19 797 GLU A CA 1
ATOM 5992 C C . GLU A 1 797 ? 4.704 -9.397 -56.654 1.00 78.19 797 GLU A C 1
ATOM 5994 O O . GLU A 1 797 ? 5.105 -9.996 -55.659 1.00 78.19 797 GLU A O 1
ATOM 5999 N N . LEU A 1 798 ? 3.596 -8.646 -56.611 1.00 77.88 798 LEU A N 1
ATOM 6000 C CA . LEU A 1 798 ? 2.872 -8.314 -55.374 1.00 77.88 798 LEU A CA 1
ATOM 6001 C C . LEU A 1 798 ? 1.891 -9.403 -54.878 1.00 77.88 798 LEU A C 1
ATOM 6003 O O . LEU A 1 798 ? 1.290 -9.236 -53.817 1.00 77.88 798 LEU A O 1
ATOM 6007 N N . GLY A 1 799 ? 1.735 -10.526 -55.592 1.00 62.31 799 GLY A N 1
ATOM 6008 C CA . GLY A 1 799 ? 1.188 -11.779 -55.036 1.00 62.31 799 GLY A CA 1
ATOM 6009 C C . GLY A 1 799 ? -0.311 -11.848 -54.674 1.00 62.31 799 GLY A C 1
ATOM 6010 O O . GLY A 1 799 ? -0.676 -12.663 -53.829 1.00 62.31 799 GLY A O 1
ATOM 6011 N N . VAL A 1 800 ? -1.195 -11.047 -55.286 1.00 56.50 800 VAL A N 1
ATOM 6012 C CA . VAL A 1 800 ? -2.677 -11.123 -55.113 1.00 56.50 800 VAL A CA 1
ATOM 6013 C C . VAL A 1 800 ? -3.372 -11.088 -56.503 1.00 56.50 800 VAL A C 1
ATOM 6015 O O . VAL A 1 800 ? -2.728 -10.644 -57.450 1.00 56.50 800 VAL A O 1
ATOM 6018 N N . PRO A 1 801 ? -4.612 -11.593 -56.680 1.00 55.47 801 PRO A N 1
ATOM 6019 C CA . PRO A 1 801 ? -4.946 -12.672 -57.631 1.00 55.47 801 PRO A CA 1
ATOM 6020 C C . PRO A 1 801 ? -4.620 -12.405 -59.120 1.00 55.47 801 PRO A C 1
ATOM 6022 O O . PRO A 1 801 ? -4.624 -11.277 -59.609 1.00 55.47 801 PRO A O 1
ATOM 6025 N N . THR A 1 802 ? -4.371 -13.498 -59.845 1.00 58.06 802 THR A N 1
ATOM 6026 C CA . THR A 1 802 ? -3.509 -13.590 -61.038 1.00 58.06 802 THR A CA 1
ATOM 6027 C C . THR A 1 802 ? -4.226 -14.042 -62.324 1.00 58.06 802 THR A C 1
ATOM 6029 O O . THR A 1 802 ? -3.586 -14.623 -63.199 1.00 58.06 802 THR A O 1
ATOM 6032 N N . SER A 1 803 ? -5.532 -13.780 -62.509 1.00 58.41 803 SER A N 1
ATOM 6033 C CA . SER A 1 803 ? -6.153 -13.951 -63.841 1.00 58.41 803 SER A CA 1
ATOM 6034 C C . SER A 1 803 ? -7.428 -13.134 -64.104 1.00 58.41 803 SER A C 1
ATOM 6036 O O . SER A 1 803 ? -8.252 -12.904 -63.217 1.00 58.41 803 SER A O 1
ATOM 6038 N N . VAL A 1 804 ? -7.640 -12.772 -65.376 1.00 56.75 804 VAL A N 1
ATOM 6039 C CA . VAL A 1 804 ? -8.885 -12.151 -65.882 1.00 56.75 804 VAL A CA 1
ATOM 6040 C C . VAL A 1 804 ? -10.127 -13.048 -65.673 1.00 56.75 804 VAL A C 1
ATOM 6042 O O . VAL A 1 804 ? -11.247 -12.537 -65.592 1.00 56.75 804 VAL A O 1
ATOM 6045 N N . GLU A 1 805 ? -9.971 -14.373 -65.563 1.00 54.47 805 GLU A N 1
ATOM 6046 C CA . GLU A 1 805 ? -11.084 -15.305 -65.297 1.00 54.47 805 GLU A CA 1
ATOM 6047 C C . GLU A 1 805 ? -11.571 -15.258 -63.843 1.00 54.47 805 GLU A C 1
ATOM 6049 O O . GLU A 1 805 ? -12.780 -15.233 -63.604 1.00 54.47 805 GLU A O 1
ATOM 6054 N N . GLU A 1 806 ? -10.654 -15.153 -62.878 1.00 58.62 806 GLU A N 1
ATOM 6055 C CA . GLU A 1 806 ? -10.984 -14.997 -61.453 1.00 58.62 806 GLU A CA 1
ATOM 6056 C C . GLU A 1 806 ? -11.747 -13.682 -61.201 1.00 58.62 806 GLU A C 1
ATOM 6058 O O . GLU A 1 806 ? -12.698 -13.627 -60.414 1.00 58.62 806 GLU A O 1
ATOM 6063 N N . PHE A 1 807 ? -11.387 -12.638 -61.957 1.00 56.91 807 PHE A N 1
ATOM 6064 C CA . PHE A 1 807 ? -12.074 -11.349 -61.983 1.00 56.91 807 PHE A CA 1
ATOM 6065 C C . PHE A 1 807 ? -13.508 -11.449 -62.538 1.00 56.91 807 PHE A C 1
ATOM 6067 O O . PHE A 1 807 ? -14.453 -10.968 -61.904 1.00 56.91 807 PHE A O 1
ATOM 6074 N N . LYS A 1 808 ? -13.704 -12.123 -63.683 1.00 55.66 808 LYS A N 1
ATOM 6075 C CA . LYS A 1 808 ? -15.044 -12.348 -64.261 1.00 55.66 808 LYS A CA 1
ATOM 6076 C C . LYS A 1 808 ? -15.947 -13.166 -63.333 1.00 55.66 808 LYS A C 1
ATOM 6078 O O . LYS A 1 808 ? -17.135 -12.863 -63.247 1.00 55.66 808 LYS A O 1
ATOM 6083 N N . GLY A 1 809 ? -15.395 -14.156 -62.626 1.00 56.00 809 GLY A N 1
ATOM 6084 C CA . GLY A 1 809 ? -16.131 -14.972 -61.655 1.00 56.00 809 GLY A CA 1
ATOM 6085 C C . GLY A 1 809 ? -16.661 -14.160 -60.469 1.00 56.00 809 GLY A C 1
ATOM 6086 O O . GLY A 1 809 ? -17.846 -14.232 -60.151 1.00 56.00 809 GLY A O 1
ATOM 6087 N N . ARG A 1 810 ? -15.819 -13.307 -59.869 1.00 56.31 810 ARG A N 1
ATOM 6088 C CA . ARG A 1 810 ? -16.212 -12.459 -58.727 1.00 56.31 810 ARG A CA 1
ATOM 6089 C C . ARG A 1 810 ? -17.222 -11.374 -59.104 1.00 56.31 810 ARG A C 1
ATOM 6091 O O . ARG A 1 810 ? -18.196 -11.179 -58.384 1.00 56.31 810 ARG A O 1
ATOM 6098 N N . ALA A 1 811 ? -17.039 -10.714 -60.250 1.00 50.72 811 ALA A N 1
ATOM 6099 C CA . ALA A 1 811 ? -18.000 -9.726 -60.745 1.00 50.72 811 ALA A CA 1
ATOM 6100 C C . ALA A 1 811 ? -19.364 -10.365 -61.082 1.00 50.72 811 ALA A C 1
ATOM 6102 O O . ALA A 1 811 ? -20.411 -9.785 -60.791 1.00 50.72 811 ALA A O 1
ATOM 6103 N N . ALA A 1 812 ? -19.369 -11.582 -61.642 1.00 52.69 812 ALA A N 1
ATOM 6104 C CA . ALA A 1 812 ? -20.594 -12.330 -61.919 1.00 52.69 812 ALA A CA 1
ATOM 6105 C C . ALA A 1 812 ? -21.334 -12.756 -60.636 1.00 52.69 812 ALA A C 1
ATOM 6107 O O . ALA A 1 812 ? -22.563 -12.680 -60.597 1.00 52.69 812 ALA A O 1
ATOM 6108 N N . ASP A 1 813 ? -20.612 -13.148 -59.582 1.00 52.81 813 ASP A N 1
ATOM 6109 C CA . ASP A 1 813 ? -21.194 -13.509 -58.281 1.00 52.81 813 ASP A CA 1
ATOM 6110 C C . ASP A 1 813 ? -21.793 -12.302 -57.540 1.00 52.81 813 ASP A C 1
ATOM 6112 O O . ASP A 1 813 ? -22.852 -12.415 -56.913 1.00 52.81 813 ASP A O 1
ATOM 6116 N N . GLU A 1 814 ? -21.165 -11.128 -57.643 1.00 51.19 814 GLU A N 1
ATOM 6117 C CA . GLU A 1 814 ? -21.668 -9.879 -57.056 1.00 51.19 814 GLU A CA 1
ATOM 6118 C C . GLU A 1 814 ? -22.955 -9.401 -57.763 1.00 51.19 814 GLU A C 1
ATOM 6120 O O . GLU A 1 814 ? -23.907 -8.966 -57.109 1.00 51.19 814 GLU A O 1
ATOM 6125 N N . VAL A 1 815 ? -23.025 -9.551 -59.095 1.00 49.41 815 VAL A N 1
ATOM 6126 C CA . VAL A 1 815 ? -24.230 -9.268 -59.899 1.00 49.41 815 VAL A CA 1
ATOM 6127 C C . VAL A 1 815 ? -25.337 -10.293 -59.615 1.00 49.41 815 VAL A C 1
ATOM 6129 O O . VAL A 1 815 ? -26.493 -9.906 -59.426 1.00 49.41 815 VAL A O 1
ATOM 6132 N N . LYS A 1 816 ? -25.003 -11.587 -59.483 1.00 51.91 816 LYS A N 1
ATOM 6133 C CA . LYS A 1 816 ? -25.956 -12.651 -59.100 1.00 51.91 816 LYS A CA 1
ATOM 6134 C C . LYS A 1 816 ? -26.579 -12.427 -57.724 1.00 51.91 816 LYS A C 1
ATOM 6136 O O . LYS A 1 816 ? -27.762 -12.700 -57.552 1.00 51.91 816 LYS A O 1
ATOM 6141 N N . LYS A 1 817 ? -25.820 -11.911 -56.752 1.00 52.44 817 LYS A N 1
ATOM 6142 C CA . LYS A 1 817 ? -26.330 -11.588 -55.405 1.00 52.44 817 LYS A CA 1
ATOM 6143 C C . LYS A 1 817 ? -27.311 -10.411 -55.380 1.00 52.44 817 LYS A C 1
ATOM 6145 O O . LYS A 1 817 ? -28.026 -10.257 -54.393 1.00 52.44 817 LYS A O 1
ATOM 6150 N N . ARG A 1 818 ? -27.343 -9.578 -56.427 1.00 50.72 818 ARG A N 1
ATOM 6151 C CA . ARG A 1 818 ? -28.189 -8.372 -56.505 1.00 50.72 818 ARG A CA 1
ATOM 6152 C C . ARG A 1 818 ? -29.427 -8.525 -57.393 1.00 50.72 818 ARG A C 1
ATOM 6154 O O . ARG A 1 818 ? -30.311 -7.674 -57.320 1.00 50.72 818 ARG A O 1
ATOM 6161 N N . LEU A 1 819 ? -29.528 -9.586 -58.195 1.00 48.25 819 LEU A N 1
ATOM 6162 C CA . LEU A 1 819 ? -30.741 -9.885 -58.957 1.00 48.25 819 LEU A CA 1
ATOM 6163 C C . LEU A 1 819 ? -31.736 -10.660 -58.072 1.00 48.25 819 LEU A C 1
ATOM 6165 O O . LEU A 1 819 ? -31.391 -11.735 -57.578 1.00 48.25 819 LEU A O 1
ATOM 6169 N N . PRO A 1 820 ? -32.967 -10.160 -57.850 1.00 45.59 820 PRO A N 1
ATOM 6170 C CA . PRO A 1 820 ? -33.978 -10.922 -57.131 1.00 45.59 820 PRO A CA 1
ATOM 6171 C C . PRO A 1 820 ? -34.324 -12.184 -57.928 1.00 45.59 820 PRO A C 1
ATOM 6173 O O . PRO A 1 820 ? -34.583 -12.122 -59.130 1.00 45.59 820 PRO A O 1
ATOM 6176 N N . SER A 1 821 ? -34.331 -13.340 -57.264 1.00 49.47 821 SER A N 1
ATOM 6177 C CA . SER A 1 821 ? -34.812 -14.576 -57.877 1.00 49.47 821 SER A CA 1
ATOM 6178 C C . SER A 1 821 ? -36.315 -14.452 -58.137 1.00 49.47 821 SER A C 1
ATOM 6180 O O . SER A 1 821 ? -37.112 -14.291 -57.215 1.00 49.47 821 SER A O 1
ATOM 6182 N N . ILE A 1 822 ? -36.709 -14.500 -59.410 1.00 50.28 822 ILE A N 1
ATOM 6183 C CA . ILE A 1 822 ? -38.115 -14.598 -59.809 1.00 50.28 822 ILE A CA 1
ATOM 6184 C C . ILE A 1 822 ? -38.419 -16.091 -59.994 1.00 50.28 822 ILE A C 1
ATOM 6186 O O . ILE A 1 822 ? -37.790 -16.729 -60.841 1.00 50.28 822 ILE A O 1
ATOM 6190 N N . PRO A 1 823 ? -39.346 -16.688 -59.224 1.00 37.56 823 PRO A N 1
ATOM 6191 C CA . PRO A 1 823 ? -39.670 -18.103 -59.369 1.00 37.56 823 PRO A CA 1
ATOM 6192 C C . PRO A 1 823 ? -40.306 -18.374 -60.741 1.00 37.56 823 PRO A C 1
ATOM 6194 O O . PRO A 1 823 ? -41.363 -17.825 -61.042 1.00 37.56 823 PRO A O 1
ATOM 6197 N N . GLY A 1 824 ? -39.685 -19.234 -61.559 1.00 46.31 824 GLY A N 1
ATOM 6198 C CA . GLY A 1 824 ? -40.282 -19.763 -62.798 1.00 46.31 824 GLY A CA 1
ATOM 6199 C C . GLY A 1 824 ? -39.474 -19.608 -64.092 1.00 46.31 824 GLY A C 1
ATOM 6200 O O . GLY A 1 824 ? -39.903 -20.144 -65.108 1.00 46.31 824 GLY A O 1
ATOM 6201 N N . PHE A 1 825 ? -38.312 -18.949 -64.082 1.00 39.53 825 PHE A N 1
ATOM 6202 C CA . PHE A 1 825 ? -37.426 -18.867 -65.255 1.00 39.53 825 PHE A CA 1
ATOM 6203 C C . PHE A 1 825 ? -36.031 -19.427 -64.939 1.00 39.53 825 PHE A C 1
ATOM 6205 O O . PHE A 1 825 ? -35.486 -19.093 -63.884 1.00 39.53 825 PHE A O 1
ATOM 6212 N N . PRO A 1 826 ? -35.439 -20.280 -65.800 1.00 44.59 826 PRO A N 1
ATOM 6213 C CA . PRO A 1 826 ? -34.057 -20.707 -65.618 1.00 44.59 826 PRO A CA 1
ATOM 6214 C C . PRO A 1 826 ? -33.091 -19.559 -65.956 1.00 44.59 826 PRO A C 1
ATOM 6216 O O . PRO A 1 826 ? -33.384 -18.739 -66.826 1.00 44.59 826 PRO A O 1
ATOM 6219 N N . HIS A 1 827 ? -31.989 -19.523 -65.200 1.00 39.44 827 HIS A N 1
ATOM 6220 C CA . HIS A 1 827 ? -31.000 -18.442 -65.096 1.00 39.44 827 HIS A CA 1
ATOM 6221 C C . HIS A 1 827 ? -30.345 -17.985 -66.397 1.00 39.44 827 HIS A C 1
ATOM 6223 O O . HIS A 1 827 ? -30.023 -18.856 -67.237 1.00 39.44 827 HIS A O 1
#

Radius of gyration: 34.91 Å; Cα contacts (8 Å, |Δi|>4): 1541; chains: 1; bounding box: 71×56×111 Å

Foldseek 3Di:
DDADPLLVVLLVVLVVVLQVLLVVQVVPQPPDPCCQQQVVLADFLQLLLLLLQLQLLFLLVLLLLLLQLLQAALQSCLLPLLLLLLLLLCLQAFLLLLQLLLDSALLVVLCLLFDDPLSLVLLQLCLCLQLAVVLLLLLLSSLLSQLQLCCVQVVDASVVSSVVLLVLQVVLLPTHGPVSLSVLSNVLSVLLLVLLLVLLVLLQVVCVHLVSLVVLLVVVQVVCVVVQHHGNLDNHGDCRHLLAHPLNSCLSNPALNQFADDSSRAQSDHAVLSSSSNSHNHSLSSSLSSLSNSQCNQFRRCQSSSSLSSSLCRVPVVADQTSVRDHRSSCSNSVSCNPRPDSSCNSSVVSSNSSSSNSNLSSSLVSSLCSCLPSHCCSPPNVDDDPVVSVVSSVVSSVVSSVSSSVSSVVDDGSNVSSLLNSQQRGQLRVLSNCSLAAQLRHSQLNSLLNVQSNVQSVCLVPVCPQPPSRSCSSSVSNVRSNVRSNVRSVVRSVVDDGGDLVSLLSSCQRSQRDYPNCVVNQVVHPPGHPRDVVLSVLLSVLSSLLNVLSRVLLSCQSSVVNVSNVVSVVSNVVSVVSNVVSSVVVDDDDSPVVVVVSVVVRDPPDPPPFFQKKKAWQDDWKWKDDPPDIDIDDHRDMDRAGAFMKMAAAPLTKMWMAGPQRKIKIFGHRWMKTWHDWDPDPQTATEMETEAAKMWIAAQDADDPAARYWYHYPWWIKGAGRWTWMWGDDPQKIKIATADHPDQPAFTWIATCWAPDGRDIDTHGHQKMKIWGQDPRHIDIDIDGDDLVNVVSCVSRPPDRDPVVSVVVVVVVVVVPDDDDPDDDD

Sequence (827 aa):
MALSPLDIAVVVLFFAINLGIGLWFARGSGKNIGEYFLSGRSAPWWLTGTSMVATTFAVDTPLAVTGFVAQNGIAGNWLWWNMAASGILTVFFFAALWRRSGVLTDVEFIELRYGGKPASALRGVRAVYQGVLVNTIIMGWVNLAMVKILSLTLHVPTLPALYLCLGLTALYVTIGGFWSILVTDFLQFIVKMTMAVVLAVAAVAAVGGIAALKRDLAGVDAEHLAHGGGSILAFIPSGDASWMPVTTFLVFIGVAWWASSYPGAEPGGGSYIAQRIFASRSEKDAVIATLFFNVAHYALRPWPWILVALAALVLYPHGVIGANGVPDPELGYVQTLVDHLPVALRGLMMAGFLAAYMSTIGTQLNLGASYLTNDLYRRFLVRDGSDKHYVVVSRWMTVLALVLAALLTLVMSSVGDAWKYMLTLTAGVGLVMILRWYWWRINAWSEISALVTSAIVGSWCYVSGVVAGDDPNATAKRLLITVAATTVVWLIVTFVTKPESEATLTRFYARVRPSGAGWGPIARLVPGGSEDNLGIALVDWVAGLGLVYGALFGIGRLVLGEVGQGLAWCALALVCGAVIARTLRASSAKAAVAALLALAFVAAPHRALADADKTLTNVKGSVTYERGERHGSLVPAASIALATADWTTTGDASQARVTLPDSSRVLIASDTRVQMARFEQSDVAHAQFIVDHGRVRFQVEHPQGPRADYVFTTTTANIAVRGTEGDIAVDGDQLTVNVYNTKAPDAPVEVTFTAGDKPGTVVKLFAGQSLVAKLVNGIIQSQVDKVTQAAMDQFAELGVPTSVEEFKGRAADEVKKRLPSIPGFPH

Nearest PDB structures (foldseek):
  7wmv-assembly1_A  TM=7.058E-01  e=1.860E-17  Homo sapiens
  9bim-assembly1_A  TM=7.548E-01  e=1.546E-10  Homo sapiens
  8j74-assembly1_B  TM=7.278E-01  e=5.885E-11  Homo sapiens
  8zqp-assembly1_A  TM=7.302E-01  e=3.063E-10  Homo sapiens
  8zqq-assembly1_A  TM=6.961E-01  e=3.565E-09  Homo sapiens

Mean predicted aligned error: 15.29 Å